Protein AF-0000000076754026 (afdb_homodimer)

Radius of gyration: 48.02 Å; Cα contacts (8 Å, |Δi|>4): 2176; chains: 2; bounding box: 61×153×103 Å

Solvent-accessible surface area (backbone atoms only — not comparable to full-atom values): 66092 Å² total; per-residue (Å²): 122,71,52,71,44,51,64,42,42,54,56,42,48,52,51,53,50,47,40,47,75,38,84,48,62,54,70,66,49,50,17,64,74,67,59,41,49,62,69,53,49,53,51,43,51,50,48,34,42,73,71,47,27,32,45,76,48,77,54,88,97,45,61,44,62,41,67,31,71,60,27,49,50,52,49,50,53,52,48,52,58,55,66,68,54,53,43,58,85,60,74,47,63,88,72,49,42,29,36,38,35,47,43,22,62,74,46,45,85,47,93,59,46,58,30,66,41,69,60,82,93,42,28,46,43,54,50,53,52,33,56,40,34,72,65,53,31,62,39,35,38,38,27,25,26,42,67,36,66,60,55,48,61,73,41,65,85,35,78,48,48,44,81,37,77,33,88,56,37,90,70,36,20,56,30,53,45,59,56,66,44,49,94,78,58,88,51,38,27,38,41,34,42,34,40,54,48,69,47,67,62,58,61,58,49,55,56,66,43,74,46,35,22,30,40,33,30,30,60,72,59,90,73,70,82,45,38,34,27,24,69,49,95,84,28,79,68,44,74,42,70,55,72,38,64,29,52,42,78,69,18,23,52,48,65,41,32,37,37,27,42,67,58,49,50,51,38,50,58,58,52,73,72,43,72,39,55,40,19,30,44,73,44,42,49,50,60,47,39,66,51,27,61,46,38,68,44,78,41,73,95,66,56,65,39,68,47,60,36,50,86,35,46,60,51,38,60,68,52,46,42,57,53,42,53,50,51,52,50,49,49,53,47,48,52,49,47,51,51,41,22,67,72,63,75,40,58,69,85,37,50,69,46,80,40,80,64,52,66,87,69,31,47,26,28,36,30,26,47,78,88,40,54,28,33,37,34,38,52,30,87,70,41,77,78,76,38,53,38,63,56,21,52,54,48,37,50,52,33,27,74,72,58,34,27,62,51,71,78,42,73,38,62,84,67,46,34,30,33,26,50,49,63,56,71,56,43,64,33,38,43,69,57,44,69,38,68,70,43,37,50,50,53,34,49,53,49,48,52,46,47,65,58,78,60,78,53,96,42,70,50,49,69,70,61,47,39,51,49,41,47,50,53,22,54,71,67,56,55,80,75,64,90,63,43,68,64,50,47,53,56,56,59,50,45,55,60,58,53,69,77,42,95,78,53,78,22,39,31,52,65,59,40,42,34,59,31,35,30,40,30,62,84,74,47,61,34,51,49,76,39,57,61,41,19,29,25,46,56,51,45,37,54,16,37,29,39,57,58,30,62,53,50,75,68,50,43,50,50,46,48,26,56,56,51,67,72,40,88,71,56,68,64,56,56,53,44,23,55,54,38,36,27,50,50,24,42,40,51,19,47,45,36,49,37,45,39,71,65,53,47,79,65,78,61,55,27,61,50,27,39,51,49,20,52,54,47,47,53,51,52,52,53,56,55,69,75,95,121,69,51,72,44,52,63,42,42,55,54,41,47,52,51,52,50,47,42,49,73,40,85,48,62,54,69,67,50,48,16,66,74,67,59,42,50,62,69,53,48,54,52,44,50,50,49,34,42,72,72,48,26,32,45,78,48,76,54,86,96,45,61,42,62,41,67,31,71,61,26,49,49,51,51,49,53,52,49,52,58,55,64,68,53,54,43,57,86,57,75,49,61,88,72,49,43,30,34,39,34,46,43,23,62,76,45,46,86,48,93,60,46,57,30,67,42,69,62,82,92,41,28,47,43,52,51,53,52,32,56,40,36,72,65,54,32,63,38,36,38,38,28,24,26,43,66,36,64,59,55,48,60,72,42,66,82,35,72,45,48,45,81,38,75,32,88,55,37,91,68,34,21,57,30,52,44,57,57,67,43,48,92,78,57,89,52,39,25,36,41,33,42,34,40,54,48,70,46,67,63,58,60,58,48,53,56,65,43,74,46,34,22,30,39,32,29,30,60,72,60,90,72,69,80,46,38,34,27,24,70,50,96,82,28,78,69,45,75,42,70,58,72,38,64,31,52,43,78,67,17,22,52,48,66,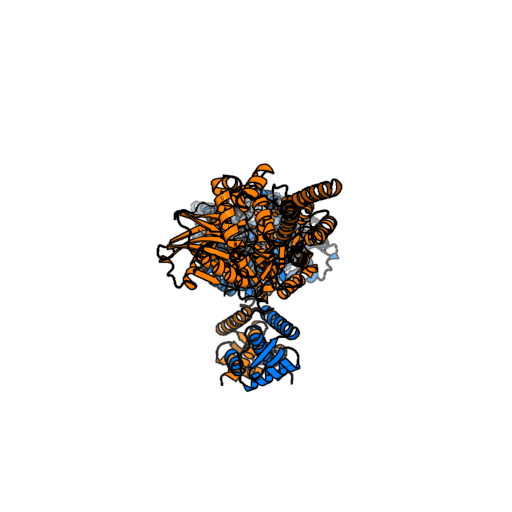40,32,38,36,28,42,68,58,48,51,52,38,51,58,58,51,73,72,44,72,39,56,41,20,30,44,73,45,42,50,51,59,49,39,65,51,25,62,46,38,66,45,76,40,73,95,66,56,64,39,68,46,59,36,52,86,35,46,60,52,38,61,67,52,46,42,58,53,43,51,51,50,50,50,50,50,52,48,47,51,48,48,49,49,42,22,67,72,63,74,40,57,70,84,36,50,72,46,80,40,82,64,50,66,87,69,32,47,27,28,37,30,25,46,79,87,41,54,27,33,36,33,39,52,28,87,72,41,75,78,77,39,54,38,62,56,20,52,55,49,39,52,51,33,27,74,72,58,33,27,61,54,70,78,41,74,38,62,83,67,46,34,31,32,26,50,48,64,56,71,55,44,63,34,37,44,70,58,44,67,37,68,70,42,36,50,50,54,34,50,54,49,46,52,48,45,68,58,80,60,78,54,95,42,70,51,51,68,70,59,48,40,53,48,39,48,49,52,22,55,72,64,52,55,75,75,62,90,63,43,68,64,51,49,53,57,56,58,51,46,56,60,59,53,69,78,40,95,77,53,77,22,37,32,52,65,58,40,41,34,60,30,34,30,37,30,61,83,75,47,62,33,52,49,76,39,57,62,42,18,29,26,47,55,50,44,38,56,16,36,28,39,58,57,30,62,52,51,75,68,51,41,51,49,46,48,25,56,55,51,66,72,38,88,70,56,66,65,55,58,54,44,23,54,54,38,37,29,49,49,24,43,39,51,19,47,44,36,47,37,46,39,71,64,56,47,81,65,79,61,52,27,61,52,26,38,50,49,18,52,52,46,48,54,52,52,53,53,56,57,68,76,95

Organism: NCBI:txid592010

InterPro domains:
  IPR011009 Protein kinase-like domain superfamily [SSF56112] (358-621)
  IPR011991 ArsR-like helix-turn-helix domain [cd00090] (15-70)
  IPR025877 MobA-like NTP transferase [PF12804] (99-198)
  IPR029044 Nucleotide-diphospho-sugar transferases [G3DSA:3.90.550.10] (84-318)
  IPR029044 Nucleotide-diphospho-sugar transferases [SSF53448] (97-312)
  IPR036388 Winged helix-like DNA-binding domain superfamily [G3DSA:1.10.10.10] (10-83)
  IPR036390 Winged helix DNA-binding domain superfamily [SSF46785] (14-78)
  IPR052077 Cell Cycle Regulator and Phase Variation Mediator [PTHR40086] (352-600)

Sequence (1256 aa):
MNEERRAHMNDLMTLLYYLNRAEAGSQRDMAQATNLSLGKINLILKRLEEQGYIEIERQGTRNQYQVTEKGLALLETGLKDASARKIQLAQAKEQIHQAVILAAGQPRHLDQPVPLLSLGDHTLLDRTLQVLRDQGVERFVLVAGFQADLLAQHVADMPDVTLVVNEAYAHTGTMASLAAAAPHIDGDFFLIEGDLLFEIRGIKGLNKVASDSAMLITSVREQHDEAMVELRDGYVYKMGKDIHQFNRIDGEMIGLSKLSYPFYLKMLAIYADNLNPYVNYEYIMLDVAQDYRLGYLKLDDFFWGEIDDASQVHHVLKRVYPRLVRKEEEAAKQEVEQFLADQMDASPEEIATLESAGGMTNKNYKVTLKGQPYIIRIAGNGTEKFINRSAEKSNSLLAHILGLDAETLYFDEVTGTKVSAFIPDAETLNANTATYLNNMRMTTGLLRQLHQSGLDFDNRFDVFEEIAKYESFVDEVEADYFDGYQATRQEVFQLQEDLADLPVQIVPCHIDTVPENFVKGGDGKSYLIDWEYSGMNDLAWDLAAHSLECGFSQEQEDRFLSLYCQDQEVPDSLKTKLLIYQICQDFLWSVWTIFKESRGDDFGDYGIERYRRAQANLARYHALKKEGMNEERRAHMNDLMTLLYYLNRAEAGSQRDMAQATNLSLGKINLILKRLEEQGYIEIERQGTRNQYQVTEKGLALLETGLKDASARKIQLAQAKEQIHQAVILAAGQPRHLDQPVPLLSLGDHTLLDRTLQVLRDQGVERFVLVAGFQADLLAQHVADMPDVTLVVNEAYAHTGTMASLAAAAPHIDGDFFLIEGDLLFEIRGIKGLNKVASDSAMLITSVREQHDEAMVELRDGYVYKMGKDIHQFNRIDGEMIGLSKLSYPFYLKMLAIYADNLNPYVNYEYIMLDVAQDYRLGYLKLDDFFWGEIDDASQVHHVLKRVYPRLVRKEEEAAKQEVEQFLADQMDASPEEIATLESAGGMTNKNYKVTLKGQPYIIRIAGNGTEKFINRSAEKSNSLLAHILGLDAETLYFDEVTGTKVSAFIPDAETLNANTATYLNNMRMTTGLLRQLHQSGLDFDNRFDVFEEIAKYESFVDEVEADYFDGYQATRQEVFQLQEDLADLPVQIVPCHIDTVPENFVKGGDGKSYLIDWEYSGMNDLAWDLAAHSLECGFSQEQEDRFLSLYCQDQEVPDSLKTKLLIYQICQDFLWSVWTIFKESRGDDFGDYGIERYRRAQANLARYHALKKEG

Foldseek 3Di:
DVVCVVVLVVLLLLLLVVLVPDQDFDLVVSCVVSVHDSVSSVVSVVVCVVVPQWDWDDDDPTIGIGGDPVVVVSNVVVVVVVQPDAAAPDWADLAAAEAEEEFAADFAPDQDTLQQPDLDPGGVVLVVVLLVLQRRHQAYEYEYHRPLVVVCVVCVQPPRYHYFYDPCNVQAAALSSVLSCVVVDDWKYKFAYSQKDWASVLVVQQSPDRGNKEFEWEADDPPLPFWFFDDDPQDTDDTGSDPVVDPDTGTGTHRIMIHGPVLVVQLVVVCVPPDRRHDYSVVSSVVSVSHHDYGYHYDYPIQMDGGRHPVRSCCCSPPRVVVSVVVNVVVVQVVVLVVCCVVVVADSVQWDAWDFPDDQQWTWTWTGGNNFIKIKTFGDPPVVQQFQQVLLVVVQCVCVVLVAAFAWDDADRVGRITIGGDFAPKDFFALVNCLDPVNLLQLLVSLLSQQVVPDARPAADDLLVLLVSLVVLCVVSVRDDDPCLVVLNVLLVVVVVVVVVFDFRWGKDLLAVASRQWMQGPVRDIHRDDSRRIHTGGSLLNLLNHCLNSVDDPVSSVSSQCSSVPNDDRDPSSVLVSLSSLLSVLSSVLSVCRSVVSSSRDPDCSNVVSNVVSVVSSVVSVVVVVVD/DVVCVVVLVVLLLLLLVVLVPDQDFDLVVSCVVSVHDSVSSVVSVVVCVVVPQWDWDDDDPTIGIDGDPVVVVSNVVVVVVVQPDAAADDWADLAAAEAEEEFAADFAPDQDTLQQPDLDPGGVVLVVVQLVLQRRHQAYEYEYHRPLVVVCVVCVQFPRYHYFYDPCNVQAAALSSVLSCVVVDDWKYKFAYSQKDWASVLVVQQSPDRGNKEFEWEADDPPLPFWFFDDDPQDTDDTGSDPVVDPDTGTGTHRIMIHGPVLVVQLVVVCVPPDRRHDYSVVSSVVSVSHHDYGYHYDYPIQMDGGRHPVRSCCCSPPRVVVSVVVNVVVVQVVVLVVCCVVVVADSVQWDAWDFPDDQQWTWTWTGGNNFIKIKTFGDPPVVQQFQQVLLVVVQCVCVVLVAAFAWDDADRVGRITIGGDFAPKDFFALVNCLDLVNLLQLLVSLLSQQVVPDARPAADDLLVLLVSLVVLCVVSVRDDDPCLVVLNVLLVVVVVVLVPFDFRWGKDQLAVASRQWIQGPVRDIHGDDSRRIHTGGSLLNLLNHCLNSVPDPVSSVSSQCSSVVNDDRDPSSVLVSLSSLLSVLSSVLSVCRSVVSSSRDPDCSNVVSNVVSVVSSVVSVVVVVVD

Secondary structure (DSSP, 8-state):
--HHHHHHHHHHHHHHHHHHHS----HHHHHHHHT--HHHHHHHHHHHHHTTSEEEEEETTEEEEEE-HHHHHHHHHHHHHHHT--B---PPPS---EEEEEE-PPPBT-SS-GGGSEETTEEHHHHHHHHHHHTT--EEEEEEBTBHHHHHHHHTT-TTEEEEE-TTGGGS-HHHHHHHTGGG--S-EEEEETTEEE-HHHHHHHHH-SSSSEEEEEPPPSSTTSPEEEEETTEEEEEES-GGG-S---EEEEEEEEE-HHHHHHHHHHHHT---TT--HHHHHHHHHTTB--EEEEESS--EEE-SBGGGHHIIIIIIHHHHHHHHHHHHHHHHHHHHHHHTT--GGGEEEEEE---SSSEEEEEEETTEEEEEEEPPTTHHHH--HHHHHHHHHHHHHTTSSPPEEEE-TTT--EEEE--TT-EE--TTGGGSHHHHHHHHHHHHHHHTS----SSB--HHHHHHHHHHHHHHTTPPPPTTHHHHHHHHHHHHHHHHTS---EEEE-S---GGGEEE-TTS-EEE---TT-EEEEHHHHHHHHHHHHT--HHHHHHHHHHHTTTSPPPHHHHHHHHHHHHHHHHHHHHHHHHHHHTT---TTHHHHHHHHHHHHHHHHHHHHHH-/--HHHHHHHHHHHHHHHHHHHS----HHHHHHHHT--HHHHHHHHHHHHHTTSEEEEEETTEEEEEE-HHHHHHHHHHHHHHHT--B---PPPS---EEEEEE-PPPBT-SS-GGGSEETTEEHHHHHHHHHHHTT--EEEEEEBTBHHHHHHHHTT-TTEEEEE-TTGGGS-HHHHHHHTGGG--S-EEEEETTEEE-HHHHHHHHH-SSSSEEEEEPPPSSTTSPEEEEETTEEEEEES-GGG-S---EEEEEEEEE-HHHHHHHHHHHHT---TT--HHHHHHHHHTTB--EEEEESS--EEE-SBGGGHHIIIIIIHHHHHHHHHHHHHHHHHHHHHHHTT--GGGEEEEEE---SSSEEEEEEETTEEEEEEE--TTHHHH--HHHHHHHHHHHHHTTSSPPEEEE-TTT--EEEE--TT-EE--TTGGGSHHHHHHHHHHHHHHHTS----SSB--HHHHHHHHHHHHHHTTPPPPTTHHHHHHHHHHHHHHHHTS---EEEE-S---GGGEEE-TTS-EEE---TT-EEEEHHHHHHHHHHHHT--HHHHHHHHHHHTTTS---HHHHHHHHHHHHHHHHHHHHHHHHHHHTT---TTHHHHHHHHHHHHHHHHHHHHHH-

pLDDT: mean 87.04, std 11.45, range [28.53, 98.88]

Structure (mmCIF, N/CA/C/O backbone):
data_AF-0000000076754026-model_v1
#
loop_
_entity.id
_entity.type
_entity.pdbx_description
1 polymer 'Choline/ethanolamine kinase'
#
loop_
_atom_site.group_PDB
_atom_site.id
_atom_site.type_symbol
_atom_site.label_atom_id
_atom_site.label_alt_id
_atom_site.label_comp_id
_atom_site.label_asym_id
_atom_site.label_entity_id
_atom_site.label_seq_id
_atom_site.pdbx_PDB_ins_code
_atom_site.Cartn_x
_atom_site.Cartn_y
_atom_site.Cartn_z
_atom_site.occupancy
_atom_site.B_iso_or_equiv
_atom_site.auth_seq_id
_atom_site.auth_comp_id
_atom_site.auth_asym_id
_atom_site.auth_atom_id
_atom_site.pdbx_PDB_model_num
ATOM 1 N N . MET A 1 1 ? -10.672 -17.016 41.188 1 28.53 1 MET A N 1
ATOM 2 C CA . MET A 1 1 ? -11.078 -17.953 40.156 1 28.53 1 MET A CA 1
ATOM 3 C C . MET A 1 1 ? -10.789 -17.406 38.75 1 28.53 1 MET A C 1
ATOM 5 O O . MET A 1 1 ? -10.352 -18.141 37.875 1 28.53 1 MET A O 1
ATOM 9 N N . ASN A 1 2 ? -10.93 -15.992 38.719 1 31.7 2 ASN A N 1
ATOM 10 C CA . ASN A 1 2 ? -10.844 -15.258 37.438 1 31.7 2 ASN A CA 1
ATOM 11 C C . ASN A 1 2 ? -9.398 -14.992 37.062 1 31.7 2 ASN A C 1
ATOM 13 O O . ASN A 1 2 ? -9.078 -14.898 35.875 1 31.7 2 ASN A O 1
ATOM 17 N N . GLU A 1 3 ? -8.523 -14.75 38.156 1 33.31 3 GLU A N 1
ATOM 18 C CA . GLU A 1 3 ? -7.117 -14.367 38.062 1 33.31 3 GLU A CA 1
ATOM 19 C C . GLU A 1 3 ? -6.297 -15.453 37.375 1 33.31 3 GLU A C 1
ATOM 21 O O . GLU A 1 3 ? -5.465 -15.164 36.5 1 33.31 3 GLU A O 1
ATOM 26 N N . GLU A 1 4 ? -6.363 -16.625 37.938 1 38.5 4 GLU A N 1
ATOM 27 C CA . GLU A 1 4 ? -5.781 -17.875 37.469 1 38.5 4 GLU A CA 1
ATOM 28 C C . GLU A 1 4 ? -6.184 -18.156 36.031 1 38.5 4 GLU A C 1
ATOM 30 O O . GLU A 1 4 ? -5.512 -18.906 35.312 1 38.5 4 GLU A O 1
ATOM 35 N N . ARG A 1 5 ? -7.211 -17.438 35.719 1 41.19 5 ARG A N 1
ATOM 36 C CA . ARG A 1 5 ? -7.84 -17.719 34.438 1 41.19 5 ARG A CA 1
ATOM 37 C C . ARG A 1 5 ? -7.098 -17.031 33.312 1 41.19 5 ARG A C 1
ATOM 39 O O . ARG A 1 5 ? -6.875 -17.641 32.25 1 41.19 5 ARG A O 1
ATOM 46 N N . ARG A 1 6 ? -6.609 -15.727 33.438 1 43.91 6 ARG A N 1
ATOM 47 C CA . ARG A 1 6 ? -6.039 -14.984 32.312 1 43.91 6 ARG A CA 1
ATOM 48 C C . ARG A 1 6 ? -4.582 -15.375 32.094 1 43.91 6 ARG A C 1
ATOM 50 O O . ARG A 1 6 ? -4.145 -15.508 30.953 1 43.91 6 ARG A O 1
ATOM 57 N N . ALA A 1 7 ? -3.729 -15.383 33.188 1 46.56 7 ALA A N 1
ATOM 58 C CA . ALA A 1 7 ? -2.393 -15.953 33.062 1 46.56 7 ALA A CA 1
ATOM 59 C C . ALA A 1 7 ? -2.449 -17.328 32.375 1 46.56 7 ALA A C 1
ATOM 61 O O . ALA A 1 7 ? -1.601 -17.641 31.531 1 46.56 7 ALA A O 1
ATOM 62 N N . HIS A 1 8 ? -3.424 -17.828 32.688 1 55.47 8 HIS A N 1
ATOM 63 C CA . HIS A 1 8 ? -3.713 -19.141 32.125 1 55.47 8 HIS A CA 1
ATOM 64 C C . HIS A 1 8 ? -4.059 -19.047 30.641 1 55.47 8 HIS A C 1
ATOM 66 O O . HIS A 1 8 ? -3.686 -19.922 29.859 1 55.47 8 HIS A O 1
ATOM 72 N N . MET A 1 9 ? -4.449 -17.766 30.297 1 57.38 9 MET A N 1
ATOM 73 C CA . MET A 1 9 ? -4.879 -17.609 28.906 1 57.38 9 MET A CA 1
ATOM 74 C C . MET A 1 9 ? -3.676 -17.406 27.984 1 57.38 9 MET A C 1
ATOM 76 O O . MET A 1 9 ? -3.645 -17.922 26.875 1 57.38 9 MET A O 1
ATOM 80 N N . ASN A 1 10 ? -2.674 -16.688 28.578 1 70.38 10 ASN A N 1
ATOM 81 C CA . ASN A 1 10 ? -1.488 -16.453 27.766 1 70.38 10 ASN A CA 1
ATOM 82 C C . ASN A 1 10 ? -0.709 -17.734 27.516 1 70.38 10 ASN A C 1
ATOM 84 O O . ASN A 1 10 ? -0.246 -17.984 26.406 1 70.38 10 ASN A O 1
ATOM 88 N N . ASP A 1 11 ? -0.609 -18.469 28.625 1 77.81 11 ASP A N 1
ATOM 89 C CA . ASP A 1 11 ? 0.061 -19.75 28.484 1 77.81 11 ASP A CA 1
ATOM 90 C C . ASP A 1 11 ? -0.709 -20.672 27.547 1 77.81 11 ASP A C 1
ATOM 92 O O . ASP A 1 11 ? -0.109 -21.391 26.734 1 77.81 11 ASP A O 1
ATOM 96 N N . LEU A 1 12 ? -2.002 -20.516 27.75 1 82.12 12 LEU A N 1
ATOM 97 C CA . LEU A 1 12 ? -2.869 -21.312 26.891 1 82.12 12 LEU A CA 1
ATOM 98 C C . LEU A 1 12 ? -2.693 -20.922 25.422 1 82.12 12 LEU A C 1
ATOM 100 O O . LEU A 1 12 ? -2.578 -21.797 24.562 1 82.12 12 LEU A O 1
ATOM 104 N N . MET A 1 13 ? -2.594 -19.641 25.234 1 81.94 13 MET A N 1
ATOM 105 C CA . MET A 1 13 ? -2.453 -19.141 23.859 1 81.94 13 MET A CA 1
ATOM 106 C C . MET A 1 13 ? -1.102 -19.531 23.281 1 81.94 13 MET A C 1
ATOM 108 O O . MET A 1 13 ? -1.01 -19.891 22.094 1 81.94 13 MET A O 1
ATOM 112 N N . THR A 1 14 ? -0.128 -19.469 24.109 1 82.25 14 THR A N 1
ATOM 113 C CA . THR A 1 14 ? 1.221 -19.812 23.672 1 82.25 14 THR A CA 1
ATOM 114 C C . THR A 1 14 ? 1.288 -21.281 23.219 1 82.25 14 THR A C 1
ATOM 116 O O . THR A 1 14 ? 1.863 -21.578 22.172 1 82.25 14 THR A O 1
ATOM 119 N N . LEU A 1 15 ? 0.761 -22.125 24.016 1 85.88 15 LEU A N 1
ATOM 120 C CA . LEU A 1 15 ? 0.782 -23.547 23.656 1 85.88 15 LEU A CA 1
ATOM 121 C C . LEU A 1 15 ? -0.096 -23.812 22.438 1 85.88 15 LEU A C 1
ATOM 123 O O . LEU A 1 15 ? 0.272 -24.594 21.562 1 85.88 15 LEU A O 1
ATOM 127 N N . LEU A 1 16 ? -1.247 -23.188 22.453 1 85.94 16 LEU A N 1
ATOM 128 C CA . LEU A 1 16 ? -2.148 -23.359 21.328 1 85.94 16 LEU A CA 1
ATOM 129 C C . LEU A 1 16 ? -1.476 -22.922 20.031 1 85.94 16 LEU A C 1
ATOM 131 O O . LEU A 1 16 ? -1.631 -23.562 18.984 1 85.94 16 LEU A O 1
ATOM 135 N N . TYR A 1 17 ? -0.778 -21.891 20.094 1 85.38 17 TYR A N 1
ATOM 136 C CA . TYR A 1 17 ? -0.053 -21.391 18.922 1 85.38 17 TYR A CA 1
ATOM 137 C C . TYR A 1 17 ? 1.033 -22.391 18.5 1 85.38 17 TYR A C 1
ATOM 139 O O . TYR A 1 17 ? 1.237 -22.625 17.312 1 85.38 17 TYR A O 1
ATOM 147 N N . TYR A 1 18 ? 1.739 -22.859 19.5 1 84.62 18 TYR A N 1
ATOM 148 C CA . TYR A 1 18 ? 2.766 -23.859 19.234 1 84.62 18 TYR A CA 1
ATOM 149 C C . TYR A 1 18 ? 2.172 -25.062 18.516 1 84.62 18 TYR A C 1
ATOM 151 O O . TYR A 1 18 ? 2.744 -25.547 17.531 1 84.62 18 TYR A O 1
ATOM 159 N N . LEU A 1 19 ? 1.074 -25.5 18.938 1 86.44 19 LEU A N 1
ATOM 160 C CA . LEU A 1 19 ? 0.428 -26.672 18.359 1 86.44 19 LEU A CA 1
ATOM 161 C C . LEU A 1 19 ? -0.026 -26.391 16.922 1 86.44 19 LEU A C 1
ATOM 163 O O . LEU A 1 19 ? -0.093 -27.297 16.094 1 86.44 19 LEU A O 1
ATOM 167 N N . ASN A 1 20 ? -0.329 -25.172 16.656 1 86.19 20 ASN A N 1
ATOM 168 C CA . ASN A 1 20 ? -0.77 -24.781 15.32 1 86.19 20 ASN A CA 1
ATOM 169 C C . ASN A 1 20 ? 0.384 -24.812 14.32 1 86.19 20 ASN A C 1
ATOM 171 O O . ASN A 1 20 ? 0.191 -25.141 13.148 1 86.19 20 ASN A O 1
ATOM 175 N N . ARG A 1 21 ? 1.568 -24.484 14.695 1 76.69 21 ARG A N 1
ATOM 176 C CA . ARG A 1 21 ? 2.701 -24.297 13.797 1 76.69 21 ARG A CA 1
ATOM 177 C C . ARG A 1 21 ? 3.457 -25.609 13.609 1 76.69 21 ARG A C 1
ATOM 179 O O . ARG A 1 21 ? 4.152 -25.797 12.602 1 76.69 21 ARG A O 1
ATOM 186 N N . ALA A 1 22 ? 3.645 -26.359 14.68 1 65.31 22 ALA A N 1
ATOM 187 C CA . ALA A 1 22 ? 4.609 -27.453 14.695 1 65.31 22 ALA A CA 1
ATOM 188 C C . ALA A 1 22 ? 3.904 -28.797 14.68 1 65.31 22 ALA A C 1
ATOM 190 O O . ALA A 1 22 ? 2.73 -28.906 15.047 1 65.31 22 ALA A O 1
ATOM 191 N N . GLU A 1 23 ? 4.492 -29.688 13.906 1 62.19 23 GLU A N 1
ATOM 192 C CA . GLU A 1 23 ? 4.105 -31.062 14.242 1 62.19 23 GLU A CA 1
ATOM 193 C C . GLU A 1 23 ? 4.402 -31.391 15.703 1 62.19 23 GLU A C 1
ATOM 195 O O . GLU A 1 23 ? 5.559 -31.328 16.125 1 62.19 23 GLU A O 1
ATOM 200 N N . ALA A 1 24 ? 3.359 -31.141 16.469 1 64.75 24 ALA A N 1
ATOM 201 C CA . ALA A 1 24 ? 3.484 -31.203 17.922 1 64.75 24 ALA A CA 1
ATOM 202 C C . ALA A 1 24 ? 4.266 -32.438 18.359 1 64.75 24 ALA A C 1
ATOM 204 O O . ALA A 1 24 ? 3.932 -33.562 17.953 1 64.75 24 ALA A O 1
ATOM 205 N N . GLY A 1 25 ? 5.562 -32.125 18.719 1 70.06 25 GLY A N 1
ATOM 206 C CA . GLY A 1 25 ? 6.367 -33.188 19.297 1 70.06 25 GLY A CA 1
ATOM 207 C C . GLY A 1 25 ? 5.848 -33.688 20.641 1 70.06 25 GLY A C 1
ATOM 208 O O . GLY A 1 25 ? 4.645 -33.625 20.906 1 70.06 25 GLY A O 1
ATOM 209 N N . SER A 1 26 ? 6.613 -34.281 21.469 1 82.94 26 SER A N 1
ATOM 210 C CA . SER A 1 26 ? 6.301 -34.781 22.797 1 82.94 26 SER A CA 1
ATOM 211 C C . SER A 1 26 ? 6.004 -33.625 23.766 1 82.94 26 SER A C 1
ATOM 213 O O . SER A 1 26 ? 6.258 -32.469 23.453 1 82.94 26 SER A O 1
ATOM 215 N N . GLN A 1 27 ? 5.344 -33.906 24.859 1 87.12 27 GLN A N 1
ATOM 216 C CA . GLN A 1 27 ? 5.062 -32.906 25.875 1 87.12 27 GLN A CA 1
ATOM 217 C C . GLN A 1 27 ? 6.348 -32.25 26.375 1 87.12 27 GLN A C 1
ATOM 219 O O . GLN A 1 27 ? 6.359 -31.062 26.719 1 87.12 27 GLN A O 1
ATOM 224 N N . ARG A 1 28 ? 7.414 -32.969 26.266 1 86.06 28 ARG A N 1
ATOM 225 C CA . ARG A 1 28 ? 8.711 -32.438 26.641 1 86.06 28 ARG A CA 1
ATOM 226 C C . ARG A 1 28 ? 9.18 -31.391 25.625 1 86.06 28 ARG A C 1
ATOM 228 O O . ARG A 1 28 ? 9.742 -30.359 26 1 86.06 28 ARG A O 1
ATOM 235 N N . ASP A 1 29 ? 8.867 -31.703 24.406 1 86.44 29 ASP A N 1
ATOM 236 C CA . ASP A 1 29 ? 9.203 -30.75 23.344 1 86.44 29 ASP A CA 1
ATOM 237 C C . ASP A 1 29 ? 8.398 -29.469 23.484 1 86.44 29 ASP A C 1
ATOM 239 O O . ASP A 1 29 ? 8.93 -28.375 23.297 1 86.44 29 ASP A O 1
ATOM 243 N N . MET A 1 30 ? 7.164 -29.672 23.859 1 87.88 30 MET A N 1
ATOM 244 C CA . MET A 1 30 ? 6.281 -28.516 24.047 1 87.88 30 MET A CA 1
ATOM 245 C C . MET A 1 30 ? 6.785 -27.625 25.188 1 87.88 30 MET A C 1
ATOM 247 O O . MET A 1 30 ? 6.785 -26.406 25.062 1 87.88 30 MET A O 1
ATOM 251 N N . ALA A 1 31 ? 7.203 -28.297 26.172 1 87.19 31 ALA A N 1
ATOM 252 C CA . ALA A 1 31 ? 7.688 -27.562 27.344 1 87.19 31 ALA A CA 1
ATOM 253 C C . ALA A 1 31 ? 8.945 -26.766 27.016 1 87.19 31 ALA A C 1
ATOM 255 O O . ALA A 1 31 ? 9.07 -25.609 27.422 1 87.19 31 ALA A O 1
ATOM 256 N N . GLN A 1 32 ? 9.797 -27.344 26.25 1 81.69 32 GLN A N 1
ATOM 257 C CA . GLN A 1 32 ? 11.039 -26.688 25.859 1 81.69 32 GLN A CA 1
ATOM 258 C C . GLN A 1 32 ? 10.758 -25.516 24.922 1 81.69 32 GLN A C 1
ATOM 260 O O . GLN A 1 32 ? 11.32 -24.438 25.094 1 81.69 32 GLN A O 1
ATOM 265 N N . ALA A 1 33 ? 9.828 -25.766 24.047 1 80.56 33 ALA A N 1
ATOM 266 C CA . ALA A 1 33 ? 9.555 -24.766 23.031 1 80.56 33 ALA A CA 1
ATOM 267 C C . ALA A 1 33 ? 8.797 -23.578 23.609 1 80.56 33 ALA A C 1
ATOM 269 O O . ALA A 1 33 ? 8.977 -22.438 23.156 1 80.56 33 ALA A O 1
ATOM 270 N N . THR A 1 34 ? 7.98 -23.828 24.609 1 81.38 34 THR A N 1
ATOM 271 C CA . THR A 1 34 ? 7.125 -22.766 25.125 1 81.38 34 THR A CA 1
ATOM 272 C C . THR A 1 34 ? 7.676 -22.234 26.453 1 81.38 34 THR A C 1
ATOM 274 O O . THR A 1 34 ? 7.16 -21.25 26.984 1 81.38 34 THR A O 1
ATOM 277 N N . ASN A 1 35 ? 8.672 -22.906 26.953 1 78.25 35 ASN A N 1
ATOM 278 C CA . ASN A 1 35 ? 9.258 -22.562 28.234 1 78.25 35 ASN A CA 1
ATOM 279 C C . ASN A 1 35 ? 8.242 -22.656 29.359 1 78.25 35 ASN A C 1
ATOM 281 O O . ASN A 1 35 ? 8.133 -21.75 30.188 1 78.25 35 ASN A O 1
ATOM 285 N N . LEU A 1 36 ? 7.383 -23.656 29.266 1 82.31 36 LEU A N 1
ATOM 286 C CA . LEU A 1 36 ? 6.426 -24.016 30.312 1 82.31 36 LEU A CA 1
ATOM 287 C C . LEU A 1 36 ? 6.809 -25.328 30.984 1 82.31 36 LEU A C 1
ATOM 289 O O . LEU A 1 36 ? 7.516 -26.141 30.391 1 82.31 36 LEU A O 1
ATOM 293 N N . SER A 1 37 ? 6.457 -25.375 32.25 1 84.5 37 SER A N 1
ATOM 294 C CA . SER A 1 37 ? 6.75 -26.625 32.938 1 84.5 37 SER A CA 1
ATOM 295 C C . SER A 1 37 ? 5.922 -27.766 32.375 1 84.5 37 SER A C 1
ATOM 297 O O . SER A 1 37 ? 4.863 -27.547 31.781 1 84.5 37 SER A O 1
ATOM 299 N N . LEU A 1 38 ? 6.469 -28.969 32.594 1 89.12 38 LEU A N 1
ATOM 300 C CA . LEU A 1 38 ? 5.773 -30.156 32.125 1 89.12 38 LEU A CA 1
ATOM 301 C C . LEU A 1 38 ? 4.398 -30.281 32.75 1 89.12 38 LEU A C 1
ATOM 303 O O . LEU A 1 38 ? 3.438 -30.703 32.125 1 89.12 38 LEU A O 1
ATOM 307 N N . GLY A 1 39 ? 4.344 -29.969 34 1 87.94 39 GLY A N 1
ATOM 308 C CA . GLY A 1 39 ? 3.066 -29.984 34.688 1 87.94 39 GLY A CA 1
ATOM 309 C C . GLY A 1 39 ? 2.047 -29.031 34.094 1 87.94 39 GLY A C 1
ATOM 310 O O . GLY A 1 39 ? 0.874 -29.391 33.938 1 87.94 39 GLY A O 1
ATOM 311 N N . LYS A 1 40 ? 2.459 -27.906 33.75 1 87.38 40 LYS A N 1
ATOM 312 C CA . LYS A 1 40 ? 1.58 -26.906 33.125 1 87.38 40 LYS A CA 1
ATOM 313 C C . LYS A 1 40 ? 1.124 -27.344 31.75 1 87.38 40 LYS A C 1
ATOM 315 O O . LYS A 1 40 ? -0.024 -27.109 31.359 1 87.38 40 LYS A O 1
ATOM 320 N N . ILE A 1 41 ? 2.051 -27.891 31 1 90.69 41 ILE A N 1
ATOM 321 C CA . ILE A 1 41 ? 1.713 -28.375 29.672 1 90.69 41 ILE A CA 1
ATOM 322 C C . ILE A 1 41 ? 0.565 -29.391 29.75 1 90.69 41 ILE A C 1
ATOM 324 O O . ILE A 1 41 ? -0.405 -29.297 29 1 90.69 41 ILE A O 1
ATOM 328 N N . ASN A 1 42 ? 0.723 -30.25 30.688 1 89.81 42 ASN A N 1
ATOM 329 C CA . ASN A 1 42 ? -0.304 -31.281 30.875 1 89.81 42 ASN A CA 1
ATOM 330 C C . ASN A 1 42 ? -1.652 -30.656 31.234 1 89.81 42 ASN A C 1
ATOM 332 O O . ASN A 1 42 ? -2.691 -31.094 30.719 1 89.81 42 ASN A O 1
ATOM 336 N N . LEU A 1 43 ? -1.559 -29.719 32.062 1 90.25 43 LEU A N 1
ATOM 337 C CA . LEU A 1 43 ? -2.779 -29.047 32.5 1 90.25 43 LEU A CA 1
ATOM 338 C C . LEU A 1 43 ? -3.438 -28.297 31.359 1 90.25 43 LEU A C 1
ATOM 340 O O . LEU A 1 43 ? -4.66 -28.359 31.188 1 90.25 43 LEU A O 1
ATOM 344 N N . ILE A 1 44 ? -2.67 -27.609 30.578 1 90.75 44 ILE A N 1
ATOM 345 C CA . ILE A 1 44 ? -3.186 -26.797 29.484 1 90.75 44 ILE A CA 1
ATOM 346 C C . ILE A 1 44 ? -3.742 -27.719 28.391 1 90.75 44 ILE A C 1
ATOM 348 O O . ILE A 1 44 ? -4.801 -27.438 27.828 1 90.75 44 ILE A O 1
ATOM 352 N N . LEU A 1 45 ? -3.031 -28.766 28.156 1 90.94 45 LEU A N 1
ATOM 353 C CA . LEU A 1 45 ? -3.506 -29.703 27.141 1 90.94 45 LEU A CA 1
ATOM 354 C C . LEU A 1 45 ? -4.871 -30.266 27.516 1 90.94 45 LEU A C 1
ATOM 356 O O . LEU A 1 45 ? -5.754 -30.391 26.672 1 90.94 45 LEU A O 1
ATOM 360 N N . LYS A 1 46 ? -4.977 -30.562 28.75 1 90.25 46 LYS A N 1
ATOM 361 C CA . LYS A 1 46 ? -6.258 -31.062 29.234 1 90.25 46 LYS A CA 1
ATOM 362 C C . LYS A 1 46 ? -7.359 -30.031 29.078 1 90.25 46 LYS A C 1
ATOM 364 O O . LYS A 1 46 ? -8.469 -30.344 28.656 1 90.25 46 LYS A O 1
ATOM 369 N N . ARG A 1 47 ? -7.074 -28.922 29.375 1 90.38 47 ARG A N 1
ATOM 370 C CA . ARG A 1 47 ? -8.039 -27.828 29.266 1 90.38 47 ARG A CA 1
ATOM 371 C C . ARG A 1 47 ? -8.414 -27.578 27.812 1 90.38 47 ARG A C 1
ATOM 373 O O . ARG A 1 47 ? -9.594 -27.359 27.5 1 90.38 47 ARG A O 1
ATOM 380 N N . LEU A 1 48 ? -7.406 -27.516 26.969 1 91.56 48 LEU A N 1
ATOM 381 C CA . LEU A 1 48 ? -7.637 -27.281 25.547 1 91.56 48 LEU A CA 1
ATOM 382 C C . LEU A 1 48 ? -8.516 -28.375 24.938 1 91.56 48 LEU A C 1
ATOM 384 O O . LEU A 1 48 ? -9.398 -28.078 24.125 1 91.56 48 LEU A O 1
ATOM 388 N N . GLU A 1 49 ? -8.242 -29.516 25.406 1 92.25 49 GLU A N 1
ATOM 389 C CA . GLU A 1 49 ? -9.031 -30.641 24.906 1 92.25 49 GLU A CA 1
ATOM 390 C C . GLU A 1 49 ? -10.461 -30.594 25.438 1 92.25 49 GLU A C 1
ATOM 392 O O . GLU A 1 49 ? -11.414 -30.781 24.688 1 92.25 49 GLU A O 1
ATOM 397 N N . GLU A 1 50 ? -10.594 -30.281 26.688 1 91.62 50 GLU A N 1
ATOM 398 C CA . GLU A 1 50 ? -11.906 -30.25 27.328 1 91.62 50 GLU A CA 1
ATOM 399 C C . GLU A 1 50 ? -12.773 -29.141 26.75 1 91.62 50 GLU A C 1
ATOM 401 O O . GLU A 1 50 ? -13.992 -29.297 26.625 1 91.62 50 GLU A O 1
ATOM 406 N N . GLN A 1 51 ? -12.172 -28.141 26.406 1 91.94 51 GLN A N 1
ATOM 407 C CA . GLN A 1 51 ? -12.914 -27 25.906 1 91.94 51 GLN A CA 1
ATOM 408 C C . GLN A 1 51 ? -13.094 -27.078 24.391 1 91.94 51 GLN A C 1
ATOM 410 O O . GLN A 1 51 ? -13.734 -26.219 23.781 1 91.94 51 GLN A O 1
ATOM 415 N N . GLY A 1 52 ? -12.469 -28.047 23.734 1 90.69 52 GLY A N 1
ATOM 416 C CA . GLY A 1 52 ? -12.68 -28.328 22.312 1 90.69 52 GLY A CA 1
ATOM 417 C C . GLY A 1 52 ? -11.781 -27.5 21.406 1 90.69 52 GLY A C 1
ATOM 418 O O . GLY A 1 52 ? -12.078 -27.328 20.234 1 90.69 52 GLY A O 1
ATOM 419 N N . TYR A 1 53 ? -10.703 -26.969 21.969 1 91.38 53 TYR A N 1
ATOM 420 C CA . TYR A 1 53 ? -9.805 -26.156 21.172 1 91.38 53 TYR A CA 1
ATOM 421 C C . TYR A 1 53 ? -8.82 -27.016 20.391 1 91.38 53 TYR A C 1
ATOM 423 O O . TYR A 1 53 ? -8.234 -26.578 19.406 1 91.38 53 TYR A O 1
ATOM 431 N N . ILE A 1 54 ? -8.578 -28.281 20.922 1 91.81 54 ILE A N 1
ATOM 432 C CA . ILE A 1 54 ? -7.707 -29.219 20.219 1 91.81 54 ILE A CA 1
ATOM 433 C C . ILE A 1 54 ? -8.32 -30.609 20.266 1 91.81 54 ILE A C 1
ATOM 435 O O . ILE A 1 54 ? -9.211 -30.891 21.062 1 91.81 54 ILE A O 1
ATOM 439 N N . GLU A 1 55 ? -7.941 -31.422 19.312 1 90.81 55 GLU A N 1
ATOM 440 C CA . GLU A 1 55 ? -8.219 -32.844 19.312 1 90.81 55 GLU A CA 1
ATOM 441 C C . GLU A 1 55 ? -6.926 -33.656 19.406 1 90.81 55 GLU A C 1
ATOM 443 O O . GLU A 1 55 ? -5.934 -33.344 18.75 1 90.81 55 GLU A O 1
ATOM 448 N N . ILE A 1 56 ? -6.945 -34.594 20.344 1 88.94 56 ILE A N 1
ATOM 449 C CA . ILE A 1 56 ? -5.762 -35.406 20.531 1 88.94 56 ILE A CA 1
ATOM 450 C C . ILE A 1 56 ? -6.02 -36.812 20.016 1 88.94 56 ILE A C 1
ATOM 452 O O . ILE A 1 56 ? -6.953 -37.5 20.469 1 88.94 56 ILE A O 1
ATOM 456 N N . GLU A 1 57 ? -5.355 -37.125 18.922 1 85 57 GLU A N 1
ATOM 457 C CA . GLU A 1 57 ? -5.387 -38.5 18.438 1 85 57 GLU A CA 1
ATOM 458 C C . GLU A 1 57 ? -4.27 -39.344 19.062 1 85 57 GLU A C 1
ATOM 460 O O . GLU A 1 57 ? -3.088 -39.062 18.859 1 85 57 GLU A O 1
ATOM 465 N N . ARG A 1 58 ? -4.566 -40.375 19.891 1 82.5 58 ARG A N 1
ATOM 466 C CA . ARG A 1 58 ? -3.617 -41.188 20.625 1 82.5 58 ARG A CA 1
ATOM 467 C C . ARG A 1 58 ? -3.281 -42.469 19.844 1 82.5 58 ARG A C 1
ATOM 469 O O . ARG A 1 58 ? -4.156 -43.281 19.594 1 82.5 58 ARG A O 1
ATOM 476 N N . GLN A 1 59 ? -2.281 -42.281 19.078 1 73.38 59 GLN A N 1
ATOM 477 C CA . GLN A 1 59 ? -1.796 -43.438 18.328 1 73.38 59 GLN A CA 1
ATOM 478 C C . GLN A 1 59 ? -0.615 -44.094 19.031 1 73.38 59 GLN A C 1
ATOM 480 O O . GLN A 1 59 ? 0.53 -43.656 18.859 1 73.38 59 GLN A O 1
ATOM 485 N N . GLY A 1 60 ? -0.691 -45.031 19.781 1 68.31 60 GLY A N 1
ATOM 486 C CA . GLY A 1 60 ? 0.347 -45.75 20.516 1 68.31 60 GLY A CA 1
ATOM 487 C C . GLY A 1 60 ? 1.059 -44.844 21.531 1 68.31 60 GLY A C 1
ATOM 488 O O . GLY A 1 60 ? 0.427 -44.312 22.438 1 68.31 60 GLY A O 1
ATOM 489 N N . THR A 1 61 ? 2.475 -44.625 21.234 1 70.31 61 THR A N 1
ATOM 490 C CA . THR A 1 61 ? 3.299 -43.844 22.156 1 70.31 61 THR A CA 1
ATOM 491 C C . THR A 1 61 ? 3.367 -42.375 21.75 1 70.31 61 THR A C 1
ATOM 493 O O . THR A 1 61 ? 3.988 -41.562 22.438 1 70.31 61 THR A O 1
ATOM 496 N N . ARG A 1 62 ? 2.689 -42.094 20.594 1 77.94 62 ARG A N 1
ATOM 497 C CA . ARG A 1 62 ? 2.771 -40.719 20.125 1 77.94 62 ARG A CA 1
ATOM 498 C C . ARG A 1 62 ? 1.384 -40.094 20 1 77.94 62 ARG A C 1
ATOM 500 O O . ARG A 1 62 ? 0.457 -40.75 19.5 1 77.94 62 ARG A O 1
ATOM 507 N N . ASN A 1 63 ? 1.185 -38.906 20.688 1 84.44 63 ASN A N 1
ATOM 508 C CA . ASN A 1 63 ? -0.042 -38.156 20.531 1 84.44 63 ASN A CA 1
ATOM 509 C C . ASN A 1 63 ? 0.066 -37.156 19.391 1 84.44 63 ASN A C 1
ATOM 511 O O . ASN A 1 63 ? 1.122 -36.531 19.188 1 84.44 63 ASN A O 1
ATOM 515 N N . GLN A 1 64 ? -0.905 -37.156 18.516 1 84.62 64 GLN A N 1
ATOM 516 C CA . GLN A 1 64 ? -1.023 -36.125 17.5 1 84.62 64 GLN A CA 1
ATOM 517 C C . GLN A 1 64 ? -2.062 -35.094 17.906 1 84.62 64 GLN A C 1
ATOM 519 O O . GLN A 1 64 ? -3.152 -35.438 18.359 1 84.62 64 GLN A O 1
ATOM 524 N N . TYR A 1 65 ? -1.614 -33.875 17.875 1 87.88 65 TYR A N 1
ATOM 525 C CA . TYR A 1 65 ? -2.477 -32.75 18.281 1 87.88 65 TYR A CA 1
ATOM 526 C C . TYR A 1 65 ? -2.969 -31.969 17.078 1 87.88 65 TYR A C 1
ATOM 528 O O . TYR A 1 65 ? -2.191 -31.656 16.172 1 87.88 65 TYR A O 1
ATOM 536 N N . GLN A 1 66 ? -4.242 -31.766 17.031 1 86.31 66 GLN A N 1
ATOM 537 C CA . GLN A 1 66 ? -4.828 -30.953 15.969 1 86.31 66 GLN A CA 1
ATOM 538 C C . GLN A 1 66 ? -5.648 -29.812 16.547 1 86.31 66 GLN A C 1
ATOM 540 O O . GLN A 1 66 ? -6.516 -30.031 17.406 1 86.31 66 GLN A O 1
ATOM 545 N N . VAL A 1 67 ? -5.332 -28.625 16.125 1 89.38 67 VAL A N 1
ATOM 546 C CA . VAL A 1 67 ? -6.102 -27.469 16.562 1 89.38 67 VAL A CA 1
ATOM 547 C C . VAL A 1 67 ? -7.438 -27.422 15.82 1 89.38 67 VAL A C 1
ATOM 549 O O . VAL A 1 67 ? -7.473 -27.516 14.586 1 89.38 67 VAL A O 1
ATOM 552 N N . THR A 1 68 ? -8.508 -27.266 16.562 1 88.38 68 THR A N 1
ATOM 553 C CA . THR A 1 68 ? -9.852 -27.266 15.984 1 88.38 68 THR A CA 1
ATOM 554 C C . THR A 1 68 ? -10.219 -25.891 15.453 1 88.38 68 THR A C 1
ATOM 556 O O . THR A 1 68 ? -9.445 -24.938 15.586 1 88.38 68 THR A O 1
ATOM 559 N N . GLU A 1 69 ? -11.391 -25.781 14.852 1 84.5 69 GLU A N 1
ATOM 560 C CA . GLU A 1 69 ? -11.906 -24.484 14.383 1 84.5 69 GLU A CA 1
ATOM 561 C C . GLU A 1 69 ? -12.102 -23.516 15.547 1 84.5 69 GLU A C 1
ATOM 563 O O . GLU A 1 69 ? -11.852 -22.312 15.406 1 84.5 69 GLU A O 1
ATOM 568 N N . LYS A 1 70 ? -12.586 -24.094 16.562 1 87.31 70 LYS A N 1
ATOM 569 C CA . LYS A 1 70 ? -12.766 -23.281 17.75 1 87.31 70 LYS A CA 1
ATOM 570 C C . LYS A 1 70 ? -11.422 -22.766 18.281 1 87.31 70 LYS A C 1
ATOM 572 O O . LYS A 1 70 ? -11.32 -21.625 18.719 1 87.31 70 LYS A O 1
ATOM 577 N N . GLY A 1 71 ? -10.469 -23.656 18.203 1 87.69 71 GLY A N 1
ATOM 578 C CA . GLY A 1 71 ? -9.133 -23.25 18.594 1 87.69 71 GLY A CA 1
ATOM 579 C C . GLY A 1 71 ? -8.555 -22.172 17.688 1 87.69 71 GLY A C 1
ATOM 580 O O . GLY A 1 71 ? -7.914 -21.234 18.172 1 87.69 71 GLY A O 1
ATOM 581 N N . LEU A 1 72 ? -8.82 -22.297 16.469 1 86.12 72 LEU A N 1
ATOM 582 C CA . LEU A 1 72 ? -8.367 -21.297 15.508 1 86.12 72 LEU A CA 1
ATOM 583 C C . LEU A 1 72 ? -9.031 -19.953 15.766 1 86.12 72 LEU A C 1
ATOM 585 O O . LEU A 1 72 ? -8.375 -18.906 15.672 1 86.12 72 LEU A O 1
ATOM 589 N N . ALA A 1 73 ? -10.219 -19.984 16.094 1 84.06 73 ALA A N 1
ATOM 590 C CA . ALA A 1 73 ? -10.945 -18.766 16.391 1 84.06 73 ALA A CA 1
ATOM 591 C C . ALA A 1 73 ? -10.352 -18.062 17.625 1 84.06 73 ALA A C 1
ATOM 593 O O . ALA A 1 73 ? -10.266 -16.828 17.656 1 84.06 73 ALA A O 1
ATOM 594 N N . LEU A 1 74 ? -10.055 -18.891 18.531 1 85.44 74 LEU A N 1
ATOM 595 C CA . LEU A 1 74 ? -9.43 -18.344 19.734 1 85.44 74 LEU A CA 1
ATOM 596 C C . LEU A 1 74 ? -8.086 -17.688 19.391 1 85.44 74 LEU A C 1
ATOM 598 O O . LEU A 1 74 ? -7.781 -16.594 19.891 1 85.44 74 LEU A O 1
ATOM 602 N N . LEU A 1 75 ? -7.363 -18.375 18.594 1 85.38 75 LEU A N 1
ATOM 603 C CA . LEU A 1 75 ? -6.086 -17.812 18.156 1 85.38 75 LEU A CA 1
ATOM 604 C C . LEU A 1 75 ? -6.289 -16.5 17.406 1 85.38 75 LEU A C 1
ATOM 606 O O . LEU A 1 75 ? -5.535 -15.547 17.609 1 85.38 75 LEU A O 1
ATOM 610 N N . GLU A 1 76 ? -7.246 -16.484 16.609 1 83.88 76 GLU A N 1
ATOM 611 C CA . GLU A 1 76 ? -7.555 -15.297 15.82 1 83.88 76 GLU A CA 1
ATOM 612 C C . GLU A 1 76 ? -7.883 -14.109 16.719 1 83.88 76 GLU A C 1
ATOM 614 O O . GLU A 1 76 ? -7.402 -13 16.484 1 83.88 76 GLU A O 1
ATOM 619 N N . THR A 1 77 ? -8.648 -14.32 17.656 1 79.62 77 THR A N 1
ATOM 620 C CA . THR A 1 77 ? -9.023 -13.273 18.594 1 79.62 77 THR A CA 1
ATOM 621 C C . THR A 1 77 ? -7.801 -12.758 19.344 1 79.62 77 THR A C 1
ATOM 623 O O . THR A 1 77 ? -7.652 -11.555 19.547 1 79.62 77 THR A O 1
ATOM 626 N N . GLY A 1 78 ? -7.031 -13.641 19.734 1 75.81 78 GLY A N 1
ATOM 627 C CA . GLY A 1 78 ? -5.812 -13.266 20.438 1 75.81 78 GLY A CA 1
ATOM 628 C C . GLY A 1 78 ? -4.883 -12.422 19.578 1 75.81 78 GLY A C 1
ATOM 629 O O . GLY A 1 78 ? -4.312 -11.438 20.062 1 75.81 78 GLY A O 1
ATOM 630 N N . LEU A 1 79 ? -4.762 -12.82 18.422 1 76.88 79 LEU A N 1
ATOM 631 C CA . LEU A 1 79 ? -3.875 -12.094 17.516 1 76.88 79 LEU A CA 1
ATOM 632 C C . LEU A 1 79 ? -4.434 -10.703 17.219 1 76.88 79 LEU A C 1
ATOM 634 O O . LEU A 1 79 ? -3.68 -9.734 17.141 1 76.88 79 LEU A O 1
ATOM 638 N N . LYS A 1 80 ? -5.645 -10.648 17.031 1 75.06 80 LYS A N 1
ATOM 639 C CA . LYS A 1 80 ? -6.285 -9.367 16.766 1 75.06 80 LYS A CA 1
ATOM 640 C C . LYS A 1 80 ? -6.094 -8.406 17.938 1 75.06 80 LYS A C 1
ATOM 642 O O . LYS A 1 80 ? -5.84 -7.215 17.719 1 75.06 80 LYS A O 1
ATOM 647 N N . ASP A 1 81 ? -6.238 -8.914 19.094 1 72.94 81 ASP A N 1
ATOM 648 C CA . ASP A 1 81 ? -6.031 -8.109 20.281 1 72.94 81 ASP A CA 1
ATOM 649 C C . ASP A 1 81 ? -4.59 -7.605 20.375 1 72.94 81 ASP A C 1
ATOM 651 O O . ASP A 1 81 ? -4.344 -6.465 20.766 1 72.94 81 ASP A O 1
ATOM 655 N N . ALA A 1 82 ? -3.783 -8.469 19.984 1 72.62 82 ALA A N 1
ATOM 656 C CA . ALA A 1 82 ? -2.369 -8.109 20.031 1 72.62 82 ALA A CA 1
ATOM 657 C C . ALA A 1 82 ? -2.033 -7.066 18.969 1 72.62 82 ALA A C 1
ATOM 659 O O . ALA A 1 82 ? -1.272 -6.129 19.219 1 72.62 82 ALA A O 1
ATOM 660 N N . SER A 1 83 ? -2.6 -7.215 17.844 1 72.56 83 SER A N 1
ATOM 661 C CA . SER A 1 83 ? -2.322 -6.316 16.734 1 72.56 83 SER A CA 1
ATOM 662 C C . SER A 1 83 ? -2.906 -4.93 16.984 1 72.56 83 SER A C 1
ATOM 664 O O . SER A 1 83 ? -2.447 -3.945 16.391 1 72.56 83 SER A O 1
ATOM 666 N N . ALA A 1 84 ? -3.852 -4.84 17.812 1 73.5 84 ALA A N 1
ATOM 667 C CA . ALA A 1 84 ? -4.508 -3.57 18.109 1 73.5 84 ALA A CA 1
ATOM 668 C C . ALA A 1 84 ? -3.691 -2.752 19.109 1 73.5 84 ALA A C 1
ATOM 670 O O . ALA A 1 84 ? -3.898 -1.544 19.25 1 73.5 84 ALA A O 1
ATOM 671 N N . ARG A 1 85 ? -2.775 -3.326 19.703 1 78.5 85 ARG A N 1
ATOM 672 C CA . ARG A 1 85 ? -1.954 -2.639 20.688 1 78.5 85 ARG A CA 1
ATOM 673 C C . ARG A 1 85 ? -0.886 -1.783 20.016 1 78.5 85 ARG A C 1
ATOM 675 O O . ARG A 1 85 ? -0.137 -2.271 19.156 1 78.5 85 ARG A O 1
ATOM 682 N N . LYS A 1 86 ? -0.897 -0.456 20.359 1 85.75 86 LYS A N 1
ATOM 683 C CA . LYS A 1 86 ? 0.104 0.489 19.875 1 85.75 86 LYS A CA 1
ATOM 684 C C . LYS A 1 86 ? 0.786 1.213 21.031 1 85.75 86 LYS A C 1
ATOM 686 O O . LYS A 1 86 ? 0.138 1.561 22.016 1 85.75 86 LYS A O 1
ATOM 691 N N . ILE A 1 87 ? 2.023 1.468 20.891 1 86.19 87 ILE A N 1
ATOM 692 C CA . ILE A 1 87 ? 2.807 2.145 21.922 1 86.19 87 ILE A CA 1
ATOM 693 C C . ILE A 1 87 ? 2.65 3.656 21.781 1 86.19 87 ILE A C 1
ATOM 695 O O . ILE A 1 87 ? 2.717 4.191 20.672 1 86.19 87 ILE A O 1
ATOM 699 N N . GLN A 1 88 ? 2.43 4.27 22.875 1 85.75 88 GLN A N 1
ATOM 700 C CA . GLN A 1 88 ? 2.451 5.73 22.906 1 85.75 88 GLN A CA 1
ATOM 701 C C . GLN A 1 88 ? 3.857 6.254 23.188 1 85.75 88 GLN A C 1
ATOM 703 O O . GLN A 1 88 ? 4.434 5.984 24.234 1 85.75 88 GLN A O 1
ATOM 708 N N . LEU A 1 89 ? 4.375 6.973 22.297 1 83.88 89 LEU A N 1
ATOM 709 C CA . LEU A 1 89 ? 5.758 7.426 22.406 1 83.88 89 LEU A CA 1
ATOM 710 C C . LEU A 1 89 ? 5.859 8.664 23.297 1 83.88 89 LEU A C 1
ATOM 712 O O . LEU A 1 89 ? 6.848 8.844 24 1 83.88 89 LEU A O 1
ATOM 716 N N . ALA A 1 90 ? 4.898 9.516 23.141 1 78.81 90 ALA A N 1
ATOM 717 C CA . ALA A 1 90 ? 4.914 10.781 23.875 1 78.81 90 ALA A CA 1
ATOM 718 C C . ALA A 1 90 ? 3.498 11.289 24.125 1 78.81 90 ALA A C 1
ATOM 720 O O . ALA A 1 90 ? 2.533 10.758 23.562 1 78.81 90 ALA A O 1
ATOM 721 N N . GLN A 1 91 ? 3.455 12.125 25.078 1 73.69 91 GLN A N 1
ATOM 722 C CA . GLN A 1 91 ? 2.193 12.828 25.266 1 73.69 91 GLN A CA 1
ATOM 723 C C . GLN A 1 91 ? 2.102 14.047 24.359 1 73.69 91 GLN A C 1
ATOM 725 O O . GLN A 1 91 ? 3.113 14.688 24.062 1 73.69 91 GLN A O 1
ATOM 730 N N . ALA A 1 92 ? 0.894 14.258 23.953 1 75 92 ALA A N 1
ATOM 731 C CA . ALA A 1 92 ? 0.692 15.438 23.109 1 75 92 ALA A CA 1
ATOM 732 C C . ALA A 1 92 ? 1.002 16.719 23.875 1 75 92 ALA A C 1
ATOM 734 O O . ALA A 1 92 ? 0.643 16.844 25.047 1 75 92 ALA A O 1
ATOM 735 N N . LYS A 1 93 ? 1.779 17.562 23.172 1 74.75 93 LYS A N 1
ATOM 736 C CA . LYS A 1 93 ? 2.072 18.859 23.766 1 74.75 93 LYS A CA 1
ATOM 737 C C . LYS A 1 93 ? 0.969 19.859 23.469 1 74.75 93 LYS A C 1
ATOM 739 O O . LYS A 1 93 ? 0.332 19.797 22.406 1 74.75 93 LYS A O 1
ATOM 744 N N . GLU A 1 94 ? 0.904 20.75 24.328 1 71.5 94 GLU A N 1
ATOM 745 C CA . GLU A 1 94 ? -0.138 21.766 24.188 1 71.5 94 GLU A CA 1
ATOM 746 C C . GLU A 1 94 ? 0.168 22.703 23.016 1 71.5 94 GLU A C 1
ATOM 748 O O . GLU A 1 94 ? -0.744 23.156 22.328 1 71.5 94 GLU A O 1
ATOM 753 N N . GLN A 1 95 ? 1.412 22.938 22.875 1 84.12 95 GLN A N 1
ATOM 754 C CA . GLN A 1 95 ? 1.782 23.891 21.844 1 84.12 95 GLN A CA 1
ATOM 755 C C . GLN A 1 95 ? 3.014 23.422 21.078 1 84.12 95 GLN A C 1
ATOM 757 O O . GLN A 1 95 ? 4.012 23.031 21.672 1 84.12 95 GLN A O 1
ATOM 762 N N . ILE A 1 96 ? 2.928 23.5 19.734 1 93.81 96 ILE A N 1
ATOM 763 C CA . ILE A 1 96 ? 4.035 23.172 18.844 1 93.81 96 ILE A CA 1
ATOM 764 C C . ILE A 1 96 ? 4.695 24.453 18.344 1 93.81 96 ILE A C 1
ATOM 766 O O . ILE A 1 96 ? 4.02 25.344 17.812 1 93.81 96 ILE A O 1
ATOM 770 N N . HIS A 1 97 ? 5.984 24.562 18.5 1 93.69 97 HIS A N 1
ATOM 771 C CA . HIS A 1 97 ? 6.664 25.828 18.234 1 93.69 97 HIS A CA 1
ATOM 772 C C . HIS A 1 97 ? 7.523 25.734 16.969 1 93.69 97 HIS A C 1
ATOM 774 O O . HIS A 1 97 ? 8.211 26.688 16.609 1 93.69 97 HIS A O 1
ATOM 780 N N . GLN A 1 98 ? 7.566 24.625 16.312 1 97.12 98 GLN A N 1
ATOM 781 C CA . GLN A 1 98 ? 8.391 24.422 15.117 1 97.12 98 GLN A CA 1
ATOM 782 C C . GLN A 1 98 ? 7.566 23.859 13.969 1 97.12 98 GLN A C 1
ATOM 784 O O . GLN A 1 98 ? 6.547 23.203 14.188 1 97.12 98 GLN A O 1
ATOM 789 N N . ALA A 1 99 ? 7.996 24.203 12.727 1 98.44 99 ALA A N 1
ATOM 790 C CA . ALA A 1 99 ? 7.379 23.625 11.531 1 98.44 99 ALA A CA 1
ATOM 791 C C . ALA A 1 99 ? 8.43 23.312 10.469 1 98.44 99 ALA A C 1
ATOM 793 O O . ALA A 1 99 ? 9.438 24.016 10.359 1 98.44 99 ALA A O 1
ATOM 794 N N . VAL A 1 100 ? 8.242 22.234 9.781 1 98.88 100 VAL A N 1
ATOM 795 C CA . VAL A 1 100 ? 9.047 21.859 8.625 1 98.88 100 VAL A CA 1
ATOM 796 C C . VAL A 1 100 ? 8.195 21.922 7.355 1 98.88 100 VAL A C 1
ATOM 798 O O . VAL A 1 100 ? 7.121 21.328 7.289 1 98.88 100 VAL A O 1
ATOM 801 N N . ILE A 1 101 ? 8.641 22.688 6.391 1 98.88 101 ILE A N 1
ATOM 802 C CA . ILE A 1 101 ? 7.949 22.844 5.117 1 98.88 101 ILE A CA 1
ATOM 803 C C . ILE A 1 101 ? 8.773 22.203 4.004 1 98.88 101 ILE A C 1
ATOM 805 O O . ILE A 1 101 ? 9.906 22.609 3.752 1 98.88 101 ILE A O 1
ATOM 809 N N . LEU A 1 102 ? 8.195 21.188 3.35 1 98.81 102 LEU A N 1
ATOM 810 C CA . LEU A 1 102 ? 8.875 20.516 2.25 1 98.81 102 LEU A CA 1
ATOM 811 C C . LEU A 1 102 ? 8.586 21.203 0.923 1 98.81 102 LEU A C 1
ATOM 813 O O . LEU A 1 102 ? 7.465 21.156 0.422 1 98.81 102 LEU A O 1
ATOM 817 N N . ALA A 1 103 ? 9.609 21.812 0.328 1 98.44 103 ALA A N 1
ATOM 818 C CA . ALA A 1 103 ? 9.453 22.578 -0.902 1 98.44 103 ALA A CA 1
ATOM 819 C C . ALA A 1 103 ? 10.539 22.234 -1.912 1 98.44 103 ALA A C 1
ATOM 821 O O . ALA A 1 103 ? 10.992 23.078 -2.676 1 98.44 103 ALA A O 1
ATOM 822 N N . ALA A 1 104 ? 10.984 20.969 -1.901 1 97.75 104 ALA A N 1
ATOM 823 C CA . ALA A 1 104 ? 12.133 20.578 -2.715 1 97.75 104 ALA A CA 1
ATOM 824 C C . ALA A 1 104 ? 11.695 20.141 -4.109 1 97.75 104 ALA A C 1
ATOM 826 O O . ALA A 1 104 ? 12.453 20.281 -5.074 1 97.75 104 ALA A O 1
ATOM 827 N N . GLY A 1 105 ? 10.523 19.672 -4.238 1 95.44 105 GLY A N 1
ATOM 828 C CA . GLY A 1 105 ? 10.094 19 -5.453 1 95.44 105 GLY A CA 1
ATOM 829 C C . GLY A 1 105 ? 9.914 19.938 -6.629 1 95.44 105 GLY A C 1
ATOM 830 O O . GLY A 1 105 ? 9.609 21.125 -6.438 1 95.44 105 GLY A O 1
ATOM 831 N N . GLN A 1 106 ? 10.047 19.406 -7.832 1 93.94 106 GLN A N 1
ATOM 832 C CA . GLN A 1 106 ? 9.82 20.141 -9.07 1 93.94 106 GLN A CA 1
ATOM 833 C C . GLN A 1 106 ? 8.406 19.906 -9.594 1 93.94 106 GLN A C 1
ATOM 835 O O . GLN A 1 106 ? 8.039 18.781 -9.93 1 93.94 106 GLN A O 1
ATOM 840 N N . PRO A 1 107 ? 7.652 20.984 -9.641 1 93.44 107 PRO A N 1
ATOM 841 C CA . PRO A 1 107 ? 6.332 20.859 -10.258 1 93.44 107 PRO A CA 1
ATOM 842 C C . PRO A 1 107 ? 6.406 20.656 -11.773 1 93.44 107 PRO A C 1
ATOM 844 O O . PRO A 1 107 ? 7.375 21.078 -12.406 1 93.44 107 PRO A O 1
ATOM 847 N N . ARG A 1 108 ? 5.438 20.109 -12.422 1 91 108 ARG A N 1
ATOM 848 C CA . ARG A 1 108 ? 5.402 19.875 -13.859 1 91 108 ARG A CA 1
ATOM 849 C C . ARG A 1 108 ? 4.988 21.141 -14.609 1 91 108 ARG A C 1
ATOM 851 O O . ARG A 1 108 ? 4.031 21.812 -14.219 1 91 108 ARG A O 1
ATOM 858 N N . HIS A 1 109 ? 5.719 21.578 -15.477 1 92.19 109 HIS A N 1
ATOM 859 C CA . HIS A 1 109 ? 5.453 22.656 -16.406 1 92.19 109 HIS A CA 1
ATOM 860 C C . HIS A 1 109 ? 5.434 24.016 -15.703 1 92.19 109 HIS A C 1
ATOM 862 O O . HIS A 1 109 ? 4.656 24.891 -16.062 1 92.19 109 HIS A O 1
ATOM 868 N N . LEU A 1 110 ? 6.074 24.047 -14.609 1 93.31 110 LEU A N 1
ATOM 869 C CA . LEU A 1 110 ? 6.273 25.312 -13.906 1 93.31 110 LEU A CA 1
ATOM 870 C C . LEU A 1 110 ? 7.758 25.641 -13.781 1 93.31 110 LEU A C 1
ATOM 872 O O . LEU A 1 110 ? 8.578 24.75 -13.562 1 93.31 110 LEU A O 1
ATOM 876 N N . ASP A 1 111 ? 8.094 26.844 -13.844 1 92.69 111 ASP A N 1
ATOM 877 C CA . ASP A 1 111 ? 9.5 27.234 -13.844 1 92.69 111 ASP A CA 1
ATOM 878 C C . ASP A 1 111 ? 9.906 27.812 -12.492 1 92.69 111 ASP A C 1
ATOM 880 O O . ASP A 1 111 ? 11.023 28.297 -12.328 1 92.69 111 ASP A O 1
ATOM 884 N N . GLN A 1 112 ? 9.078 27.844 -11.555 1 94.81 112 GLN A N 1
ATOM 885 C CA . GLN A 1 112 ? 9.383 28.281 -10.195 1 94.81 112 GLN A CA 1
ATOM 886 C C . GLN A 1 112 ? 8.781 27.344 -9.164 1 94.81 112 GLN A C 1
ATOM 888 O O . GLN A 1 112 ? 7.844 26.594 -9.461 1 94.81 112 GLN A O 1
ATOM 893 N N . PRO A 1 113 ? 9.359 27.406 -7.934 1 97.12 113 PRO A N 1
ATOM 894 C CA . PRO A 1 113 ? 8.75 26.594 -6.871 1 97.12 113 PRO A CA 1
ATOM 895 C C . PRO A 1 113 ? 7.32 27.016 -6.551 1 97.12 113 PRO A C 1
ATOM 897 O O . PRO A 1 113 ? 7.012 28.219 -6.559 1 97.12 113 PRO A O 1
ATOM 900 N N . VAL A 1 114 ? 6.523 26.094 -6.211 1 97.12 114 VAL A N 1
ATOM 901 C CA . VAL A 1 114 ? 5.102 26.312 -5.988 1 97.12 114 VAL A CA 1
ATOM 902 C C . VAL A 1 114 ? 4.91 27.281 -4.82 1 97.12 114 VAL A C 1
ATOM 904 O O . VAL A 1 114 ? 4.062 28.172 -4.879 1 97.12 114 VAL A O 1
ATOM 907 N N . PRO A 1 115 ? 5.711 27.188 -3.715 1 97.56 115 PRO A N 1
ATOM 908 C CA . PRO A 1 115 ? 5.523 28.094 -2.586 1 97.56 115 PRO A CA 1
ATOM 909 C C . PRO A 1 115 ? 5.711 29.562 -2.973 1 97.56 115 PRO A C 1
ATOM 911 O O . PRO A 1 115 ? 5.25 30.453 -2.26 1 97.56 115 PRO A O 1
ATOM 914 N N . LEU A 1 116 ? 6.312 29.844 -4.105 1 97.25 116 LEU A N 1
ATOM 915 C CA . LEU A 1 116 ? 6.602 31.219 -4.484 1 97.25 116 LEU A CA 1
ATOM 916 C C . LEU A 1 116 ? 5.531 31.766 -5.422 1 97.25 116 LEU A C 1
ATOM 918 O O . LEU A 1 116 ? 5.598 32.906 -5.852 1 97.25 116 LEU A O 1
ATOM 922 N N . LEU A 1 117 ? 4.555 31 -5.75 1 95.75 117 LEU A N 1
ATOM 923 C CA . LEU A 1 117 ? 3.438 31.484 -6.555 1 95.75 117 LEU A CA 1
ATOM 924 C C . LEU A 1 117 ? 2.691 32.594 -5.828 1 95.75 117 LEU A C 1
ATOM 926 O O . LEU A 1 117 ? 2.533 32.562 -4.605 1 95.75 117 LEU A O 1
ATOM 930 N N . SER A 1 118 ? 2.123 33.5 -6.539 1 91.06 118 SER A N 1
ATOM 931 C CA . SER A 1 118 ? 1.566 34.75 -5.984 1 91.06 118 SER A CA 1
ATOM 932 C C . SER A 1 118 ? 0.108 34.562 -5.582 1 91.06 118 SER A C 1
ATOM 934 O O . SER A 1 118 ? -0.671 33.938 -6.316 1 91.06 118 SER A O 1
ATOM 936 N N . LEU A 1 119 ? -0.18 35.031 -4.438 1 85.38 119 LEU A N 1
ATOM 937 C CA . LEU A 1 119 ? -1.535 35.188 -3.926 1 85.38 119 LEU A CA 1
ATOM 938 C C . LEU A 1 119 ? -1.86 36.656 -3.721 1 85.38 119 LEU A C 1
ATOM 940 O O . LEU A 1 119 ? -2.104 37.094 -2.594 1 85.38 119 LEU A O 1
ATOM 944 N N . GLY A 1 120 ? -1.804 37.375 -4.859 1 80.25 120 GLY A N 1
ATOM 945 C CA . GLY A 1 120 ? -1.938 38.812 -4.738 1 80.25 120 GLY A CA 1
ATOM 946 C C . GLY A 1 120 ? -0.654 39.5 -4.309 1 80.25 120 GLY A C 1
ATOM 947 O O . GLY A 1 120 ? 0.361 39.406 -5.004 1 80.25 120 GLY A O 1
ATOM 948 N N . ASP A 1 121 ? -0.72 39.969 -3.02 1 76.44 121 ASP A N 1
ATOM 949 C CA . ASP A 1 121 ? 0.428 40.719 -2.521 1 76.44 121 ASP A CA 1
ATOM 950 C C . ASP A 1 121 ? 1.401 39.812 -1.777 1 76.44 121 ASP A C 1
ATOM 952 O O . ASP A 1 121 ? 2.482 40.219 -1.376 1 76.44 121 ASP A O 1
ATOM 956 N N . HIS A 1 122 ? 1.056 38.656 -1.579 1 85.44 122 HIS A N 1
ATOM 957 C CA . HIS A 1 122 ? 1.896 37.656 -0.894 1 85.44 122 HIS A CA 1
ATOM 958 C C . HIS A 1 122 ? 1.975 36.375 -1.678 1 85.44 122 HIS A C 1
ATOM 960 O O . HIS A 1 122 ? 1.277 36.188 -2.68 1 85.44 122 HIS A O 1
ATOM 966 N N . THR A 1 123 ? 2.926 35.531 -1.241 1 94.38 123 THR A N 1
ATOM 967 C CA . THR A 1 123 ? 3.088 34.219 -1.879 1 94.38 123 THR A CA 1
ATOM 968 C C . THR A 1 123 ? 2.385 33.156 -1.073 1 94.38 123 THR A C 1
ATOM 970 O O . THR A 1 123 ? 1.936 33.375 0.049 1 94.38 123 THR A O 1
ATOM 973 N N . LEU A 1 124 ? 2.289 32.031 -1.648 1 95.88 124 LEU A N 1
ATOM 974 C CA . LEU A 1 124 ? 1.76 30.859 -0.945 1 95.88 124 LEU A CA 1
ATOM 975 C C . LEU A 1 124 ? 2.578 30.562 0.306 1 95.88 124 LEU A C 1
ATOM 977 O O . LEU A 1 124 ? 2.021 30.203 1.348 1 95.88 124 LEU A O 1
ATOM 981 N N . LEU A 1 125 ? 3.867 30.672 0.184 1 97.12 125 LEU A N 1
ATOM 982 C CA . LEU A 1 125 ? 4.75 30.453 1.323 1 97.12 125 LEU A CA 1
ATOM 983 C C . LEU A 1 125 ? 4.465 31.453 2.438 1 97.12 125 LEU A C 1
ATOM 985 O O . LEU A 1 125 ? 4.398 31.078 3.611 1 97.12 125 LEU A O 1
ATOM 989 N N . ASP A 1 126 ? 4.301 32.688 2.061 1 94.19 126 ASP A N 1
ATOM 990 C CA . ASP A 1 126 ? 4.004 33.719 3.045 1 94.19 126 ASP A CA 1
ATOM 991 C C . ASP A 1 126 ? 2.742 33.406 3.834 1 94.19 126 ASP A C 1
ATOM 993 O O . ASP A 1 126 ? 2.703 33.562 5.055 1 94.19 126 ASP A O 1
ATOM 997 N N . ARG A 1 127 ? 1.77 33 3.133 1 92.94 127 ARG A N 1
ATOM 998 C CA . ARG A 1 127 ? 0.521 32.625 3.795 1 92.94 127 ARG A CA 1
ATOM 999 C C . ARG A 1 127 ? 0.736 31.484 4.77 1 92.94 127 ARG A C 1
ATOM 1001 O O . ARG A 1 127 ? 0.264 31.531 5.906 1 92.94 127 ARG A O 1
ATOM 1008 N N . THR A 1 128 ? 1.435 30.438 4.332 1 96.5 128 THR A N 1
ATOM 1009 C CA . THR A 1 128 ? 1.694 29.266 5.168 1 96.5 128 THR A CA 1
ATOM 1010 C C . THR A 1 128 ? 2.441 29.672 6.438 1 96.5 128 THR A C 1
ATOM 1012 O O . THR A 1 128 ? 2.068 29.266 7.539 1 96.5 128 THR A O 1
ATOM 1015 N N . LEU A 1 129 ? 3.445 30.469 6.266 1 95.44 129 LEU A N 1
ATOM 1016 C CA . LEU A 1 129 ? 4.23 30.922 7.406 1 95.44 129 LEU A CA 1
ATOM 1017 C C . LEU A 1 129 ? 3.365 31.719 8.375 1 95.44 129 LEU A C 1
ATOM 1019 O O . LEU A 1 129 ? 3.434 31.516 9.594 1 95.44 129 LEU A O 1
ATOM 1023 N N . GLN A 1 130 ? 2.535 32.562 7.797 1 89.56 130 GLN A N 1
ATOM 1024 C CA . GLN A 1 130 ? 1.707 33.438 8.641 1 89.56 130 GLN A CA 1
ATOM 1025 C C . GLN A 1 130 ? 0.688 32.594 9.422 1 89.56 130 GLN A C 1
ATOM 1027 O O . GLN A 1 130 ? 0.485 32.844 10.617 1 89.56 130 GLN A O 1
ATOM 1032 N N . VAL A 1 131 ? 0.036 31.703 8.773 1 90.31 131 VAL A N 1
ATOM 1033 C CA . VAL A 1 131 ? -0.935 30.828 9.422 1 90.31 131 VAL A CA 1
ATOM 1034 C C . VAL A 1 131 ? -0.273 30.094 10.586 1 90.31 131 VAL A C 1
ATOM 1036 O O . VAL A 1 131 ? -0.848 29.984 11.672 1 90.31 131 VAL A O 1
ATOM 1039 N N . LEU A 1 132 ? 0.911 29.609 10.391 1 94.31 132 LEU A N 1
ATOM 1040 C CA . LEU A 1 132 ? 1.63 28.844 11.406 1 94.31 132 LEU A CA 1
ATOM 1041 C C . LEU A 1 132 ? 2.098 29.75 12.539 1 94.31 132 LEU A C 1
ATOM 1043 O O . LEU A 1 132 ? 2.008 29.375 13.711 1 94.31 132 LEU A O 1
ATOM 1047 N N . ARG A 1 133 ? 2.611 30.938 12.188 1 89.75 133 ARG A N 1
ATOM 1048 C CA . ARG A 1 133 ? 2.99 31.906 13.203 1 89.75 133 ARG A CA 1
ATOM 1049 C C . ARG A 1 133 ? 1.807 32.25 14.109 1 89.75 133 ARG A C 1
ATOM 1051 O O . ARG A 1 133 ? 1.95 32.312 15.328 1 89.75 133 ARG A O 1
ATOM 1058 N N . ASP A 1 134 ? 0.641 32.344 13.438 1 81.69 134 ASP A N 1
ATOM 1059 C CA . ASP A 1 134 ? -0.582 32.688 14.172 1 81.69 134 ASP A CA 1
ATOM 1060 C C . ASP A 1 134 ? -0.953 31.562 15.141 1 81.69 134 ASP A C 1
ATOM 1062 O O . ASP A 1 134 ? -1.654 31.797 16.125 1 81.69 134 ASP A O 1
ATOM 1066 N N . GLN A 1 135 ? -0.441 30.422 14.898 1 85.12 135 GLN A N 1
ATOM 1067 C CA . GLN A 1 135 ? -0.749 29.281 15.75 1 85.12 135 GLN A CA 1
ATOM 1068 C C . GLN A 1 135 ? 0.388 29.016 16.734 1 85.12 135 GLN A C 1
ATOM 1070 O O . GLN A 1 135 ? 0.429 27.953 17.359 1 85.12 135 GLN A O 1
ATOM 1075 N N . GLY A 1 136 ? 1.325 29.891 16.781 1 85.31 136 GLY A N 1
ATOM 1076 C CA . GLY A 1 136 ? 2.328 29.828 17.828 1 85.31 136 GLY A CA 1
ATOM 1077 C C . GLY A 1 136 ? 3.646 29.234 17.359 1 85.31 136 GLY A C 1
ATOM 1078 O O . GLY A 1 136 ? 4.578 29.078 18.141 1 85.31 136 GLY A O 1
ATOM 1079 N N . VAL A 1 137 ? 3.803 28.953 16.094 1 92.94 137 VAL A N 1
ATOM 1080 C CA . VAL A 1 137 ? 5.07 28.453 15.562 1 92.94 137 VAL A CA 1
ATOM 1081 C C . VAL A 1 137 ? 6.094 29.594 15.523 1 92.94 137 VAL A C 1
ATOM 1083 O O . VAL A 1 137 ? 5.781 30.703 15.094 1 92.94 137 VAL A O 1
ATOM 1086 N N . GLU A 1 138 ? 7.312 29.219 15.93 1 90.5 138 GLU A N 1
ATOM 1087 C CA . GLU A 1 138 ? 8.344 30.234 16.062 1 90.5 138 GLU A CA 1
ATOM 1088 C C . GLU A 1 138 ? 9.523 29.953 15.148 1 90.5 138 GLU A C 1
ATOM 1090 O O . GLU A 1 138 ? 10.281 30.859 14.805 1 90.5 138 GLU A O 1
ATOM 1095 N N . ARG A 1 139 ? 9.711 28.781 14.859 1 96.25 139 ARG A N 1
ATOM 1096 C CA . ARG A 1 139 ? 10.852 28.375 14.047 1 96.25 139 ARG A CA 1
ATOM 1097 C C . ARG A 1 139 ? 10.406 27.531 12.859 1 96.25 139 ARG A C 1
ATOM 1099 O O . ARG A 1 139 ? 9.539 26.656 13 1 96.25 139 ARG A O 1
ATOM 1106 N N . PHE A 1 140 ? 11.086 27.844 11.766 1 97.88 140 PHE A N 1
ATOM 1107 C CA . PHE A 1 140 ? 10.727 27.141 10.531 1 97.88 140 PHE A CA 1
ATOM 1108 C C . PHE A 1 140 ? 11.953 26.516 9.891 1 97.88 140 PHE A C 1
ATOM 1110 O O . PHE A 1 140 ? 13.031 27.109 9.891 1 97.88 140 PHE A O 1
ATOM 1117 N N . VAL A 1 141 ? 11.797 25.328 9.43 1 98.75 141 VAL A N 1
ATOM 1118 C CA . VAL A 1 141 ? 12.758 24.719 8.523 1 98.75 141 VAL A CA 1
ATOM 1119 C C . VAL A 1 141 ? 12.133 24.578 7.137 1 98.75 141 VAL A C 1
ATOM 1121 O O . VAL A 1 141 ? 11.117 23.891 6.977 1 98.75 141 VAL A O 1
ATOM 1124 N N . LEU A 1 142 ? 12.688 25.266 6.23 1 98.81 142 LEU A N 1
ATOM 1125 C CA . LEU A 1 142 ? 12.258 25.172 4.836 1 98.81 142 LEU A CA 1
ATOM 1126 C C . LEU A 1 142 ? 13.211 24.312 4.027 1 98.81 142 LEU A C 1
ATOM 1128 O O . LEU A 1 142 ? 14.398 24.641 3.9 1 98.81 142 LEU A O 1
ATOM 1132 N N . VAL A 1 143 ? 12.68 23.172 3.469 1 98.88 143 VAL A N 1
ATOM 1133 C CA . VAL A 1 143 ? 13.523 22.281 2.686 1 98.88 143 VAL A CA 1
ATOM 1134 C C . VAL A 1 143 ? 13.336 22.562 1.197 1 98.88 143 VAL A C 1
ATOM 1136 O O . VAL A 1 143 ? 12.258 22.312 0.645 1 98.88 143 VAL A O 1
ATOM 1139 N N . ALA A 1 144 ? 14.406 23.031 0.586 1 98.69 144 ALA A N 1
ATOM 1140 C CA . ALA A 1 144 ? 14.383 23.422 -0.822 1 98.69 144 ALA A CA 1
ATOM 1141 C C . ALA A 1 144 ? 15.109 22.391 -1.686 1 98.69 144 ALA A C 1
ATOM 1143 O O . ALA A 1 144 ? 15.82 21.531 -1.167 1 98.69 144 ALA A O 1
ATOM 1144 N N . GLY A 1 145 ? 14.898 22.391 -2.934 1 98.38 145 GLY A N 1
ATOM 1145 C CA . GLY A 1 145 ? 15.531 21.594 -3.977 1 98.38 145 GLY A CA 1
ATOM 1146 C C . GLY A 1 145 ? 15.492 22.266 -5.34 1 98.38 145 GLY A C 1
ATOM 1147 O O . GLY A 1 145 ? 16.375 23.062 -5.676 1 98.38 145 GLY A O 1
ATOM 1148 N N . PHE A 1 146 ? 14.422 22.062 -6.023 1 97.06 146 PHE A N 1
ATOM 1149 C CA . PHE A 1 146 ? 14.188 22.719 -7.309 1 97.06 146 PHE A CA 1
ATOM 1150 C C . PHE A 1 146 ? 14.227 24.234 -7.156 1 97.06 146 PHE A C 1
ATOM 1152 O O . PHE A 1 146 ? 13.523 24.797 -6.32 1 97.06 146 PHE A O 1
ATOM 1159 N N . GLN A 1 147 ? 15.125 24.922 -7.902 1 97 147 GLN A N 1
ATOM 1160 C CA . GLN A 1 147 ? 15.289 26.359 -7.883 1 97 147 GLN A CA 1
ATOM 1161 C C . GLN A 1 147 ? 15.445 26.891 -6.453 1 97 147 GLN A C 1
ATOM 1163 O O . GLN A 1 147 ? 14.773 27.844 -6.059 1 97 147 GLN A O 1
ATOM 1168 N N . ALA A 1 148 ? 16.281 26.25 -5.719 1 97.94 148 ALA A N 1
ATOM 1169 C CA . ALA A 1 148 ? 16.5 26.531 -4.309 1 97.94 148 ALA A CA 1
ATOM 1170 C C . ALA A 1 148 ? 16.938 27.984 -4.109 1 97.94 148 ALA A C 1
ATOM 1172 O O . ALA A 1 148 ? 16.609 28.609 -3.094 1 97.94 148 ALA A O 1
ATOM 1173 N N . ASP A 1 149 ? 17.578 28.531 -5.043 1 97.31 149 ASP A N 1
ATOM 1174 C CA . ASP A 1 149 ? 18.094 29.906 -4.949 1 97.31 149 ASP A CA 1
ATOM 1175 C C . ASP A 1 149 ? 16.938 30.906 -4.824 1 97.31 149 ASP A C 1
ATOM 1177 O O . ASP A 1 149 ? 17.062 31.906 -4.129 1 97.31 149 ASP A O 1
ATOM 1181 N N . LEU A 1 150 ? 15.898 30.672 -5.531 1 97.62 150 LEU A N 1
ATOM 1182 C CA . LEU A 1 150 ? 14.734 31.562 -5.465 1 97.62 150 LEU A CA 1
ATOM 1183 C C . LEU A 1 150 ? 14.117 31.547 -4.07 1 97.62 150 LEU A C 1
ATOM 1185 O O . LEU A 1 150 ? 13.727 32.594 -3.547 1 97.62 150 LEU A O 1
ATOM 1189 N N . LEU A 1 151 ? 14.047 30.391 -3.523 1 98.12 151 LEU A N 1
ATOM 1190 C CA . LEU A 1 151 ? 13.516 30.266 -2.17 1 98.12 151 LEU A CA 1
ATOM 1191 C C . LEU A 1 151 ? 14.445 30.922 -1.157 1 98.12 151 LEU A C 1
ATOM 1193 O O . LEU A 1 151 ? 13.992 31.594 -0.225 1 98.12 151 LEU A O 1
ATOM 1197 N N . ALA A 1 152 ? 15.742 30.688 -1.362 1 97.44 152 ALA A N 1
ATOM 1198 C CA . ALA A 1 152 ? 16.734 31.281 -0.487 1 97.44 152 ALA A CA 1
ATOM 1199 C C . ALA A 1 152 ? 16.625 32.812 -0.482 1 97.44 152 ALA A C 1
ATOM 1201 O O . ALA A 1 152 ? 16.703 33.438 0.575 1 97.44 152 ALA A O 1
ATOM 1202 N N . GLN A 1 153 ? 16.453 33.312 -1.632 1 96.81 153 GLN A N 1
ATOM 1203 C CA . GLN A 1 153 ? 16.297 34.781 -1.761 1 96.81 153 GLN A CA 1
ATOM 1204 C C . GLN A 1 153 ? 15.039 35.25 -1.062 1 96.81 153 GLN A C 1
ATOM 1206 O O . GLN A 1 153 ? 15.047 36.312 -0.41 1 96.81 153 GLN A O 1
ATOM 1211 N N . HIS A 1 154 ? 14.023 34.531 -1.243 1 95.5 154 HIS A N 1
ATOM 1212 C CA . HIS A 1 154 ? 12.727 34.938 -0.696 1 95.5 154 HIS A CA 1
ATOM 1213 C C . HIS A 1 154 ? 12.758 34.969 0.828 1 95.5 154 HIS A C 1
ATOM 1215 O O . HIS A 1 154 ? 12.102 35.812 1.448 1 95.5 154 HIS A O 1
ATOM 1221 N N . VAL A 1 155 ? 13.539 34.031 1.423 1 95.5 155 VAL A N 1
ATOM 1222 C CA . VAL A 1 155 ? 13.484 33.906 2.877 1 95.5 155 VAL A CA 1
ATOM 1223 C C . VAL A 1 155 ? 14.75 34.5 3.488 1 95.5 155 VAL A C 1
ATOM 1225 O O . VAL A 1 155 ? 15 34.344 4.684 1 95.5 155 VAL A O 1
ATOM 1228 N N . ALA A 1 156 ? 15.555 35.062 2.719 1 90.56 156 ALA A N 1
ATOM 1229 C CA . ALA A 1 156 ? 16.859 35.562 3.129 1 90.56 156 ALA A CA 1
ATOM 1230 C C . ALA A 1 156 ? 16.734 36.5 4.328 1 90.56 156 ALA A C 1
ATOM 1232 O O . ALA A 1 156 ? 17.609 36.531 5.203 1 90.56 156 ALA A O 1
ATOM 1233 N N . ASP A 1 157 ? 15.609 37.188 4.348 1 86.12 157 ASP A N 1
ATOM 1234 C CA . ASP A 1 157 ? 15.461 38.188 5.398 1 86.12 157 ASP A CA 1
ATOM 1235 C C . ASP A 1 157 ? 14.539 37.688 6.512 1 86.12 157 ASP A C 1
ATOM 1237 O O . ASP A 1 157 ? 14.031 38.469 7.309 1 86.12 157 ASP A O 1
ATOM 1241 N N . MET A 1 158 ? 14.328 36.406 6.59 1 88.94 158 MET A N 1
ATOM 1242 C CA . MET A 1 158 ? 13.484 35.812 7.613 1 88.94 158 MET A CA 1
ATOM 1243 C C . MET A 1 158 ? 14.312 35 8.602 1 88.94 158 MET A C 1
ATOM 1245 O O . MET A 1 158 ? 14.602 33.812 8.359 1 88.94 158 MET A O 1
ATOM 1249 N N . PRO A 1 159 ? 14.633 35.5 9.695 1 85.94 159 PRO A N 1
ATOM 1250 C CA . PRO A 1 159 ? 15.547 34.844 10.625 1 85.94 159 PRO A CA 1
ATOM 1251 C C . PRO A 1 159 ? 14.938 33.562 11.234 1 85.94 159 PRO A C 1
ATOM 1253 O O . PRO A 1 159 ? 15.664 32.719 11.719 1 85.94 159 PRO A O 1
ATOM 1256 N N . ASP A 1 160 ? 13.633 33.531 11.297 1 90.31 160 ASP A N 1
ATOM 1257 C CA . ASP A 1 160 ? 12.969 32.375 11.898 1 90.31 160 ASP A CA 1
ATOM 1258 C C . ASP A 1 160 ? 12.898 31.219 10.906 1 90.31 160 ASP A C 1
ATOM 1260 O O . ASP A 1 160 ? 12.414 30.141 11.25 1 90.31 160 ASP A O 1
ATOM 1264 N N . VAL A 1 161 ? 13.438 31.453 9.695 1 96.88 161 VAL A N 1
ATOM 1265 C CA . VAL A 1 161 ? 13.375 30.406 8.68 1 96.88 161 VAL A CA 1
ATOM 1266 C C . VAL A 1 161 ? 14.781 29.906 8.367 1 96.88 161 VAL A C 1
ATOM 1268 O O . VAL A 1 161 ? 15.648 30.688 7.949 1 96.88 161 VAL A O 1
ATOM 1271 N N . THR A 1 162 ? 15.016 28.672 8.672 1 98.19 162 THR A N 1
ATOM 1272 C CA . THR A 1 162 ? 16.25 28 8.258 1 98.19 162 THR A CA 1
ATOM 1273 C C . THR A 1 162 ? 16.047 27.266 6.941 1 98.19 162 THR A C 1
ATOM 1275 O O . THR A 1 162 ? 15.148 26.422 6.82 1 98.19 162 THR A O 1
ATOM 1278 N N . LEU A 1 163 ? 16.891 27.578 5.984 1 98.25 163 LEU A N 1
ATOM 1279 C CA . LEU A 1 163 ? 16.797 26.906 4.688 1 98.25 163 LEU A CA 1
ATOM 1280 C C . LEU A 1 163 ? 17.75 25.719 4.613 1 98.25 163 LEU A C 1
ATOM 1282 O O . LEU A 1 163 ? 18.922 25.828 4.949 1 98.25 163 LEU A O 1
ATOM 1286 N N . VAL A 1 164 ? 17.234 24.578 4.289 1 98.62 164 VAL A N 1
ATOM 1287 C CA . VAL A 1 164 ? 17.969 23.344 4.027 1 98.62 164 VAL A CA 1
ATOM 1288 C C . VAL A 1 164 ? 17.781 22.922 2.574 1 98.62 164 VAL A C 1
ATOM 1290 O O . VAL A 1 164 ? 16.672 23 2.041 1 98.62 164 VAL A O 1
ATOM 1293 N N . VAL A 1 165 ? 18.875 22.547 1.932 1 98.5 165 VAL A N 1
ATOM 1294 C CA . VAL A 1 165 ? 18.75 22.188 0.522 1 98.5 165 VAL A CA 1
ATOM 1295 C C . VAL A 1 165 ? 18.984 20.688 0.355 1 98.5 165 VAL A C 1
ATOM 1297 O O . VAL A 1 165 ? 20 20.156 0.806 1 98.5 165 VAL A O 1
ATOM 1300 N N . ASN A 1 166 ? 17.984 19.953 -0.192 1 98.19 166 ASN A N 1
ATOM 1301 C CA . ASN A 1 166 ? 18.172 18.609 -0.697 1 98.19 166 ASN A CA 1
ATOM 1302 C C . ASN A 1 166 ? 18.719 18.609 -2.123 1 98.19 166 ASN A C 1
ATOM 1304 O O . ASN A 1 166 ? 17.953 18.688 -3.084 1 98.19 166 ASN A O 1
ATOM 1308 N N . GLU A 1 167 ? 19.953 18.344 -2.211 1 95.81 167 GLU A N 1
ATOM 1309 C CA . GLU A 1 167 ? 20.625 18.422 -3.506 1 95.81 167 GLU A CA 1
ATOM 1310 C C . GLU A 1 167 ? 20.188 17.281 -4.422 1 95.81 167 GLU A C 1
ATOM 1312 O O . GLU A 1 167 ? 20.281 17.391 -5.645 1 95.81 167 GLU A O 1
ATOM 1317 N N . ALA A 1 168 ? 19.688 16.281 -3.863 1 96.12 168 ALA A N 1
ATOM 1318 C CA . ALA A 1 168 ? 19.328 15.102 -4.637 1 96.12 168 ALA A CA 1
ATOM 1319 C C . ALA A 1 168 ? 17.812 15.047 -4.863 1 96.12 168 ALA A C 1
ATOM 1321 O O . ALA A 1 168 ? 17.25 13.969 -5.086 1 96.12 168 ALA A O 1
ATOM 1322 N N . TYR A 1 169 ? 17.172 16.219 -4.848 1 96.44 169 TYR A N 1
ATOM 1323 C CA . TYR A 1 169 ? 15.711 16.281 -4.836 1 96.44 169 TYR A CA 1
ATOM 1324 C C . TYR A 1 169 ? 15.133 15.578 -6.059 1 96.44 169 TYR A C 1
ATOM 1326 O O . TYR A 1 169 ? 14.031 15.016 -5.992 1 96.44 169 TYR A O 1
ATOM 1334 N N . ALA A 1 170 ? 15.828 15.531 -7.137 1 93.06 170 ALA A N 1
ATOM 1335 C CA . ALA A 1 170 ? 15.305 15.008 -8.398 1 93.06 170 ALA A CA 1
ATOM 1336 C C . ALA A 1 170 ? 15.305 13.484 -8.391 1 93.06 170 ALA A C 1
ATOM 1338 O O . ALA A 1 170 ? 14.594 12.852 -9.18 1 93.06 170 ALA A O 1
ATOM 1339 N N . HIS A 1 171 ? 16.047 12.891 -7.457 1 92.94 171 HIS A N 1
ATOM 1340 C CA . HIS A 1 171 ? 16.203 11.438 -7.48 1 92.94 171 HIS A CA 1
ATOM 1341 C C . HIS A 1 171 ? 15.844 10.82 -6.133 1 92.94 171 HIS A C 1
ATOM 1343 O O . HIS A 1 171 ? 16.281 9.711 -5.82 1 92.94 171 HIS A O 1
ATOM 1349 N N . THR A 1 172 ? 15.133 11.562 -5.352 1 96.44 172 THR A N 1
ATOM 1350 C CA . THR A 1 172 ? 14.727 11.047 -4.047 1 96.44 172 THR A CA 1
ATOM 1351 C C . THR A 1 172 ? 13.273 11.398 -3.758 1 96.44 172 THR A C 1
ATOM 1353 O O . THR A 1 172 ? 12.672 12.211 -4.461 1 96.44 172 THR A O 1
ATOM 1356 N N . GLY A 1 173 ? 12.672 10.68 -2.801 1 96.62 173 GLY A N 1
ATOM 1357 C CA . GLY A 1 173 ? 11.32 10.984 -2.355 1 96.62 173 GLY A CA 1
ATOM 1358 C C . GLY A 1 173 ? 11.273 12.016 -1.249 1 96.62 173 GLY A C 1
ATOM 1359 O O . GLY A 1 173 ? 12.297 12.594 -0.887 1 96.62 173 GLY A O 1
ATOM 1360 N N . THR A 1 174 ? 10.102 12.242 -0.743 1 97.81 174 THR A N 1
ATOM 1361 C CA . THR A 1 174 ? 9.891 13.305 0.237 1 97.81 174 THR A CA 1
ATOM 1362 C C . THR A 1 174 ? 10.547 12.953 1.567 1 97.81 174 THR A C 1
ATOM 1364 O O . THR A 1 174 ? 10.859 13.836 2.363 1 97.81 174 THR A O 1
ATOM 1367 N N . MET A 1 175 ? 10.734 11.656 1.849 1 98.56 175 MET A N 1
ATOM 1368 C CA . MET A 1 175 ? 11.391 11.289 3.1 1 98.56 175 MET A CA 1
ATOM 1369 C C . MET A 1 175 ? 12.836 11.789 3.123 1 98.56 175 MET A C 1
ATOM 1371 O O . MET A 1 175 ? 13.352 12.148 4.184 1 98.56 175 MET A O 1
ATOM 1375 N N . ALA A 1 176 ? 13.5 11.766 1.963 1 98 176 ALA A N 1
ATOM 1376 C CA . ALA A 1 176 ? 14.859 12.289 1.882 1 98 176 ALA A CA 1
ATOM 1377 C C . ALA A 1 176 ? 14.898 13.766 2.268 1 98 176 ALA A C 1
ATOM 1379 O O . ALA A 1 176 ? 15.82 14.211 2.959 1 98 176 ALA A O 1
ATOM 1380 N N . SER A 1 177 ? 14 14.531 1.767 1 98.56 177 SER A N 1
ATOM 1381 C CA . SER A 1 177 ? 13.906 15.945 2.121 1 98.56 177 SER A CA 1
ATOM 1382 C C . SER A 1 177 ? 13.656 16.125 3.615 1 98.56 177 SER A C 1
ATOM 1384 O O . SER A 1 177 ? 14.312 16.953 4.262 1 98.56 177 SER A O 1
ATOM 1386 N N . LEU A 1 178 ? 12.727 15.391 4.152 1 98.81 178 LEU A N 1
ATOM 1387 C CA . LEU A 1 178 ? 12.445 15.477 5.582 1 98.81 178 LEU A CA 1
ATOM 1388 C C . LEU A 1 178 ? 13.68 15.117 6.402 1 98.81 178 LEU A C 1
ATOM 1390 O O . LEU A 1 178 ? 13.969 15.758 7.414 1 98.81 178 LEU A O 1
ATOM 1394 N N . ALA A 1 179 ? 14.391 14.062 5.988 1 98.56 179 ALA A N 1
ATOM 1395 C CA . ALA A 1 179 ? 15.594 13.625 6.68 1 98.56 179 ALA A CA 1
ATOM 1396 C C . ALA A 1 179 ? 16.672 14.703 6.637 1 98.56 179 ALA A C 1
ATOM 1398 O O . ALA A 1 179 ? 17.453 14.852 7.586 1 98.56 179 ALA A O 1
ATOM 1399 N N . ALA A 1 180 ? 16.766 15.398 5.566 1 98.19 180 ALA A N 1
ATOM 1400 C CA . ALA A 1 180 ? 17.766 16.453 5.422 1 98.19 180 ALA A CA 1
ATOM 1401 C C . ALA A 1 180 ? 17.562 17.547 6.469 1 98.19 180 ALA A C 1
ATOM 1403 O O . ALA A 1 180 ? 18.516 18.25 6.832 1 98.19 180 ALA A O 1
ATOM 1404 N N . ALA A 1 181 ? 16.422 17.719 6.973 1 98.44 181 ALA A N 1
ATOM 1405 C CA . ALA A 1 181 ? 16.094 18.75 7.945 1 98.44 181 ALA A CA 1
ATOM 1406 C C . ALA A 1 181 ? 16.5 18.344 9.352 1 98.44 181 ALA A C 1
ATOM 1408 O O . ALA A 1 181 ? 16.516 19.156 10.273 1 98.44 181 ALA A O 1
ATOM 1409 N N . ALA A 1 182 ? 16.906 17.141 9.633 1 98.31 182 ALA A N 1
ATOM 1410 C CA . ALA A 1 182 ? 17.078 16.5 10.93 1 98.31 182 ALA A CA 1
ATOM 1411 C C . ALA A 1 182 ? 17.969 17.344 11.844 1 98.31 182 ALA A C 1
ATOM 1413 O O . ALA A 1 182 ? 17.656 17.531 13.023 1 98.31 182 ALA A O 1
ATOM 1414 N N . PRO A 1 183 ? 19.078 17.938 11.359 1 98 183 PRO A N 1
ATOM 1415 C CA . PRO A 1 183 ? 19.969 18.688 12.25 1 98 183 PRO A CA 1
ATOM 1416 C C . PRO A 1 183 ? 19.281 19.922 12.852 1 98 183 PRO A C 1
ATOM 1418 O O . PRO A 1 183 ? 19.766 20.469 13.852 1 98 183 PRO A O 1
ATOM 1421 N N . HIS A 1 184 ? 18.156 20.344 12.289 1 98.12 184 HIS A N 1
ATOM 1422 C CA . HIS A 1 184 ? 17.516 21.578 12.719 1 98.12 184 HIS A CA 1
ATOM 1423 C C . HIS A 1 184 ? 16.188 21.312 13.43 1 98.12 184 HIS A C 1
ATOM 1425 O O . HIS A 1 184 ? 15.422 22.234 13.688 1 98.12 184 HIS A O 1
ATOM 1431 N N . ILE A 1 185 ? 15.836 20.109 13.609 1 97.81 185 ILE A N 1
ATOM 1432 C CA . ILE A 1 185 ? 14.617 19.719 14.305 1 97.81 185 ILE A CA 1
ATOM 1433 C C . ILE A 1 185 ? 14.953 19.234 15.711 1 97.81 185 ILE A C 1
ATOM 1435 O O . ILE A 1 185 ? 15.758 18.312 15.883 1 97.81 185 ILE A O 1
ATOM 1439 N N . ASP A 1 186 ? 14.391 19.797 16.734 1 94.38 186 ASP A N 1
ATOM 1440 C CA . ASP A 1 186 ? 14.75 19.422 18.094 1 94.38 186 ASP A CA 1
ATOM 1441 C C . ASP A 1 186 ? 13.508 19.266 18.969 1 94.38 186 ASP A C 1
ATOM 1443 O O . ASP A 1 186 ? 13.609 19.203 20.188 1 94.38 186 ASP A O 1
ATOM 1447 N N . GLY A 1 187 ? 12.344 19.25 18.453 1 94.56 187 GLY A N 1
ATOM 1448 C CA . GLY A 1 187 ? 11.078 19.094 19.141 1 94.56 187 GLY A CA 1
ATOM 1449 C C . GLY A 1 187 ? 9.93 18.734 18.234 1 94.56 187 GLY A C 1
ATOM 1450 O O . GLY A 1 187 ? 10.148 18.375 17.062 1 94.56 187 GLY A O 1
ATOM 1451 N N . ASP A 1 188 ? 8.742 18.703 18.859 1 96.62 188 ASP A N 1
ATOM 1452 C CA . ASP A 1 188 ? 7.551 18.438 18.062 1 96.62 188 ASP A CA 1
ATOM 1453 C C . ASP A 1 188 ? 7.367 19.484 16.969 1 96.62 188 ASP A C 1
ATOM 1455 O O . ASP A 1 188 ? 7.785 20.641 17.141 1 96.62 188 ASP A O 1
ATOM 1459 N N . PHE A 1 189 ? 6.809 19.109 15.883 1 98.12 189 PHE A N 1
ATOM 1460 C CA . PHE A 1 189 ? 6.691 20.078 14.797 1 98.12 189 PHE A CA 1
ATOM 1461 C C . PHE A 1 189 ? 5.516 19.75 13.891 1 98.12 189 PHE A C 1
ATOM 1463 O O . PHE A 1 189 ? 5.055 18.609 13.859 1 98.12 189 PHE A O 1
ATOM 1470 N N . PHE A 1 190 ? 5.055 20.781 13.164 1 98.19 190 PHE A N 1
ATOM 1471 C CA . PHE A 1 190 ? 4.145 20.578 12.047 1 98.19 190 PHE A CA 1
ATOM 1472 C C . PHE A 1 190 ? 4.918 20.219 10.781 1 98.19 190 PHE A C 1
ATOM 1474 O O . PHE A 1 190 ? 5.98 20.797 10.516 1 98.19 190 PHE A O 1
ATOM 1481 N N . LEU A 1 191 ? 4.477 19.266 10.086 1 98.81 191 LEU A N 1
ATOM 1482 C CA . LEU A 1 191 ? 5.016 18.906 8.781 1 98.81 191 LEU A CA 1
ATOM 1483 C C . LEU A 1 191 ? 4.055 19.312 7.668 1 98.81 191 LEU A C 1
ATOM 1485 O O . LEU A 1 191 ? 2.928 18.828 7.602 1 98.81 191 LEU A O 1
ATOM 1489 N N . ILE A 1 192 ? 4.559 20.172 6.762 1 98.5 192 ILE A N 1
ATOM 1490 C CA . ILE A 1 192 ? 3.707 20.75 5.727 1 98.5 192 ILE A CA 1
ATOM 1491 C C . ILE A 1 192 ? 4.355 20.562 4.359 1 98.5 192 ILE A C 1
ATOM 1493 O O . ILE A 1 192 ? 5.559 20.766 4.199 1 98.5 192 ILE A O 1
ATOM 1497 N N . GLU A 1 193 ? 3.533 20.094 3.457 1 97.56 193 GLU A N 1
ATOM 1498 C CA . GLU A 1 193 ? 3.994 20.109 2.072 1 97.56 193 GLU A CA 1
ATOM 1499 C C . GLU A 1 193 ? 3.824 21.5 1.456 1 97.56 193 GLU A C 1
ATOM 1501 O O . GLU A 1 193 ? 2.756 22.109 1.561 1 97.56 193 GLU A O 1
ATOM 1506 N N . GLY A 1 194 ? 4.84 21.969 0.843 1 97.44 194 GLY A N 1
ATOM 1507 C CA . GLY A 1 194 ? 4.922 23.359 0.427 1 97.44 194 GLY A CA 1
ATOM 1508 C C . GLY A 1 194 ? 4.059 23.672 -0.781 1 97.44 194 GLY A C 1
ATOM 1509 O O . GLY A 1 194 ? 3.85 24.844 -1.113 1 97.44 194 GLY A O 1
ATOM 1510 N N . ASP A 1 195 ? 3.52 22.688 -1.417 1 95.56 195 ASP A N 1
ATOM 1511 C CA . ASP A 1 195 ? 2.711 22.906 -2.611 1 95.56 195 ASP A CA 1
ATOM 1512 C C . ASP A 1 195 ? 1.222 22.906 -2.275 1 95.56 195 ASP A C 1
ATOM 1514 O O . ASP A 1 195 ? 0.385 22.656 -3.148 1 95.56 195 ASP A O 1
ATOM 1518 N N . LEU A 1 196 ? 0.931 23.219 -1.016 1 95.06 196 LEU A N 1
ATOM 1519 C CA . LEU A 1 196 ? -0.443 23.094 -0.542 1 95.06 196 LEU A CA 1
ATOM 1520 C C . LEU A 1 196 ? -1.006 24.453 -0.146 1 95.06 196 LEU A C 1
ATOM 1522 O O . LEU A 1 196 ? -0.314 25.25 0.484 1 95.06 196 LEU A O 1
ATOM 1526 N N . LEU A 1 197 ? -2.211 24.781 -0.622 1 93.94 197 LEU A N 1
ATOM 1527 C CA . LEU A 1 197 ? -3.1 25.797 -0.055 1 93.94 197 LEU A CA 1
ATOM 1528 C C . LEU A 1 197 ? -4.141 25.156 0.857 1 93.94 197 LEU A C 1
ATOM 1530 O O . LEU A 1 197 ? -4.762 24.156 0.488 1 93.94 197 LEU A O 1
ATOM 1534 N N . PHE A 1 198 ? -4.273 25.688 2.104 1 94.56 198 PHE A N 1
ATOM 1535 C CA . PHE A 1 198 ? -5.176 25 3.021 1 94.56 198 PHE A CA 1
ATOM 1536 C C . PHE A 1 198 ? -5.824 26 3.98 1 94.56 198 PHE A C 1
ATOM 1538 O O . PHE A 1 198 ? -5.305 27.094 4.199 1 94.56 198 PHE A O 1
ATOM 1545 N N . GLU A 1 199 ? -6.918 25.562 4.566 1 89.88 199 GLU A N 1
ATOM 1546 C CA . GLU A 1 199 ? -7.641 26.312 5.586 1 89.88 199 GLU A CA 1
ATOM 1547 C C . GLU A 1 199 ? -6.895 26.297 6.918 1 89.88 199 GLU A C 1
ATOM 1549 O O . GLU A 1 199 ? -6.352 25.266 7.316 1 89.88 199 GLU A O 1
ATOM 1554 N N . ILE A 1 200 ? -7.039 27.359 7.633 1 89.81 200 ILE A N 1
ATOM 1555 C CA . ILE A 1 200 ? -6.359 27.516 8.914 1 89.81 200 ILE A CA 1
ATOM 1556 C C . ILE A 1 200 ? -6.859 26.469 9.898 1 89.81 200 ILE A C 1
ATOM 1558 O O . ILE A 1 200 ? -6.125 26.047 10.797 1 89.81 200 ILE A O 1
ATOM 1562 N N . ARG A 1 201 ? -8.055 26.031 9.75 1 88.12 201 ARG A N 1
ATOM 1563 C CA . ARG A 1 201 ? -8.641 25.062 10.688 1 88.12 201 ARG A CA 1
ATOM 1564 C C . ARG A 1 201 ? -7.871 23.75 10.672 1 88.12 201 ARG A C 1
ATOM 1566 O O . ARG A 1 201 ? -7.953 22.969 11.625 1 88.12 201 ARG A O 1
ATOM 1573 N N . GLY A 1 202 ? -7.164 23.453 9.539 1 93.88 202 GLY A N 1
ATOM 1574 C CA . GLY A 1 202 ? -6.32 22.266 9.5 1 93.88 202 GLY A CA 1
ATOM 1575 C C . GLY A 1 202 ? -5.246 22.266 10.57 1 93.88 202 GLY A C 1
ATOM 1576 O O . GLY A 1 202 ? -5.082 21.281 11.289 1 93.88 202 GLY A O 1
ATOM 1577 N N . ILE A 1 203 ? -4.562 23.375 10.711 1 95 203 ILE A N 1
ATOM 1578 C CA . ILE A 1 203 ? -3.488 23.5 11.688 1 95 203 ILE A CA 1
ATOM 1579 C C . ILE A 1 203 ? -4.074 23.562 13.094 1 95 203 ILE A C 1
ATOM 1581 O O . ILE A 1 203 ? -3.574 22.891 14.008 1 95 203 ILE A O 1
ATOM 1585 N N . LYS A 1 204 ? -5.18 24.297 13.289 1 88.56 204 LYS A N 1
ATOM 1586 C CA . LYS A 1 204 ? -5.859 24.359 14.578 1 88.56 204 LYS A CA 1
ATOM 1587 C C . LYS A 1 204 ? -6.324 22.984 15.031 1 88.56 204 LYS A C 1
ATOM 1589 O O . LYS A 1 204 ? -6.156 22.625 16.203 1 88.56 204 LYS A O 1
ATOM 1594 N N . GLY A 1 205 ? -6.879 22.312 14.109 1 90.88 205 GLY A N 1
ATOM 1595 C CA . GLY A 1 205 ? -7.383 20.984 14.398 1 90.88 205 GLY A CA 1
ATOM 1596 C C . GLY A 1 205 ? -6.285 20 14.766 1 90.88 205 GLY A C 1
ATOM 1597 O O . GLY A 1 205 ? -6.438 19.219 15.711 1 90.88 205 GLY A O 1
ATOM 1598 N N . LEU A 1 206 ? -5.191 19.984 14.008 1 93.94 206 LEU A N 1
ATOM 1599 C CA . LEU A 1 206 ? -4.074 19.094 14.289 1 93.94 206 LEU A CA 1
ATOM 1600 C C . LEU A 1 206 ? -3.518 19.344 15.688 1 93.94 206 LEU A C 1
ATOM 1602 O O . LEU A 1 206 ? -3.141 18.406 16.391 1 93.94 206 LEU A O 1
ATOM 1606 N N . ASN A 1 207 ? -3.461 20.578 16.062 1 88.88 207 ASN A N 1
ATOM 1607 C CA . ASN A 1 207 ? -2.953 20.953 17.375 1 88.88 207 ASN A CA 1
ATOM 1608 C C . ASN A 1 207 ? -3.818 20.375 18.484 1 88.88 207 ASN A C 1
ATOM 1610 O O . ASN A 1 207 ? -3.336 20.141 19.594 1 88.88 207 ASN A O 1
ATOM 1614 N N . LYS A 1 208 ? -5.07 20.109 18.219 1 85.62 208 LYS A N 1
ATOM 1615 C CA . LYS A 1 208 ? -6.023 19.688 19.25 1 85.62 208 LYS A CA 1
ATOM 1616 C C . LYS A 1 208 ? -6.133 18.172 19.297 1 85.62 208 LYS A C 1
ATOM 1618 O O . LYS A 1 208 ? -6.715 17.625 20.234 1 85.62 208 LYS A O 1
ATOM 1623 N N . VAL A 1 209 ? -5.609 17.5 18.312 1 88.06 209 VAL A N 1
ATOM 1624 C CA . VAL A 1 209 ? -5.676 16.047 18.312 1 88.06 209 VAL A CA 1
ATOM 1625 C C . VAL A 1 209 ? -4.938 15.5 19.531 1 88.06 209 VAL A C 1
ATOM 1627 O O . VAL A 1 209 ? -3.857 15.984 19.875 1 88.06 209 VAL A O 1
ATOM 1630 N N . ALA A 1 210 ? -5.461 14.523 20.172 1 82.75 210 ALA A N 1
ATOM 1631 C CA . ALA A 1 210 ? -4.938 13.969 21.422 1 82.75 210 ALA A CA 1
ATOM 1632 C C . ALA A 1 210 ? -3.635 13.211 21.172 1 82.75 210 ALA A C 1
ATOM 1634 O O . ALA A 1 210 ? -2.764 13.172 22.047 1 82.75 210 ALA A O 1
ATOM 1635 N N . SER A 1 211 ? -3.453 12.688 20.047 1 88.38 211 SER A N 1
ATOM 1636 C CA . SER A 1 211 ? -2.234 11.953 19.734 1 88.38 211 SER A CA 1
ATOM 1637 C C . SER A 1 211 ? -1.053 12.891 19.531 1 88.38 211 SER A C 1
ATOM 1639 O O . SER A 1 211 ? -1.219 14 19.016 1 88.38 211 SER A O 1
ATOM 1641 N N . ASP A 1 212 ? 0.073 12.406 19.906 1 89.94 212 ASP A N 1
ATOM 1642 C CA . ASP A 1 212 ? 1.276 13.219 19.766 1 89.94 212 ASP A CA 1
ATOM 1643 C C . ASP A 1 212 ? 1.669 13.383 18.297 1 89.94 212 ASP A C 1
ATOM 1645 O O . ASP A 1 212 ? 2.346 14.344 17.938 1 89.94 212 ASP A O 1
ATOM 1649 N N . SER A 1 213 ? 1.352 12.445 17.516 1 95.38 213 SER A N 1
ATOM 1650 C CA . SER A 1 213 ? 1.533 12.508 16.078 1 95.38 213 SER A CA 1
ATOM 1651 C C . SER A 1 213 ? 0.238 12.18 15.344 1 95.38 213 SER A C 1
ATOM 1653 O O . SER A 1 213 ? -0.514 11.297 15.766 1 95.38 213 SER A O 1
ATOM 1655 N N . ALA A 1 214 ? -0.016 12.938 14.281 1 96 214 ALA A N 1
ATOM 1656 C CA . ALA A 1 214 ? -1.277 12.766 13.562 1 96 214 ALA A CA 1
ATOM 1657 C C . ALA A 1 214 ? -1.17 13.281 12.133 1 96 214 ALA A C 1
ATOM 1659 O O . ALA A 1 214 ? -0.393 14.203 11.852 1 96 214 ALA A O 1
ATOM 1660 N N . MET A 1 215 ? -1.877 12.672 11.25 1 96.88 215 MET A N 1
ATOM 1661 C CA . MET A 1 215 ? -1.991 13.141 9.875 1 96.88 215 MET A CA 1
ATOM 1662 C C . MET A 1 215 ? -3.375 13.727 9.617 1 96.88 215 MET A C 1
ATOM 1664 O O . MET A 1 215 ? -4.344 13.359 10.273 1 96.88 215 MET A O 1
ATOM 1668 N N . LEU A 1 216 ? -3.453 14.648 8.68 1 96.19 216 LEU A N 1
ATOM 1669 C CA . LEU A 1 216 ? -4.746 15.195 8.289 1 96.19 216 LEU A CA 1
ATOM 1670 C C . LEU A 1 216 ? -5.328 14.438 7.105 1 96.19 216 LEU A C 1
ATOM 1672 O O . LEU A 1 216 ? -4.633 14.188 6.121 1 96.19 216 LEU A O 1
ATOM 1676 N N . ILE A 1 217 ? -6.582 14.016 7.254 1 93.88 217 ILE A N 1
ATOM 1677 C CA . ILE A 1 217 ? -7.336 13.281 6.246 1 93.88 217 ILE A CA 1
ATOM 1678 C C . ILE A 1 217 ? -8.602 14.055 5.887 1 93.88 217 ILE A C 1
ATOM 1680 O O . ILE A 1 217 ? -9.266 14.625 6.762 1 93.88 217 ILE A O 1
ATOM 1684 N N . THR A 1 218 ? -8.875 14.109 4.59 1 88.31 218 THR A N 1
ATOM 1685 C CA . THR A 1 218 ? -10.117 14.734 4.141 1 88.31 218 THR A CA 1
ATOM 1686 C C . THR A 1 218 ? -10.984 13.727 3.387 1 88.31 218 THR A C 1
ATOM 1688 O O . THR A 1 218 ? -10.586 12.578 3.188 1 88.31 218 THR A O 1
ATOM 1691 N N . SER A 1 219 ? -12.203 14.164 3.035 1 81 219 SER A N 1
ATOM 1692 C CA . SER A 1 219 ? -13.07 13.328 2.211 1 81 219 SER A CA 1
ATOM 1693 C C . SER A 1 219 ? -12.477 13.125 0.82 1 81 219 SER A C 1
ATOM 1695 O O . SER A 1 219 ? -11.625 13.898 0.379 1 81 219 SER A O 1
ATOM 1697 N N . VAL A 1 220 ? -12.922 12.031 0.242 1 76.69 220 VAL A N 1
ATOM 1698 C CA . VAL A 1 220 ? -12.406 11.688 -1.077 1 76.69 220 VAL A CA 1
ATOM 1699 C C . VAL A 1 220 ? -12.93 12.672 -2.115 1 76.69 220 VAL A C 1
ATOM 1701 O O . VAL A 1 220 ? -14.125 12.977 -2.137 1 76.69 220 VAL A O 1
ATOM 1704 N N . ARG A 1 221 ? -11.961 13.25 -2.889 1 65.38 221 ARG A N 1
ATOM 1705 C CA . ARG A 1 221 ? -12.359 14.141 -3.973 1 65.38 221 ARG A CA 1
ATOM 1706 C C . ARG A 1 221 ? -12.328 13.422 -5.316 1 65.38 221 ARG A C 1
ATOM 1708 O O . ARG A 1 221 ? -11.828 12.297 -5.414 1 65.38 221 ARG A O 1
ATOM 1715 N N . GLU A 1 222 ? -12.938 13.984 -6.246 1 54.31 222 GLU A N 1
ATOM 1716 C CA . GLU A 1 222 ? -13.086 13.398 -7.578 1 54.31 222 GLU A CA 1
ATOM 1717 C C . GLU A 1 222 ? -11.727 13.203 -8.242 1 54.31 222 GLU A C 1
ATOM 1719 O O . GLU A 1 222 ? -11.508 12.211 -8.945 1 54.31 222 GLU A O 1
ATOM 1724 N N . GLN A 1 223 ? -10.805 14.227 -7.918 1 53.69 223 GLN A N 1
ATOM 1725 C CA . GLN A 1 223 ? -9.523 14.039 -8.602 1 53.69 223 GLN A CA 1
ATOM 1726 C C . GLN A 1 223 ? -8.602 13.125 -7.801 1 53.69 223 GLN A C 1
ATOM 1728 O O . GLN A 1 223 ? -8.297 13.406 -6.641 1 53.69 223 GLN A O 1
ATOM 1733 N N . HIS A 1 224 ? -8.609 11.891 -7.902 1 54.06 224 HIS A N 1
ATOM 1734 C CA . HIS A 1 224 ? -7.902 10.812 -7.215 1 54.06 224 HIS A CA 1
ATOM 1735 C C . HIS A 1 224 ? -6.391 11.023 -7.27 1 54.06 224 HIS A C 1
ATOM 1737 O O . HIS A 1 224 ? -5.637 10.07 -7.469 1 54.06 224 HIS A O 1
ATOM 1743 N N . ASP A 1 225 ? -5.895 12.273 -7.008 1 62.5 225 ASP A N 1
ATOM 1744 C CA . ASP A 1 225 ? -4.453 12.453 -7.156 1 62.5 225 ASP A CA 1
ATOM 1745 C C . ASP A 1 225 ? -3.74 12.297 -5.816 1 62.5 225 ASP A C 1
ATOM 1747 O O . ASP A 1 225 ? -2.52 12.133 -5.77 1 62.5 225 ASP A O 1
ATOM 1751 N N . GLU A 1 226 ? -4.547 12.227 -4.773 1 74.12 226 GLU A N 1
ATOM 1752 C CA . GLU A 1 226 ? -3.893 12.102 -3.475 1 74.12 226 GLU A CA 1
ATOM 1753 C C . GLU A 1 226 ? -3.947 10.656 -2.969 1 74.12 226 GLU A C 1
ATOM 1755 O O . GLU A 1 226 ? -4.684 9.836 -3.512 1 74.12 226 GLU A O 1
ATOM 1760 N N . ALA A 1 227 ? -3.092 10.453 -1.946 1 88.25 227 ALA A N 1
ATOM 1761 C CA . ALA A 1 227 ? -3.062 9.109 -1.362 1 88.25 227 ALA A CA 1
ATOM 1762 C C . ALA A 1 227 ? -4.371 8.797 -0.643 1 88.25 227 ALA A C 1
ATOM 1764 O O . ALA A 1 227 ? -4.766 9.516 0.28 1 88.25 227 ALA A O 1
ATOM 1765 N N . MET A 1 228 ? -5.066 7.785 -1.11 1 92.31 228 MET A N 1
ATOM 1766 C CA . MET A 1 228 ? -6.281 7.297 -0.461 1 92.31 228 MET A CA 1
ATOM 1767 C C . MET A 1 228 ? -5.953 6.617 0.864 1 92.31 228 MET A C 1
ATOM 1769 O O . MET A 1 228 ? -4.828 6.164 1.072 1 92.31 228 MET A O 1
ATOM 1773 N N . VAL A 1 229 ? -6.965 6.664 1.77 1 93.88 229 VAL A N 1
ATOM 1774 C CA . VAL A 1 229 ? -6.742 6.094 3.096 1 93.88 229 VAL A CA 1
ATOM 1775 C C . VAL A 1 229 ? -7.898 5.172 3.463 1 93.88 229 VAL A C 1
ATOM 1777 O O . VAL A 1 229 ? -9.055 5.457 3.145 1 93.88 229 VAL A O 1
ATOM 1780 N N . GLU A 1 230 ? -7.566 4.059 4.027 1 94.81 230 GLU A N 1
ATOM 1781 C CA . GLU A 1 230 ? -8.516 3.162 4.676 1 94.81 230 GLU A CA 1
ATOM 1782 C C . GLU A 1 230 ? -8.32 3.154 6.191 1 94.81 230 GLU A C 1
ATOM 1784 O O . GLU A 1 230 ? -7.219 2.889 6.676 1 94.81 230 GLU A O 1
ATOM 1789 N N . LEU A 1 231 ? -9.391 3.488 6.941 1 90.44 231 LEU A N 1
ATOM 1790 C CA . LEU A 1 231 ? -9.344 3.525 8.398 1 90.44 231 LEU A CA 1
ATOM 1791 C C . LEU A 1 231 ? -9.961 2.264 8.992 1 90.44 231 LEU A C 1
ATOM 1793 O O . LEU A 1 231 ? -10.969 1.759 8.484 1 90.44 231 LEU A O 1
ATOM 1797 N N . ARG A 1 232 ? -9.242 1.725 9.969 1 87.88 232 ARG A N 1
ATOM 1798 C CA . ARG A 1 232 ? -9.766 0.594 10.734 1 87.88 232 ARG A CA 1
ATOM 1799 C C . ARG A 1 232 ? -9.547 0.793 12.227 1 87.88 232 ARG A C 1
ATOM 1801 O O . ARG A 1 232 ? -8.43 1.082 12.664 1 87.88 232 ARG A O 1
ATOM 1808 N N . ASP A 1 233 ? -10.531 0.711 12.992 1 79.88 233 ASP A N 1
ATOM 1809 C CA . ASP A 1 233 ? -10.484 0.744 14.453 1 79.88 233 ASP A CA 1
ATOM 1810 C C . ASP A 1 233 ? -9.797 2.012 14.945 1 79.88 233 ASP A C 1
ATOM 1812 O O . ASP A 1 233 ? -8.945 1.955 15.844 1 79.88 233 ASP A O 1
ATOM 1816 N N . GLY A 1 234 ? -9.969 3.102 14.219 1 80.56 234 GLY A N 1
ATOM 1817 C CA . GLY A 1 234 ? -9.477 4.395 14.672 1 80.56 234 GLY A CA 1
ATOM 1818 C C . GLY A 1 234 ? -8.07 4.695 14.203 1 80.56 234 GLY A C 1
ATOM 1819 O O . GLY A 1 234 ? -7.473 5.695 14.617 1 80.56 234 GLY A O 1
ATOM 1820 N N . TYR A 1 235 ? -7.535 3.807 13.375 1 87.12 235 TYR A N 1
ATOM 1821 C CA . TYR A 1 235 ? -6.176 4.02 12.883 1 87.12 235 TYR A CA 1
ATOM 1822 C C . TYR A 1 235 ? -6.137 3.961 11.359 1 87.12 235 TYR A C 1
ATOM 1824 O O . TYR A 1 235 ? -7.059 3.441 10.727 1 87.12 235 TYR A O 1
ATOM 1832 N N . VAL A 1 236 ? -5.098 4.484 10.844 1 91.56 236 VAL A N 1
ATOM 1833 C CA . VAL A 1 236 ? -4.863 4.367 9.406 1 91.56 236 VAL A CA 1
ATOM 1834 C C . VAL A 1 236 ? -4.352 2.967 9.078 1 91.56 236 VAL A C 1
ATOM 1836 O O . VAL A 1 236 ? -3.244 2.596 9.477 1 91.56 236 VAL A O 1
ATOM 1839 N N . TYR A 1 237 ? -5.129 2.264 8.336 1 92 237 TYR A N 1
ATOM 1840 C CA . TYR A 1 237 ? -4.82 0.87 8.031 1 92 237 TYR A CA 1
ATOM 1841 C C . TYR A 1 237 ? -4.027 0.759 6.734 1 92 237 TYR A C 1
ATOM 1843 O O . TYR A 1 237 ? -3.029 0.038 6.672 1 92 237 TYR A O 1
ATOM 1851 N N . LYS A 1 238 ? -4.535 1.374 5.727 1 94.44 238 LYS A N 1
ATOM 1852 C CA . LYS A 1 238 ? -3.877 1.402 4.426 1 94.44 238 LYS A CA 1
ATOM 1853 C C . LYS A 1 238 ? -3.785 2.828 3.887 1 94.44 238 LYS A C 1
ATOM 1855 O O . LYS A 1 238 ? -4.598 3.684 4.242 1 94.44 238 LYS A O 1
ATOM 1860 N N . MET A 1 239 ? -2.789 2.975 3.09 1 94.94 239 MET A N 1
ATOM 1861 C CA . MET A 1 239 ? -2.609 4.219 2.346 1 94.94 239 MET A CA 1
ATOM 1862 C C . MET A 1 239 ? -1.944 3.955 1 1 94.94 239 MET A C 1
ATOM 1864 O O . MET A 1 239 ? -1.036 3.129 0.901 1 94.94 239 MET A O 1
ATOM 1868 N N . GLY A 1 240 ? -2.455 4.609 -0.016 1 92.5 240 GLY A N 1
ATOM 1869 C CA . GLY A 1 240 ? -1.878 4.43 -1.339 1 92.5 240 GLY A CA 1
ATOM 1870 C C . GLY A 1 240 ? -2.627 5.18 -2.424 1 92.5 240 GLY A C 1
ATOM 1871 O O . GLY A 1 240 ? -3.664 5.789 -2.16 1 92.5 240 GLY A O 1
ATOM 1872 N N . LYS A 1 241 ? -2.137 5.098 -3.66 1 91.06 241 LYS A N 1
ATOM 1873 C CA . LYS A 1 241 ? -2.727 5.848 -4.766 1 91.06 241 LYS A CA 1
ATOM 1874 C C . LYS A 1 241 ? -3.438 4.922 -5.742 1 91.06 241 LYS A C 1
ATOM 1876 O O . LYS A 1 241 ? -4.059 5.383 -6.703 1 91.06 241 LYS A O 1
ATOM 1881 N N . ASP A 1 242 ? -3.33 3.643 -5.488 1 91.69 242 ASP A N 1
ATOM 1882 C CA . ASP A 1 242 ? -4.004 2.656 -6.324 1 91.69 242 ASP A CA 1
ATOM 1883 C C . ASP A 1 242 ? -5.316 2.203 -5.691 1 91.69 242 ASP A C 1
ATOM 1885 O O . ASP A 1 242 ? -5.312 1.528 -4.66 1 91.69 242 ASP A O 1
ATOM 1889 N N . ILE A 1 243 ? -6.422 2.533 -6.355 1 90.94 243 ILE A N 1
ATOM 1890 C CA . ILE A 1 243 ? -7.754 2.254 -5.824 1 90.94 243 ILE A CA 1
ATOM 1891 C C . ILE A 1 243 ? -7.918 0.751 -5.613 1 90.94 243 ILE A C 1
ATOM 1893 O O . ILE A 1 243 ? -8.688 0.321 -4.746 1 90.94 243 ILE A O 1
ATOM 1897 N N . HIS A 1 244 ? -7.18 -0.035 -6.289 1 94.38 244 HIS A N 1
ATOM 1898 C CA . HIS A 1 244 ? -7.348 -1.484 -6.277 1 94.38 244 HIS A CA 1
ATOM 1899 C C . HIS A 1 244 ? -6.859 -2.084 -4.961 1 94.38 244 HIS A C 1
ATOM 1901 O O . HIS A 1 244 ? -7.137 -3.25 -4.668 1 94.38 244 HIS A O 1
ATOM 1907 N N . GLN A 1 245 ? -6.168 -1.32 -4.152 1 95.12 245 GLN A N 1
ATOM 1908 C CA . GLN A 1 245 ? -5.562 -1.807 -2.918 1 95.12 245 GLN A CA 1
ATOM 1909 C C . GLN A 1 245 ? -6.574 -1.819 -1.775 1 95.12 245 GLN A C 1
ATOM 1911 O O . GLN A 1 245 ? -6.324 -2.42 -0.727 1 95.12 245 GLN A O 1
ATOM 1916 N N . PHE A 1 246 ? -7.75 -1.239 -1.925 1 93.81 246 PHE A N 1
ATOM 1917 C CA . PHE A 1 246 ? -8.547 -0.875 -0.759 1 93.81 246 PHE A CA 1
ATOM 1918 C C . PHE A 1 246 ? -9.852 -1.663 -0.726 1 93.81 246 PHE A C 1
ATOM 1920 O O . PHE A 1 246 ? -10.469 -1.887 -1.766 1 93.81 246 PHE A O 1
ATOM 1927 N N . ASN A 1 247 ? -10.195 -2.053 0.497 1 94.75 247 ASN A N 1
ATOM 1928 C CA . ASN A 1 247 ? -11.523 -2.607 0.735 1 94.75 247 ASN A CA 1
ATOM 1929 C C . ASN A 1 247 ? -12.578 -1.512 0.799 1 94.75 247 ASN A C 1
ATOM 1931 O O . ASN A 1 247 ? -13.742 -1.743 0.449 1 94.75 247 ASN A O 1
ATOM 1935 N N . ARG A 1 248 ? -12.148 -0.492 1.297 1 92.31 248 ARG A N 1
ATOM 1936 C CA . ARG A 1 248 ? -12.945 0.725 1.392 1 92.31 248 ARG A CA 1
ATOM 1937 C C . ARG A 1 248 ? -12.062 1.966 1.349 1 92.31 248 ARG A C 1
ATOM 1939 O O . ARG A 1 248 ? -10.867 1.894 1.643 1 92.31 248 ARG A O 1
ATOM 1946 N N . ILE A 1 249 ? -12.617 3.043 0.975 1 90.31 249 ILE A N 1
ATOM 1947 C CA . ILE A 1 249 ? -11.906 4.316 0.936 1 90.31 249 ILE A CA 1
ATOM 1948 C C . ILE A 1 249 ? -12.555 5.305 1.898 1 90.31 249 ILE A C 1
ATOM 1950 O O . ILE A 1 249 ? -13.68 5.754 1.669 1 90.31 249 ILE A O 1
ATOM 1954 N N . ASP A 1 250 ? -11.828 5.715 2.902 1 89.94 250 ASP A N 1
ATOM 1955 C CA . ASP A 1 250 ? -12.406 6.543 3.957 1 89.94 250 ASP A CA 1
ATOM 1956 C C . ASP A 1 250 ? -12 8.008 3.793 1 89.94 250 ASP A C 1
ATOM 1958 O O . ASP A 1 250 ? -12.609 8.898 4.391 1 89.94 250 ASP A O 1
ATOM 1962 N N . GLY A 1 251 ? -10.977 8.227 2.992 1 88.5 251 GLY A N 1
ATOM 1963 C CA . GLY A 1 251 ? -10.523 9.594 2.791 1 88.5 251 GLY A CA 1
ATOM 1964 C C . GLY A 1 251 ? -9.227 9.68 2.012 1 88.5 251 GLY A C 1
ATOM 1965 O O . GLY A 1 251 ? -8.812 8.719 1.36 1 88.5 251 GLY A O 1
ATOM 1966 N N . GLU A 1 252 ? -8.703 10.906 1.967 1 91.31 252 GLU A N 1
ATOM 1967 C CA . GLU A 1 252 ? -7.418 11.195 1.338 1 91.31 252 GLU A CA 1
ATOM 1968 C C . GLU A 1 252 ? -6.496 11.945 2.295 1 91.31 252 GLU A C 1
ATOM 1970 O O . GLU A 1 252 ? -6.945 12.812 3.053 1 91.31 252 GLU A O 1
ATOM 1975 N N . MET A 1 253 ? -5.262 11.516 2.279 1 94.12 253 MET A N 1
ATOM 1976 C CA . MET A 1 253 ? -4.27 12.203 3.102 1 94.12 253 MET A CA 1
ATOM 1977 C C . MET A 1 253 ? -3.838 13.516 2.451 1 94.12 253 MET A C 1
ATOM 1979 O O . MET A 1 253 ? -3.549 13.555 1.254 1 94.12 253 MET A O 1
ATOM 1983 N N . ILE A 1 254 ? -3.793 14.539 3.266 1 92 254 ILE A N 1
ATOM 1984 C CA . ILE A 1 254 ? -3.281 15.844 2.848 1 92 254 ILE A CA 1
ATOM 1985 C C . ILE A 1 254 ? -1.904 16.078 3.467 1 92 254 ILE A C 1
ATOM 1987 O O . ILE A 1 254 ? -1.616 15.586 4.559 1 92 254 ILE A O 1
ATOM 1991 N N . GLY A 1 255 ? -1.07 16.766 2.789 1 95.88 255 GLY A N 1
ATOM 1992 C CA . GLY A 1 255 ? 0.296 17 3.229 1 95.88 255 GLY A CA 1
ATOM 1993 C C . GLY A 1 255 ? 0.389 17.938 4.422 1 95.88 255 GLY A C 1
ATOM 1994 O O . GLY A 1 255 ? 1.15 18.906 4.406 1 95.88 255 GLY A O 1
ATOM 1995 N N . LEU A 1 256 ? -0.48 17.734 5.453 1 97.12 256 LEU A N 1
ATOM 1996 C CA . LEU A 1 256 ? -0.471 18.391 6.754 1 97.12 256 LEU A CA 1
ATOM 1997 C C . LEU A 1 256 ? -0.422 17.375 7.883 1 97.12 256 LEU A C 1
ATOM 1999 O O . LEU A 1 256 ? -1.301 16.516 7.984 1 97.12 256 LEU A O 1
ATOM 2003 N N . SER A 1 257 ? 0.626 17.469 8.695 1 98.12 257 SER A N 1
ATOM 2004 C CA . SER A 1 257 ? 0.767 16.531 9.812 1 98.12 257 SER A CA 1
ATOM 2005 C C . SER A 1 257 ? 1.418 17.203 11.016 1 98.12 257 SER A C 1
ATOM 2007 O O . SER A 1 257 ? 2 18.281 10.891 1 98.12 257 SER A O 1
ATOM 2009 N N . LYS A 1 258 ? 1.242 16.688 12.125 1 97.5 258 LYS A N 1
ATOM 2010 C CA . LYS A 1 258 ? 2.057 16.984 13.297 1 97.5 258 LYS A CA 1
ATOM 2011 C C . LYS A 1 258 ? 2.83 15.766 13.766 1 97.5 258 LYS A C 1
ATOM 2013 O O . LYS A 1 258 ? 2.314 14.641 13.727 1 97.5 258 LYS A O 1
ATOM 2018 N N . LEU A 1 259 ? 4.043 15.953 14.117 1 97.81 259 LEU A N 1
ATOM 2019 C CA . LEU A 1 259 ? 4.906 14.859 14.555 1 97.81 259 LEU A CA 1
ATOM 2020 C C . LEU A 1 259 ? 5.566 15.188 15.891 1 97.81 259 LEU A C 1
ATOM 2022 O O . LEU A 1 259 ? 6.121 16.281 16.062 1 97.81 259 LEU A O 1
ATOM 2026 N N . SER A 1 260 ? 5.469 14.281 16.812 1 95.62 260 SER A N 1
ATOM 2027 C CA . SER A 1 260 ? 6.332 14.383 17.984 1 95.62 260 SER A CA 1
ATOM 2028 C C . SER A 1 260 ? 7.781 14.07 17.641 1 95.62 260 SER A C 1
ATOM 2030 O O . SER A 1 260 ? 8.055 13.359 16.672 1 95.62 260 SER A O 1
ATOM 2032 N N . TYR A 1 261 ? 8.656 14.602 18.438 1 95.56 261 TYR A N 1
ATOM 2033 C CA . TYR A 1 261 ? 10.078 14.391 18.172 1 95.56 261 TYR A CA 1
ATOM 2034 C C . TYR A 1 261 ? 10.438 12.914 18.281 1 95.56 261 TYR A C 1
ATOM 2036 O O . TYR A 1 261 ? 11.125 12.383 17.391 1 95.56 261 TYR A O 1
ATOM 2044 N N . PRO A 1 262 ? 9.938 12.148 19.281 1 93.06 262 PRO A N 1
ATOM 2045 C CA . PRO A 1 262 ? 10.258 10.719 19.328 1 93.06 262 PRO A CA 1
ATOM 2046 C C . PRO A 1 262 ? 9.734 9.961 18.109 1 93.06 262 PRO A C 1
ATOM 2048 O O . PRO A 1 262 ? 10.406 9.047 17.625 1 93.06 262 PRO A O 1
ATOM 2051 N N . PHE A 1 263 ? 8.562 10.242 17.688 1 95.69 263 PHE A N 1
ATOM 2052 C CA . PHE A 1 263 ? 8.008 9.609 16.5 1 95.69 263 PHE A CA 1
ATOM 2053 C C . PHE A 1 263 ? 8.906 9.844 15.289 1 95.69 263 PHE A C 1
ATOM 2055 O O . PHE A 1 263 ? 9.203 8.914 14.531 1 95.69 263 PHE A O 1
ATOM 2062 N N . TYR A 1 264 ? 9.328 11.094 15.164 1 97.94 264 TYR A N 1
ATOM 2063 C CA . TYR A 1 264 ? 10.219 11.477 14.07 1 97.94 264 TYR A CA 1
ATOM 2064 C C . TYR A 1 264 ? 11.531 10.703 14.148 1 97.94 264 TYR A C 1
ATOM 2066 O O . TYR A 1 264 ? 12.055 10.25 13.125 1 97.94 264 TYR A O 1
ATOM 2074 N N . LEU A 1 265 ? 12.023 10.508 15.289 1 96 265 LEU A N 1
ATOM 2075 C CA . LEU A 1 265 ? 13.258 9.75 15.453 1 96 265 LEU A CA 1
ATOM 2076 C C . LEU A 1 265 ? 13.078 8.305 14.992 1 96 265 LEU A C 1
ATOM 2078 O O . LEU A 1 265 ? 13.992 7.711 14.422 1 96 265 LEU A O 1
ATOM 2082 N N . LYS A 1 266 ? 11.898 7.762 15.32 1 95.19 266 LYS A N 1
ATOM 2083 C CA . LYS A 1 266 ? 11.609 6.418 14.828 1 95.19 266 LYS A CA 1
ATOM 2084 C C . LYS A 1 266 ? 11.594 6.387 13.305 1 95.19 266 LYS A C 1
ATOM 2086 O O . LYS A 1 266 ? 12.047 5.414 12.695 1 95.19 266 LYS A O 1
ATOM 2091 N N . MET A 1 267 ? 11.047 7.395 12.664 1 97.75 267 MET A N 1
ATOM 2092 C CA . MET A 1 267 ? 11.047 7.492 11.203 1 97.75 267 MET A CA 1
ATOM 2093 C C . MET A 1 267 ? 12.469 7.484 10.656 1 97.75 267 MET A C 1
ATOM 2095 O O . MET A 1 267 ? 12.766 6.766 9.703 1 97.75 267 MET A O 1
ATOM 2099 N N . LEU A 1 268 ? 13.32 8.289 11.281 1 97.75 268 LEU A N 1
ATOM 2100 C CA . LEU A 1 268 ? 14.711 8.375 10.844 1 97.75 268 LEU A CA 1
ATOM 2101 C C . LEU A 1 268 ? 15.414 7.031 10.984 1 97.75 268 LEU A C 1
ATOM 2103 O O . LEU A 1 268 ? 16.234 6.668 10.141 1 97.75 268 LEU A O 1
ATOM 2107 N N . ALA A 1 269 ? 15.102 6.359 12.023 1 95.25 269 ALA A N 1
ATOM 2108 C CA . ALA A 1 269 ? 15.711 5.055 12.258 1 95.25 269 ALA A CA 1
ATOM 2109 C C . ALA A 1 269 ? 15.344 4.066 11.156 1 95.25 269 ALA A C 1
ATOM 2111 O O . ALA A 1 269 ? 16.203 3.324 10.664 1 95.25 269 ALA A O 1
ATOM 2112 N N . ILE A 1 270 ? 14.094 4.051 10.812 1 94.88 270 ILE A N 1
ATOM 2113 C CA . ILE A 1 270 ? 13.641 3.178 9.734 1 94.88 270 ILE A CA 1
ATOM 2114 C C . ILE A 1 270 ? 14.305 3.59 8.422 1 94.88 270 ILE A C 1
ATOM 2116 O O . ILE A 1 270 ? 14.773 2.738 7.664 1 94.88 270 ILE A O 1
ATOM 2120 N N . TYR A 1 271 ? 14.391 4.836 8.156 1 97 271 TYR A N 1
ATOM 2121 C CA . TYR A 1 271 ? 14.93 5.375 6.91 1 97 271 TYR A CA 1
ATOM 2122 C C . TYR A 1 271 ? 16.422 5.109 6.805 1 97 271 TYR A C 1
ATOM 2124 O O . TYR A 1 271 ? 16.969 4.988 5.703 1 97 271 TYR A O 1
ATOM 2132 N N . ALA A 1 272 ? 17.125 5.047 7.898 1 94.25 272 ALA A N 1
ATOM 2133 C CA . ALA A 1 272 ? 18.562 4.844 7.918 1 94.25 272 ALA A CA 1
ATOM 2134 C C . ALA A 1 272 ? 18.953 3.57 7.168 1 94.25 272 ALA A C 1
ATOM 2136 O O . ALA A 1 272 ? 20.016 3.506 6.547 1 94.25 272 ALA A O 1
ATOM 2137 N N . ASP A 1 273 ? 18.047 2.592 7.176 1 90.44 273 ASP A N 1
ATOM 2138 C CA . ASP A 1 273 ? 18.312 1.318 6.516 1 90.44 273 ASP A CA 1
ATOM 2139 C C . ASP A 1 273 ? 17.594 1.233 5.172 1 90.44 273 ASP A C 1
ATOM 2141 O O . ASP A 1 273 ? 17.469 0.151 4.598 1 90.44 273 ASP A O 1
ATOM 2145 N N . ASN A 1 274 ? 17.125 2.357 4.809 1 91.5 274 ASN A N 1
ATOM 2146 C CA . ASN A 1 274 ? 16.328 2.387 3.588 1 91.5 274 ASN A CA 1
ATOM 2147 C C . ASN A 1 274 ? 17.188 2.162 2.346 1 91.5 274 ASN A C 1
ATOM 2149 O O . ASN A 1 274 ? 18.266 2.727 2.229 1 91.5 274 ASN A O 1
ATOM 2153 N N . LEU A 1 275 ? 16.781 1.377 1.383 1 89.56 275 LEU A N 1
ATOM 2154 C CA . LEU A 1 275 ? 17.516 1.085 0.159 1 89.56 275 LEU A CA 1
ATOM 2155 C C . LEU A 1 275 ? 16.891 1.791 -1.037 1 89.56 275 LEU A C 1
ATOM 2157 O O . LEU A 1 275 ? 17.562 2.064 -2.029 1 89.56 275 LEU A O 1
ATOM 2161 N N . ASN A 1 276 ? 15.648 2.092 -1.074 1 91.44 276 ASN A N 1
ATOM 2162 C CA . ASN A 1 276 ? 14.945 2.818 -2.123 1 91.44 276 ASN A CA 1
ATOM 2163 C C . ASN A 1 276 ? 14.961 4.324 -1.87 1 91.44 276 ASN A C 1
ATOM 2165 O O . ASN A 1 276 ? 14.297 4.809 -0.949 1 91.44 276 ASN A O 1
ATOM 2169 N N . PRO A 1 277 ? 15.617 5.105 -2.662 1 92.44 277 PRO A N 1
ATOM 2170 C CA . PRO A 1 277 ? 15.734 6.539 -2.393 1 92.44 277 PRO A CA 1
ATOM 2171 C C . PRO A 1 277 ? 14.422 7.293 -2.631 1 92.44 277 PRO A C 1
ATOM 2173 O O . PRO A 1 277 ? 14.273 8.43 -2.189 1 92.44 277 PRO A O 1
ATOM 2176 N N . TYR A 1 278 ? 13.43 6.727 -3.221 1 94.31 278 TYR A N 1
ATOM 2177 C CA . TYR A 1 278 ? 12.242 7.434 -3.693 1 94.31 278 TYR A CA 1
ATOM 2178 C C . TYR A 1 278 ? 11.125 7.379 -2.654 1 94.31 278 TYR A C 1
ATOM 2180 O O . TYR A 1 278 ? 10.055 7.957 -2.857 1 94.31 278 TYR A O 1
ATOM 2188 N N . VAL A 1 279 ? 11.367 6.734 -1.51 1 97.31 279 VAL A N 1
ATOM 2189 C CA . VAL A 1 279 ? 10.305 6.527 -0.528 1 97.31 279 VAL A CA 1
ATOM 2190 C C . VAL A 1 279 ? 9.797 7.875 -0.02 1 97.31 279 VAL A C 1
ATOM 2192 O O . VAL A 1 279 ? 10.586 8.797 0.196 1 97.31 279 VAL A O 1
ATOM 2195 N N . ASN A 1 280 ? 8.492 8.016 0.146 1 97.81 280 ASN A N 1
ATOM 2196 C CA . ASN A 1 280 ? 7.875 9.211 0.71 1 97.81 280 ASN A CA 1
ATOM 2197 C C . ASN A 1 280 ? 7.672 9.078 2.217 1 97.81 280 ASN A C 1
ATOM 2199 O O . ASN A 1 280 ? 7.547 7.969 2.736 1 97.81 280 ASN A O 1
ATOM 2203 N N . TYR A 1 281 ? 7.566 10.195 2.887 1 98.44 281 TYR A N 1
ATOM 2204 C CA . TYR A 1 281 ? 7.566 10.219 4.344 1 98.44 281 TYR A CA 1
ATOM 2205 C C . TYR A 1 281 ? 6.305 9.562 4.895 1 98.44 281 TYR A C 1
ATOM 2207 O O . TYR A 1 281 ? 6.332 8.953 5.969 1 98.44 281 TYR A O 1
ATOM 2215 N N . GLU A 1 282 ? 5.145 9.727 4.172 1 97.56 282 GLU A N 1
ATOM 2216 C CA . GLU A 1 282 ? 3.879 9.242 4.719 1 97.56 282 GLU A CA 1
ATOM 2217 C C . GLU A 1 282 ? 3.885 7.723 4.855 1 97.56 282 GLU A C 1
ATOM 2219 O O . GLU A 1 282 ? 3.238 7.176 5.75 1 97.56 282 GLU A O 1
ATOM 2224 N N . TYR A 1 283 ? 4.613 7.07 4.012 1 97.19 283 TYR A N 1
ATOM 2225 C CA . TYR A 1 283 ? 4.676 5.617 4.102 1 97.19 283 TYR A CA 1
ATOM 2226 C C . TYR A 1 283 ? 5.621 5.18 5.211 1 97.19 283 TYR A C 1
ATOM 2228 O O . TYR A 1 283 ? 5.43 4.121 5.816 1 97.19 283 TYR A O 1
ATOM 2236 N N . ILE A 1 284 ? 6.684 5.953 5.5 1 97.5 284 ILE A N 1
ATOM 2237 C CA . ILE A 1 284 ? 7.531 5.695 6.66 1 97.5 284 ILE A CA 1
ATOM 2238 C C . ILE A 1 284 ? 6.734 5.914 7.941 1 97.5 284 ILE A C 1
ATOM 2240 O O . ILE A 1 284 ? 6.914 5.191 8.922 1 97.5 284 ILE A O 1
ATOM 2244 N N . MET A 1 285 ? 5.859 6.93 7.914 1 97.38 285 MET A N 1
ATOM 2245 C CA . MET A 1 285 ? 4.953 7.137 9.039 1 97.38 285 MET A CA 1
ATOM 2246 C C . MET A 1 285 ? 4.125 5.883 9.305 1 97.38 285 MET A C 1
ATOM 2248 O O . MET A 1 285 ? 3.951 5.484 10.461 1 97.38 285 MET A O 1
ATOM 2252 N N . LEU A 1 286 ? 3.65 5.289 8.281 1 95.81 286 LEU A N 1
ATOM 2253 C CA . LEU A 1 286 ? 2.838 4.086 8.422 1 95.81 286 LEU A CA 1
ATOM 2254 C C . LEU A 1 286 ? 3.67 2.932 8.977 1 95.81 286 LEU A C 1
ATOM 2256 O O . LEU A 1 286 ? 3.158 2.098 9.727 1 95.81 286 LEU A O 1
ATOM 2260 N N . ASP A 1 287 ? 4.914 2.85 8.555 1 94.12 287 ASP A N 1
ATOM 2261 C CA . ASP A 1 287 ? 5.801 1.831 9.109 1 94.12 287 ASP A CA 1
ATOM 2262 C C . ASP A 1 287 ? 5.945 1.989 10.625 1 94.12 287 ASP A C 1
ATOM 2264 O O . ASP A 1 287 ? 5.918 1.002 11.359 1 94.12 287 ASP A O 1
ATOM 2268 N N . VAL A 1 288 ? 6.129 3.223 11.039 1 93.88 288 VAL A N 1
ATOM 2269 C CA . VAL A 1 288 ? 6.23 3.494 12.469 1 93.88 288 VAL A CA 1
ATOM 2270 C C . VAL A 1 288 ? 4.922 3.127 13.164 1 93.88 288 VAL A C 1
ATOM 2272 O O . VAL A 1 288 ? 4.926 2.559 14.258 1 93.88 288 VAL A O 1
ATOM 2275 N N . ALA A 1 289 ? 3.838 3.379 12.523 1 92.31 289 ALA A N 1
ATOM 2276 C CA . ALA A 1 289 ? 2.502 3.209 13.094 1 92.31 289 ALA A CA 1
ATOM 2277 C C . ALA A 1 289 ? 2.168 1.731 13.273 1 92.31 289 ALA A C 1
ATOM 2279 O O . ALA A 1 289 ? 1.165 1.39 13.906 1 92.31 289 ALA A O 1
ATOM 2280 N N . GLN A 1 290 ? 2.945 0.871 12.695 1 87.5 290 GLN A N 1
ATOM 2281 C CA . GLN A 1 290 ? 2.74 -0.553 12.945 1 87.5 290 GLN A CA 1
ATOM 2282 C C . GLN A 1 290 ? 2.846 -0.874 14.43 1 87.5 290 GLN A C 1
ATOM 2284 O O . GLN A 1 290 ? 2.119 -1.731 14.938 1 87.5 290 GLN A O 1
ATOM 2289 N N . ASP A 1 291 ? 3.732 -0.117 15.07 1 85.56 291 ASP A N 1
ATOM 2290 C CA . ASP A 1 291 ? 3.992 -0.427 16.469 1 85.56 291 ASP A CA 1
ATOM 2291 C C . ASP A 1 291 ? 3.602 0.741 17.375 1 85.56 291 ASP A C 1
ATOM 2293 O O . ASP A 1 291 ? 3.396 0.561 18.578 1 85.56 291 ASP A O 1
ATOM 2297 N N . TYR A 1 292 ? 3.555 1.896 16.781 1 89.06 292 TYR A N 1
ATOM 2298 C CA . TYR A 1 292 ? 3.34 3.092 17.594 1 89.06 292 TYR A CA 1
ATOM 2299 C C . TYR A 1 292 ? 2.047 3.793 17.188 1 89.06 292 TYR A C 1
ATOM 2301 O O . TYR A 1 292 ? 1.596 3.672 16.047 1 89.06 292 TYR A O 1
ATOM 2309 N N . ARG A 1 293 ? 1.527 4.523 18.109 1 88.19 293 ARG A N 1
ATOM 2310 C CA . ARG A 1 293 ? 0.267 5.223 17.875 1 88.19 293 ARG A CA 1
ATOM 2311 C C . ARG A 1 293 ? 0.455 6.387 16.906 1 88.19 293 ARG A C 1
ATOM 2313 O O . ARG A 1 293 ? 1.354 7.211 17.094 1 88.19 293 ARG A O 1
ATOM 2320 N N . LEU A 1 294 ? -0.312 6.402 15.938 1 94.06 294 LEU A N 1
ATOM 2321 C CA . LEU A 1 294 ? -0.456 7.492 14.977 1 94.06 294 LEU A CA 1
ATOM 2322 C C . LEU A 1 294 ? -1.924 7.867 14.797 1 94.06 294 LEU A C 1
ATOM 2324 O O . LEU A 1 294 ? -2.727 7.051 14.344 1 94.06 294 LEU A O 1
ATOM 2328 N N . GLY A 1 295 ? -2.271 9.062 15.227 1 92.69 295 GLY A N 1
ATOM 2329 C CA . GLY A 1 295 ? -3.643 9.523 15.07 1 92.69 295 GLY A CA 1
ATOM 2330 C C . GLY A 1 295 ? -3.904 10.172 13.727 1 92.69 295 GLY A C 1
ATOM 2331 O O . GLY A 1 295 ? -3.047 10.148 12.836 1 92.69 295 GLY A O 1
ATOM 2332 N N . TYR A 1 296 ? -5.156 10.617 13.609 1 93.75 296 TYR A N 1
ATOM 2333 C CA . TYR A 1 296 ? -5.527 11.375 12.43 1 93.75 296 TYR A CA 1
ATOM 2334 C C . TYR A 1 296 ? -6.609 12.398 12.75 1 93.75 296 TYR A C 1
ATOM 2336 O O . TYR A 1 296 ? -7.309 12.273 13.758 1 93.75 296 TYR A O 1
ATOM 2344 N N . LEU A 1 297 ? -6.594 13.531 12.016 1 92.56 297 LEU A N 1
ATOM 2345 C CA . LEU A 1 297 ? -7.672 14.508 11.984 1 92.56 297 LEU A CA 1
ATOM 2346 C C . LEU A 1 297 ? -8.453 14.422 10.672 1 92.56 297 LEU A C 1
ATOM 2348 O O . LEU A 1 297 ? -7.902 14.656 9.602 1 92.56 297 LEU A O 1
ATOM 2352 N N . LYS A 1 298 ? -9.656 13.953 10.789 1 90.25 298 LYS A N 1
ATOM 2353 C CA . LYS A 1 298 ? -10.5 13.891 9.602 1 90.25 298 LYS A CA 1
ATOM 2354 C C . LYS A 1 298 ? -11.414 15.109 9.508 1 90.25 298 LYS A C 1
ATOM 2356 O O . LYS A 1 298 ? -12.203 15.367 10.422 1 90.25 298 LYS A O 1
ATOM 2361 N N . LEU A 1 299 ? -11.25 15.883 8.484 1 85.44 299 LEU A N 1
ATOM 2362 C CA . LEU A 1 299 ? -12.055 17.078 8.273 1 85.44 299 LEU A CA 1
ATOM 2363 C C . LEU A 1 299 ? -12.922 16.953 7.027 1 85.44 299 LEU A C 1
ATOM 2365 O O . LEU A 1 299 ? -12.406 16.703 5.934 1 85.44 299 LEU A O 1
ATOM 2369 N N . ASP A 1 300 ? -14.211 17.125 7.293 1 77.25 300 ASP A N 1
ATOM 2370 C CA . ASP A 1 300 ? -15.125 17.203 6.164 1 77.25 300 ASP A CA 1
ATOM 2371 C C . ASP A 1 300 ? -15.273 18.641 5.68 1 77.25 300 ASP A C 1
ATOM 2373 O O . ASP A 1 300 ? -15.031 19.578 6.438 1 77.25 300 ASP A O 1
ATOM 2377 N N . ASP A 1 301 ? -15.57 18.938 4.461 1 76.12 301 ASP A N 1
ATOM 2378 C CA . ASP A 1 301 ? -15.773 20.266 3.9 1 76.12 301 ASP A CA 1
ATOM 2379 C C . ASP A 1 301 ? -14.539 21.141 4.105 1 76.12 301 ASP A C 1
ATOM 2381 O O . ASP A 1 301 ? -14.648 22.281 4.562 1 76.12 301 ASP A O 1
ATOM 2385 N N . PHE A 1 302 ? -13.375 20.609 4.059 1 84.81 302 PHE A N 1
ATOM 2386 C CA . PHE A 1 302 ? -12.078 21.266 4.195 1 84.81 302 PHE A CA 1
ATOM 2387 C C . PHE A 1 302 ? -11.625 21.844 2.861 1 84.81 302 PHE A C 1
ATOM 2389 O O . PHE A 1 302 ? -11.57 21.141 1.854 1 84.81 302 PHE A O 1
ATOM 2396 N N . PHE A 1 303 ? -11.406 23.156 2.807 1 84.06 303 PHE A N 1
ATOM 2397 C CA . PHE A 1 303 ? -10.914 23.797 1.59 1 84.06 303 PHE A CA 1
ATOM 2398 C C . PHE A 1 303 ? -9.398 23.656 1.479 1 84.06 303 PHE A C 1
ATOM 2400 O O . PHE A 1 303 ? -8.664 24.062 2.385 1 84.06 303 PHE A O 1
ATOM 2407 N N . TRP A 1 304 ? -8.992 23.125 0.454 1 89.88 304 TRP A N 1
ATOM 2408 C CA . TRP A 1 304 ? -7.566 22.969 0.175 1 89.88 304 TRP A CA 1
ATOM 2409 C C . TRP A 1 304 ? -7.32 22.781 -1.317 1 89.88 304 TRP A C 1
ATOM 2411 O O . TRP A 1 304 ? -8.266 22.578 -2.086 1 89.88 304 TRP A O 1
ATOM 2421 N N . GLY A 1 305 ? -6.129 22.969 -1.717 1 89.38 305 GLY A N 1
ATOM 2422 C CA . GLY A 1 305 ? -5.676 22.703 -3.074 1 89.38 305 GLY A CA 1
ATOM 2423 C C . GLY A 1 305 ? -4.191 22.406 -3.162 1 89.38 305 GLY A C 1
ATOM 2424 O O . GLY A 1 305 ? -3.393 22.984 -2.428 1 89.38 305 GLY A O 1
ATOM 2425 N N . GLU A 1 306 ? -3.854 21.453 -4 1 92.19 306 GLU A N 1
ATOM 2426 C CA . GLU A 1 306 ? -2.461 21.109 -4.273 1 92.19 306 GLU A CA 1
ATOM 2427 C C . GLU A 1 306 ? -2.068 21.5 -5.695 1 92.19 306 GLU A C 1
ATOM 2429 O O . GLU A 1 306 ? -2.887 21.422 -6.613 1 92.19 306 GLU A O 1
ATOM 2434 N N . ILE A 1 307 ? -0.885 21.922 -5.871 1 93.44 307 ILE A N 1
ATOM 2435 C CA . ILE A 1 307 ? -0.398 22.312 -7.188 1 93.44 307 ILE A CA 1
ATOM 2436 C C . ILE A 1 307 ? 0.802 21.453 -7.57 1 93.44 307 ILE A C 1
ATOM 2438 O O . ILE A 1 307 ? 1.924 21.703 -7.129 1 93.44 307 ILE A O 1
ATOM 2442 N N . ASP A 1 308 ? 0.563 20.516 -8.414 1 90 308 ASP A N 1
ATOM 2443 C CA . ASP A 1 308 ? 1.624 19.656 -8.906 1 90 308 ASP A CA 1
ATOM 2444 C C . ASP A 1 308 ? 2.004 20.016 -10.344 1 90 308 ASP A C 1
ATOM 2446 O O . ASP A 1 308 ? 3.068 19.609 -10.828 1 90 308 ASP A O 1
ATOM 2450 N N . ASP A 1 309 ? 1.053 20.719 -10.898 1 91.12 309 ASP A N 1
ATOM 2451 C CA . ASP A 1 309 ? 1.168 21.031 -12.32 1 91.12 309 ASP A CA 1
ATOM 2452 C C . ASP A 1 309 ? 0.656 22.438 -12.617 1 91.12 309 ASP A C 1
ATOM 2454 O O . ASP A 1 309 ? -0.251 22.938 -11.938 1 91.12 309 ASP A O 1
ATOM 2458 N N . ALA A 1 310 ? 1.165 22.953 -13.766 1 91.88 310 ALA A N 1
ATOM 2459 C CA . ALA A 1 310 ? 0.78 24.312 -14.164 1 91.88 310 ALA A CA 1
ATOM 2460 C C . ALA A 1 310 ? -0.727 24.406 -14.391 1 91.88 310 ALA A C 1
ATOM 2462 O O . ALA A 1 310 ? -1.335 25.438 -14.117 1 91.88 310 ALA A O 1
ATOM 2463 N N . SER A 1 311 ? -1.34 23.312 -14.82 1 88.88 311 SER A N 1
ATOM 2464 C CA . SER A 1 311 ? -2.764 23.312 -15.133 1 88.88 311 SER A CA 1
ATOM 2465 C C . SER A 1 311 ? -3.609 23.516 -13.883 1 88.88 311 SER A C 1
ATOM 2467 O O . SER A 1 311 ? -4.773 23.922 -13.977 1 88.88 311 SER A O 1
ATOM 2469 N N . GLN A 1 312 ? -3.02 23.406 -12.742 1 89.31 312 GLN A N 1
ATOM 2470 C CA . GLN A 1 312 ? -3.764 23.484 -11.492 1 89.31 312 GLN A CA 1
ATOM 2471 C C . GLN A 1 312 ? -3.654 24.891 -10.875 1 89.31 312 GLN A C 1
ATOM 2473 O O . GLN A 1 312 ? -4.414 25.234 -9.969 1 89.31 312 GLN A O 1
ATOM 2478 N N . VAL A 1 313 ? -2.754 25.672 -11.344 1 91.12 313 VAL A N 1
ATOM 2479 C CA . VAL A 1 313 ? -2.408 26.953 -10.734 1 91.12 313 VAL A CA 1
ATOM 2480 C C . VAL A 1 313 ? -3.625 27.875 -10.742 1 91.12 313 VAL A C 1
ATOM 2482 O O . VAL A 1 313 ? -3.996 28.438 -9.711 1 91.12 313 VAL A O 1
ATOM 2485 N N . HIS A 1 314 ? -4.254 28 -11.852 1 85.5 314 HIS A N 1
ATOM 2486 C CA . HIS A 1 314 ? -5.391 28.906 -11.984 1 85.5 314 HIS A CA 1
ATOM 2487 C C . HIS A 1 314 ? -6.539 28.484 -11.07 1 85.5 314 HIS A C 1
ATOM 2489 O O . HIS A 1 314 ? -7.105 29.328 -10.359 1 85.5 314 HIS A O 1
ATOM 2495 N N . HIS A 1 315 ? -6.805 27.281 -11.078 1 86.06 315 HIS A N 1
ATOM 2496 C CA . HIS A 1 315 ? -7.91 26.781 -10.266 1 86.06 315 HIS A CA 1
ATOM 2497 C C . HIS A 1 315 ? -7.652 27.016 -8.781 1 86.06 315 HIS A C 1
ATOM 2499 O O . HIS A 1 315 ? -8.523 27.516 -8.07 1 86.06 315 HIS A O 1
ATOM 2505 N N . VAL A 1 316 ? -6.484 26.719 -8.328 1 88.62 316 VAL A N 1
ATOM 2506 C CA . VAL A 1 316 ? -6.176 26.797 -6.906 1 88.62 316 VAL A CA 1
ATOM 2507 C C . VAL A 1 316 ? -6.094 28.25 -6.469 1 88.62 316 VAL A C 1
ATOM 2509 O O . VAL A 1 316 ? -6.688 28.641 -5.461 1 88.62 316 VAL A O 1
ATOM 2512 N N . LEU A 1 317 ? -5.477 29.062 -7.199 1 85.25 317 LEU A N 1
ATOM 2513 C CA . LEU A 1 317 ? -5.188 30.422 -6.758 1 85.25 317 LEU A CA 1
ATOM 2514 C C . LEU A 1 317 ? -6.359 31.344 -7.051 1 85.25 317 LEU A C 1
ATOM 2516 O O . LEU A 1 317 ? -6.605 32.312 -6.305 1 85.25 317 LEU A O 1
ATOM 2520 N N . LYS A 1 318 ? -7.137 31.031 -8.062 1 79.19 318 LYS A N 1
ATOM 2521 C CA . LYS A 1 318 ? -8.172 31.984 -8.477 1 79.19 318 LYS A CA 1
ATOM 2522 C C . LYS A 1 318 ? -9.555 31.484 -8.062 1 79.19 318 LYS A C 1
ATOM 2524 O O . LYS A 1 318 ? -10.5 32.281 -7.969 1 79.19 318 LYS A O 1
ATOM 2529 N N . ARG A 1 319 ? -9.68 30.234 -7.832 1 78.69 319 ARG A N 1
ATOM 2530 C CA . ARG A 1 319 ? -11 29.734 -7.48 1 78.69 319 ARG A CA 1
ATOM 2531 C C . ARG A 1 319 ? -11.031 29.25 -6.031 1 78.69 319 ARG A C 1
ATOM 2533 O O . ARG A 1 319 ? -11.891 29.672 -5.254 1 78.69 319 ARG A O 1
ATOM 2540 N N . VAL A 1 320 ? -10.094 28.547 -5.676 1 84.81 320 VAL A N 1
ATOM 2541 C CA . VAL A 1 320 ? -10.117 27.953 -4.348 1 84.81 320 VAL A CA 1
ATOM 2542 C C . VAL A 1 320 ? -9.734 28.984 -3.303 1 84.81 320 VAL A C 1
ATOM 2544 O O . VAL A 1 320 ? -10.383 29.109 -2.264 1 84.81 320 VAL A O 1
ATOM 2547 N N . TYR A 1 321 ? -8.719 29.781 -3.562 1 87.94 321 TYR A N 1
ATOM 2548 C CA . TYR A 1 321 ? -8.148 30.688 -2.572 1 87.94 321 TYR A CA 1
ATOM 2549 C C . TYR A 1 321 ? -9.164 31.734 -2.141 1 87.94 321 TYR A C 1
ATOM 2551 O O . TYR A 1 321 ? -9.398 31.922 -0.946 1 87.94 321 TYR A O 1
ATOM 2559 N N . PRO A 1 322 ? -9.859 32.344 -3.033 1 78.62 322 PRO A N 1
ATOM 2560 C CA . PRO A 1 322 ? -10.836 33.344 -2.598 1 78.62 322 PRO A CA 1
ATOM 2561 C C . PRO A 1 322 ? -11.953 32.75 -1.746 1 78.62 322 PRO A C 1
ATOM 2563 O O . PRO A 1 322 ? -12.406 33.375 -0.787 1 78.62 322 PRO A O 1
ATOM 2566 N N . ARG A 1 323 ? -12.367 31.562 -2.102 1 76.94 323 ARG A N 1
ATOM 2567 C CA . ARG A 1 323 ? -13.414 30.906 -1.334 1 76.94 323 ARG A CA 1
ATOM 2568 C C . ARG A 1 323 ? -12.914 30.531 0.061 1 76.94 323 ARG A C 1
ATOM 2570 O O . ARG A 1 323 ? -13.664 30.625 1.036 1 76.94 323 ARG A O 1
ATOM 2577 N N . LEU A 1 324 ? -11.719 30.141 0.092 1 87.56 324 LEU A N 1
ATOM 2578 C CA . LEU A 1 324 ? -11.086 29.797 1.356 1 87.56 324 LEU A CA 1
ATOM 2579 C C . LEU A 1 324 ? -11 31 2.279 1 87.56 324 LEU A C 1
ATOM 2581 O O . LEU A 1 324 ? -11.344 30.906 3.461 1 87.56 324 LEU A O 1
ATOM 2585 N N . VAL A 1 325 ? -10.594 32.062 1.769 1 81.06 325 VAL A N 1
ATOM 2586 C CA . VAL A 1 325 ? -10.445 33.312 2.545 1 81.06 325 VAL A CA 1
ATOM 2587 C C . VAL A 1 325 ? -11.797 33.75 3.082 1 81.06 325 VAL A C 1
ATOM 2589 O O . VAL A 1 325 ? -11.914 34.125 4.246 1 81.06 325 VAL A O 1
ATOM 2592 N N . ARG A 1 326 ? -12.805 33.625 2.213 1 73.88 326 ARG A N 1
ATOM 2593 C CA . ARG A 1 326 ? -14.156 34 2.631 1 73.88 326 ARG A CA 1
ATOM 2594 C C . ARG A 1 326 ? -14.633 33.125 3.779 1 73.88 326 ARG A C 1
ATOM 2596 O O . ARG A 1 326 ? -15.234 33.625 4.738 1 73.88 326 ARG A O 1
ATOM 2603 N N . LYS A 1 327 ? -14.398 31.922 3.637 1 79.19 327 LYS A N 1
ATOM 2604 C CA . LYS A 1 327 ? -14.805 30.969 4.676 1 79.19 327 LYS A CA 1
ATOM 2605 C C . LYS A 1 327 ? -14.094 31.266 5.992 1 79.19 327 LYS A C 1
ATOM 2607 O O . LYS A 1 327 ? -14.703 31.203 7.059 1 79.19 327 LYS A O 1
ATOM 2612 N N . GLU A 1 328 ? -12.828 31.562 5.906 1 82.38 328 GLU A N 1
ATOM 2613 C CA . GLU A 1 328 ? -12.039 31.859 7.098 1 82.38 328 GLU A CA 1
ATOM 2614 C C . GLU A 1 328 ? -12.516 33.156 7.77 1 82.38 328 GLU A C 1
ATOM 2616 O O . GLU A 1 328 ? -12.539 33.25 9 1 82.38 328 GLU A O 1
ATOM 2621 N N . GLU A 1 329 ? -12.844 34 6.949 1 72.5 329 GLU A N 1
ATOM 2622 C CA . GLU A 1 329 ? -13.367 35.25 7.473 1 72.5 329 GLU A CA 1
ATOM 2623 C C . GLU A 1 329 ? -14.703 35.062 8.18 1 72.5 329 GLU A C 1
ATOM 2625 O O . GLU A 1 329 ? -14.953 35.625 9.242 1 72.5 329 GLU A O 1
ATOM 2630 N N . GLU A 1 330 ? -15.5 34.281 7.547 1 69.25 330 GLU A N 1
ATOM 2631 C CA . GLU A 1 330 ? -16.797 33.969 8.141 1 69.25 330 GLU A CA 1
ATOM 2632 C C . GLU A 1 330 ? -16.641 33.219 9.469 1 69.25 330 GLU A C 1
ATOM 2634 O O . GLU A 1 330 ? -17.359 33.5 10.43 1 69.25 330 GLU A O 1
ATOM 2639 N N . ALA A 1 331 ? -15.766 32.312 9.477 1 73.5 331 ALA A N 1
ATOM 2640 C CA . ALA A 1 331 ? -15.508 31.562 10.695 1 73.5 331 ALA A CA 1
ATOM 2641 C C . ALA A 1 331 ? -14.984 32.469 11.805 1 73.5 331 ALA A C 1
ATOM 2643 O O . ALA A 1 331 ? -15.344 32.312 12.977 1 73.5 331 ALA A O 1
ATOM 2644 N N . ALA A 1 332 ? -14.141 33.344 11.453 1 71.06 332 ALA A N 1
ATOM 2645 C CA . ALA A 1 332 ? -13.609 34.312 12.422 1 71.06 332 ALA A CA 1
ATOM 2646 C C . ALA A 1 332 ? -14.719 35.188 13 1 71.06 332 ALA A C 1
ATOM 2648 O O . ALA A 1 332 ? -14.742 35.438 14.203 1 71.06 332 ALA A O 1
ATOM 2649 N N . LYS A 1 333 ? -15.578 35.469 12.078 1 65.5 333 LYS A N 1
ATOM 2650 C CA . LYS A 1 333 ? -16.734 36.25 12.508 1 65.5 333 LYS A CA 1
ATOM 2651 C C . LYS A 1 333 ? -17.594 35.469 13.5 1 65.5 333 LYS A C 1
ATOM 2653 O O . LYS A 1 333 ? -18.031 36.031 14.516 1 65.5 333 LYS A O 1
ATOM 2658 N N . GLN A 1 334 ? -17.781 34.219 13.164 1 68.31 334 GLN A N 1
ATOM 2659 C CA . GLN A 1 334 ? -18.609 33.375 14.023 1 68.31 334 GLN A CA 1
ATOM 2660 C C . GLN A 1 334 ? -17.953 33.188 15.383 1 68.31 334 GLN A C 1
ATOM 2662 O O . GLN A 1 334 ? -18.641 33.156 16.406 1 68.31 334 GLN A O 1
ATOM 2667 N N . GLU A 1 335 ? -16.75 33.062 15.375 1 69.31 335 GLU A N 1
ATOM 2668 C CA . GLU A 1 335 ? -16.031 32.906 16.641 1 69.31 335 GLU A CA 1
ATOM 2669 C C . GLU A 1 335 ? -16.188 34.156 17.5 1 69.31 335 GLU A C 1
ATOM 2671 O O . GLU A 1 335 ? -16.312 34.062 18.719 1 69.31 335 GLU A O 1
ATOM 2676 N N . VAL A 1 336 ? -16.234 35.219 16.844 1 65.75 336 VAL A N 1
ATOM 2677 C CA . VAL A 1 336 ? -16.406 36.5 17.547 1 65.75 336 VAL A CA 1
ATOM 2678 C C . VAL A 1 336 ? -17.828 36.594 18.078 1 65.75 336 VAL A C 1
ATOM 2680 O O . VAL A 1 336 ? -18.031 37.031 19.219 1 65.75 336 VAL A O 1
ATOM 2683 N N . GLU A 1 337 ? -18.672 36.125 17.203 1 65.44 337 GLU A N 1
ATOM 2684 C CA . GLU A 1 337 ? -20.078 36.156 17.625 1 65.44 337 GLU A CA 1
ATOM 2685 C C . GLU A 1 337 ? -20.297 35.25 18.844 1 65.44 337 GLU A C 1
ATOM 2687 O O . GLU A 1 337 ? -20.969 35.656 19.797 1 65.44 337 GLU A O 1
ATOM 2692 N N . GLN A 1 338 ? -19.719 34.125 18.797 1 66.88 338 GLN A N 1
ATOM 2693 C CA . GLN A 1 338 ? -19.875 33.188 19.922 1 66.88 338 GLN A CA 1
ATOM 2694 C C . GLN A 1 338 ? -19.203 33.75 21.172 1 66.88 338 GLN A C 1
ATOM 2696 O O . GLN A 1 338 ? -19.75 33.594 22.281 1 66.88 338 GLN A O 1
ATOM 2701 N N . PHE A 1 339 ? -18.141 34.281 21.031 1 65.12 339 PHE A N 1
ATOM 2702 C CA . PHE A 1 339 ? -17.438 34.906 22.141 1 65.12 339 PHE A CA 1
ATOM 2703 C C . PHE A 1 339 ? -18.297 36 22.781 1 65.12 339 PHE A C 1
ATOM 2705 O O . PHE A 1 339 ? -18.406 36.062 24 1 65.12 339 PHE A O 1
ATOM 2712 N N . LEU A 1 340 ? -18.984 36.719 21.891 1 67 340 LEU A N 1
ATOM 2713 C CA . LEU A 1 340 ? -19.844 37.781 22.344 1 67 340 LEU A CA 1
ATOM 2714 C C . LEU A 1 340 ? -21.062 37.219 23.062 1 67 340 LEU A C 1
ATOM 2716 O O . LEU A 1 340 ? -21.469 37.75 24.109 1 67 340 LEU A O 1
ATOM 2720 N N . ALA A 1 341 ? -21.531 36.25 22.422 1 67.12 341 ALA A N 1
ATOM 2721 C CA . ALA A 1 341 ? -22.703 35.594 23.031 1 67.12 341 ALA A CA 1
ATOM 2722 C C . ALA A 1 341 ? -22.375 35.094 24.438 1 67.12 341 ALA A C 1
ATOM 2724 O O . ALA A 1 341 ? -23.156 35.312 25.375 1 67.12 341 ALA A O 1
ATOM 2725 N N . ASP A 1 342 ? -21.25 34.594 24.562 1 68.19 342 ASP A N 1
ATOM 2726 C CA . ASP A 1 342 ? -20.844 34 25.828 1 68.19 342 ASP A CA 1
ATOM 2727 C C . ASP A 1 342 ? -20.531 35.094 26.859 1 68.19 342 ASP A C 1
ATOM 2729 O O . ASP A 1 342 ? -20.906 34.969 28.031 1 68.19 342 ASP A O 1
ATOM 2733 N N . GLN A 1 343 ? -19.891 36.125 26.391 1 64.94 343 GLN A N 1
ATOM 2734 C CA . GLN A 1 343 ? -19.406 37.125 27.328 1 64.94 343 GLN A CA 1
ATOM 2735 C C . GLN A 1 343 ? -20.484 38.156 27.625 1 64.94 343 GLN A C 1
ATOM 2737 O O . GLN A 1 343 ? -20.516 38.719 28.719 1 64.94 343 GLN A O 1
ATOM 2742 N N . MET A 1 344 ? -21.297 38.438 26.609 1 65.56 344 MET A N 1
ATOM 2743 C CA . MET A 1 344 ? -22.281 39.5 26.781 1 65.56 344 MET A CA 1
ATOM 2744 C C . MET A 1 344 ? -23.656 38.938 27.094 1 65.56 344 MET A C 1
ATOM 2746 O O . MET A 1 344 ? -24.656 39.656 27.094 1 65.56 344 MET A O 1
ATOM 2750 N N . ASP A 1 345 ? -23.656 37.656 27.5 1 65.44 345 ASP A N 1
ATOM 2751 C CA . ASP A 1 345 ? -24.922 36.969 27.812 1 65.44 345 ASP A CA 1
ATOM 2752 C C . ASP A 1 345 ? -25.969 37.281 26.734 1 65.44 345 ASP A C 1
ATOM 2754 O O . ASP A 1 345 ? -27.078 37.719 27.047 1 65.44 345 ASP A O 1
ATOM 2758 N N . ALA A 1 346 ? -25.625 37.312 25.516 1 65.81 346 ALA A N 1
ATOM 2759 C CA . ALA A 1 346 ? -26.516 37.562 24.375 1 65.81 346 ALA A CA 1
ATOM 2760 C C . ALA A 1 346 ? -26.766 36.25 23.609 1 65.81 346 ALA A C 1
ATOM 2762 O O . ALA A 1 346 ? -25.922 35.344 23.609 1 65.81 346 ALA A O 1
ATOM 2763 N N . SER A 1 347 ? -28.016 36 23.188 1 66.44 347 SER A N 1
ATOM 2764 C CA . SER A 1 347 ? -28.297 34.875 22.312 1 66.44 347 SER A CA 1
ATOM 2765 C C . SER A 1 347 ? -27.781 35.125 20.891 1 66.44 347 SER A C 1
ATOM 2767 O O . SER A 1 347 ? -27.719 36.281 20.453 1 66.44 347 SER A O 1
ATOM 2769 N N . PRO A 1 348 ? -27.25 34.156 20.125 1 63.59 348 PRO A N 1
ATOM 2770 C CA . PRO A 1 348 ? -26.734 34.312 18.766 1 63.59 348 PRO A CA 1
ATOM 2771 C C . PRO A 1 348 ? -27.719 35.031 17.844 1 63.59 348 PRO A C 1
ATOM 2773 O O . PRO A 1 348 ? -27.297 35.75 16.953 1 63.59 348 PRO A O 1
ATOM 2776 N N . GLU A 1 349 ? -28.969 34.875 18.125 1 66.12 349 GLU A N 1
ATOM 2777 C CA . GLU A 1 349 ? -30 35.5 17.312 1 66.12 349 GLU A CA 1
ATOM 2778 C C . GLU A 1 349 ? -30 37.031 17.5 1 66.12 349 GLU A C 1
ATOM 2780 O O . GLU A 1 349 ? -30.484 37.781 16.641 1 66.12 349 GLU A O 1
ATOM 2785 N N . GLU A 1 350 ? -29.469 37.375 18.562 1 69.31 350 GLU A N 1
ATOM 2786 C CA . GLU A 1 350 ? -29.453 38.781 18.906 1 69.31 350 GLU A CA 1
ATOM 2787 C C . GLU A 1 350 ? -28.25 39.5 18.266 1 69.31 350 GLU A C 1
ATOM 2789 O O . GLU A 1 350 ? -28.109 40.719 18.375 1 69.31 350 GLU A O 1
ATOM 2794 N N . ILE A 1 351 ? -27.422 38.594 17.719 1 65 351 ILE A N 1
ATOM 2795 C CA . ILE A 1 351 ? -26.25 39.125 17.047 1 65 351 ILE A CA 1
ATOM 2796 C C . ILE A 1 351 ? -26.516 39.25 15.555 1 65 351 ILE A C 1
ATOM 2798 O O . ILE A 1 351 ? -26.812 38.281 14.883 1 65 351 ILE A O 1
ATOM 2802 N N . ALA A 1 352 ? -26.812 40.312 14.984 1 60.16 352 ALA A N 1
ATOM 2803 C CA . ALA A 1 352 ? -27.188 40.469 13.586 1 60.16 352 ALA A CA 1
ATOM 2804 C C . ALA A 1 352 ? -25.969 40.719 12.703 1 60.16 352 ALA A C 1
ATOM 2806 O O . ALA A 1 352 ? -25.812 40.062 11.664 1 60.16 352 ALA A O 1
ATOM 2807 N N . THR A 1 353 ? -25.344 41.938 12.695 1 60.44 353 THR A N 1
ATOM 2808 C CA . THR A 1 353 ? -24.391 42.344 11.68 1 60.44 353 THR A CA 1
ATOM 2809 C C . THR A 1 353 ? -22.969 42.312 12.234 1 60.44 353 THR A C 1
ATOM 2811 O O . THR A 1 353 ? -22.703 42.938 13.281 1 60.44 353 THR A O 1
ATOM 2814 N N . LEU A 1 354 ? -22.141 41.281 11.703 1 61.78 354 LEU A N 1
ATOM 2815 C CA . LEU A 1 354 ? -20.719 41.312 12.039 1 61.78 354 LEU A CA 1
ATOM 2816 C C . LEU A 1 354 ? -19.891 41.656 10.812 1 61.78 354 LEU A C 1
ATOM 2818 O O . LEU A 1 354 ? -19.703 40.844 9.922 1 61.78 354 LEU A O 1
ATOM 2822 N N . GLU A 1 355 ? -19.578 43.031 10.727 1 64.19 355 GLU A N 1
ATOM 2823 C CA . GLU A 1 355 ? -18.75 43.531 9.641 1 64.19 355 GLU A CA 1
ATOM 2824 C C . GLU A 1 355 ? -17.359 43.938 10.141 1 64.19 355 GLU A C 1
ATOM 2826 O O . GLU A 1 355 ? -17.234 44.562 11.195 1 64.19 355 GLU A O 1
ATOM 2831 N N . SER A 1 356 ? -16.422 43.469 9.383 1 64.81 356 SER A N 1
ATOM 2832 C CA . SER A 1 356 ? -15.086 43.906 9.727 1 64.81 356 SER A CA 1
ATOM 2833 C C . SER A 1 356 ? -14.992 45.438 9.695 1 64.81 356 SER A C 1
ATOM 2835 O O . SER A 1 356 ? -15.547 46.062 8.812 1 64.81 356 SER A O 1
ATOM 2837 N N . ALA A 1 357 ? -14.578 46.031 10.766 1 60.72 357 ALA A N 1
ATOM 2838 C CA . ALA A 1 357 ? -14.414 47.5 10.852 1 60.72 357 ALA A CA 1
ATOM 2839 C C . ALA A 1 357 ? -12.938 47.875 10.797 1 60.72 357 ALA A C 1
ATOM 2841 O O . ALA A 1 357 ? -12.562 48.969 11.219 1 60.72 357 ALA A O 1
ATOM 2842 N N . GLY A 1 358 ? -12.156 46.969 10.281 1 56.5 358 GLY A N 1
ATOM 2843 C CA . GLY A 1 358 ? -10.75 47.281 10.07 1 56.5 358 GLY A CA 1
ATOM 2844 C C . GLY A 1 358 ? -9.922 47.188 11.336 1 56.5 358 GLY A C 1
ATOM 2845 O O . GLY A 1 358 ? -10.344 46.562 12.32 1 56.5 358 GLY A O 1
ATOM 2846 N N . GLY A 1 359 ? -8.617 47.594 11.266 1 60.03 359 GLY A N 1
ATOM 2847 C CA . GLY A 1 359 ? -7.691 47.625 12.391 1 60.03 359 GLY A CA 1
ATOM 2848 C C . GLY A 1 359 ? -6.312 47.094 12.039 1 60.03 359 GLY A C 1
ATOM 2849 O O . GLY A 1 359 ? -6.18 46.188 11.211 1 60.03 359 GLY A O 1
ATOM 2850 N N . MET A 1 360 ? -5.359 47.844 12.531 1 45.97 360 MET A N 1
ATOM 2851 C CA . MET A 1 360 ? -3.969 47.438 12.336 1 45.97 360 MET A CA 1
ATOM 2852 C C . MET A 1 360 ? -3.488 46.562 13.484 1 45.97 360 MET A C 1
ATOM 2854 O O . MET A 1 360 ? -2.98 45.469 13.266 1 45.97 360 MET A O 1
ATOM 2858 N N . THR A 1 361 ? -3.629 47.062 14.695 1 50.38 361 THR A N 1
ATOM 2859 C CA . THR A 1 361 ? -3.18 46.344 15.891 1 50.38 361 THR A CA 1
ATOM 2860 C C . THR A 1 361 ? -4.176 45.281 16.297 1 50.38 361 THR A C 1
ATOM 2862 O O . THR A 1 361 ? -3.783 44.188 16.672 1 50.38 361 THR A O 1
ATOM 2865 N N . ASN A 1 362 ? -5.383 45.656 16.203 1 63.94 362 ASN A N 1
ATOM 2866 C CA . ASN A 1 362 ? -6.508 44.812 16.594 1 63.94 362 ASN A CA 1
ATOM 2867 C C . ASN A 1 362 ? -7.473 44.594 15.43 1 63.94 362 ASN A C 1
ATOM 2869 O O . ASN A 1 362 ? -7.348 45.25 14.391 1 63.94 362 ASN A O 1
ATOM 2873 N N . LYS A 1 363 ? -8.281 43.562 15.531 1 72.19 363 LYS A N 1
ATOM 2874 C CA . LYS A 1 363 ? -9.391 43.344 14.609 1 72.19 363 LYS A CA 1
ATOM 2875 C C . LYS A 1 363 ? -10.703 43.875 15.195 1 72.19 363 LYS A C 1
ATOM 2877 O O . LYS A 1 363 ? -11.07 43.531 16.312 1 72.19 363 LYS A O 1
ATOM 2882 N N . ASN A 1 364 ? -11.219 44.844 14.469 1 75.56 364 ASN A N 1
ATOM 2883 C CA . ASN A 1 364 ? -12.461 45.438 14.953 1 75.56 364 ASN A CA 1
ATOM 2884 C C . ASN A 1 364 ? -13.664 44.969 14.133 1 75.56 364 ASN A C 1
ATOM 2886 O O . ASN A 1 364 ? -13.57 44.781 12.922 1 75.56 364 ASN A O 1
ATOM 2890 N N . TYR A 1 365 ? -14.781 44.656 14.773 1 76.56 365 TYR A N 1
ATOM 2891 C CA . TYR A 1 365 ? -16.016 44.25 14.133 1 76.56 365 TYR A CA 1
ATOM 2892 C C . TYR A 1 365 ? -17.188 45.094 14.602 1 76.56 365 TYR A C 1
ATOM 2894 O O . TYR A 1 365 ? -17.312 45.406 15.789 1 76.56 365 TYR A O 1
ATOM 2902 N N . LYS A 1 366 ? -17.875 45.562 13.617 1 77.56 366 LYS A N 1
ATOM 2903 C CA . LYS A 1 366 ? -19.172 46.188 13.953 1 77.56 366 LYS A CA 1
ATOM 2904 C C . LYS A 1 366 ? -20.234 45.125 14.164 1 77.56 366 LYS A C 1
ATOM 2906 O O . LYS A 1 366 ? -20.391 44.219 13.344 1 77.56 366 LYS A O 1
ATOM 2911 N N . VAL A 1 367 ? -20.844 45.219 15.281 1 77.12 367 VAL A N 1
ATOM 2912 C CA . VAL A 1 367 ? -21.859 44.219 15.594 1 77.12 367 VAL A CA 1
ATOM 2913 C C . VAL A 1 367 ? -23.125 44.875 16.094 1 77.12 367 VAL A C 1
ATOM 2915 O O . VAL A 1 367 ? -23.062 45.938 16.719 1 77.12 367 VAL A O 1
ATOM 2918 N N . THR A 1 368 ? -24.188 44.375 15.641 1 78.56 368 THR A N 1
ATOM 2919 C CA . THR A 1 368 ? -25.469 44.844 16.188 1 78.56 368 THR A CA 1
ATOM 2920 C C . THR A 1 368 ? -26.016 43.812 17.172 1 78.56 368 THR A C 1
ATOM 2922 O O . THR A 1 368 ? -26.25 42.656 16.812 1 78.56 368 THR A O 1
ATOM 2925 N N . LEU A 1 369 ? -26.031 44.219 18.406 1 73.44 369 LEU A N 1
ATOM 2926 C CA . LEU A 1 369 ? -26.547 43.375 19.469 1 73.44 369 LEU A CA 1
ATOM 2927 C C . LEU A 1 369 ? -27.828 43.969 20.047 1 73.44 369 LEU A C 1
ATOM 2929 O O . LEU A 1 369 ? -27.828 45.094 20.547 1 73.44 369 LEU A O 1
ATOM 2933 N N . LYS A 1 370 ? -28.859 43.188 20.078 1 71.31 370 LYS A N 1
ATOM 2934 C CA . LYS A 1 370 ? -30.156 43.594 20.594 1 71.31 370 LYS A CA 1
ATOM 2935 C C . LYS A 1 370 ? -30.562 44.938 20 1 71.31 370 LYS A C 1
ATOM 2937 O O . LYS A 1 370 ? -30.984 45.844 20.734 1 71.31 370 LYS A O 1
ATOM 2942 N N . GLY A 1 371 ? -30.297 45.156 18.688 1 74.38 371 GLY A N 1
ATOM 2943 C CA . GLY A 1 371 ? -30.719 46.344 17.969 1 74.38 371 GLY A CA 1
ATOM 2944 C C . GLY A 1 371 ? -29.75 47.5 18.125 1 74.38 371 GLY A C 1
ATOM 2945 O O . GLY A 1 371 ? -29.922 48.562 17.516 1 74.38 371 GLY A O 1
ATOM 2946 N N . GLN A 1 372 ? -28.828 47.406 19 1 78.62 372 GLN A N 1
ATOM 2947 C CA . GLN A 1 372 ? -27.859 48.469 19.234 1 78.62 372 GLN A CA 1
ATOM 2948 C C . GLN A 1 372 ? -26.5 48.094 18.625 1 78.62 372 GLN A C 1
ATOM 2950 O O . GLN A 1 372 ? -26.047 46.969 18.734 1 78.62 372 GLN A O 1
ATOM 2955 N N . PRO A 1 373 ? -25.984 49 17.859 1 82.12 373 PRO A N 1
ATOM 2956 C CA . PRO A 1 373 ? -24.688 48.719 17.234 1 82.12 373 PRO A CA 1
ATOM 2957 C C . PRO A 1 373 ? -23.516 48.875 18.219 1 82.12 373 PRO A C 1
ATOM 2959 O O . PRO A 1 373 ? -23.531 49.75 19.078 1 82.12 373 PRO A O 1
ATOM 2962 N N . TYR A 1 374 ? -22.609 47.906 18.125 1 83.06 374 TYR A N 1
ATOM 2963 C CA . TYR A 1 374 ? -21.406 47.906 18.938 1 83.06 374 TYR A CA 1
ATOM 2964 C C . TYR A 1 374 ? -20.172 47.656 18.094 1 83.06 374 TYR A C 1
ATOM 2966 O O . TYR A 1 374 ? -20.281 47.219 16.938 1 83.06 374 TYR A O 1
ATOM 2974 N N . ILE A 1 375 ? -19.031 48.062 18.578 1 83.88 375 ILE A N 1
ATOM 2975 C CA . ILE A 1 375 ? -17.734 47.688 18 1 83.88 375 ILE A CA 1
ATOM 2976 C C . ILE A 1 375 ? -17.016 46.719 18.938 1 83.88 375 ILE A C 1
ATOM 2978 O O . ILE A 1 375 ? -16.859 47 20.125 1 83.88 375 ILE A O 1
ATOM 2982 N N . ILE A 1 376 ? -16.75 45.594 18.375 1 80.62 376 ILE A N 1
ATOM 2983 C CA . ILE A 1 376 ? -15.938 44.656 19.125 1 80.62 376 ILE A CA 1
ATOM 2984 C C . ILE A 1 376 ? -14.5 44.656 18.609 1 80.62 376 ILE A C 1
ATOM 2986 O O . ILE A 1 376 ? -14.273 44.531 17.406 1 80.62 376 ILE A O 1
ATOM 2990 N N . ARG A 1 377 ? -13.656 44.906 19.516 1 82.94 377 ARG A N 1
ATOM 2991 C CA . ARG A 1 377 ? -12.227 44.812 19.203 1 82.94 377 ARG A CA 1
ATOM 2992 C C . ARG A 1 377 ? -11.617 43.531 19.766 1 82.94 377 ARG A C 1
ATOM 2994 O O . ARG A 1 377 ? -11.727 43.25 20.953 1 82.94 377 ARG A O 1
ATOM 3001 N N . ILE A 1 378 ? -11.07 42.812 18.891 1 75.44 378 ILE A N 1
ATOM 3002 C CA . ILE A 1 378 ? -10.328 41.625 19.281 1 75.44 378 ILE A CA 1
ATOM 3003 C C . ILE A 1 378 ? -8.828 41.906 19.188 1 75.44 378 ILE A C 1
ATOM 3005 O O . ILE A 1 378 ? -8.344 42.375 18.156 1 75.44 378 ILE A O 1
ATOM 3009 N N . ALA A 1 379 ? -8.18 41.594 20.312 1 71.31 379 ALA A N 1
ATOM 3010 C CA . ALA A 1 379 ? -6.75 41.875 20.375 1 71.31 379 ALA A CA 1
ATOM 3011 C C . ALA A 1 379 ? -5.992 41.094 19.312 1 71.31 379 ALA A C 1
ATOM 3013 O O . ALA A 1 379 ? -6.27 39.906 19.094 1 71.31 379 ALA A O 1
ATOM 3014 N N . GLY A 1 380 ? -5.184 41.812 18.609 1 63.28 380 GLY A N 1
ATOM 3015 C CA . GLY A 1 380 ? -4.34 41.156 17.625 1 63.28 380 GLY A CA 1
ATOM 3016 C C . GLY A 1 380 ? -3.238 40.344 18.234 1 63.28 380 GLY A C 1
ATOM 3017 O O . GLY A 1 380 ? -3.006 40.406 19.453 1 63.28 380 GLY A O 1
ATOM 3018 N N . ASN A 1 381 ? -2.533 39.656 17.5 1 58.31 381 ASN A N 1
ATOM 3019 C CA . ASN A 1 381 ? -1.465 38.75 17.953 1 58.31 381 ASN A CA 1
ATOM 3020 C C . ASN A 1 381 ? -0.318 39.531 18.594 1 58.31 381 ASN A C 1
ATOM 3022 O O . ASN A 1 381 ? 0.117 40.562 18.047 1 58.31 381 ASN A O 1
ATOM 3026 N N . GLY A 1 382 ? 0.14 39.188 19.703 1 61.16 382 GLY A N 1
ATOM 3027 C CA . GLY A 1 382 ? 1.33 39.75 20.328 1 61.16 382 GLY A CA 1
ATOM 3028 C C . GLY A 1 382 ? 1.067 41.062 21.047 1 61.16 382 GLY A C 1
ATOM 3029 O O . GLY A 1 382 ? 1.984 41.656 21.609 1 61.16 382 GLY A O 1
ATOM 3030 N N . THR A 1 383 ? -0.176 41.438 21.031 1 70.56 383 THR A N 1
ATOM 3031 C CA . THR A 1 383 ? -0.465 42.75 21.578 1 70.56 383 THR A CA 1
ATOM 3032 C C . THR A 1 383 ? -0.321 42.75 23.109 1 70.56 383 THR A C 1
ATOM 3034 O O . THR A 1 383 ? -0.178 43.812 23.719 1 70.56 383 THR A O 1
ATOM 3037 N N . GLU A 1 384 ? -0.309 41.594 23.547 1 71.31 384 GLU A N 1
ATOM 3038 C CA . GLU A 1 384 ? -0.198 41.5 25 1 71.31 384 GLU A CA 1
ATOM 3039 C C . GLU A 1 384 ? 1.158 42.031 25.484 1 71.31 384 GLU A C 1
ATOM 3041 O O . GLU A 1 384 ? 1.294 42.438 26.641 1 71.31 384 GLU A O 1
ATOM 3046 N N . LYS A 1 385 ? 2.09 42.031 24.609 1 73.44 385 LYS A N 1
ATOM 3047 C CA . LYS A 1 385 ? 3.428 42.469 24.984 1 73.44 385 LYS A CA 1
ATOM 3048 C C . LYS A 1 385 ? 3.537 44 24.906 1 73.44 385 LYS A C 1
ATOM 3050 O O . LYS A 1 385 ? 4.262 44.625 25.703 1 73.44 385 LYS A O 1
ATOM 3055 N N . PHE A 1 386 ? 2.807 44.625 24.078 1 77.19 386 PHE A N 1
ATOM 3056 C CA . PHE A 1 386 ? 2.963 46.031 23.797 1 77.19 386 PHE A CA 1
ATOM 3057 C C . PHE A 1 386 ? 2.01 46.875 24.656 1 77.19 386 PHE A C 1
ATOM 3059 O O . PHE A 1 386 ? 2.314 48 25.016 1 77.19 386 PHE A O 1
ATOM 3066 N N . ILE A 1 387 ? 0.892 46.219 24.875 1 81.44 387 ILE A N 1
ATOM 3067 C CA . ILE A 1 387 ? -0.209 47.062 25.375 1 81.44 387 ILE A CA 1
ATOM 3068 C C . ILE A 1 387 ? -0.498 46.719 26.828 1 81.44 387 ILE A C 1
ATOM 3070 O O . ILE A 1 387 ? -0.579 45.531 27.203 1 81.44 387 ILE A O 1
ATOM 3074 N N . ASN A 1 388 ? -0.441 47.719 27.672 1 83.88 388 ASN A N 1
ATOM 3075 C CA . ASN A 1 388 ? -0.937 47.562 29.031 1 83.88 388 ASN A CA 1
ATOM 3076 C C . ASN A 1 388 ? -2.459 47.656 29.078 1 83.88 388 ASN A C 1
ATOM 3078 O O . ASN A 1 388 ? -3.029 48.75 29.172 1 83.88 388 ASN A O 1
ATOM 3082 N N . ARG A 1 389 ? -3.119 46.562 29.125 1 86.5 389 ARG A N 1
ATOM 3083 C CA . ARG A 1 389 ? -4.57 46.5 29 1 86.5 389 ARG A CA 1
ATOM 3084 C C . ARG A 1 389 ? -5.266 47.062 30.234 1 86.5 389 ARG A C 1
ATOM 3086 O O . ARG A 1 389 ? -6.348 47.625 30.125 1 86.5 389 ARG A O 1
ATOM 3093 N N . SER A 1 390 ? -4.598 46.938 31.375 1 86.94 390 SER A N 1
ATOM 3094 C CA . SER A 1 390 ? -5.16 47.531 32.562 1 86.94 390 SER A CA 1
ATOM 3095 C C . SER A 1 390 ? -5.215 49.062 32.438 1 86.94 390 SER A C 1
ATOM 3097 O O . SER A 1 390 ? -6.227 49.688 32.781 1 86.94 390 SER A O 1
ATOM 3099 N N . ALA A 1 391 ? -4.109 49.594 32.031 1 90.38 391 ALA A N 1
ATOM 3100 C CA . ALA A 1 391 ? -4.062 51.031 31.828 1 90.38 391 ALA A CA 1
ATOM 3101 C C . ALA A 1 391 ? -5.055 51.469 30.734 1 90.38 391 ALA A C 1
ATOM 3103 O O . ALA A 1 391 ? -5.73 52.5 30.875 1 90.38 391 ALA A O 1
ATOM 3104 N N . GLU A 1 392 ? -5.098 50.656 29.672 1 91.81 392 GLU A N 1
ATOM 3105 C CA . GLU A 1 392 ? -6.039 50.969 28.594 1 91.81 392 GLU A CA 1
ATOM 3106 C C . GLU A 1 392 ? -7.469 51.031 29.125 1 91.81 392 GLU A C 1
ATOM 3108 O O . GLU A 1 392 ? -8.211 51.969 28.781 1 91.81 392 GLU A O 1
ATOM 3113 N N . LYS A 1 393 ? -7.836 50.094 29.859 1 89.81 393 LYS A N 1
ATOM 3114 C CA . LYS A 1 393 ? -9.188 50.031 30.406 1 89.81 393 LYS A CA 1
ATOM 3115 C C . LYS A 1 393 ? -9.477 51.281 31.234 1 89.81 393 LYS A C 1
ATOM 3117 O O . LYS A 1 393 ? -10.492 51.969 31.031 1 89.81 393 LYS A O 1
ATOM 3122 N N . SER A 1 394 ? -8.562 51.562 32.156 1 91.38 394 SER A N 1
ATOM 3123 C CA . SER A 1 394 ? -8.727 52.719 33.062 1 91.38 394 SER A CA 1
ATOM 3124 C C . SER A 1 394 ? -8.781 54.031 32.25 1 91.38 394 SER A C 1
ATOM 3126 O O . SER A 1 394 ? -9.664 54.844 32.5 1 91.38 394 SER A O 1
ATOM 3128 N N . ASN A 1 395 ? -7.879 54.188 31.359 1 93.94 395 ASN A N 1
ATOM 3129 C CA . ASN A 1 395 ? -7.793 55.438 30.594 1 93.94 395 ASN A CA 1
ATOM 3130 C C . ASN A 1 395 ? -8.992 55.594 29.672 1 93.94 395 ASN A C 1
ATOM 3132 O O . ASN A 1 395 ? -9.469 56.719 29.453 1 93.94 395 ASN A O 1
ATOM 3136 N N . SER A 1 396 ? -9.43 54.5 29.125 1 92.12 396 SER A N 1
ATOM 3137 C CA . SER A 1 396 ? -10.617 54.531 28.281 1 92.12 396 SER A CA 1
ATOM 3138 C C . SER A 1 396 ? -11.844 54.969 29.078 1 92.12 396 SER A C 1
ATOM 3140 O O . SER A 1 396 ? -12.688 55.719 28.562 1 92.12 396 SER A O 1
ATOM 3142 N N . LEU A 1 397 ? -11.961 54.5 30.172 1 89.81 397 LEU A N 1
ATOM 3143 C CA . LEU A 1 397 ? -13.07 54.875 31.031 1 89.81 397 LEU A CA 1
ATOM 3144 C C . LEU A 1 397 ? -13 56.375 31.375 1 89.81 397 LEU A C 1
ATOM 3146 O O . LEU A 1 397 ? -14.016 57.062 31.328 1 89.81 397 LEU A O 1
ATOM 3150 N N . LEU A 1 398 ? -11.812 56.844 31.75 1 91.56 398 LEU A N 1
ATOM 3151 C CA . LEU A 1 398 ? -11.617 58.25 32.062 1 91.56 398 LEU A CA 1
ATOM 3152 C C . LEU A 1 398 ? -11.922 59.125 30.844 1 91.56 398 LEU A C 1
ATOM 3154 O O . LEU A 1 398 ? -12.523 60.188 30.969 1 91.56 398 LEU A O 1
ATOM 3158 N N . ALA A 1 399 ? -11.492 58.625 29.703 1 93.75 399 ALA A N 1
ATOM 3159 C CA . ALA A 1 399 ? -11.766 59.344 28.469 1 93.75 399 ALA A CA 1
ATOM 3160 C C . ALA A 1 399 ? -13.266 59.469 28.219 1 93.75 399 ALA A C 1
ATOM 3162 O O . ALA A 1 399 ? -13.75 60.5 27.75 1 93.75 399 ALA A O 1
ATOM 3163 N N . HIS A 1 400 ? -13.93 58.438 28.516 1 91.56 400 HIS A N 1
ATOM 3164 C CA . HIS A 1 400 ? -15.375 58.469 28.375 1 91.56 400 HIS A CA 1
ATOM 3165 C C . HIS A 1 400 ? -16.016 59.438 29.328 1 91.56 400 HIS A C 1
ATOM 3167 O O . HIS A 1 400 ? -16.938 60.188 28.953 1 91.56 400 HIS A O 1
ATOM 3173 N N . ILE A 1 401 ? -15.578 59.438 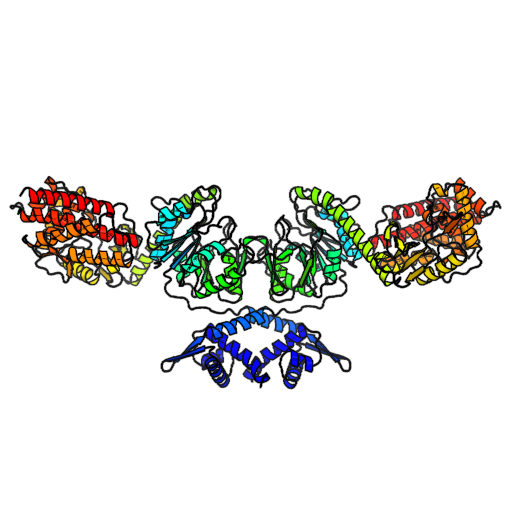30.5 1 89.19 401 ILE A N 1
ATOM 3174 C CA . ILE A 1 401 ? -16.078 60.344 31.516 1 89.19 401 ILE A CA 1
ATOM 3175 C C . ILE A 1 401 ? -15.852 61.812 31.062 1 89.19 401 ILE A C 1
ATOM 3177 O O . ILE A 1 401 ? -16.703 62.656 31.281 1 89.19 401 ILE A O 1
ATOM 3181 N N . LEU A 1 402 ? -14.734 62.062 30.375 1 91.69 402 LEU A N 1
ATOM 3182 C CA . LEU A 1 402 ? -14.398 63.375 29.875 1 91.69 402 LEU A CA 1
ATOM 3183 C C . LEU A 1 402 ? -15.219 63.719 28.641 1 91.69 402 LEU A C 1
ATOM 3185 O O . LEU A 1 402 ? -15.164 64.812 28.125 1 91.69 402 LEU A O 1
ATOM 3189 N N . GLY A 1 403 ? -15.953 62.656 28.141 1 90.56 403 GLY A N 1
ATOM 3190 C CA . GLY A 1 403 ? -16.766 62.875 26.938 1 90.56 403 GLY A CA 1
ATOM 3191 C C . GLY A 1 403 ? -15.977 62.75 25.656 1 90.56 403 GLY A C 1
ATOM 3192 O O . GLY A 1 403 ? -16.438 63.188 24.594 1 90.56 403 GLY A O 1
ATOM 3193 N N . LEU A 1 404 ? -14.812 62.219 25.719 1 94 404 LEU A N 1
ATOM 3194 C CA . LEU A 1 404 ? -13.938 62.125 24.547 1 94 404 LEU A CA 1
ATOM 3195 C C . LEU A 1 404 ? -14.172 60.812 23.797 1 94 404 LEU A C 1
ATOM 3197 O O . LEU A 1 404 ? -14.016 60.781 22.578 1 94 404 LEU A O 1
ATOM 3201 N N . ASP A 1 405 ? -14.406 59.75 24.406 1 92.38 405 ASP A N 1
ATOM 3202 C CA . ASP A 1 405 ? -14.492 58.406 23.812 1 92.38 405 ASP A CA 1
ATOM 3203 C C . ASP A 1 405 ? -15.906 57.844 23.922 1 92.38 405 ASP A C 1
ATOM 3205 O O . ASP A 1 405 ? -16.719 58.344 24.688 1 92.38 405 ASP A O 1
ATOM 3209 N N . ALA A 1 406 ? -16.156 56.844 23.078 1 88.62 406 ALA A N 1
ATOM 3210 C CA . ALA A 1 406 ? -17.422 56.125 23.172 1 88.62 406 ALA A CA 1
ATOM 3211 C C . ALA A 1 406 ? -17.453 55.281 24.438 1 88.62 406 ALA A C 1
ATOM 3213 O O . ALA A 1 406 ? -16.422 54.969 25.031 1 88.62 406 ALA A O 1
ATOM 3214 N N . GLU A 1 407 ? -18.578 54.938 24.828 1 88.12 407 GLU A N 1
ATOM 3215 C CA . GLU A 1 407 ? -18.75 54.125 26.031 1 88.12 407 GLU A CA 1
ATOM 3216 C C . GLU A 1 407 ? -18.219 52.719 25.828 1 88.12 407 GLU A C 1
ATOM 3218 O O . GLU A 1 407 ? -18.516 52.062 24.828 1 88.12 407 GLU A O 1
ATOM 3223 N N . THR A 1 408 ? -17.406 52.312 26.688 1 87.56 408 THR A N 1
ATOM 3224 C CA . THR A 1 408 ? -16.938 50.938 26.734 1 87.56 408 THR A CA 1
ATOM 3225 C C . THR A 1 408 ? -17.875 50.062 27.547 1 87.56 408 THR A C 1
ATOM 3227 O O . THR A 1 408 ? -18.062 50.312 28.75 1 87.56 408 THR A O 1
ATOM 3230 N N . LEU A 1 409 ? -18.406 49.094 26.922 1 80.44 409 LEU A N 1
ATOM 3231 C CA . LEU A 1 409 ? -19.406 48.281 27.594 1 80.44 409 LEU A CA 1
ATOM 3232 C C . LEU A 1 409 ? -18.75 47.031 28.203 1 80.44 409 LEU A C 1
ATOM 3234 O O . LEU A 1 409 ? -19.266 46.469 29.188 1 80.44 409 LEU A O 1
ATOM 3238 N N . TYR A 1 410 ? -17.797 46.594 27.547 1 81.69 410 TYR A N 1
ATOM 3239 C CA . TYR A 1 410 ? -17.078 45.406 28.016 1 81.69 410 TYR A CA 1
ATOM 3240 C C . TYR A 1 410 ? -15.594 45.531 27.703 1 81.69 410 TYR A C 1
ATOM 3242 O O . TYR A 1 410 ? -15.203 46.062 26.656 1 81.69 410 TYR A O 1
ATOM 3250 N N . PHE A 1 411 ? -14.797 45.156 28.672 1 84.12 411 PHE A N 1
ATOM 3251 C CA . PHE A 1 411 ? -13.344 45.125 28.5 1 84.12 411 PHE A CA 1
ATOM 3252 C C . PHE A 1 411 ? -12.734 43.938 29.25 1 84.12 411 PHE A C 1
ATOM 3254 O O . PHE A 1 411 ? -12.898 43.812 30.469 1 84.12 411 PHE A O 1
ATOM 3261 N N . ASP A 1 412 ? -12.133 43.062 28.5 1 78.5 412 ASP A N 1
ATOM 3262 C CA . ASP A 1 412 ? -11.375 41.969 29.109 1 78.5 412 ASP A CA 1
ATOM 3263 C C . ASP A 1 412 ? -9.898 42.344 29.219 1 78.5 412 ASP A C 1
ATOM 3265 O O . ASP A 1 412 ? -9.18 42.344 28.219 1 78.5 412 ASP A O 1
ATOM 3269 N N . GLU A 1 413 ? -9.414 42.469 30.375 1 77.38 413 GLU A N 1
ATOM 3270 C CA . GLU A 1 413 ? -8.047 42.906 30.609 1 77.38 413 GLU A CA 1
ATOM 3271 C C . GLU A 1 413 ? -7.043 41.812 30.281 1 77.38 413 GLU A C 1
ATOM 3273 O O . GLU A 1 413 ? -5.855 42.094 30.094 1 77.38 413 GLU A O 1
ATOM 3278 N N . VAL A 1 414 ? -7.559 40.625 30.188 1 71.06 414 VAL A N 1
ATOM 3279 C CA . VAL A 1 414 ? -6.668 39.5 29.906 1 71.06 414 VAL A CA 1
ATOM 3280 C C . VAL A 1 414 ? -6.5 39.344 28.406 1 71.06 414 VAL A C 1
ATOM 3282 O O . VAL A 1 414 ? -5.379 39.281 27.906 1 71.06 414 VAL A O 1
ATOM 3285 N N . THR A 1 415 ? -7.543 39.375 27.719 1 69.69 415 THR A N 1
ATOM 3286 C CA . THR A 1 415 ? -7.488 39.094 26.281 1 69.69 415 THR A CA 1
ATOM 3287 C C . THR A 1 415 ? -7.359 40.375 25.484 1 69.69 415 THR A C 1
ATOM 3289 O O . THR A 1 415 ? -6.922 40.375 24.328 1 69.69 415 THR A O 1
ATOM 3292 N N . GLY A 1 416 ? -7.742 41.438 26.047 1 75.5 416 GLY A N 1
ATOM 3293 C CA . GLY A 1 416 ? -7.754 42.688 25.344 1 75.5 416 GLY A CA 1
ATOM 3294 C C . GLY A 1 416 ? -9.023 42.938 24.547 1 75.5 416 GLY A C 1
ATOM 3295 O O . GLY A 1 416 ? -9.148 43.938 23.844 1 75.5 416 GLY A O 1
ATOM 3296 N N . THR A 1 417 ? -9.969 42 24.641 1 78.25 417 THR A N 1
ATOM 3297 C CA . THR A 1 417 ? -11.234 42.156 23.938 1 78.25 417 THR A CA 1
ATOM 3298 C C . THR A 1 417 ? -12.062 43.281 24.531 1 78.25 417 THR A C 1
ATOM 3300 O O . THR A 1 417 ? -12.148 43.438 25.75 1 78.25 417 THR A O 1
ATOM 3303 N N . LYS A 1 418 ? -12.516 44.156 23.641 1 85 418 LYS A N 1
ATOM 3304 C CA . LYS A 1 418 ? -13.266 45.344 24.062 1 85 418 LYS A CA 1
ATOM 3305 C C . LYS A 1 418 ? -14.547 45.5 23.234 1 85 418 LYS A C 1
ATOM 3307 O O . LYS A 1 418 ? -14.539 45.281 22.031 1 85 418 LYS A O 1
ATOM 3312 N N . VAL A 1 419 ? -15.578 45.719 23.922 1 82.06 419 VAL A N 1
ATOM 3313 C CA . VAL A 1 419 ? -16.828 46.062 23.266 1 82.06 419 VAL A CA 1
ATOM 3314 C C . VAL A 1 419 ? -17.203 47.531 23.594 1 82.06 419 VAL A C 1
ATOM 3316 O O . VAL A 1 419 ? -17.297 47.906 24.766 1 82.06 419 VAL A O 1
ATOM 3319 N N . SER A 1 420 ? -17.312 48.312 22.609 1 87.62 420 SER A N 1
ATOM 3320 C CA . SER A 1 420 ? -17.688 49.688 22.797 1 87.62 420 SER A CA 1
ATOM 3321 C C . SER A 1 420 ? -18.953 50.031 22.016 1 87.62 420 SER A C 1
ATOM 3323 O O . SER A 1 420 ? -19.281 49.375 21.031 1 87.62 420 SER A O 1
ATOM 3325 N N . ALA A 1 421 ? -19.609 51 22.5 1 84.5 421 ALA A N 1
ATOM 3326 C CA . ALA A 1 421 ? -20.781 51.5 21.781 1 84.5 421 ALA A CA 1
ATOM 3327 C C . ALA A 1 421 ? -20.391 52.031 20.406 1 84.5 421 ALA A C 1
ATOM 3329 O O . ALA A 1 421 ? -19.344 52.656 20.25 1 84.5 421 ALA A O 1
ATOM 3330 N N . PHE A 1 422 ? -21.219 51.719 19.469 1 86.31 422 PHE A N 1
ATOM 3331 C CA . PHE A 1 422 ? -21 52.25 18.125 1 86.31 422 PHE A CA 1
ATOM 3332 C C . PHE A 1 422 ? -21.375 53.719 18.062 1 86.31 422 PHE A C 1
ATOM 3334 O O . PHE A 1 422 ? -22.391 54.156 18.625 1 86.31 422 PHE A O 1
ATOM 3341 N N . ILE A 1 423 ? -20.531 54.531 17.438 1 84.69 423 ILE A N 1
ATOM 3342 C CA . ILE A 1 423 ? -20.812 55.969 17.203 1 84.69 423 ILE A CA 1
ATOM 3343 C C . ILE A 1 423 ? -21.719 56.125 15.977 1 84.69 423 ILE A C 1
ATOM 3345 O O . ILE A 1 423 ? -21.312 55.75 14.867 1 84.69 423 ILE A O 1
ATOM 3349 N N . PRO A 1 424 ? -22.938 56.469 16.172 1 79.56 424 PRO A N 1
ATOM 3350 C CA . PRO A 1 424 ? -23.875 56.562 15.047 1 79.56 424 PRO A CA 1
ATOM 3351 C C . PRO A 1 424 ? -23.422 57.531 13.969 1 79.56 424 PRO A C 1
ATOM 3353 O O . PRO A 1 424 ? -22.938 58.625 14.289 1 79.56 424 PRO A O 1
ATOM 3356 N N . ASP A 1 425 ? -23.578 57.188 12.672 1 80.31 425 ASP A N 1
ATOM 3357 C CA . ASP A 1 425 ? -23.234 58 11.516 1 80.31 425 ASP A CA 1
ATOM 3358 C C . ASP A 1 425 ? -21.812 58.531 11.633 1 80.31 425 ASP A C 1
ATOM 3360 O O . ASP A 1 425 ? -21.578 59.75 11.43 1 80.31 425 ASP A O 1
ATOM 3364 N N . ALA A 1 426 ? -20.984 57.656 12.055 1 81.19 426 ALA A N 1
ATOM 3365 C CA . ALA A 1 426 ? -19.594 58 12.32 1 81.19 426 ALA A CA 1
ATOM 3366 C C . ALA A 1 426 ? -18.844 58.281 11.023 1 81.19 426 ALA A C 1
ATOM 3368 O O . ALA A 1 426 ? -19 57.594 10.031 1 81.19 426 ALA A O 1
ATOM 3369 N N . GLU A 1 427 ? -18.203 59.375 10.961 1 83.75 427 GLU A N 1
ATOM 3370 C CA . GLU A 1 427 ? -17.25 59.719 9.914 1 83.75 427 GLU A CA 1
ATOM 3371 C C . GLU A 1 427 ? -15.836 59.812 10.477 1 83.75 427 GLU A C 1
ATOM 3373 O O . GLU A 1 427 ? -15.523 60.719 11.25 1 83.75 427 GLU A O 1
ATOM 3378 N N . THR A 1 428 ? -15.039 58.844 10.078 1 86.38 428 THR A N 1
ATOM 3379 C CA . THR A 1 428 ? -13.648 58.875 10.508 1 86.38 428 THR A CA 1
ATOM 3380 C C . THR A 1 428 ? -12.828 59.812 9.656 1 86.38 428 THR A C 1
ATOM 3382 O O . THR A 1 428 ? -12.992 59.875 8.438 1 86.38 428 THR A O 1
ATOM 3385 N N . LEU A 1 429 ? -12.016 60.625 10.336 1 88.12 429 LEU A N 1
ATOM 3386 C CA . LEU A 1 429 ? -11.133 61.5 9.578 1 88.12 429 LEU A CA 1
ATOM 3387 C C . LEU A 1 429 ? -10.039 60.688 8.875 1 88.12 429 LEU A C 1
ATOM 3389 O O . LEU A 1 429 ? -9.805 59.531 9.211 1 88.12 429 LEU A O 1
ATOM 3393 N N . ASN A 1 430 ? -9.531 61.25 7.812 1 87.94 430 ASN A N 1
ATOM 3394 C CA . ASN A 1 430 ? -8.32 60.75 7.156 1 87.94 430 ASN A CA 1
ATOM 3395 C C . ASN A 1 430 ? -7.297 61.875 6.977 1 87.94 430 ASN A C 1
ATOM 3397 O O . ASN A 1 430 ? -7.543 63.031 7.367 1 87.94 430 ASN A O 1
ATOM 3401 N N . ALA A 1 431 ? -6.168 61.469 6.395 1 86.31 431 ALA A N 1
ATOM 3402 C CA . ALA A 1 431 ? -5.062 62.406 6.258 1 86.31 431 ALA A CA 1
ATOM 3403 C C . ALA A 1 431 ? -5.5 63.656 5.5 1 86.31 431 ALA A C 1
ATOM 3405 O O . ALA A 1 431 ? -5.094 64.75 5.84 1 86.31 431 ALA A O 1
ATOM 3406 N N . ASN A 1 432 ? -6.363 63.5 4.559 1 85.5 432 ASN A N 1
ATOM 3407 C CA . ASN A 1 432 ? -6.828 64.625 3.742 1 85.5 432 ASN A CA 1
ATOM 3408 C C . ASN A 1 432 ? -7.879 65.438 4.477 1 85.5 432 ASN A C 1
ATOM 3410 O O . ASN A 1 432 ? -7.773 66.688 4.539 1 85.5 432 ASN A O 1
ATOM 3414 N N . THR A 1 433 ? -8.852 64.812 5.012 1 89.25 433 THR A N 1
ATOM 3415 C CA . THR A 1 433 ? -9.953 65.562 5.641 1 89.25 433 THR A CA 1
ATOM 3416 C C . THR A 1 433 ? -9.484 66.25 6.934 1 89.25 433 THR A C 1
ATOM 3418 O O . THR A 1 433 ? -10.102 67.188 7.391 1 89.25 433 THR A O 1
ATOM 3421 N N . ALA A 1 434 ? -8.461 65.75 7.473 1 93.56 434 ALA A N 1
ATOM 3422 C CA . ALA A 1 434 ? -7.918 66.312 8.695 1 93.56 434 ALA A CA 1
ATOM 3423 C C . ALA A 1 434 ? -7.371 67.688 8.438 1 93.56 434 ALA A C 1
ATOM 3425 O O . ALA A 1 434 ? -7.188 68.5 9.367 1 93.56 434 ALA A O 1
ATOM 3426 N N . THR A 1 435 ? -7.109 68.062 7.18 1 91.5 435 THR A N 1
ATOM 3427 C CA . THR A 1 435 ? -6.523 69.312 6.824 1 91.5 435 THR A CA 1
ATOM 3428 C C . THR A 1 435 ? -7.602 70.375 6.738 1 91.5 435 THR A C 1
ATOM 3430 O O . THR A 1 435 ? -7.293 71.562 6.707 1 91.5 435 THR A O 1
ATOM 3433 N N . TYR A 1 436 ? -8.844 70 6.719 1 91 436 TYR A N 1
ATOM 3434 C CA . TYR A 1 436 ? -9.93 71 6.664 1 91 436 TYR A CA 1
ATOM 3435 C C . TYR A 1 436 ? -9.992 71.812 7.945 1 91 436 TYR A C 1
ATOM 3437 O O . TYR A 1 436 ? -9.805 71.25 9.039 1 91 436 TYR A O 1
ATOM 3445 N N . LEU A 1 437 ? -10.211 73.062 7.789 1 92.38 437 LEU A N 1
ATOM 3446 C CA . LEU A 1 437 ? -10.188 74 8.906 1 92.38 437 LEU A CA 1
ATOM 3447 C C . LEU A 1 437 ? -11.141 73.562 10.016 1 92.38 437 LEU A C 1
ATOM 3449 O O . LEU A 1 437 ? -10.773 73.562 11.195 1 92.38 437 LEU A O 1
ATOM 3453 N N . ASN A 1 438 ? -12.297 73.188 9.672 1 92.62 438 ASN A N 1
ATOM 3454 C CA . ASN A 1 438 ? -13.273 72.75 10.672 1 92.62 438 ASN A CA 1
ATOM 3455 C C . ASN A 1 438 ? -12.82 71.5 11.414 1 92.62 438 ASN A C 1
ATOM 3457 O O . ASN A 1 438 ? -13.07 71.375 12.609 1 92.62 438 ASN A O 1
ATOM 3461 N N . ASN A 1 439 ? -12.219 70.688 10.648 1 95.06 439 ASN A N 1
ATOM 3462 C CA . ASN A 1 439 ? -11.734 69.5 11.273 1 95.06 439 ASN A CA 1
ATOM 3463 C C . ASN A 1 439 ? -10.516 69.75 12.148 1 95.06 439 ASN A C 1
ATOM 3465 O O . ASN A 1 439 ? -10.344 69.062 13.188 1 95.06 439 ASN A O 1
ATOM 3469 N N . MET A 1 440 ? -9.68 70.625 11.75 1 95.62 440 MET A N 1
ATOM 3470 C CA . MET A 1 440 ? -8.555 71.062 12.602 1 95.62 440 MET A CA 1
ATOM 3471 C C . MET A 1 440 ? -9.039 71.625 13.914 1 95.62 440 MET A C 1
ATOM 3473 O O . MET A 1 440 ? -8.461 71.375 14.969 1 95.62 440 MET A O 1
ATOM 3477 N N . ARG A 1 441 ? -10.109 72.375 13.82 1 95.31 441 ARG A N 1
ATOM 3478 C CA . ARG A 1 441 ? -10.695 72.938 15.031 1 95.31 441 ARG A CA 1
ATOM 3479 C C . ARG A 1 441 ? -11.219 71.875 15.945 1 95.31 441 ARG A C 1
ATOM 3481 O O . ARG A 1 441 ? -11.047 71.938 17.172 1 95.31 441 ARG A O 1
ATOM 3488 N N . MET A 1 442 ? -11.812 70.938 15.297 1 94.81 442 MET A N 1
ATOM 3489 C CA . MET A 1 442 ? -12.359 69.812 16.047 1 94.81 442 MET A CA 1
ATOM 3490 C C . MET A 1 442 ? -11.242 69 16.734 1 94.81 442 MET A C 1
ATOM 3492 O O . MET A 1 442 ? -11.328 68.75 17.938 1 94.81 442 MET A O 1
ATOM 3496 N N . THR A 1 443 ? -10.211 68.688 15.992 1 97 443 THR A N 1
ATOM 3497 C CA . THR A 1 443 ? -9.133 67.875 16.547 1 97 443 THR A CA 1
ATOM 3498 C C . THR A 1 443 ? -8.391 68.625 17.641 1 97 443 THR A C 1
ATOM 3500 O O . THR A 1 443 ? -8.086 68.062 18.688 1 97 443 THR A O 1
ATOM 3503 N N . THR A 1 444 ? -8.117 69.875 17.406 1 97.06 444 THR A N 1
ATOM 3504 C CA . THR A 1 444 ? -7.426 70.688 18.422 1 97.06 444 THR A CA 1
ATOM 3505 C C . THR A 1 444 ? -8.305 70.875 19.656 1 97.06 444 THR A C 1
ATOM 3507 O O . THR A 1 444 ? -7.809 70.875 20.781 1 97.06 444 THR A O 1
ATOM 3510 N N . GLY A 1 445 ? -9.586 71 19.453 1 95.69 445 GLY A N 1
ATOM 3511 C CA . GLY A 1 445 ? -10.508 71.062 20.578 1 95.69 445 GLY A CA 1
ATOM 3512 C C . GLY A 1 445 ? -10.5 69.812 21.453 1 95.69 445 GLY A C 1
ATOM 3513 O O . GLY A 1 445 ? -10.453 69.938 22.672 1 95.69 445 GLY A O 1
ATOM 3514 N N . LEU A 1 446 ? -10.523 68.688 20.828 1 96.75 446 LEU A N 1
ATOM 3515 C CA . LEU A 1 446 ? -10.5 67.438 21.562 1 96.75 446 LEU A CA 1
ATOM 3516 C C . LEU A 1 446 ? -9.195 67.25 22.328 1 96.75 446 LEU A C 1
ATOM 3518 O O . LEU A 1 446 ? -9.195 66.812 23.484 1 96.75 446 LEU A O 1
ATOM 3522 N N . LEU A 1 447 ? -8.109 67.562 21.688 1 97.56 447 LEU A N 1
ATOM 3523 C CA . LEU A 1 447 ? -6.805 67.438 22.312 1 97.56 447 LEU A CA 1
ATOM 3524 C C . LEU A 1 447 ? -6.656 68.375 23.5 1 97.56 447 LEU A C 1
ATOM 3526 O O . LEU A 1 447 ? -6.121 68 24.547 1 97.56 447 LEU A O 1
ATOM 3530 N N . ARG A 1 448 ? -7.16 69.562 23.312 1 96.5 448 ARG A N 1
ATOM 3531 C CA . ARG A 1 448 ? -7.117 70.562 24.406 1 96.5 448 ARG A CA 1
ATOM 3532 C C . ARG A 1 448 ? -7.926 70.062 25.594 1 96.5 448 ARG A C 1
ATOM 3534 O O . ARG A 1 448 ? -7.504 70.188 26.75 1 96.5 448 ARG A O 1
ATOM 3541 N N . GLN A 1 449 ? -9.086 69.562 25.266 1 96.06 449 GLN A N 1
ATOM 3542 C CA . GLN A 1 449 ? -9.93 69 26.328 1 96.06 449 GLN A CA 1
ATOM 3543 C C . GLN A 1 449 ? -9.195 67.938 27.109 1 96.06 449 GLN A C 1
ATOM 3545 O O . GLN A 1 449 ? -9.273 67.875 28.328 1 96.06 449 GLN A O 1
ATOM 3550 N N . LEU A 1 450 ? -8.523 67.125 26.438 1 97.12 450 LEU A N 1
ATOM 3551 C CA . LEU A 1 450 ? -7.75 66.062 27.047 1 97.12 450 LEU A CA 1
ATOM 3552 C C . LEU A 1 450 ? -6.582 66.625 27.844 1 97.12 450 LEU A C 1
ATOM 3554 O O . LEU A 1 450 ? -6.438 66.375 29.047 1 97.12 450 LEU A O 1
ATOM 3558 N N . HIS A 1 451 ? -5.793 67.5 27.219 1 96.88 451 HIS A N 1
ATOM 3559 C CA . HIS A 1 451 ? -4.555 68 27.797 1 96.88 451 HIS A CA 1
ATOM 3560 C C . HIS A 1 451 ? -4.836 68.875 29 1 96.88 451 HIS A C 1
ATOM 3562 O O . HIS A 1 451 ? -4.035 68.938 29.938 1 96.88 451 HIS A O 1
ATOM 3568 N N . GLN A 1 452 ? -6.012 69.438 29.016 1 95.31 452 GLN A N 1
ATOM 3569 C CA . GLN A 1 452 ? -6.336 70.375 30.094 1 95.31 452 GLN A CA 1
ATOM 3570 C C . GLN A 1 452 ? -7.348 69.812 31.062 1 95.31 452 GLN A C 1
ATOM 3572 O O . GLN A 1 452 ? -7.977 70.5 31.844 1 95.31 452 GLN A O 1
ATOM 3577 N N . SER A 1 453 ? -7.523 68.562 31.016 1 93.81 453 SER A N 1
ATOM 3578 C CA . SER A 1 453 ? -8.562 67.875 31.797 1 93.81 453 SER A CA 1
ATOM 3579 C C . SER A 1 453 ? -8.242 67.938 33.281 1 93.81 453 SER A C 1
ATOM 3581 O O . SER A 1 453 ? -9.141 67.75 34.125 1 93.81 453 SER A O 1
ATOM 3583 N N . GLY A 1 454 ? -6.961 68 33.625 1 91 454 GLY A N 1
ATOM 3584 C CA . GLY A 1 454 ? -6.547 67.938 35 1 91 454 GLY A CA 1
ATOM 3585 C C . GLY A 1 454 ? -6.477 66.562 35.562 1 91 454 GLY A C 1
ATOM 3586 O O . GLY A 1 454 ? -6.152 66.312 36.719 1 91 454 GLY A O 1
ATOM 3587 N N . LEU A 1 455 ? -6.738 65.625 34.719 1 90.19 455 LEU A N 1
ATOM 3588 C CA . LEU A 1 455 ? -6.684 64.188 35.125 1 90.19 455 LEU A CA 1
ATOM 3589 C C . LEU A 1 455 ? -5.246 63.688 35.125 1 90.19 455 LEU A C 1
ATOM 3591 O O . LEU A 1 455 ? -4.363 64.312 34.531 1 90.19 455 LEU A O 1
ATOM 3595 N N . ASP A 1 456 ? -5.098 62.562 35.875 1 91.19 456 ASP A N 1
ATOM 3596 C CA . ASP A 1 456 ? -3.83 61.844 35.875 1 91.19 456 ASP A CA 1
ATOM 3597 C C . ASP A 1 456 ? -4.035 60.375 35.5 1 91.19 456 ASP A C 1
ATOM 3599 O O . ASP A 1 456 ? -4.75 59.656 36.188 1 91.19 456 ASP A O 1
ATOM 3603 N N . PHE A 1 457 ? -3.451 60.062 34.406 1 94 457 PHE A N 1
ATOM 3604 C CA . PHE A 1 457 ? -3.41 58.656 34.062 1 94 457 PHE A CA 1
ATOM 3605 C C . PHE A 1 457 ? -2.43 57.906 34.969 1 94 457 PHE A C 1
ATOM 3607 O O . PHE A 1 457 ? -1.453 58.5 35.438 1 94 457 PHE A O 1
ATOM 3614 N N . ASP A 1 458 ? -2.746 56.656 35.219 1 88.12 458 ASP A N 1
ATOM 3615 C CA . ASP A 1 458 ? -1.923 55.844 36.125 1 88.12 458 ASP A CA 1
ATOM 3616 C C . ASP A 1 458 ? -0.607 55.438 35.469 1 88.12 458 ASP A C 1
ATOM 3618 O O . ASP A 1 458 ? 0.354 55.094 36.156 1 88.12 458 ASP A O 1
ATOM 3622 N N . ASN A 1 459 ? -0.583 55.531 34.188 1 93.06 459 ASN A N 1
ATOM 3623 C CA . ASN A 1 459 ? 0.612 55.125 33.469 1 93.06 459 ASN A CA 1
ATOM 3624 C C . ASN A 1 459 ? 1.27 56.281 32.75 1 93.06 459 ASN A C 1
ATOM 3626 O O . ASN A 1 459 ? 0.653 57.344 32.594 1 93.06 459 ASN A O 1
ATOM 3630 N N . ARG A 1 460 ? 2.5 56.062 32.438 1 93.69 460 ARG A N 1
ATOM 3631 C CA . ARG A 1 460 ? 3.281 57.031 31.688 1 93.69 460 ARG A CA 1
ATOM 3632 C C . ARG A 1 460 ? 3.812 56.438 30.391 1 93.69 460 ARG A C 1
ATOM 3634 O O . ARG A 1 460 ? 4.102 55.25 30.328 1 93.69 460 ARG A O 1
ATOM 3641 N N . PHE A 1 461 ? 3.811 57.25 29.359 1 94.12 461 PHE A N 1
ATOM 3642 C CA . PHE A 1 461 ? 4.414 56.844 28.094 1 94.12 461 PHE A CA 1
ATOM 3643 C C . PHE A 1 461 ? 5.699 57.625 27.844 1 94.12 461 PHE A C 1
ATOM 3645 O O . PHE A 1 461 ? 5.656 58.781 27.469 1 94.12 461 PHE A O 1
ATOM 3652 N N . ASP A 1 462 ? 6.762 57.031 28.141 1 92.38 462 ASP A N 1
ATOM 3653 C CA . ASP A 1 462 ? 8.07 57.594 27.844 1 92.38 462 ASP A CA 1
ATOM 3654 C C . ASP A 1 462 ? 8.656 57 26.562 1 92.38 462 ASP A C 1
ATOM 3656 O O . ASP A 1 462 ? 8.914 55.812 26.5 1 92.38 462 ASP A O 1
ATOM 3660 N N . VAL A 1 463 ? 8.82 57.844 25.562 1 95.06 463 VAL A N 1
ATOM 3661 C CA . VAL A 1 463 ? 9.18 57.375 24.234 1 95.06 463 VAL A CA 1
ATOM 3662 C C . VAL A 1 463 ? 10.508 56.625 24.312 1 95.06 463 VAL A C 1
ATOM 3664 O O . VAL A 1 463 ? 10.688 55.594 23.656 1 95.06 463 VAL A O 1
ATOM 3667 N N . PHE A 1 464 ? 11.461 57.031 25.031 1 94.62 464 PHE A N 1
ATOM 3668 C CA . PHE A 1 464 ? 12.773 56.406 25.078 1 94.62 464 PHE A CA 1
ATOM 3669 C C . PHE A 1 464 ? 12.711 55.094 25.828 1 94.62 464 PHE A C 1
ATOM 3671 O O . PHE A 1 464 ? 13.359 54.094 25.438 1 94.62 464 PHE A O 1
ATOM 3678 N N . GLU A 1 465 ? 11.906 55.031 26.859 1 93.19 465 GLU A N 1
ATOM 3679 C CA . GLU A 1 465 ? 11.664 53.75 27.531 1 93.19 465 GLU A CA 1
ATOM 3680 C C . GLU A 1 465 ? 10.922 52.781 26.625 1 93.19 465 GLU A C 1
ATOM 3682 O O . GLU A 1 465 ? 11.219 51.594 26.625 1 93.19 465 GLU A O 1
ATOM 3687 N N . GLU A 1 466 ? 9.984 53.25 25.891 1 94.25 466 GLU A N 1
ATOM 3688 C CA . GLU A 1 466 ? 9.203 52.406 25 1 94.25 466 GLU A CA 1
ATOM 3689 C C . GLU A 1 466 ? 10.07 51.875 23.859 1 94.25 466 GLU A C 1
ATOM 3691 O O . GLU A 1 466 ? 9.914 50.719 23.453 1 94.25 466 GLU A O 1
ATOM 3696 N N . ILE A 1 467 ? 10.898 52.781 23.328 1 94.75 467 ILE A N 1
ATOM 3697 C CA . ILE A 1 467 ? 11.82 52.344 22.281 1 94.75 467 ILE A CA 1
ATOM 3698 C C . ILE A 1 467 ? 12.664 51.188 22.812 1 94.75 467 ILE A C 1
ATOM 3700 O O . ILE A 1 467 ? 12.789 50.125 22.172 1 94.75 467 ILE A O 1
ATOM 3704 N N . ALA A 1 468 ? 13.203 51.344 24 1 92.94 468 ALA A N 1
ATOM 3705 C CA . ALA A 1 468 ? 14.023 50.281 24.609 1 92.94 468 ALA A CA 1
ATOM 3706 C C . ALA A 1 468 ? 13.219 49.031 24.828 1 92.94 468 ALA A C 1
ATOM 3708 O O . ALA A 1 468 ? 13.719 47.906 24.609 1 92.94 468 ALA A O 1
ATOM 3709 N N . LYS A 1 469 ? 12.094 49.219 25.25 1 92.31 469 LYS A N 1
ATOM 3710 C CA . LYS A 1 469 ? 11.195 48.094 25.469 1 92.31 469 LYS A CA 1
ATOM 3711 C C . LYS A 1 469 ? 10.93 47.344 24.172 1 92.31 469 LYS A C 1
ATOM 3713 O O . LYS A 1 469 ? 11.023 46.094 24.125 1 92.31 469 LYS A O 1
ATOM 3718 N N . TYR A 1 470 ? 10.531 48.062 23.156 1 92 470 TYR A N 1
ATOM 3719 C CA . TYR A 1 470 ? 10.242 47.438 21.875 1 92 470 TYR A CA 1
ATOM 3720 C C . TYR A 1 470 ? 11.484 46.75 21.297 1 92 470 TYR A C 1
ATOM 3722 O O . TYR A 1 470 ? 11.398 45.688 20.703 1 92 470 TYR A O 1
ATOM 3730 N N . GLU A 1 471 ? 12.602 47.406 21.547 1 92.5 471 GLU A N 1
ATOM 3731 C CA . GLU A 1 471 ? 13.867 46.781 21.141 1 92.5 471 GLU A CA 1
ATOM 3732 C C . GLU A 1 471 ? 14.086 45.438 21.844 1 92.5 471 GLU A C 1
ATOM 3734 O O . GLU A 1 471 ? 14.594 44.5 21.25 1 92.5 471 GLU A O 1
ATOM 3739 N N . SER A 1 472 ? 13.727 45.375 23.047 1 90.94 472 SER A N 1
ATOM 3740 C CA . SER A 1 472 ? 13.875 44.156 23.797 1 90.94 472 SER A CA 1
ATOM 3741 C C . SER A 1 472 ? 13.031 43.031 23.188 1 90.94 472 SER A C 1
ATOM 3743 O O . SER A 1 472 ? 13.453 41.875 23.172 1 90.94 472 SER A O 1
ATOM 3745 N N . PHE A 1 473 ? 11.906 43.406 22.766 1 83.69 473 PHE A N 1
ATOM 3746 C CA . PHE A 1 473 ? 11.055 42.438 22.109 1 83.69 473 PHE A CA 1
ATOM 3747 C C . PHE A 1 473 ? 11.664 41.969 20.797 1 83.69 473 PHE A C 1
ATOM 3749 O O . PHE A 1 473 ? 11.648 40.781 20.469 1 83.69 473 PHE A O 1
ATOM 3756 N N . VAL A 1 474 ? 12.133 42.906 20.062 1 83.25 474 VAL A N 1
ATOM 3757 C CA . VAL A 1 474 ? 12.773 42.625 18.781 1 83.25 474 VAL A CA 1
ATOM 3758 C C . VAL A 1 474 ? 13.969 41.688 19 1 83.25 474 VAL A C 1
ATOM 3760 O O . VAL A 1 474 ? 14.164 40.75 18.25 1 83.25 474 VAL A O 1
ATOM 3763 N N . ASP A 1 475 ? 14.672 42 20.078 1 83.88 475 ASP A N 1
ATOM 3764 C CA . ASP A 1 475 ? 15.859 41.188 20.406 1 83.88 475 ASP A CA 1
ATOM 3765 C C . ASP A 1 475 ? 15.469 39.781 20.859 1 83.88 475 ASP A C 1
ATOM 3767 O O . ASP A 1 475 ? 16.156 38.812 20.531 1 83.88 475 ASP A O 1
ATOM 3771 N N . GLU A 1 476 ? 14.414 39.719 21.562 1 77.19 476 GLU A N 1
ATOM 3772 C CA . GLU A 1 476 ? 13.93 38.438 22.047 1 77.19 476 GLU A CA 1
ATOM 3773 C C . GLU A 1 476 ? 13.602 37.469 20.906 1 77.19 476 GLU A C 1
ATOM 3775 O O . GLU A 1 476 ? 13.805 36.281 21.016 1 77.19 476 GLU A O 1
ATOM 3780 N N . VAL A 1 477 ? 13.18 38.062 19.875 1 69.94 477 VAL A N 1
ATOM 3781 C CA . VAL A 1 477 ? 12.773 37.219 18.766 1 69.94 477 VAL A CA 1
ATOM 3782 C C . VAL A 1 477 ? 13.844 37.219 17.672 1 69.94 477 VAL A C 1
ATOM 3784 O O . VAL A 1 477 ? 13.641 36.688 16.578 1 69.94 477 VAL A O 1
ATOM 3787 N N . GLU A 1 478 ? 14.953 37.875 18.016 1 72.62 478 GLU A N 1
ATOM 3788 C CA . GLU A 1 478 ? 16.125 37.969 17.172 1 72.62 478 GLU A CA 1
ATOM 3789 C C . GLU A 1 478 ? 15.758 38.469 15.766 1 72.62 478 GLU A C 1
ATOM 3791 O O . GLU A 1 478 ? 16.188 37.906 14.766 1 72.62 478 GLU A O 1
ATOM 3796 N N . ALA A 1 479 ? 14.898 39.438 15.703 1 72.44 479 ALA A N 1
ATOM 3797 C CA . ALA A 1 479 ? 14.523 40.062 14.445 1 72.44 479 ALA A CA 1
ATOM 3798 C C . ALA A 1 479 ? 15.594 41.062 14 1 72.44 479 ALA A C 1
ATOM 3800 O O . ALA A 1 479 ? 16.359 41.562 14.82 1 72.44 479 ALA A O 1
ATOM 3801 N N . ASP A 1 480 ? 15.68 41.344 12.719 1 80.56 480 ASP A N 1
ATOM 3802 C CA . ASP A 1 480 ? 16.688 42.281 12.18 1 80.56 480 ASP A CA 1
ATOM 3803 C C . ASP A 1 480 ? 16.219 43.719 12.266 1 80.56 480 ASP A C 1
ATOM 3805 O O . ASP A 1 480 ? 15.055 44 11.961 1 80.56 480 ASP A O 1
ATOM 3809 N N . TYR A 1 481 ? 17.172 44.531 12.578 1 89.44 481 TYR A N 1
ATOM 3810 C CA . TYR A 1 481 ? 16.906 45.969 12.555 1 89.44 481 TYR A CA 1
ATOM 3811 C C . TYR A 1 481 ? 17.156 46.562 11.164 1 89.44 481 TYR A C 1
ATOM 3813 O O . TYR A 1 481 ? 17.766 45.906 10.32 1 89.44 481 TYR A O 1
ATOM 3821 N N . PHE A 1 482 ? 16.594 47.781 10.867 1 87.31 482 PHE A N 1
ATOM 3822 C CA . PHE A 1 482 ? 16.859 48.5 9.617 1 87.31 482 PHE A CA 1
ATOM 3823 C C . PHE A 1 482 ? 18.328 48.875 9.508 1 87.31 482 PHE A C 1
ATOM 3825 O O . PHE A 1 482 ? 19.016 48.969 10.523 1 87.31 482 PHE A O 1
ATOM 3832 N N . ASP A 1 483 ? 18.781 49.031 8.266 1 86.81 483 ASP A N 1
ATOM 3833 C CA . ASP A 1 483 ? 20.156 49.438 8.031 1 86.81 483 ASP A CA 1
ATOM 3834 C C . ASP A 1 483 ? 20.484 50.719 8.75 1 86.81 483 ASP A C 1
ATOM 3836 O O . ASP A 1 483 ? 19.719 51.688 8.656 1 86.81 483 ASP A O 1
ATOM 3840 N N . GLY A 1 484 ? 21.625 50.75 9.469 1 90 484 GLY A N 1
ATOM 3841 C CA . GLY A 1 484 ? 22.062 51.938 10.141 1 90 484 GLY A CA 1
ATOM 3842 C C . GLY A 1 484 ? 21.312 52.219 11.43 1 90 484 GLY A C 1
ATOM 3843 O O . GLY A 1 484 ? 21.359 53.344 11.961 1 90 484 GLY A O 1
ATOM 3844 N N . TYR A 1 485 ? 20.688 51.219 11.883 1 93.25 485 TYR A N 1
ATOM 3845 C CA . TYR A 1 485 ? 19.781 51.375 13.016 1 93.25 485 TYR A CA 1
ATOM 3846 C C . TYR A 1 485 ? 20.516 51.906 14.242 1 93.25 485 TYR A C 1
ATOM 3848 O O . TYR A 1 485 ? 20.047 52.844 14.898 1 93.25 485 TYR A O 1
ATOM 3856 N N . GLN A 1 486 ? 21.688 51.375 14.516 1 93.31 486 GLN A N 1
ATOM 3857 C CA . GLN A 1 486 ? 22.406 51.75 15.734 1 93.31 486 GLN A CA 1
ATOM 3858 C C . GLN A 1 486 ? 22.844 53.188 15.695 1 93.31 486 GLN A C 1
ATOM 3860 O O . GLN A 1 486 ? 22.797 53.906 16.703 1 93.31 486 GLN A O 1
ATOM 3865 N N . ALA A 1 487 ? 23.328 53.594 14.578 1 92.62 487 ALA A N 1
ATOM 3866 C CA . ALA A 1 487 ? 23.734 55 14.422 1 92.62 487 ALA A CA 1
ATOM 3867 C C . ALA A 1 487 ? 22.547 55.938 14.594 1 92.62 487 ALA A C 1
ATOM 3869 O O . ALA A 1 487 ? 22.641 56.969 15.273 1 92.62 487 ALA A O 1
ATOM 3870 N N . THR A 1 488 ? 21.5 55.625 13.961 1 95 488 THR A N 1
ATOM 3871 C CA . THR A 1 488 ? 20.297 56.438 14.062 1 95 488 THR A CA 1
ATOM 3872 C C . THR A 1 488 ? 19.766 56.438 15.492 1 95 488 THR A C 1
ATOM 3874 O O . THR A 1 488 ? 19.328 57.469 15.992 1 95 488 THR A O 1
ATOM 3877 N N . ARG A 1 489 ? 19.797 55.281 16.094 1 95.88 489 ARG A N 1
ATOM 3878 C CA . ARG A 1 489 ? 19.344 55.156 17.469 1 95.88 489 ARG A CA 1
ATOM 3879 C C . ARG A 1 489 ? 20.109 56.094 18.391 1 95.88 489 ARG A C 1
ATOM 3881 O O . ARG A 1 489 ? 19.516 56.719 19.25 1 95.88 489 ARG A O 1
ATOM 3888 N N . GLN A 1 490 ? 21.391 56.156 18.219 1 94.38 490 GLN A N 1
ATOM 3889 C CA . GLN A 1 490 ? 22.234 57.031 19.031 1 94.38 490 GLN A CA 1
ATOM 3890 C C . GLN A 1 490 ? 21.812 58.5 18.875 1 94.38 490 GLN A C 1
ATOM 3892 O O . GLN A 1 490 ? 21.734 59.219 19.859 1 94.38 490 GLN A O 1
ATOM 3897 N N . GLU A 1 491 ? 21.578 58.875 17.656 1 94.94 491 GLU A N 1
ATOM 3898 C CA . GLU A 1 491 ? 21.172 60.25 17.391 1 94.94 491 GLU A CA 1
ATOM 3899 C C . GLU A 1 491 ? 19.797 60.531 17.984 1 94.94 491 GLU A C 1
ATOM 3901 O O . GLU A 1 491 ? 19.562 61.625 18.531 1 94.94 491 GLU A O 1
ATOM 3906 N N . VAL A 1 492 ? 18.953 59.625 17.891 1 96 492 VAL A N 1
ATOM 3907 C CA . VAL A 1 492 ? 17.609 59.781 18.422 1 96 492 VAL A CA 1
ATOM 3908 C C . VAL A 1 492 ? 17.656 59.938 19.938 1 96 492 VAL A C 1
ATOM 3910 O O . VAL A 1 492 ? 16.984 60.781 20.516 1 96 492 VAL A O 1
ATOM 3913 N N . PHE A 1 493 ? 18.453 59.125 20.578 1 95.25 493 PHE A N 1
ATOM 3914 C CA . PHE A 1 493 ? 18.516 59.156 22.031 1 95.25 493 PHE A CA 1
ATOM 3915 C C . PHE A 1 493 ? 19.203 60.406 22.531 1 95.25 493 PHE A C 1
ATOM 3917 O O . PHE A 1 493 ? 18.984 60.844 23.672 1 95.25 493 PHE A O 1
ATOM 3924 N N . GLN A 1 494 ? 20.016 61.031 21.688 1 94.06 494 GLN A N 1
ATOM 3925 C CA . GLN A 1 494 ? 20.609 62.344 22.016 1 94.06 494 GLN A CA 1
ATOM 3926 C C . GLN A 1 494 ? 19.547 63.406 22.125 1 94.06 494 GLN A C 1
ATOM 3928 O O . GLN A 1 494 ? 19.719 64.438 22.828 1 94.06 494 GLN A O 1
ATOM 3933 N N . LEU A 1 495 ? 18.469 63.219 21.422 1 94.94 495 LEU A N 1
ATOM 3934 C CA . LEU A 1 495 ? 17.375 64.188 21.469 1 94.94 495 LEU A CA 1
ATOM 3935 C C . LEU A 1 495 ? 16.781 64.25 22.859 1 94.94 495 LEU A C 1
ATOM 3937 O O . LEU A 1 495 ? 16.141 65.25 23.203 1 94.94 495 LEU A O 1
ATOM 3941 N N . GLN A 1 496 ? 16.984 63.219 23.625 1 93.44 496 GLN A N 1
ATOM 3942 C CA . GLN A 1 496 ? 16.5 63.25 25 1 93.44 496 GLN A CA 1
ATOM 3943 C C . GLN A 1 496 ? 17.094 64.375 25.797 1 93.44 496 GLN A C 1
ATOM 3945 O O . GLN A 1 496 ? 16.406 65.062 26.578 1 93.44 496 GLN A O 1
ATOM 3950 N N . GLU A 1 497 ? 18.328 64.688 25.547 1 91.88 497 GLU A N 1
ATOM 3951 C CA . GLU A 1 497 ? 19 65.75 26.203 1 91.88 497 GLU A CA 1
ATOM 3952 C C . GLU A 1 497 ? 18.469 67.125 25.719 1 91.88 497 GLU A C 1
ATOM 3954 O O . GLU A 1 497 ? 18.297 68.062 26.516 1 91.88 497 GLU A O 1
ATOM 3959 N N . ASP A 1 498 ? 18.266 67.188 24.484 1 92.38 498 ASP A N 1
ATOM 3960 C CA . ASP A 1 498 ? 17.719 68.438 23.922 1 92.38 498 ASP A CA 1
ATOM 3961 C C . ASP A 1 498 ? 16.328 68.75 24.484 1 92.38 498 ASP A C 1
ATOM 3963 O O . ASP A 1 498 ? 16 69.875 24.75 1 92.38 498 ASP A O 1
ATOM 3967 N N . LEU A 1 499 ? 15.547 67.688 24.641 1 93.19 499 LEU A N 1
ATOM 3968 C CA . LEU A 1 499 ? 14.195 67.875 25.172 1 93.19 499 LEU A CA 1
ATOM 3969 C C . LEU A 1 499 ? 14.227 68.312 26.625 1 93.19 499 LEU A C 1
ATOM 3971 O O . LEU A 1 499 ? 13.328 69 27.078 1 93.19 499 LEU A O 1
ATOM 3975 N N . ALA A 1 500 ? 15.266 67.875 27.344 1 89.75 500 ALA A N 1
ATOM 3976 C CA . ALA A 1 500 ? 15.406 68.25 28.75 1 89.75 500 ALA A CA 1
ATOM 3977 C C . ALA A 1 500 ? 15.562 69.75 28.938 1 89.75 500 ALA A C 1
ATOM 3979 O O . ALA A 1 500 ? 15.219 70.312 29.984 1 89.75 500 ALA A O 1
ATOM 3980 N N . ASP A 1 501 ? 16.062 70.438 27.922 1 90.94 501 ASP A N 1
ATOM 3981 C CA . ASP A 1 501 ? 16.328 71.875 27.984 1 90.94 501 ASP A CA 1
ATOM 3982 C C . ASP A 1 501 ? 15.086 72.625 27.578 1 90.94 501 ASP A C 1
ATOM 3984 O O . ASP A 1 501 ? 15.094 73.875 27.609 1 90.94 501 ASP A O 1
ATOM 3988 N N . LEU A 1 502 ? 14.047 72 27.172 1 92.12 502 LEU A N 1
ATOM 3989 C CA . LEU A 1 502 ? 12.828 72.625 26.719 1 92.12 502 LEU A CA 1
ATOM 3990 C C . LEU A 1 502 ? 11.711 72.5 27.75 1 92.12 502 LEU A C 1
ATOM 3992 O O . LEU A 1 502 ? 11.703 71.562 28.531 1 92.12 502 LEU A O 1
ATOM 3996 N N . PRO A 1 503 ? 10.859 73.5 27.781 1 90 503 PRO A N 1
ATOM 3997 C CA . PRO A 1 503 ? 9.758 73.375 28.75 1 90 503 PRO A CA 1
ATOM 3998 C C . PRO A 1 503 ? 8.812 72.25 28.453 1 90 503 PRO A C 1
ATOM 4000 O O . PRO A 1 503 ? 8.383 72.062 27.312 1 90 503 PRO A O 1
ATOM 4003 N N . VAL A 1 504 ? 8.625 71.375 29.484 1 88.69 504 VAL A N 1
ATOM 4004 C CA . VAL A 1 504 ? 7.789 70.188 29.297 1 88.69 504 VAL A CA 1
ATOM 4005 C C . VAL A 1 504 ? 6.508 70.375 30.109 1 88.69 504 VAL A C 1
ATOM 4007 O O . VAL A 1 504 ? 6.535 70.875 31.234 1 88.69 504 VAL A O 1
ATOM 4010 N N . GLN A 1 505 ? 5.41 70 29.516 1 92.38 505 GLN A N 1
ATOM 4011 C CA . GLN A 1 505 ? 4.121 69.938 30.203 1 92.38 505 GLN A CA 1
ATOM 4012 C C . GLN A 1 505 ? 3.561 68.5 30.141 1 92.38 505 GLN A C 1
ATOM 4014 O O . GLN A 1 505 ? 2.998 68.062 29.125 1 92.38 505 GLN A O 1
ATOM 4019 N N . ILE A 1 506 ? 3.676 67.812 31.266 1 95.12 506 ILE A N 1
ATOM 4020 C CA . ILE A 1 506 ? 3.209 66.438 31.344 1 95.12 506 ILE A CA 1
ATOM 4021 C C . ILE A 1 506 ? 1.71 66.438 31.641 1 95.12 506 ILE A C 1
ATOM 4023 O O . ILE A 1 506 ? 1.269 66.875 32.688 1 95.12 506 ILE A O 1
ATOM 4027 N N . VAL A 1 507 ? 0.97 65.938 30.703 1 96.5 507 VAL A N 1
ATOM 4028 C CA . VAL A 1 507 ? -0.487 65.875 30.781 1 96.5 507 VAL A CA 1
ATOM 4029 C C . VAL A 1 507 ? -0.979 64.562 30.234 1 96.5 507 VAL A C 1
ATOM 4031 O O . VAL A 1 507 ? -0.198 63.75 29.672 1 96.5 507 VAL A O 1
ATOM 4034 N N . PRO A 1 508 ? -2.266 64.188 30.5 1 96.56 508 PRO A N 1
ATOM 4035 C CA . PRO A 1 508 ? -2.799 63.031 29.812 1 96.56 508 PRO A CA 1
ATOM 4036 C C . PRO A 1 508 ? -2.756 63.156 28.297 1 96.56 508 PRO A C 1
ATOM 4038 O O . PRO A 1 508 ? -3.244 64.125 27.734 1 96.56 508 PRO A O 1
ATOM 4041 N N . CYS A 1 509 ? -2.135 62.156 27.703 1 97.5 509 CYS A N 1
ATOM 4042 C CA . CYS A 1 509 ? -2.018 62.125 26.25 1 97.5 509 CYS A CA 1
ATOM 4043 C C . CYS A 1 509 ? -2.604 60.875 25.656 1 97.5 509 CYS A C 1
ATOM 4045 O O . CYS A 1 509 ? -2.604 59.812 26.312 1 97.5 509 CYS A O 1
ATOM 4047 N N . HIS A 1 510 ? -3.125 60.938 24.438 1 97.25 510 HIS A N 1
ATOM 4048 C CA . HIS A 1 510 ? -3.65 59.781 23.703 1 97.25 510 HIS A CA 1
ATOM 4049 C C . HIS A 1 510 ? -2.521 58.969 23.094 1 97.25 510 HIS A C 1
ATOM 4051 O O . HIS A 1 510 ? -2.637 57.75 22.984 1 97.25 510 HIS A O 1
ATOM 4057 N N . ILE A 1 511 ? -1.489 59.562 22.672 1 96.12 511 ILE A N 1
ATOM 4058 C CA . ILE A 1 511 ? -0.241 59 22.172 1 96.12 511 ILE A CA 1
ATOM 4059 C C . ILE A 1 511 ? -0.41 58.594 20.703 1 96.12 511 ILE A C 1
ATOM 4061 O O . ILE A 1 511 ? 0.526 58.688 19.906 1 96.12 511 ILE A O 1
ATOM 4065 N N . ASP A 1 512 ? -1.521 58.094 20.297 1 94.69 512 ASP A N 1
ATOM 4066 C CA . ASP A 1 512 ? -1.756 57.656 18.922 1 94.69 512 ASP A CA 1
ATOM 4067 C C . ASP A 1 512 ? -2.807 58.5 18.234 1 94.69 512 ASP A C 1
ATOM 4069 O O . ASP A 1 512 ? -3.908 58.031 17.953 1 94.69 512 ASP A O 1
ATOM 4073 N N . THR A 1 513 ? -2.369 59.594 17.734 1 96.25 513 THR A N 1
ATOM 4074 C CA . THR A 1 513 ? -3.328 60.562 17.188 1 96.25 513 THR A CA 1
ATOM 4075 C C . THR A 1 513 ? -3.357 60.5 15.664 1 96.25 513 THR A C 1
ATOM 4077 O O . THR A 1 513 ? -3.305 61.531 14.992 1 96.25 513 THR A O 1
ATOM 4080 N N . VAL A 1 514 ? -3.477 59.312 15.141 1 93.62 514 VAL A N 1
ATOM 4081 C CA . VAL A 1 514 ? -3.768 59.156 13.727 1 93.62 514 VAL A CA 1
ATOM 4082 C C . VAL A 1 514 ? -5.137 59.75 13.406 1 93.62 514 VAL A C 1
ATOM 4084 O O . VAL A 1 514 ? -6.051 59.688 14.227 1 93.62 514 VAL A O 1
ATOM 4087 N N . PRO A 1 515 ? -5.262 60.375 12.195 1 93.12 515 PRO A N 1
ATOM 4088 C CA . PRO A 1 515 ? -6.535 61.031 11.898 1 93.12 515 PRO A CA 1
ATOM 4089 C C . PRO A 1 515 ? -7.734 60.094 12.039 1 93.12 515 PRO A C 1
ATOM 4091 O O . PRO A 1 515 ? -8.82 60.531 12.438 1 93.12 515 PRO A O 1
ATOM 4094 N N . GLU A 1 516 ? -7.535 58.844 11.883 1 90.06 516 GLU A N 1
ATOM 4095 C CA . GLU A 1 516 ? -8.625 57.875 11.883 1 90.06 516 GLU A CA 1
ATOM 4096 C C . GLU A 1 516 ? -9.172 57.656 13.297 1 90.06 516 GLU A C 1
ATOM 4098 O O . GLU A 1 516 ? -10.266 57.125 13.469 1 90.06 516 GLU A O 1
ATOM 4103 N N . ASN A 1 517 ? -8.445 58.031 14.25 1 92.81 517 ASN A N 1
ATOM 4104 C CA . ASN A 1 517 ? -8.922 57.875 15.625 1 92.81 517 ASN A CA 1
ATOM 4105 C C . ASN A 1 517 ? -9.828 59.062 16.031 1 92.81 517 ASN A C 1
ATOM 4107 O O . ASN A 1 517 ? -10.438 59.031 17.109 1 92.81 517 ASN A O 1
ATOM 4111 N N . PHE A 1 518 ? -9.898 60.062 15.195 1 94.69 518 PHE A N 1
ATOM 4112 C CA . PHE A 1 518 ? -10.844 61.156 15.383 1 94.69 518 PHE A CA 1
ATOM 4113 C C . PHE A 1 518 ? -12.117 60.906 14.578 1 94.69 518 PHE A C 1
ATOM 4115 O O . PHE A 1 518 ? -12.062 60.75 13.359 1 94.69 518 PHE A O 1
ATOM 4122 N N . VAL A 1 519 ? -13.195 60.875 15.289 1 91.5 519 VAL A N 1
ATOM 4123 C CA . VAL A 1 519 ? -14.453 60.469 14.664 1 91.5 519 VAL A CA 1
ATOM 4124 C C . VAL A 1 519 ? -15.508 61.562 14.883 1 91.5 519 VAL A C 1
ATOM 4126 O O . VAL A 1 519 ? -15.711 62.031 16.016 1 91.5 519 VAL A O 1
ATOM 4129 N N . LYS A 1 520 ? -16.125 61.906 13.797 1 90.75 520 LYS A N 1
ATOM 4130 C CA . LYS A 1 520 ? -17.297 62.75 13.883 1 90.75 520 LYS A CA 1
ATOM 4131 C C . LYS A 1 520 ? -18.578 61.938 13.992 1 90.75 520 LYS A C 1
ATOM 4133 O O . LYS A 1 520 ? -18.844 61.094 13.141 1 90.75 520 LYS A O 1
ATOM 4138 N N . GLY A 1 521 ? -19.266 62.156 15.031 1 87.75 521 GLY A N 1
ATOM 4139 C CA . GLY A 1 521 ? -20.531 61.469 15.195 1 87.75 521 GLY A CA 1
ATOM 4140 C C . GLY A 1 521 ? -21.703 62.188 14.578 1 87.75 521 GLY A C 1
ATOM 4141 O O . GLY A 1 521 ? -21.672 63.406 14.414 1 87.75 521 GLY A O 1
ATOM 4142 N N . GLY A 1 522 ? -22.719 61.438 14.227 1 79.44 522 GLY A N 1
ATOM 4143 C CA . GLY A 1 522 ? -23.953 62 13.703 1 79.44 522 GLY A CA 1
ATOM 4144 C C . GLY A 1 522 ? -24.719 62.812 14.734 1 79.44 522 GLY A C 1
ATOM 4145 O O . GLY A 1 522 ? -25.578 63.625 14.375 1 79.44 522 GLY A O 1
ATOM 4146 N N . ASP A 1 523 ? -24.422 62.656 15.914 1 78.69 523 ASP A N 1
ATOM 4147 C CA . ASP A 1 523 ? -25.078 63.375 17 1 78.69 523 ASP A CA 1
ATOM 4148 C C . ASP A 1 523 ? -24.469 64.75 17.203 1 78.69 523 ASP A C 1
ATOM 4150 O O . ASP A 1 523 ? -24.859 65.5 18.109 1 78.69 523 ASP A O 1
ATOM 4154 N N . GLY A 1 524 ? -23.516 65.062 16.391 1 82.06 524 GLY A N 1
ATOM 4155 C CA . GLY A 1 524 ? -22.891 66.375 16.5 1 82.06 524 GLY A CA 1
ATOM 4156 C C . GLY A 1 524 ? -21.672 66.375 17.422 1 82.06 524 GLY A C 1
ATOM 4157 O O . GLY A 1 524 ? -20.984 67.375 17.531 1 82.06 524 GLY A O 1
ATOM 4158 N N . LYS A 1 525 ? -21.516 65.25 18.031 1 88.69 525 LYS A N 1
ATOM 4159 C CA . LYS A 1 525 ? -20.359 65.188 18.922 1 88.69 525 LYS A CA 1
ATOM 4160 C C . LYS A 1 525 ? -19.141 64.625 18.172 1 88.69 525 LYS A C 1
ATOM 4162 O O . LYS A 1 525 ? -19.281 63.938 17.156 1 88.69 525 LYS A O 1
ATOM 4167 N N . SER A 1 526 ? -17.953 65 18.594 1 93.69 526 SER A N 1
ATOM 4168 C CA . SER A 1 526 ? -16.688 64.438 18.094 1 93.69 526 SER A CA 1
ATOM 4169 C C . SER A 1 526 ? -16.031 63.562 19.125 1 93.69 526 SER A C 1
ATOM 4171 O O . SER A 1 526 ? -16.141 63.781 20.328 1 93.69 526 SER A O 1
ATOM 4173 N N . TYR A 1 527 ? -15.422 62.531 18.641 1 94.25 527 TYR A N 1
ATOM 4174 C CA . TYR A 1 527 ? -14.844 61.5 19.516 1 94.25 527 TYR A CA 1
ATOM 4175 C C . TYR A 1 527 ? -13.367 61.281 19.203 1 94.25 527 TYR A C 1
ATOM 4177 O O . TYR A 1 527 ? -12.93 61.531 18.062 1 94.25 527 TYR A O 1
ATOM 4185 N N . LEU A 1 528 ? -12.641 60.938 20.141 1 95.62 528 LEU A N 1
ATOM 4186 C CA . LEU A 1 528 ? -11.289 60.406 20.062 1 95.62 528 LEU A CA 1
ATOM 4187 C C . LEU A 1 528 ? -11.25 58.969 20.594 1 95.62 528 LEU A C 1
ATOM 4189 O O . LEU A 1 528 ? -11.398 58.75 21.797 1 95.62 528 LEU A O 1
ATOM 4193 N N . ILE A 1 529 ? -11.047 58.031 19.609 1 91.38 529 ILE A N 1
ATOM 4194 C CA . ILE A 1 529 ? -11.172 56.625 20 1 91.38 529 ILE A CA 1
ATOM 4195 C C . ILE A 1 529 ? -9.789 56 20.047 1 91.38 529 ILE A C 1
ATOM 4197 O O . ILE A 1 529 ? -8.797 56.594 19.641 1 91.38 529 ILE A O 1
ATOM 4201 N N . ASP A 1 530 ? -9.695 54.719 20.656 1 89.69 530 ASP A N 1
ATOM 4202 C CA . ASP A 1 530 ? -8.531 53.844 20.688 1 89.69 530 ASP A CA 1
ATOM 4203 C C . ASP A 1 530 ? -7.488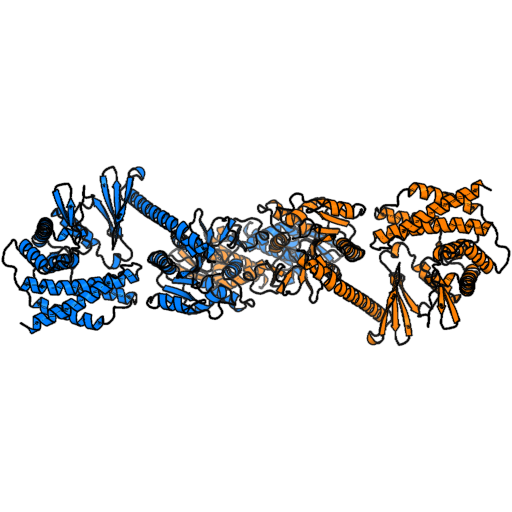 54.344 21.688 1 89.69 530 ASP A C 1
ATOM 4205 O O . ASP A 1 530 ? -6.484 54.938 21.297 1 89.69 530 ASP A O 1
ATOM 4209 N N . TRP A 1 531 ? -7.578 54 22.812 1 92.44 531 TRP A N 1
ATOM 4210 C CA . TRP A 1 531 ? -6.773 54.531 23.906 1 92.44 531 TRP A CA 1
ATOM 4211 C C . TRP A 1 531 ? -5.73 53.5 24.359 1 92.44 531 TRP A C 1
ATOM 4213 O O . TRP A 1 531 ? -5.266 53.562 25.5 1 92.44 531 TRP A O 1
ATOM 4223 N N . GLU A 1 532 ? -5.379 52.656 23.469 1 89.44 532 GLU A N 1
ATOM 4224 C CA . GLU A 1 532 ? -4.543 51.531 23.828 1 89.44 532 GLU A CA 1
ATOM 4225 C C . GLU A 1 532 ? -3.139 52 24.234 1 89.44 532 GLU A C 1
ATOM 4227 O O . GLU A 1 532 ? -2.486 51.344 25.062 1 89.44 532 GLU A O 1
ATOM 4232 N N . TYR A 1 533 ? -2.686 53.094 23.703 1 92.5 533 TYR A N 1
ATOM 4233 C CA . TYR A 1 533 ? -1.329 53.562 24 1 92.5 533 TYR A CA 1
ATOM 4234 C C . TYR A 1 533 ? -1.341 54.75 24.953 1 92.5 533 TYR A C 1
ATOM 4236 O O . TYR A 1 533 ? -0.289 55.312 25.281 1 92.5 533 TYR A O 1
ATOM 4244 N N . SER A 1 534 ? -2.426 55.156 25.453 1 95.38 534 SER A N 1
ATOM 4245 C CA . SER A 1 534 ? -2.582 56.375 26.219 1 95.38 534 SER A CA 1
ATOM 4246 C C . SER A 1 534 ? -1.757 56.344 27.5 1 95.38 534 SER A C 1
ATOM 4248 O O . SER A 1 534 ? -1.474 55.281 28.031 1 95.38 534 SER A O 1
ATOM 4250 N N . GLY A 1 535 ? -1.31 57.531 27.922 1 95.56 535 GLY A N 1
ATOM 4251 C CA . GLY A 1 535 ? -0.519 57.719 29.141 1 95.56 535 GLY A CA 1
ATOM 4252 C C . GLY A 1 535 ? -0.093 59.156 29.359 1 95.56 535 GLY A C 1
ATOM 4253 O O . GLY A 1 535 ? -0.326 60 28.516 1 95.56 535 GLY A O 1
ATOM 4254 N N . MET A 1 536 ? 0.493 59.375 30.562 1 96.31 536 MET A N 1
ATOM 4255 C CA . MET A 1 536 ? 1.03 60.719 30.844 1 96.31 536 MET A CA 1
ATOM 4256 C C . MET A 1 536 ? 2.242 61 29.969 1 96.31 536 MET A C 1
ATOM 4258 O O . MET A 1 536 ? 3.123 60.156 29.812 1 96.31 536 MET A O 1
ATOM 4262 N N . ASN A 1 537 ? 2.254 62.156 29.297 1 96.56 537 ASN A N 1
ATOM 4263 C CA . ASN A 1 537 ? 3.342 62.562 28.422 1 96.56 537 ASN A CA 1
ATOM 4264 C C . ASN A 1 537 ? 3.312 64.062 28.172 1 96.56 537 ASN A C 1
ATOM 4266 O O . ASN A 1 537 ? 2.412 64.75 28.641 1 96.56 537 ASN A O 1
ATOM 4270 N N . ASP A 1 538 ? 4.395 64.562 27.5 1 96.5 538 ASP A N 1
ATOM 4271 C CA . ASP A 1 538 ? 4.391 65.938 27.031 1 96.5 538 ASP A CA 1
ATOM 4272 C C . ASP A 1 538 ? 3.281 66.188 26 1 96.5 538 ASP A C 1
ATOM 4274 O O . ASP A 1 538 ? 3.125 65.375 25.062 1 96.5 538 ASP A O 1
ATOM 4278 N N . LEU A 1 539 ? 2.492 67.25 26.219 1 96.5 539 LEU A N 1
ATOM 4279 C CA . LEU A 1 539 ? 1.37 67.5 25.328 1 96.5 539 LEU A CA 1
ATOM 4280 C C . LEU A 1 539 ? 1.845 67.625 23.891 1 96.5 539 LEU A C 1
ATOM 4282 O O . LEU A 1 539 ? 1.1 67.312 22.953 1 96.5 539 LEU A O 1
ATOM 4286 N N . ALA A 1 540 ? 3.096 68.062 23.703 1 97.12 540 ALA A N 1
ATOM 4287 C CA . ALA A 1 540 ? 3.652 68.25 22.359 1 97.12 540 ALA A CA 1
ATOM 4288 C C . ALA A 1 540 ? 3.707 66.938 21.594 1 97.12 540 ALA A C 1
ATOM 4290 O O . ALA A 1 540 ? 3.729 66.938 20.359 1 97.12 540 ALA A O 1
ATOM 4291 N N . TRP A 1 541 ? 3.738 65.875 22.312 1 97.56 541 TRP A N 1
ATOM 4292 C CA . TRP A 1 541 ? 3.746 64.562 21.641 1 97.56 541 TRP A CA 1
ATOM 4293 C C . TRP A 1 541 ? 2.504 64.375 20.781 1 97.56 541 TRP A C 1
ATOM 4295 O O . TRP A 1 541 ? 2.607 64.062 19.594 1 97.56 541 TRP A O 1
ATOM 4305 N N . ASP A 1 542 ? 1.355 64.562 21.375 1 98.25 542 ASP A N 1
ATOM 4306 C CA . ASP A 1 542 ? 0.096 64.375 20.656 1 98.25 542 ASP A CA 1
ATOM 4307 C C . ASP A 1 542 ? 0.005 65.25 19.438 1 98.25 542 ASP A C 1
ATOM 4309 O O . ASP A 1 542 ? -0.475 64.875 18.375 1 98.25 542 ASP A O 1
ATOM 4313 N N . LEU A 1 543 ? 0.428 66.5 19.625 1 97.75 543 LEU A N 1
ATOM 4314 C CA . LEU A 1 543 ? 0.378 67.438 18.547 1 97.75 543 LEU A CA 1
ATOM 4315 C C . LEU A 1 543 ? 1.326 67.062 17.422 1 97.75 543 LEU A C 1
ATOM 4317 O O . LEU A 1 543 ? 0.962 67.125 16.234 1 97.75 543 LEU A O 1
ATOM 4321 N N . ALA A 1 544 ? 2.525 66.688 17.828 1 97.5 544 ALA A N 1
ATOM 4322 C CA . ALA A 1 544 ? 3.504 66.188 16.844 1 97.5 544 ALA A CA 1
ATOM 4323 C C . ALA A 1 544 ? 2.984 65 16.078 1 97.5 544 ALA A C 1
ATOM 4325 O O . ALA A 1 544 ? 3.115 64.938 14.852 1 97.5 544 ALA A O 1
ATOM 4326 N N . ALA A 1 545 ? 2.404 64.062 16.812 1 97.25 545 ALA A N 1
ATOM 4327 C CA . ALA A 1 545 ? 1.9 62.844 16.203 1 97.25 545 ALA A CA 1
ATOM 4328 C C . ALA A 1 545 ? 0.804 63.156 15.188 1 97.25 545 ALA A C 1
ATOM 4330 O O . ALA A 1 545 ? 0.812 62.594 14.086 1 97.25 545 ALA A O 1
ATOM 4331 N N . HIS A 1 546 ? -0.142 63.938 15.602 1 97.25 546 HIS A N 1
ATOM 4332 C CA . HIS A 1 546 ? -1.251 64.25 14.711 1 97.25 546 HIS A CA 1
ATOM 4333 C C . HIS A 1 546 ? -0.76 64.938 13.445 1 97.25 546 HIS A C 1
ATOM 4335 O O . HIS A 1 546 ? -1.178 64.562 12.336 1 97.25 546 HIS A O 1
ATOM 4341 N N . SER A 1 547 ? 0.103 65.938 13.617 1 97 547 SER A N 1
ATOM 4342 C CA . SER A 1 547 ? 0.676 66.625 12.469 1 97 547 SER A CA 1
ATOM 4343 C C . SER A 1 547 ? 1.393 65.688 11.531 1 97 547 SER A C 1
ATOM 4345 O O . SER A 1 547 ? 1.215 65.75 10.312 1 97 547 SER A O 1
ATOM 4347 N N . LEU A 1 548 ? 2.17 64.812 12.102 1 95.81 548 LEU A N 1
ATOM 4348 C CA . LEU A 1 548 ? 2.947 63.844 11.344 1 95.81 548 LEU A CA 1
ATOM 4349 C C . LEU A 1 548 ? 2.031 62.875 10.594 1 95.81 548 LEU A C 1
ATOM 4351 O O . LEU A 1 548 ? 2.209 62.656 9.398 1 95.81 548 LEU A O 1
ATOM 4355 N N . GLU A 1 549 ? 1.066 62.281 11.234 1 94.25 549 GLU A N 1
ATOM 4356 C CA . GLU A 1 549 ? 0.193 61.25 10.695 1 94.25 549 GLU A CA 1
ATOM 4357 C C . GLU A 1 549 ? -0.741 61.812 9.633 1 94.25 549 GLU A C 1
ATOM 4359 O O . GLU A 1 549 ? -1.128 61.094 8.695 1 94.25 549 GLU A O 1
ATOM 4364 N N . CYS A 1 550 ? -1.091 63.031 9.758 1 93.38 550 CYS A N 1
ATOM 4365 C CA . CYS A 1 550 ? -1.958 63.688 8.781 1 93.38 550 CYS A CA 1
ATOM 4366 C C . CYS A 1 550 ? -1.155 64.188 7.582 1 93.38 550 CYS A C 1
ATOM 4368 O O . CYS A 1 550 ? -1.728 64.562 6.559 1 93.38 550 CYS A O 1
ATOM 4370 N N . GLY A 1 551 ? 0.155 64.188 7.703 1 92.31 551 GLY A N 1
ATOM 4371 C CA . GLY A 1 551 ? 0.986 64.75 6.629 1 92.31 551 GLY A CA 1
ATOM 4372 C C . GLY A 1 551 ? 0.83 66.25 6.422 1 92.31 551 GLY A C 1
ATOM 4373 O O . GLY A 1 551 ? 0.751 66.688 5.285 1 92.31 551 GLY A O 1
ATOM 4374 N N . PHE A 1 552 ? 0.711 67 7.426 1 94.69 552 PHE A N 1
ATOM 4375 C CA . PHE A 1 552 ? 0.528 68.438 7.324 1 94.69 552 PHE A CA 1
ATOM 4376 C C . PHE A 1 552 ? 1.744 69.062 6.684 1 94.69 552 PHE A C 1
ATOM 4378 O O . PHE A 1 552 ? 2.883 68.688 6.984 1 94.69 552 PHE A O 1
ATOM 4385 N N . SER A 1 553 ? 1.507 70 5.766 1 92.62 553 SER A N 1
ATOM 4386 C CA . SER A 1 553 ? 2.551 70.938 5.332 1 92.62 553 SER A CA 1
ATOM 4387 C C . SER A 1 553 ? 2.939 71.875 6.453 1 92.62 553 SER A C 1
ATOM 4389 O O . SER A 1 553 ? 2.287 71.938 7.5 1 92.62 553 SER A O 1
ATOM 4391 N N . GLN A 1 554 ? 4.039 72.688 6.242 1 92.12 554 GLN A N 1
ATOM 4392 C CA . GLN A 1 554 ? 4.469 73.625 7.258 1 92.12 554 GLN A CA 1
ATOM 4393 C C . GLN A 1 554 ? 3.373 74.625 7.562 1 92.12 554 GLN A C 1
ATOM 4395 O O . GLN A 1 554 ? 3.143 75 8.719 1 92.12 554 GLN A O 1
ATOM 4400 N N . GLU A 1 555 ? 2.711 75.062 6.551 1 92.94 555 GLU A N 1
ATOM 4401 C CA . GLU A 1 555 ? 1.625 76 6.715 1 92.94 555 GLU A CA 1
ATOM 4402 C C . GLU A 1 555 ? 0.465 75.375 7.5 1 92.94 555 GLU A C 1
ATOM 4404 O O . GLU A 1 555 ? -0.123 76.062 8.359 1 92.94 555 GLU A O 1
ATOM 4409 N N . GLN A 1 556 ? 0.173 74.25 7.172 1 94.19 556 GLN A N 1
ATOM 4410 C CA . GLN A 1 556 ? -0.915 73.5 7.844 1 94.19 556 GLN A CA 1
ATOM 4411 C C . GLN A 1 556 ? -0.579 73.25 9.312 1 94.19 556 GLN A C 1
ATOM 4413 O O . GLN A 1 556 ? -1.438 73.375 10.18 1 94.19 556 GLN A O 1
ATOM 4418 N N . GLU A 1 557 ? 0.641 72.875 9.555 1 95.94 557 GLU A N 1
ATOM 4419 C CA . GLU A 1 557 ? 1.091 72.625 10.922 1 95.94 557 GLU A CA 1
ATOM 4420 C C . GLU A 1 557 ? 1.023 73.938 11.75 1 95.94 557 GLU A C 1
ATOM 4422 O O . GLU A 1 557 ? 0.607 73.875 12.906 1 95.94 557 GLU A O 1
ATOM 4427 N N . ASP A 1 558 ? 1.408 75.062 11.102 1 94.69 558 ASP A N 1
ATOM 4428 C CA . ASP A 1 558 ? 1.332 76.312 11.773 1 94.69 558 ASP A CA 1
ATOM 4429 C C . ASP A 1 558 ? -0.113 76.688 12.109 1 94.69 558 ASP A C 1
ATOM 4431 O O . ASP A 1 558 ? -0.395 77.188 13.195 1 94.69 558 ASP A O 1
ATOM 4435 N N . ARG A 1 559 ? -0.955 76.5 11.18 1 93.56 559 ARG A N 1
ATOM 4436 C CA . ARG A 1 559 ? -2.373 76.75 11.406 1 93.56 559 ARG A CA 1
ATOM 4437 C C . ARG A 1 559 ? -2.912 75.875 12.523 1 93.56 559 ARG A C 1
ATOM 4439 O O . ARG A 1 559 ? -3.652 76.312 13.398 1 93.56 559 ARG A O 1
ATOM 4446 N N . PHE A 1 560 ? -2.568 74.625 12.492 1 96.31 560 PHE A N 1
ATOM 4447 C CA . PHE A 1 560 ? -2.957 73.688 13.492 1 96.31 560 PHE A CA 1
ATOM 4448 C C . PHE A 1 560 ? -2.531 74.125 14.883 1 96.31 560 PHE A C 1
ATOM 4450 O O . PHE A 1 560 ? -3.336 74.125 15.82 1 96.31 560 PHE A O 1
ATOM 4457 N N . LEU A 1 561 ? -1.253 74.5 15 1 96.56 561 LEU A N 1
ATOM 4458 C CA . LEU A 1 561 ? -0.713 74.938 16.281 1 96.56 561 LEU A CA 1
ATOM 4459 C C . LEU A 1 561 ? -1.38 76.188 16.75 1 96.56 561 LEU A C 1
ATOM 4461 O O . LEU A 1 561 ? -1.634 76.375 17.938 1 96.56 561 LEU A O 1
ATOM 4465 N N . SER A 1 562 ? -1.663 77.125 15.766 1 96 562 SER A N 1
ATOM 4466 C CA . SER A 1 562 ? -2.354 78.375 16.078 1 96 562 SER A CA 1
ATOM 4467 C C . SER A 1 562 ? -3.742 78.062 16.656 1 96 562 SER A C 1
ATOM 4469 O O . SER A 1 562 ? -4.148 78.688 17.641 1 96 562 SER A O 1
ATOM 4471 N N . LEU A 1 563 ? -4.406 77.188 16.031 1 95.62 563 LEU A N 1
ATOM 4472 C CA . LEU A 1 563 ? -5.734 76.812 16.5 1 95.62 563 LEU A CA 1
ATOM 4473 C C . LEU A 1 563 ? -5.664 76.188 17.891 1 95.62 563 LEU A C 1
ATOM 4475 O O . LEU A 1 563 ? -6.504 76.438 18.75 1 95.62 563 LEU A O 1
ATOM 4479 N N . TYR A 1 564 ? -4.68 75.375 18.094 1 96.81 564 TYR A N 1
ATOM 4480 C CA . TYR A 1 564 ? -4.523 74.688 19.406 1 96.81 564 TYR A CA 1
ATOM 4481 C C . TYR A 1 564 ? -4.289 75.75 20.5 1 96.81 564 TYR A C 1
ATOM 4483 O O . TYR A 1 564 ? -4.836 75.625 21.594 1 96.81 564 TYR A O 1
ATOM 4491 N N . CYS A 1 565 ? -3.494 76.75 20.141 1 94.94 565 CYS A N 1
ATOM 4492 C CA . CYS A 1 565 ? -3.15 77.812 21.109 1 94.94 565 CYS A CA 1
ATOM 4493 C C . CYS A 1 565 ? -4.215 78.875 21.141 1 94.94 565 CYS A C 1
ATOM 4495 O O . CYS A 1 565 ? -4 79.938 21.734 1 94.94 565 CYS A O 1
ATOM 4497 N N . GLN A 1 566 ? -5.281 78.688 20.375 1 92.25 566 GLN A N 1
ATOM 4498 C CA . GLN A 1 566 ? -6.418 79.562 20.328 1 92.25 566 GLN A CA 1
ATOM 4499 C C . GLN A 1 566 ? -5.992 81 19.859 1 92.25 566 GLN A C 1
ATOM 4501 O O . GLN A 1 566 ? -6.309 82 20.484 1 92.25 566 GLN A O 1
ATOM 4506 N N . ASP A 1 567 ? -5.219 80.938 18.922 1 85.75 567 ASP A N 1
ATOM 4507 C CA . ASP A 1 567 ? -4.785 82.125 18.172 1 85.75 567 ASP A CA 1
ATOM 4508 C C . ASP A 1 567 ? -3.846 83 19 1 85.75 567 ASP A C 1
ATOM 4510 O O . ASP A 1 567 ? -3.656 84.188 18.719 1 85.75 567 ASP A O 1
ATOM 4514 N N . GLN A 1 568 ? -3.336 82.438 20 1 89 568 GLN A N 1
ATOM 4515 C CA . GLN A 1 568 ? -2.232 83.062 20.719 1 89 568 GLN A CA 1
ATOM 4516 C C . GLN A 1 568 ? -0.891 82.688 20.078 1 89 568 GLN A C 1
ATOM 4518 O O . GLN A 1 568 ? -0.825 81.812 19.188 1 89 568 GLN A O 1
ATOM 4523 N N . GLU A 1 569 ? 0.057 83.375 20.562 1 90.5 569 GLU A N 1
ATOM 4524 C CA . GLU A 1 569 ? 1.393 83.188 20.016 1 90.5 569 GLU A CA 1
ATOM 4525 C C . GLU A 1 569 ? 1.878 81.75 20.312 1 90.5 569 GLU A C 1
ATOM 4527 O O . GLU A 1 569 ? 1.762 81.25 21.453 1 90.5 569 GLU A O 1
ATOM 4532 N N . VAL A 1 570 ? 2.328 81 19.281 1 93.38 570 VAL A N 1
ATOM 4533 C CA . VAL A 1 570 ? 2.891 79.688 19.422 1 93.38 570 VAL A CA 1
ATOM 4534 C C . VAL A 1 570 ? 4.348 79.75 19.859 1 93.38 570 VAL A C 1
ATOM 4536 O O . VAL A 1 570 ? 5.184 80.312 19.156 1 93.38 570 VAL A O 1
ATOM 4539 N N . PRO A 1 571 ? 4.633 79.25 20.984 1 92.94 571 PRO A N 1
ATOM 4540 C CA . PRO A 1 571 ? 6.023 79.375 21.453 1 92.94 571 PRO A CA 1
ATOM 4541 C C . PRO A 1 571 ? 6.992 78.625 20.531 1 92.94 571 PRO A C 1
ATOM 4543 O O . PRO A 1 571 ? 6.664 77.562 20.031 1 92.94 571 PRO A O 1
ATOM 4546 N N . ASP A 1 572 ? 8.172 79.188 20.328 1 91.31 572 ASP A N 1
ATOM 4547 C CA . ASP A 1 572 ? 9.203 78.5 19.516 1 91.31 572 ASP A CA 1
ATOM 4548 C C . ASP A 1 572 ? 9.609 77.188 20.094 1 91.31 572 ASP A C 1
ATOM 4550 O O . ASP A 1 572 ? 9.945 76.25 19.359 1 91.31 572 ASP A O 1
ATOM 4554 N N . SER A 1 573 ? 9.555 77.125 21.375 1 94.31 573 SER A N 1
ATOM 4555 C CA . SER A 1 573 ? 9.891 75.875 22.047 1 94.31 573 SER A CA 1
ATOM 4556 C C . SER A 1 573 ? 8.93 74.75 21.641 1 94.31 573 SER A C 1
ATOM 4558 O O . SER A 1 573 ? 9.336 73.625 21.516 1 94.31 573 SER A O 1
ATOM 4560 N N . LEU A 1 574 ? 7.699 75.125 21.438 1 95.19 574 LEU A N 1
ATOM 4561 C CA . LEU A 1 574 ? 6.711 74.125 21.016 1 95.19 574 LEU A CA 1
ATOM 4562 C C . LEU A 1 574 ? 7.004 73.625 19.609 1 95.19 574 LEU A C 1
ATOM 4564 O O . LEU A 1 574 ? 6.902 72.438 19.344 1 95.19 574 LEU A O 1
ATOM 4568 N N . LYS A 1 575 ? 7.395 74.5 18.734 1 94.25 575 LYS A N 1
ATOM 4569 C CA . LYS A 1 575 ? 7.738 74.125 17.359 1 94.25 575 LYS A CA 1
ATOM 4570 C C . LYS A 1 575 ? 8.945 73.188 17.344 1 94.25 575 LYS A C 1
ATOM 4572 O O . LYS A 1 575 ? 8.969 72.188 16.594 1 94.25 575 LYS A O 1
ATOM 4577 N N . THR A 1 576 ? 9.914 73.5 18.172 1 94.38 576 THR A N 1
ATOM 4578 C CA . THR A 1 576 ? 11.102 72.688 18.281 1 94.38 576 THR A CA 1
ATOM 4579 C C . THR A 1 576 ? 10.758 71.312 18.828 1 94.38 576 THR A C 1
ATOM 4581 O O . THR A 1 576 ? 11.219 70.312 18.297 1 94.38 576 THR A O 1
ATOM 4584 N N . LYS A 1 577 ? 9.961 71.25 19.812 1 95.81 577 LYS A N 1
ATOM 4585 C CA . LYS A 1 577 ? 9.555 70 20.375 1 95.81 577 LYS A CA 1
ATOM 4586 C C . LYS A 1 577 ? 8.773 69.125 19.375 1 95.81 577 LYS A C 1
ATOM 4588 O O . LYS A 1 577 ? 8.922 67.938 19.328 1 95.81 577 LYS A O 1
ATOM 4593 N N . LEU A 1 578 ? 7.961 69.812 18.609 1 96.44 578 LEU A N 1
ATOM 4594 C CA . LEU A 1 578 ? 7.188 69.062 17.609 1 96.44 578 LEU A CA 1
ATOM 4595 C C . LEU A 1 578 ? 8.109 68.312 16.656 1 96.44 578 LEU A C 1
ATOM 4597 O O . LEU A 1 578 ? 7.879 67.125 16.391 1 96.44 578 LEU A O 1
ATOM 4601 N N . LEU A 1 579 ? 9.094 68.938 16.172 1 95.69 579 LEU A N 1
ATOM 4602 C CA . LEU A 1 579 ? 10.023 68.312 15.258 1 95.69 579 LEU A CA 1
ATOM 4603 C C . LEU A 1 579 ? 10.734 67.125 15.945 1 95.69 579 LEU A C 1
ATOM 4605 O O . LEU A 1 579 ? 10.867 66.062 15.375 1 95.69 579 LEU A O 1
ATOM 4609 N N . ILE A 1 580 ? 11.188 67.375 17.156 1 96.19 580 ILE A N 1
ATOM 4610 C CA . ILE A 1 580 ? 11.891 66.375 17.906 1 96.19 580 ILE A CA 1
ATOM 4611 C C . ILE A 1 580 ? 10.961 65.188 18.109 1 96.19 580 ILE A C 1
ATOM 4613 O O . ILE A 1 580 ? 11.352 64 17.844 1 96.19 580 ILE A O 1
ATOM 4617 N N . TYR A 1 581 ? 9.742 65.375 18.516 1 97.31 581 TYR A N 1
ATOM 4618 C CA . TYR A 1 581 ? 8.82 64.312 18.781 1 97.31 581 TYR A CA 1
ATOM 4619 C C . TYR A 1 581 ? 8.398 63.625 17.484 1 97.31 581 TYR A C 1
ATOM 4621 O O . TYR A 1 581 ? 8.125 62.406 17.484 1 97.31 581 TYR A O 1
ATOM 4629 N N . GLN A 1 582 ? 8.32 64.312 16.406 1 97.38 582 GLN A N 1
ATOM 4630 C CA . GLN A 1 582 ? 8.062 63.656 15.117 1 97.38 582 GLN A CA 1
ATOM 4631 C C . GLN A 1 582 ? 9.156 62.656 14.773 1 97.38 582 GLN A C 1
ATOM 4633 O O . GLN A 1 582 ? 8.875 61.562 14.273 1 97.38 582 GLN A O 1
ATOM 4638 N N . ILE A 1 583 ? 10.398 63.031 15.031 1 97.06 583 ILE A N 1
ATOM 4639 C CA . ILE A 1 583 ? 11.523 62.125 14.836 1 97.06 583 ILE A CA 1
ATOM 4640 C C . ILE A 1 583 ? 11.375 60.906 15.742 1 97.06 583 ILE A C 1
ATOM 4642 O O . ILE A 1 583 ? 11.484 59.75 15.281 1 97.06 583 ILE A O 1
ATOM 4646 N N . CYS A 1 584 ? 11.039 61.156 16.953 1 96.88 584 CYS A N 1
ATOM 4647 C CA . CYS A 1 584 ? 10.906 60.062 17.938 1 96.88 584 CYS A CA 1
ATOM 4648 C C . CYS A 1 584 ? 9.758 59.156 17.562 1 96.88 584 CYS A C 1
ATOM 4650 O O . CYS A 1 584 ? 9.883 57.906 17.703 1 96.88 584 CYS A O 1
ATOM 4652 N N . GLN A 1 585 ? 8.672 59.625 17.172 1 96.25 585 GLN A N 1
ATOM 4653 C CA . GLN A 1 585 ? 7.512 58.844 16.781 1 96.25 585 GLN A CA 1
ATOM 4654 C C . GLN A 1 585 ? 7.855 57.938 15.609 1 96.25 585 GLN A C 1
ATOM 4656 O O . GLN A 1 585 ? 7.559 56.719 15.648 1 96.25 585 GLN A O 1
ATOM 4661 N N . ASP A 1 586 ? 8.375 58.5 14.617 1 96.56 586 ASP A N 1
ATOM 4662 C CA . ASP A 1 586 ? 8.75 57.719 13.453 1 96.56 586 ASP A CA 1
ATOM 4663 C C . ASP A 1 586 ? 9.719 56.594 13.828 1 96.56 586 ASP A C 1
ATOM 4665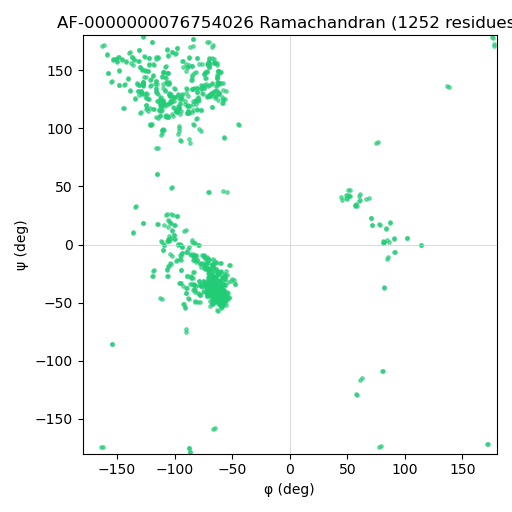 O O . ASP A 1 586 ? 9.586 55.469 13.352 1 96.56 586 ASP A O 1
ATOM 4669 N N . PHE A 1 587 ? 10.648 56.906 14.656 1 96.44 587 PHE A N 1
ATOM 4670 C CA . PHE A 1 587 ? 11.617 55.938 15.094 1 96.44 587 PHE A CA 1
ATOM 4671 C C . PHE A 1 587 ? 10.945 54.844 15.93 1 96.44 587 PHE A C 1
ATOM 4673 O O . PHE A 1 587 ? 11.141 53.656 15.688 1 96.44 587 PHE A O 1
ATOM 4680 N N . LEU A 1 588 ? 10.141 55.219 16.844 1 95.88 588 LEU A N 1
ATOM 4681 C CA . LEU A 1 588 ? 9.438 54.312 17.734 1 95.88 588 LEU A CA 1
ATOM 4682 C C . LEU A 1 588 ? 8.578 53.344 16.938 1 95.88 588 LEU A C 1
ATOM 4684 O O . LEU A 1 588 ? 8.672 52.125 17.125 1 95.88 588 LEU A O 1
ATOM 4688 N N . TRP A 1 589 ? 7.734 53.844 16.078 1 93.94 589 TRP A N 1
ATOM 4689 C CA . TRP A 1 589 ? 6.77 53 15.367 1 93.94 589 TRP A CA 1
ATOM 4690 C C . TRP A 1 589 ? 7.461 52.188 14.289 1 93.94 589 TRP A C 1
ATOM 4692 O O . TRP A 1 589 ? 6.934 51.156 13.859 1 93.94 589 TRP A O 1
ATOM 4702 N N . SER A 1 590 ? 8.641 52.625 13.883 1 94.19 590 SER A N 1
ATOM 4703 C CA . SER A 1 590 ? 9.43 51.75 13 1 94.19 590 SER A CA 1
ATOM 4704 C C . SER A 1 590 ? 9.914 50.5 13.727 1 94.19 590 SER A C 1
ATOM 4706 O O . SER A 1 590 ? 9.891 49.406 13.164 1 94.19 590 SER A O 1
ATOM 4708 N N . VAL A 1 591 ? 10.352 50.688 14.977 1 93.31 591 VAL A N 1
ATOM 4709 C CA . VAL A 1 591 ? 10.789 49.531 15.773 1 93.31 591 VAL A CA 1
ATOM 4710 C C . VAL A 1 591 ? 9.586 48.656 16.109 1 93.31 591 VAL A C 1
ATOM 4712 O O . VAL A 1 591 ? 9.68 47.438 16.062 1 93.31 591 VAL A O 1
ATOM 4715 N N . TRP A 1 592 ? 8.516 49.25 16.438 1 90.12 592 TRP A N 1
ATOM 4716 C CA . TRP A 1 592 ? 7.246 48.562 16.656 1 90.12 592 TRP A CA 1
ATOM 4717 C C . TRP A 1 592 ? 6.891 47.688 15.461 1 90.12 592 TRP A C 1
ATOM 4719 O O . TRP A 1 592 ? 6.496 46.531 15.633 1 90.12 592 TRP A O 1
ATOM 4729 N N . THR A 1 593 ? 7.039 48.219 14.336 1 86.94 593 THR A N 1
ATOM 4730 C CA . THR A 1 593 ? 6.715 47.5 13.094 1 86.94 593 THR A CA 1
ATOM 4731 C C . THR A 1 593 ? 7.609 46.281 12.906 1 86.94 593 THR A C 1
ATOM 4733 O O . THR A 1 593 ? 7.145 45.219 12.484 1 86.94 593 THR A O 1
ATOM 4736 N N . ILE A 1 594 ? 8.883 46.5 13.25 1 85.31 594 ILE A N 1
ATOM 4737 C CA . ILE A 1 594 ? 9.82 45.375 13.141 1 85.31 594 ILE A CA 1
ATOM 4738 C C . ILE A 1 594 ? 9.328 44.219 13.977 1 85.31 594 ILE A C 1
ATOM 4740 O O . ILE A 1 594 ? 9.281 43.062 13.492 1 85.31 594 ILE A O 1
ATOM 4744 N N . PHE A 1 595 ? 8.93 44.5 15.164 1 81.94 595 PHE A N 1
ATOM 4745 C CA . PHE A 1 595 ? 8.469 43.438 16.062 1 81.94 595 PHE A CA 1
ATOM 4746 C C . PHE A 1 595 ? 7.176 42.812 15.547 1 81.94 595 PHE A C 1
ATOM 4748 O O . PHE A 1 595 ? 7.055 41.594 15.469 1 81.94 595 PHE A O 1
ATOM 4755 N N . LYS A 1 596 ? 6.191 43.656 15.234 1 77.31 596 LYS A N 1
ATOM 4756 C CA . LYS A 1 596 ? 4.879 43.188 14.797 1 77.31 596 LYS A CA 1
ATOM 4757 C C . LYS A 1 596 ? 4.992 42.344 13.523 1 77.31 596 LYS A C 1
ATOM 4759 O O . LYS A 1 596 ? 4.293 41.344 13.367 1 77.31 596 LYS A O 1
ATOM 4764 N N . GLU A 1 597 ? 5.844 42.844 12.672 1 74.38 597 GLU A N 1
ATOM 4765 C CA . GLU A 1 597 ? 6.043 42.094 11.422 1 74.38 597 GLU A CA 1
ATOM 4766 C C . GLU A 1 597 ? 6.754 40.781 11.672 1 74.38 597 GLU A C 1
ATOM 4768 O O . GLU A 1 597 ? 6.52 39.781 10.961 1 74.38 597 GLU A O 1
ATOM 4773 N N . SER A 1 598 ? 7.582 40.812 12.742 1 70.81 598 SER A N 1
ATOM 4774 C CA . SER A 1 598 ? 8.234 39.562 13.141 1 70.81 598 SER A CA 1
ATOM 4775 C C . SER A 1 598 ? 7.215 38.562 13.664 1 70.81 598 SER A C 1
ATOM 4777 O O . SER A 1 598 ? 7.469 37.344 13.664 1 70.81 598 SER A O 1
ATOM 4779 N N . ARG A 1 599 ? 6.027 39.062 14.039 1 63.56 599 ARG A N 1
ATOM 4780 C CA . ARG A 1 599 ? 4.98 38.219 14.594 1 63.56 599 ARG A CA 1
ATOM 4781 C C . ARG A 1 599 ? 3.936 37.875 13.539 1 63.56 599 ARG A C 1
ATOM 4783 O O . ARG A 1 599 ? 2.867 37.375 13.867 1 63.56 599 ARG A O 1
ATOM 4790 N N . GLY A 1 600 ? 4.184 38.281 12.359 1 58.69 600 GLY A N 1
ATOM 4791 C CA . GLY A 1 600 ? 3.361 37.812 11.266 1 58.69 600 GLY A CA 1
ATOM 4792 C C . GLY A 1 600 ? 2.533 38.906 10.617 1 58.69 600 GLY A C 1
ATOM 4793 O O . GLY A 1 600 ? 1.811 38.656 9.648 1 58.69 600 GLY A O 1
ATOM 4794 N N . ASP A 1 601 ? 2.637 40.125 11.094 1 65.56 601 ASP A N 1
ATOM 4795 C CA . ASP A 1 601 ? 1.926 41.25 10.492 1 65.56 601 ASP A CA 1
ATOM 4796 C C . ASP A 1 601 ? 2.695 41.812 9.305 1 65.56 601 ASP A C 1
ATOM 4798 O O . ASP A 1 601 ? 3.889 41.531 9.148 1 65.56 601 ASP A O 1
ATOM 4802 N N . ASP A 1 602 ? 2.008 42.281 8.367 1 67.25 602 ASP A N 1
ATOM 4803 C CA . ASP A 1 602 ? 2.615 42.969 7.23 1 67.25 602 ASP A CA 1
ATOM 4804 C C . ASP A 1 602 ? 2.078 44.406 7.102 1 67.25 602 ASP A C 1
ATOM 4806 O O . ASP A 1 602 ? 0.904 44.594 6.789 1 67.25 602 ASP A O 1
ATOM 4810 N N . PHE A 1 603 ? 2.965 45.25 7.238 1 72.69 603 PHE A N 1
ATOM 4811 C CA . PHE A 1 603 ? 2.553 46.656 7.184 1 72.69 603 PHE A CA 1
ATOM 4812 C C . PHE A 1 603 ? 3.164 47.344 5.973 1 72.69 603 PHE A C 1
ATOM 4814 O O . PHE A 1 603 ? 3.225 48.594 5.922 1 72.69 603 PHE A O 1
ATOM 4821 N N . GLY A 1 604 ? 3.592 46.438 5.055 1 72.62 604 GLY A N 1
ATOM 4822 C CA . GLY A 1 604 ? 4.191 47 3.85 1 72.62 604 GLY A CA 1
ATOM 4823 C C . GLY A 1 604 ? 5.387 47.906 4.137 1 72.62 604 GLY A C 1
ATOM 4824 O O . GLY A 1 604 ? 6.324 47.5 4.824 1 72.62 604 GLY A O 1
ATOM 4825 N N . ASP A 1 605 ? 5.332 49.062 3.586 1 78.81 605 ASP A N 1
ATOM 4826 C CA . ASP A 1 605 ? 6.461 49.969 3.727 1 78.81 605 ASP A CA 1
ATOM 4827 C C . ASP A 1 605 ? 6.285 50.875 4.945 1 78.81 605 ASP A C 1
ATOM 4829 O O . ASP A 1 605 ? 7.043 51.844 5.129 1 78.81 605 ASP A O 1
ATOM 4833 N N . TYR A 1 606 ? 5.402 50.562 5.691 1 84.75 606 TYR A N 1
ATOM 4834 C CA . TYR A 1 606 ? 5.07 51.406 6.832 1 84.75 606 TYR A CA 1
ATOM 4835 C C . TYR A 1 606 ? 6.285 51.594 7.73 1 84.75 606 TYR A C 1
ATOM 4837 O O . TYR A 1 606 ? 6.645 52.75 8.039 1 84.75 606 TYR A O 1
ATOM 4845 N N . GLY A 1 607 ? 6.957 50.531 8.102 1 88.12 607 GLY A N 1
ATOM 4846 C CA . GLY A 1 607 ? 8.078 50.594 9.023 1 88.12 607 GLY A CA 1
ATOM 4847 C C . GLY A 1 607 ? 9.297 51.281 8.438 1 88.12 607 GLY A C 1
ATOM 4848 O O . GLY A 1 607 ? 9.828 52.25 9.031 1 88.12 607 GLY A O 1
ATOM 4849 N N . ILE A 1 608 ? 9.656 50.875 7.262 1 89.44 608 ILE A N 1
ATOM 4850 C CA . ILE A 1 608 ? 10.875 51.406 6.66 1 89.44 608 ILE A CA 1
ATOM 4851 C C . ILE A 1 608 ? 10.68 52.875 6.273 1 89.44 608 ILE A C 1
ATOM 4853 O O . ILE A 1 608 ? 11.617 53.656 6.348 1 89.44 608 ILE A O 1
ATOM 4857 N N . GLU A 1 609 ? 9.523 53.188 5.824 1 89.69 609 GLU A N 1
ATOM 4858 C CA . GLU A 1 609 ? 9.25 54.562 5.461 1 89.69 609 GLU A CA 1
ATOM 4859 C C . GLU A 1 609 ? 9.32 55.5 6.684 1 89.69 609 GLU A C 1
ATOM 4861 O O . GLU A 1 609 ? 9.836 56.594 6.602 1 89.69 609 GLU A O 1
ATOM 4866 N N . ARG A 1 610 ? 8.852 55.031 7.742 1 94 610 ARG A N 1
ATOM 4867 C CA . ARG A 1 610 ? 8.938 55.812 8.977 1 94 610 ARG A CA 1
ATOM 4868 C C . ARG A 1 610 ? 10.383 55.938 9.438 1 94 610 ARG A C 1
ATOM 4870 O O . ARG A 1 610 ? 10.789 57 9.914 1 94 610 ARG A O 1
ATOM 4877 N N . TYR A 1 611 ? 11.117 54.906 9.266 1 94.75 611 TYR A N 1
ATOM 4878 C CA . TYR A 1 611 ? 12.523 54.906 9.648 1 94.75 611 TYR A CA 1
ATOM 4879 C C . TYR A 1 611 ? 13.305 55.938 8.828 1 94.75 611 TYR A C 1
ATOM 4881 O O . TYR A 1 611 ? 14.062 56.75 9.375 1 94.75 611 TYR A O 1
ATOM 4889 N N . ARG A 1 612 ? 13.062 55.906 7.566 1 94.44 612 ARG A N 1
ATOM 4890 C CA . ARG A 1 612 ? 13.734 56.844 6.668 1 94.44 612 ARG A CA 1
ATOM 4891 C C . ARG A 1 612 ? 13.328 58.281 6.961 1 94.44 612 ARG A C 1
ATOM 4893 O O . ARG A 1 612 ? 14.156 59.188 6.918 1 94.44 612 ARG A O 1
ATOM 4900 N N . ARG A 1 613 ? 12.125 58.469 7.195 1 94.5 613 ARG A N 1
ATOM 4901 C CA . ARG A 1 613 ? 11.633 59.812 7.523 1 94.5 613 ARG A CA 1
ATOM 4902 C C . ARG A 1 613 ? 12.227 60.312 8.836 1 94.5 613 ARG A C 1
ATOM 4904 O O . ARG A 1 613 ? 12.523 61.5 8.984 1 94.5 613 ARG A O 1
ATOM 4911 N N . ALA A 1 614 ? 12.352 59.438 9.773 1 96.06 614 ALA A N 1
ATOM 4912 C CA . ALA A 1 614 ? 13.023 59.812 11.023 1 96.06 614 ALA A CA 1
ATOM 4913 C C . ALA A 1 614 ? 14.438 60.312 10.758 1 96.06 614 ALA A C 1
ATOM 4915 O O . ALA A 1 614 ? 14.867 61.312 11.336 1 96.06 614 ALA A O 1
ATOM 4916 N N . GLN A 1 615 ? 15.141 59.625 9.859 1 95.12 615 GLN A N 1
ATOM 4917 C CA . GLN A 1 615 ? 16.5 60.031 9.5 1 95.12 615 GLN A CA 1
ATOM 4918 C C . GLN A 1 615 ? 16.516 61.375 8.828 1 95.12 615 GLN A C 1
ATOM 4920 O O . GLN A 1 615 ? 17.359 62.219 9.133 1 95.12 615 GLN A O 1
ATOM 4925 N N . ALA A 1 616 ? 15.617 61.531 7.926 1 93.94 616 ALA A N 1
ATOM 4926 C CA . ALA A 1 616 ? 15.539 62.781 7.203 1 93.94 616 ALA A CA 1
ATOM 4927 C C . ALA A 1 616 ? 15.25 63.938 8.156 1 93.94 616 ALA A C 1
ATOM 4929 O O . ALA A 1 616 ? 15.844 65 8.031 1 93.94 616 ALA A O 1
ATOM 4930 N N . ASN A 1 617 ? 14.359 63.812 9.055 1 94.94 617 ASN A N 1
ATOM 4931 C CA . ASN A 1 617 ? 14 64.875 10 1 94.94 617 ASN A CA 1
ATOM 4932 C C . ASN A 1 617 ? 15.109 65.125 11.016 1 94.94 617 ASN A C 1
ATOM 4934 O O . ASN A 1 617 ? 15.266 66.25 11.516 1 94.94 617 ASN A O 1
ATOM 4938 N N . LEU A 1 618 ? 15.852 64.062 11.32 1 95.06 618 LEU A N 1
ATOM 4939 C CA . LEU A 1 618 ? 17.047 64.25 12.148 1 95.06 618 LEU A CA 1
ATOM 4940 C C . LEU A 1 618 ? 18.031 65.188 11.492 1 95.06 618 LEU A C 1
ATOM 4942 O O . LEU A 1 618 ? 18.594 66.062 12.148 1 95.06 618 LEU A O 1
ATOM 4946 N N . ALA A 1 619 ? 18.266 64.938 10.227 1 92.75 619 ALA A N 1
ATOM 4947 C CA . ALA A 1 619 ? 19.156 65.812 9.461 1 92.75 619 ALA A CA 1
ATOM 4948 C C . ALA A 1 619 ? 18.641 67.25 9.469 1 92.75 619 ALA A C 1
ATOM 4950 O O . ALA A 1 619 ? 19.438 68.188 9.609 1 92.75 619 ALA A O 1
ATOM 4951 N N . ARG A 1 620 ? 17.422 67.438 9.297 1 92.25 620 ARG A N 1
ATOM 4952 C CA . ARG A 1 620 ? 16.797 68.75 9.328 1 92.25 620 ARG A CA 1
ATOM 4953 C C . ARG A 1 620 ? 16.984 69.375 10.688 1 92.25 620 ARG A C 1
ATOM 4955 O O . ARG A 1 620 ? 17.281 70.562 10.773 1 92.25 620 ARG A O 1
ATOM 4962 N N . TYR A 1 621 ? 16.766 68.688 11.75 1 93.88 621 TYR A N 1
ATOM 4963 C CA . TYR A 1 621 ? 16.906 69.188 13.102 1 93.88 621 TYR A CA 1
ATOM 4964 C C . TYR A 1 621 ? 18.344 69.625 13.367 1 93.88 621 TYR A C 1
ATOM 4966 O O . TYR A 1 621 ? 18.578 70.688 13.977 1 93.88 621 TYR A O 1
ATOM 4974 N N . HIS A 1 622 ? 19.281 68.875 12.867 1 91.56 622 HIS A N 1
ATOM 4975 C CA . HIS A 1 622 ? 20.703 69.188 13.031 1 91.56 622 HIS A CA 1
ATOM 4976 C C . HIS A 1 622 ? 21.047 70.5 12.273 1 91.56 622 HIS A C 1
ATOM 4978 O O . HIS A 1 622 ? 21.828 71.312 12.75 1 91.56 622 HIS A O 1
ATOM 4984 N N . ALA A 1 623 ? 20.484 70.625 11.164 1 88.62 623 ALA A N 1
ATOM 4985 C CA . ALA A 1 623 ? 20.703 71.812 10.367 1 88.62 623 ALA A CA 1
ATOM 4986 C C . ALA A 1 623 ? 20.156 73.062 11.07 1 88.62 623 ALA A C 1
ATOM 4988 O O . ALA A 1 623 ? 20.781 74.125 11.055 1 88.62 623 ALA A O 1
ATOM 4989 N N . LEU A 1 624 ? 19.031 73 11.648 1 85.62 624 LEU A N 1
ATOM 4990 C CA . LEU A 1 624 ? 18.406 74.062 12.383 1 85.62 624 LEU A CA 1
ATOM 4991 C C . LEU A 1 624 ? 19.219 74.438 13.625 1 85.62 624 LEU A C 1
ATOM 4993 O O . LEU A 1 624 ? 19.297 75.625 14.008 1 85.62 624 LEU A O 1
ATOM 4997 N N . LYS A 1 625 ? 19.859 73.562 14.227 1 84 625 LYS A N 1
ATOM 4998 C CA . LYS A 1 625 ? 20.656 73.75 15.43 1 84 625 LYS A CA 1
ATOM 4999 C C . LYS A 1 625 ? 21.969 74.438 15.102 1 84 625 LYS A C 1
ATOM 5001 O O . LYS A 1 625 ? 22.484 75.25 15.906 1 84 625 LYS A O 1
ATOM 5006 N N . LYS A 1 626 ? 22.578 74.25 13.914 1 74 626 LYS A N 1
ATOM 5007 C CA . LYS A 1 626 ? 23.812 74.875 13.484 1 74 626 LYS A CA 1
ATOM 5008 C C . LYS A 1 626 ? 23.578 76.375 13.117 1 74 626 LYS A C 1
ATOM 5010 O O . LYS A 1 626 ? 24.438 77.188 13.328 1 74 626 LYS A O 1
ATOM 5015 N N . GLU A 1 627 ? 22.453 76.625 12.578 1 70.25 627 GLU A N 1
ATOM 5016 C CA . GLU A 1 627 ? 22.156 78 12.188 1 70.25 627 GLU A CA 1
ATOM 5017 C C . GLU A 1 627 ? 21.781 78.812 13.398 1 70.25 627 GLU A C 1
ATOM 5019 O O . GLU A 1 627 ? 21.938 80.062 13.367 1 70.25 627 GLU A O 1
ATOM 5024 N N . GLY A 1 628 ? 21.422 78.312 14.438 1 58.22 628 GLY A N 1
ATOM 5025 C CA . GLY A 1 628 ? 21.078 79.125 15.617 1 58.22 628 GLY A CA 1
ATOM 5026 C C . GLY A 1 628 ? 22.188 79.125 16.656 1 58.22 628 GLY A C 1
ATOM 5027 O O . GLY A 1 628 ? 23.094 78.312 16.641 1 58.22 628 GLY A O 1
ATOM 5028 N N . MET B 1 1 ? 12.586 -21.359 38.625 1 28.61 1 MET B N 1
ATOM 5029 C CA . MET B 1 1 ? 13.008 -19.969 38.656 1 28.61 1 MET B CA 1
ATOM 5030 C C . MET B 1 1 ? 12.656 -19.25 37.375 1 28.61 1 MET B C 1
ATOM 5032 O O . MET B 1 1 ? 12.227 -18.094 37.375 1 28.61 1 MET B O 1
ATOM 5036 N N . ASN B 1 2 ? 12.766 -20.094 36.25 1 31.83 2 ASN B N 1
ATOM 5037 C CA . ASN B 1 2 ? 12.625 -19.578 34.875 1 31.83 2 ASN B CA 1
ATOM 5038 C C . ASN B 1 2 ? 11.156 -19.438 34.469 1 31.83 2 ASN B C 1
ATOM 5040 O O . ASN B 1 2 ? 10.812 -18.562 33.688 1 31.83 2 ASN B O 1
ATOM 5044 N N . GLU B 1 3 ? 10.312 -20.453 35 1 33.12 3 GLU B N 1
ATOM 5045 C CA . GLU B 1 3 ? 8.891 -20.609 34.688 1 33.12 3 GLU B CA 1
ATOM 5046 C C . GLU B 1 3 ? 8.094 -19.391 35.156 1 33.12 3 GLU B C 1
ATOM 5048 O O . GLU B 1 3 ? 7.23 -18.906 34.438 1 33.12 3 GLU B O 1
ATOM 5053 N N . GLU B 1 4 ? 8.227 -19.109 36.438 1 38.78 4 GLU B N 1
ATOM 5054 C CA . GLU B 1 4 ? 7.676 -17.953 37.125 1 38.78 4 GLU B CA 1
ATOM 5055 C C . GLU B 1 4 ? 8.047 -16.656 36.406 1 38.78 4 GLU B C 1
ATOM 5057 O O . GLU B 1 4 ? 7.363 -15.641 36.562 1 38.78 4 GLU B O 1
ATOM 5062 N N . ARG B 1 5 ? 9.031 -16.875 35.625 1 41.97 5 ARG B N 1
ATOM 5063 C CA . ARG B 1 5 ? 9.625 -15.688 35.031 1 41.97 5 ARG B CA 1
ATOM 5064 C C . ARG B 1 5 ? 8.836 -15.242 33.781 1 41.97 5 ARG B C 1
ATOM 5066 O O . ARG B 1 5 ? 8.594 -14.047 33.594 1 41.97 5 ARG B O 1
ATOM 5073 N N . ARG B 1 6 ? 8.32 -16.172 32.906 1 44.19 6 ARG B N 1
ATOM 5074 C CA . ARG B 1 6 ? 7.695 -15.789 31.641 1 44.19 6 ARG B CA 1
ATOM 5075 C C . ARG B 1 6 ? 6.238 -15.383 31.844 1 44.19 6 ARG B C 1
ATOM 5077 O O . ARG B 1 6 ? 5.77 -14.414 31.25 1 44.19 6 ARG B O 1
ATOM 5084 N N . ALA B 1 7 ? 5.426 -16.234 32.594 1 46.94 7 ALA B N 1
ATOM 5085 C CA . ALA B 1 7 ? 4.098 -15.781 33 1 46.94 7 ALA B CA 1
ATOM 5086 C C . ALA B 1 7 ? 4.164 -14.383 33.594 1 46.94 7 ALA B C 1
ATOM 5088 O O . ALA B 1 7 ? 3.297 -13.547 33.344 1 46.94 7 ALA B O 1
ATOM 5089 N N . HIS B 1 8 ? 5.16 -14.289 34.156 1 55.72 8 HIS B N 1
ATOM 5090 C CA . HIS B 1 8 ? 5.461 -13.023 34.812 1 55.72 8 HIS B CA 1
ATOM 5091 C C . HIS B 1 8 ? 5.754 -11.93 33.781 1 55.72 8 HIS B C 1
ATOM 5093 O O . HIS B 1 8 ? 5.367 -10.773 33.969 1 55.72 8 HIS B O 1
ATOM 5099 N N . MET B 1 9 ? 6.113 -12.484 32.562 1 57.72 9 MET B N 1
ATOM 5100 C CA . MET B 1 9 ? 6.484 -11.5 31.547 1 57.72 9 MET B CA 1
ATOM 5101 C C . MET B 1 9 ? 5.25 -10.945 30.859 1 57.72 9 MET B C 1
ATOM 5103 O O . MET B 1 9 ? 5.184 -9.75 30.562 1 57.72 9 MET B O 1
ATOM 5107 N N . ASN B 1 10 ? 4.258 -11.859 30.703 1 70.75 10 ASN B N 1
ATOM 5108 C CA . ASN B 1 10 ? 3.037 -11.398 30.047 1 70.75 10 ASN B CA 1
ATOM 5109 C C . ASN B 1 10 ? 2.273 -10.406 30.922 1 70.75 10 ASN B C 1
ATOM 5111 O O . ASN B 1 10 ? 1.773 -9.398 30.438 1 70.75 10 ASN B O 1
ATOM 5115 N N . ASP B 1 11 ? 2.236 -10.805 32.219 1 77.88 11 ASP B N 1
ATOM 5116 C CA . ASP B 1 11 ? 1.586 -9.891 33.156 1 77.88 11 ASP B CA 1
ATOM 5117 C C . ASP B 1 11 ? 2.336 -8.562 33.219 1 77.88 11 ASP B C 1
ATOM 5119 O O . ASP B 1 11 ? 1.718 -7.5 33.281 1 77.88 11 ASP B O 1
ATOM 5123 N N . LEU B 1 12 ? 3.629 -8.805 33.188 1 82.25 12 LEU B N 1
ATOM 5124 C CA . LEU B 1 12 ? 4.477 -7.621 33.219 1 82.25 12 LEU B CA 1
ATOM 5125 C C . LEU B 1 12 ? 4.238 -6.738 32 1 82.25 12 LEU B C 1
ATOM 5127 O O . LEU B 1 12 ? 4.102 -5.52 32.125 1 82.25 12 LEU B O 1
ATOM 5131 N N . MET B 1 13 ? 4.102 -7.387 30.891 1 82 13 MET B N 1
ATOM 5132 C CA . MET B 1 13 ? 3.9 -6.652 29.656 1 82 13 MET B CA 1
ATOM 5133 C C . MET B 1 13 ? 2.535 -5.977 29.641 1 82 13 MET B C 1
ATOM 5135 O O . MET B 1 13 ? 2.404 -4.844 29.172 1 82 13 MET B O 1
ATOM 5139 N N . THR B 1 14 ? 1.601 -6.68 30.141 1 82.44 14 THR B N 1
ATOM 5140 C CA . THR B 1 14 ? 0.243 -6.148 30.188 1 82.44 14 THR B CA 1
ATOM 5141 C C . THR B 1 14 ? 0.186 -4.879 31.031 1 82.44 14 THR B C 1
ATOM 5143 O O . THR B 1 14 ? -0.424 -3.885 30.641 1 82.44 14 THR B O 1
ATOM 5146 N N . LEU B 1 15 ? 0.763 -4.941 32.156 1 85.94 15 LEU B N 1
ATOM 5147 C CA . LEU B 1 15 ? 0.757 -3.771 33.031 1 85.94 15 LEU B CA 1
ATOM 5148 C C . LEU B 1 15 ? 1.591 -2.643 32.438 1 85.94 15 LEU B C 1
ATOM 5150 O O . LEU B 1 15 ? 1.204 -1.475 32.531 1 85.94 15 LEU B O 1
ATOM 5154 N N . LEU B 1 16 ? 2.719 -3.025 31.938 1 86 16 LEU B N 1
ATOM 5155 C CA . LEU B 1 16 ? 3.578 -2.021 31.312 1 86 16 LEU B CA 1
ATOM 5156 C C . LEU B 1 16 ? 2.848 -1.31 30.172 1 86 16 LEU B C 1
ATOM 5158 O O . LEU B 1 16 ? 2.975 -0.094 30.016 1 86 16 LEU B O 1
ATOM 5162 N N . TYR B 1 17 ? 2.133 -2.029 29.438 1 85.5 17 TYR B N 1
ATOM 5163 C CA . TYR B 1 17 ? 1.355 -1.443 28.344 1 85.5 17 TYR B CA 1
ATOM 5164 C C . TYR B 1 17 ? 0.273 -0.518 28.891 1 85.5 17 TYR B C 1
ATOM 5166 O O . TYR B 1 17 ? 0.026 0.553 28.328 1 85.5 17 TYR B O 1
ATOM 5174 N N . TYR B 1 18 ? -0.374 -1.002 29.922 1 84.62 18 TYR B N 1
ATOM 5175 C CA . TYR B 1 18 ? -1.391 -0.174 30.562 1 84.62 18 TYR B CA 1
ATOM 5176 C C . TYR B 1 18 ? -0.805 1.158 31.016 1 84.62 18 TYR B C 1
ATOM 5178 O O . TYR B 1 18 ? -1.407 2.213 30.812 1 84.62 18 TYR B O 1
ATOM 5186 N N . LEU B 1 19 ? 0.316 1.131 31.578 1 86.5 19 LEU B N 1
ATOM 5187 C CA . LEU B 1 19 ? 0.96 2.336 32.094 1 86.5 19 LEU B CA 1
ATOM 5188 C C . LEU B 1 19 ? 1.354 3.268 30.953 1 86.5 19 LEU B C 1
ATOM 5190 O O . LEU B 1 19 ? 1.406 4.488 31.125 1 86.5 19 LEU B O 1
ATOM 5194 N N . ASN B 1 20 ? 1.62 2.711 29.828 1 86.25 20 ASN B N 1
ATOM 5195 C CA . ASN B 1 20 ? 2.004 3.506 28.672 1 86.25 20 ASN B CA 1
ATOM 5196 C C . ASN B 1 20 ? 0.814 4.266 28.094 1 86.25 20 ASN B C 1
ATOM 5198 O O . ASN B 1 20 ? 0.967 5.387 27.609 1 86.25 20 ASN B O 1
ATOM 5202 N N . ARG B 1 21 ? -0.348 3.75 28.125 1 76.94 21 ARG B N 1
ATOM 5203 C CA . ARG B 1 21 ? -1.516 4.316 27.469 1 76.94 21 ARG B CA 1
ATOM 5204 C C . ARG B 1 21 ? -2.266 5.27 28.391 1 76.94 21 ARG B C 1
ATOM 5206 O O . ARG B 1 21 ? -2.988 6.152 27.922 1 76.94 21 ARG B O 1
ATOM 5213 N N . ALA B 1 22 ? -2.398 4.891 29.641 1 65.5 22 ALA B N 1
ATOM 5214 C CA . ALA B 1 22 ? -3.348 5.551 30.531 1 65.5 22 ALA B CA 1
ATOM 5215 C C . ALA B 1 22 ? -2.623 6.434 31.547 1 65.5 22 ALA B C 1
ATOM 5217 O O . ALA B 1 22 ? -1.439 6.227 31.828 1 65.5 22 ALA B O 1
ATOM 5218 N N . GLU B 1 23 ? -3.232 7.574 31.766 1 62.47 23 GLU B N 1
ATOM 5219 C CA . GLU B 1 23 ? -2.807 8.195 33.031 1 62.47 23 GLU B CA 1
ATOM 5220 C C . GLU B 1 23 ? -3.041 7.262 34.219 1 62.47 23 GLU B C 1
ATOM 5222 O O . GLU B 1 23 ? -4.176 6.863 34.469 1 62.47 23 GLU B O 1
ATOM 5227 N N . ALA B 1 24 ? -1.964 6.551 34.469 1 64.88 24 ALA B N 1
ATOM 5228 C CA . ALA B 1 24 ? -2.031 5.469 35.469 1 64.88 24 ALA B CA 1
ATOM 5229 C C . ALA B 1 24 ? -2.764 5.918 36.719 1 64.88 24 ALA B C 1
ATOM 5231 O O . ALA B 1 24 ? -2.414 6.938 37.312 1 64.88 24 ALA B O 1
ATOM 5232 N N . GLY B 1 25 ? -4.043 5.402 36.781 1 70.12 25 GLY B N 1
ATOM 5233 C CA . GLY B 1 25 ? -4.801 5.617 38 1 70.12 25 GLY B CA 1
ATOM 5234 C C . GLY B 1 25 ? -4.223 4.895 39.188 1 70.12 25 GLY B C 1
ATOM 5235 O O . GLY B 1 25 ? -3.012 4.668 39.25 1 70.12 25 GLY B O 1
ATOM 5236 N N . SER B 1 26 ? -4.938 4.629 40.219 1 82.88 26 SER B N 1
ATOM 5237 C CA . SER B 1 26 ? -4.566 3.912 41.438 1 82.88 26 SER B CA 1
ATOM 5238 C C . SER B 1 26 ? -4.258 2.449 41.156 1 82.88 26 SER B C 1
ATOM 5240 O O . SER B 1 26 ? -4.551 1.952 40.062 1 82.88 26 SER B O 1
ATOM 5242 N N . GLN B 1 27 ? -3.559 1.782 42 1 87.06 27 GLN B N 1
ATOM 5243 C CA . GLN B 1 27 ? -3.254 0.364 41.844 1 87.06 27 GLN B CA 1
ATOM 5244 C C . GLN B 1 27 ? -4.531 -0.462 41.719 1 87.06 27 GLN B C 1
ATOM 5246 O O . GLN B 1 27 ? -4.551 -1.479 41 1 87.06 27 GLN B O 1
ATOM 5251 N N . ARG B 1 28 ? -5.578 0.059 42.25 1 86 28 ARG B N 1
ATOM 5252 C CA . ARG B 1 28 ? -6.871 -0.6 42.125 1 86 28 ARG B CA 1
ATOM 5253 C C . ARG B 1 28 ? -7.391 -0.477 40.688 1 86 28 ARG B C 1
ATOM 5255 O O . ARG B 1 28 ? -7.961 -1.427 40.156 1 86 28 ARG B O 1
ATOM 5262 N N . ASP B 1 29 ? -7.133 0.681 40.156 1 86.38 29 ASP B N 1
ATOM 5263 C CA . ASP B 1 29 ? -7.523 0.896 38.781 1 86.38 29 ASP B CA 1
ATOM 5264 C C . ASP B 1 29 ? -6.738 -0.016 37.812 1 86.38 29 ASP B C 1
ATOM 5266 O O . ASP B 1 29 ? -7.297 -0.564 36.875 1 86.38 29 ASP B O 1
ATOM 5270 N N . MET B 1 30 ? -5.492 -0.162 38.156 1 87.75 30 MET B N 1
ATOM 5271 C CA . MET B 1 30 ? -4.621 -1.019 37.375 1 87.75 30 MET B CA 1
ATOM 5272 C C . MET B 1 30 ? -5.098 -2.467 37.406 1 87.75 30 MET B C 1
ATOM 5274 O O . MET B 1 30 ? -5.125 -3.145 36.375 1 87.75 30 MET B O 1
ATOM 5278 N N . ALA B 1 31 ? -5.461 -2.814 38.562 1 87.06 31 ALA B N 1
ATOM 5279 C CA . ALA B 1 31 ? -5.914 -4.191 38.75 1 87.06 31 ALA B CA 1
ATOM 5280 C C . ALA B 1 31 ? -7.195 -4.465 37.969 1 87.06 31 ALA B C 1
ATOM 5282 O O . ALA B 1 31 ? -7.332 -5.516 37.344 1 87.06 31 ALA B O 1
ATOM 5283 N N . GLN B 1 32 ? -8.07 -3.527 37.969 1 81.62 32 GLN B N 1
ATOM 5284 C CA . GLN B 1 32 ? -9.328 -3.662 37.25 1 81.62 32 GLN B CA 1
ATOM 5285 C C . GLN B 1 32 ? -9.109 -3.678 35.75 1 81.62 32 GLN B C 1
ATOM 5287 O O . GLN B 1 32 ? -9.688 -4.5 35.031 1 81.62 32 GLN B O 1
ATOM 5292 N N . ALA B 1 33 ? -8.219 -2.824 35.375 1 80.44 33 ALA B N 1
ATOM 5293 C CA . ALA B 1 33 ? -8.008 -2.66 33.938 1 80.44 33 ALA B CA 1
ATOM 5294 C C . ALA B 1 33 ? -7.25 -3.85 33.344 1 80.44 33 ALA B C 1
ATOM 5296 O O . ALA B 1 33 ? -7.465 -4.23 32.188 1 80.44 33 ALA B O 1
ATOM 5297 N N . THR B 1 34 ? -6.379 -4.445 34.125 1 81.44 34 THR B N 1
ATOM 5298 C CA . THR B 1 34 ? -5.523 -5.504 33.625 1 81.44 34 THR B CA 1
ATOM 5299 C C . THR B 1 34 ? -6.027 -6.875 34.062 1 81.44 34 THR B C 1
ATOM 5301 O O . THR B 1 34 ? -5.508 -7.902 33.625 1 81.44 34 THR B O 1
ATOM 5304 N N . ASN B 1 35 ? -6.984 -6.844 34.938 1 78.31 35 ASN B N 1
ATOM 5305 C CA . ASN B 1 35 ? -7.531 -8.07 35.5 1 78.31 35 ASN B CA 1
ATOM 5306 C C . ASN B 1 35 ? -6.469 -8.867 36.25 1 78.31 35 ASN B C 1
ATOM 5308 O O . ASN B 1 35 ? -6.344 -10.078 36.062 1 78.31 35 ASN B O 1
ATOM 5312 N N . LEU B 1 36 ? -5.602 -8.148 36.938 1 82.62 36 LEU B N 1
ATOM 5313 C CA . LEU B 1 36 ? -4.598 -8.719 37.844 1 82.62 36 LEU B CA 1
ATOM 5314 C C . LEU B 1 36 ? -4.934 -8.414 39.281 1 82.62 36 LEU B C 1
ATOM 5316 O O . LEU B 1 36 ? -5.645 -7.453 39.562 1 82.62 36 LEU B O 1
ATOM 5320 N N . SER B 1 37 ? -4.531 -9.367 40.125 1 84.62 37 SER B N 1
ATOM 5321 C CA . SER B 1 37 ? -4.773 -9.117 41.531 1 84.62 37 SER B CA 1
ATOM 5322 C C . SER B 1 37 ? -3.951 -7.934 42.031 1 84.62 37 SER B C 1
ATOM 5324 O O . SER B 1 37 ? -2.918 -7.598 41.438 1 84.62 37 SER B O 1
ATOM 5326 N N . LEU B 1 38 ? -4.469 -7.344 43.125 1 89.12 38 LEU B N 1
ATOM 5327 C CA . LEU B 1 38 ? -3.77 -6.211 43.719 1 89.12 38 LEU B CA 1
ATOM 5328 C C . LEU B 1 38 ? -2.365 -6.609 44.156 1 89.12 38 LEU B C 1
ATOM 5330 O O . LEU B 1 38 ? -1.425 -5.82 44.031 1 89.12 38 LEU B O 1
ATOM 5334 N N . GLY B 1 39 ? -2.281 -7.766 44.656 1 88.06 39 GLY B N 1
ATOM 5335 C CA . GLY B 1 39 ? -0.977 -8.266 45.062 1 88.06 39 GLY B CA 1
ATOM 5336 C C . GLY B 1 39 ? 0 -8.391 43.938 1 88.06 39 GLY B C 1
ATOM 5337 O O . GLY B 1 39 ? 1.173 -8.031 44.062 1 88.06 39 GLY B O 1
ATOM 5338 N N . LYS B 1 40 ? -0.432 -8.836 42.844 1 87.44 40 LYS B N 1
ATOM 5339 C CA . LYS B 1 40 ? 0.403 -8.984 41.656 1 87.44 40 LYS B CA 1
ATOM 5340 C C . LYS B 1 40 ? 0.811 -7.621 41.094 1 87.44 40 LYS B C 1
ATOM 5342 O O . LYS B 1 40 ? 1.938 -7.449 40.625 1 87.44 40 LYS B O 1
ATOM 5347 N N . ILE B 1 41 ? -0.135 -6.711 41.094 1 90.75 41 ILE B N 1
ATOM 5348 C CA . ILE B 1 41 ? 0.158 -5.363 40.625 1 90.75 41 ILE B CA 1
ATOM 5349 C C . ILE B 1 41 ? 1.328 -4.781 41.406 1 90.75 41 ILE B C 1
ATOM 5351 O O . ILE B 1 41 ? 2.266 -4.23 40.812 1 90.75 41 ILE B O 1
ATOM 5355 N N . ASN B 1 42 ? 1.218 -4.961 42.688 1 89.88 42 ASN B N 1
ATOM 5356 C CA . ASN B 1 42 ? 2.271 -4.434 43.531 1 89.88 42 ASN B CA 1
ATOM 5357 C C . ASN B 1 42 ? 3.621 -5.082 43.25 1 89.88 42 ASN B C 1
ATOM 5359 O O . ASN B 1 42 ? 4.645 -4.398 43.219 1 89.88 42 ASN B O 1
ATOM 5363 N N . LEU B 1 43 ? 3.541 -6.328 43.031 1 90.38 43 LEU B N 1
ATOM 5364 C CA . LEU B 1 43 ? 4.766 -7.07 42.75 1 90.38 43 LEU B CA 1
ATOM 5365 C C . LEU B 1 43 ? 5.363 -6.637 41.438 1 90.38 43 LEU B C 1
ATOM 5367 O O . LEU B 1 43 ? 6.578 -6.449 41.312 1 90.38 43 LEU B O 1
ATOM 5371 N N . ILE B 1 44 ? 4.555 -6.492 40.438 1 90.75 44 ILE B N 1
ATOM 5372 C CA . ILE B 1 44 ? 5.008 -6.145 39.094 1 90.75 44 ILE B CA 1
ATOM 5373 C C . ILE B 1 44 ? 5.539 -4.715 39.094 1 90.75 44 ILE B C 1
ATOM 5375 O O . ILE B 1 44 ? 6.566 -4.43 38.469 1 90.75 44 ILE B O 1
ATOM 5379 N N . LEU B 1 45 ? 4.848 -3.869 39.781 1 90.94 45 LEU B N 1
ATOM 5380 C CA . LEU B 1 45 ? 5.301 -2.482 39.844 1 90.94 45 LEU B CA 1
ATOM 5381 C C . LEU B 1 45 ? 6.691 -2.395 40.469 1 90.94 45 LEU B C 1
ATOM 5383 O O . LEU B 1 45 ? 7.543 -1.641 39.969 1 90.94 45 LEU B O 1
ATOM 5387 N N . LYS B 1 46 ? 6.848 -3.158 41.469 1 90.25 46 LYS B N 1
ATOM 5388 C CA . LYS B 1 46 ? 8.156 -3.184 42.094 1 90.25 46 LYS B CA 1
ATOM 5389 C C . LYS B 1 46 ? 9.227 -3.705 41.156 1 90.25 46 LYS B C 1
ATOM 5391 O O . LYS B 1 46 ? 10.328 -3.152 41.094 1 90.25 46 LYS B O 1
ATOM 5396 N N . ARG B 1 47 ? 8.938 -4.641 40.5 1 90.5 47 ARG B N 1
ATOM 5397 C CA . ARG B 1 47 ? 9.883 -5.23 39.562 1 90.5 47 ARG B CA 1
ATOM 5398 C C . ARG B 1 47 ? 10.195 -4.262 38.438 1 90.5 47 ARG B C 1
ATOM 5400 O O . ARG B 1 47 ? 11.352 -4.125 38.031 1 90.5 47 ARG B O 1
ATOM 5407 N N . LEU B 1 48 ? 9.148 -3.654 37.875 1 91.56 48 LEU B N 1
ATOM 5408 C CA . LEU B 1 48 ? 9.32 -2.703 36.781 1 91.56 48 LEU B CA 1
ATOM 5409 C C . LEU B 1 48 ? 10.195 -1.531 37.219 1 91.56 48 LEU B C 1
ATOM 5411 O O . LEU B 1 48 ? 11.039 -1.065 36.438 1 91.56 48 LEU B O 1
ATOM 5415 N N . GLU B 1 49 ? 9.961 -1.168 38.438 1 92.25 49 GLU B N 1
ATOM 5416 C CA . GLU B 1 49 ? 10.75 -0.054 38.938 1 92.25 49 GLU B CA 1
ATOM 5417 C C . GLU B 1 49 ? 12.203 -0.469 39.188 1 92.25 49 GLU B C 1
ATOM 5419 O O . GLU B 1 49 ? 13.133 0.256 38.812 1 92.25 49 GLU B O 1
ATOM 5424 N N . GLU B 1 50 ? 12.367 -1.635 39.719 1 91.69 50 GLU B N 1
ATOM 5425 C CA . GLU B 1 50 ? 13.695 -2.135 40.031 1 91.69 50 GLU B CA 1
ATOM 5426 C C . GLU B 1 50 ? 14.523 -2.369 38.781 1 91.69 50 GLU B C 1
ATOM 5428 O O . GLU B 1 50 ? 15.734 -2.148 38.781 1 91.69 50 GLU B O 1
ATOM 5433 N N . GLN B 1 51 ? 13.891 -2.748 37.844 1 92.06 51 GLN B N 1
ATOM 5434 C CA . GLN B 1 51 ? 14.594 -3.062 36.594 1 92.06 51 GLN B CA 1
ATOM 5435 C C . GLN B 1 51 ? 14.719 -1.831 35.688 1 92.06 51 GLN B C 1
ATOM 5437 O O . GLN B 1 51 ? 15.32 -1.892 34.625 1 92.06 51 GLN B O 1
ATOM 5442 N N . GLY B 1 52 ? 14.086 -0.723 36.062 1 90.75 52 GLY B N 1
ATOM 5443 C CA . GLY B 1 52 ? 14.242 0.545 35.375 1 90.75 52 GLY B CA 1
ATOM 5444 C C . GLY B 1 52 ? 13.297 0.711 34.219 1 90.75 52 GLY B C 1
ATOM 5445 O O . GLY B 1 52 ? 13.539 1.519 33.312 1 90.75 52 GLY B O 1
ATOM 5446 N N . TYR B 1 53 ? 12.234 -0.068 34.188 1 91.5 53 TYR B N 1
ATOM 5447 C CA . TYR B 1 53 ? 11.289 0.018 33.062 1 91.5 53 TYR B CA 1
ATOM 5448 C C . TYR B 1 53 ? 10.289 1.146 33.312 1 91.5 53 TYR B C 1
ATOM 5450 O O . TYR B 1 53 ? 9.656 1.618 32.344 1 91.5 53 TYR B O 1
ATOM 5458 N N . ILE B 1 54 ? 10.086 1.517 34.594 1 91.88 54 ILE B N 1
ATOM 5459 C CA . ILE B 1 54 ? 9.211 2.635 34.938 1 91.88 54 ILE B CA 1
ATOM 5460 C C . ILE B 1 54 ? 9.844 3.5 36 1 91.88 54 ILE B C 1
ATOM 5462 O O . ILE B 1 54 ? 10.773 3.066 36.688 1 91.88 54 ILE B O 1
ATOM 5466 N N . GLU B 1 55 ? 9.453 4.75 36.031 1 90.88 55 GLU B N 1
ATOM 5467 C CA . GLU B 1 55 ? 9.75 5.664 37.125 1 90.88 55 GLU B CA 1
ATOM 5468 C C . GLU B 1 55 ? 8.477 6.086 37.875 1 90.88 55 GLU B C 1
ATOM 5470 O O . GLU B 1 55 ? 7.457 6.363 37.25 1 90.88 55 GLU B O 1
ATOM 5475 N N . ILE B 1 56 ? 8.562 5.949 39.188 1 88.88 56 ILE B N 1
ATOM 5476 C CA . ILE B 1 56 ? 7.398 6.293 40 1 88.88 56 ILE B CA 1
ATOM 5477 C C . ILE B 1 56 ? 7.664 7.598 40.75 1 88.88 56 ILE B C 1
ATOM 5479 O O . ILE B 1 56 ? 8.633 7.695 41.5 1 88.88 56 ILE B O 1
ATOM 5483 N N . GLU B 1 57 ? 6.965 8.609 40.312 1 84.81 57 GLU B N 1
ATOM 5484 C CA . GLU B 1 57 ? 7 9.859 41.062 1 84.81 57 GLU B CA 1
ATOM 5485 C C . GLU B 1 57 ? 5.922 9.875 42.156 1 84.81 57 GLU B C 1
ATOM 5487 O O . GLU B 1 57 ? 4.73 9.844 41.844 1 84.81 57 GLU B O 1
ATOM 5492 N N . ARG B 1 58 ? 6.27 9.898 43.469 1 82.31 58 ARG B N 1
ATOM 5493 C CA . ARG B 1 58 ? 5.367 9.844 44.594 1 82.31 58 ARG B CA 1
ATOM 5494 C C . ARG B 1 58 ? 5.027 11.234 45.094 1 82.31 58 ARG B C 1
ATOM 5496 O O . ARG B 1 58 ? 5.91 11.969 45.562 1 82.31 58 ARG B O 1
ATOM 5503 N N . GLN B 1 59 ? 4.004 11.711 44.5 1 73.12 59 GLN B N 1
ATOM 5504 C CA . GLN B 1 59 ? 3.514 13.008 44.938 1 73.12 59 GLN B CA 1
ATOM 5505 C C . GLN B 1 59 ? 2.375 12.852 45.938 1 73.12 59 GLN B C 1
ATOM 5507 O O . GLN B 1 59 ? 1.215 12.703 45.562 1 73.12 59 GLN B O 1
ATOM 5512 N N . GLY B 1 60 ? 2.506 12.906 47.156 1 67.94 60 GLY B N 1
ATOM 5513 C CA . GLY B 1 60 ? 1.513 12.766 48.188 1 67.94 60 GLY B CA 1
ATOM 5514 C C . GLY B 1 60 ? 0.826 11.414 48.188 1 67.94 60 GLY B C 1
ATOM 5515 O O . GLY B 1 60 ? 1.482 10.375 48.312 1 67.94 60 GLY B O 1
ATOM 5516 N N . THR B 1 61 ? -0.607 11.445 47.906 1 70 61 THR B N 1
ATOM 5517 C CA . THR B 1 61 ? -1.408 10.227 47.938 1 70 61 THR B CA 1
ATOM 5518 C C . THR B 1 61 ? -1.523 9.602 46.531 1 70 61 THR B C 1
ATOM 5520 O O . THR B 1 61 ? -2.129 8.547 46.375 1 70 61 THR B O 1
ATOM 5523 N N . ARG B 1 62 ? -0.897 10.328 45.531 1 77.88 62 ARG B N 1
ATOM 5524 C CA . ARG B 1 62 ? -1.025 9.797 44.188 1 77.88 62 ARG B CA 1
ATOM 5525 C C . ARG B 1 62 ? 0.344 9.539 43.562 1 77.88 62 ARG B C 1
ATOM 5527 O O . ARG B 1 62 ? 1.261 10.352 43.719 1 77.88 62 ARG B O 1
ATOM 5534 N N . ASN B 1 63 ? 0.527 8.258 43.094 1 84.38 63 ASN B N 1
ATOM 5535 C CA . ASN B 1 63 ? 1.73 7.902 42.344 1 84.38 63 ASN B CA 1
ATOM 5536 C C . ASN B 1 63 ? 1.558 8.156 40.844 1 84.38 63 ASN B C 1
ATOM 5538 O O . ASN B 1 63 ? 0.484 7.922 40.281 1 84.38 63 ASN B O 1
ATOM 5542 N N . GLN B 1 64 ? 2.496 8.875 40.281 1 84.56 64 GLN B N 1
ATOM 5543 C CA . GLN B 1 64 ? 2.555 9.008 38.812 1 84.56 64 GLN B CA 1
ATOM 5544 C C . GLN B 1 64 ? 3.59 8.055 38.219 1 84.56 64 GLN B C 1
ATOM 5546 O O . GLN B 1 64 ? 4.699 7.934 38.75 1 84.56 64 GLN B O 1
ATOM 5551 N N . TYR B 1 65 ? 3.121 7.309 37.281 1 87.88 65 TYR B N 1
ATOM 5552 C CA . TYR B 1 65 ? 3.979 6.309 36.656 1 87.88 65 TYR B CA 1
ATOM 5553 C C . TYR B 1 65 ? 4.406 6.754 35.281 1 87.88 65 TYR B C 1
ATOM 5555 O O . TYR B 1 65 ? 3.588 7.254 34.5 1 87.88 65 TYR B O 1
ATOM 5563 N N . GLN B 1 66 ? 5.676 6.68 35.031 1 86.25 66 GLN B N 1
ATOM 5564 C CA . GLN B 1 66 ? 6.203 6.988 33.688 1 86.25 66 GLN B CA 1
ATOM 5565 C C . GLN B 1 66 ? 7.023 5.828 33.156 1 86.25 66 GLN B C 1
ATOM 5567 O O . GLN B 1 66 ? 7.93 5.328 33.812 1 86.25 66 GLN B O 1
ATOM 5572 N N . VAL B 1 67 ? 6.66 5.402 31.984 1 89.38 67 VAL B N 1
ATOM 5573 C CA . VAL B 1 67 ? 7.43 4.352 31.328 1 89.38 67 VAL B CA 1
ATOM 5574 C C . VAL B 1 67 ? 8.734 4.926 30.766 1 89.38 67 VAL B C 1
ATOM 5576 O O . VAL B 1 67 ? 8.719 5.938 30.062 1 89.38 67 VAL B O 1
ATOM 5579 N N . THR B 1 68 ? 9.828 4.273 31.078 1 88.25 68 THR B N 1
ATOM 5580 C CA . THR B 1 68 ? 11.148 4.746 30.672 1 88.25 68 THR B CA 1
ATOM 5581 C C . THR B 1 68 ? 11.469 4.293 29.25 1 88.25 68 THR B C 1
ATOM 5583 O O . THR B 1 68 ? 10.688 3.574 28.625 1 88.25 68 THR B O 1
ATOM 5586 N N . GLU B 1 69 ? 12.609 4.699 28.734 1 84.5 69 GLU B N 1
ATOM 5587 C CA . GLU B 1 69 ? 13.086 4.258 27.438 1 84.5 69 GLU B CA 1
ATOM 5588 C C . GLU B 1 69 ? 13.305 2.748 27.406 1 84.5 69 GLU B C 1
ATOM 5590 O O . GLU B 1 69 ? 13.031 2.094 26.391 1 84.5 69 GLU B O 1
ATOM 5595 N N . LYS B 1 70 ? 13.844 2.334 28.469 1 87.25 70 LYS B N 1
ATOM 5596 C CA . LYS B 1 70 ? 14.055 0.894 28.594 1 87.25 70 LYS B CA 1
ATOM 5597 C C . LYS B 1 70 ? 12.727 0.141 28.578 1 87.25 70 LYS B C 1
ATOM 5599 O O . LYS B 1 70 ? 12.625 -0.931 27.969 1 87.25 70 LYS B O 1
ATOM 5604 N N . GLY B 1 71 ? 11.797 0.743 29.25 1 87.62 71 GLY B N 1
ATOM 5605 C CA . GLY B 1 71 ? 10.469 0.156 29.219 1 87.62 71 GLY B CA 1
ATOM 5606 C C . GLY B 1 71 ? 9.836 0.157 27.844 1 87.62 71 GLY B C 1
ATOM 5607 O O . GLY B 1 71 ? 9.203 -0.822 27.438 1 87.62 71 GLY B O 1
ATOM 5608 N N . LEU B 1 72 ? 10.055 1.199 27.156 1 86.25 72 LEU B N 1
ATOM 5609 C CA . LEU B 1 72 ? 9.547 1.302 25.797 1 86.25 72 LEU B CA 1
ATOM 5610 C C . LEU B 1 72 ? 10.195 0.256 24.891 1 86.25 72 LEU B C 1
ATOM 5612 O O . LEU B 1 72 ? 9.523 -0.343 24.047 1 86.25 72 LEU B O 1
ATOM 5616 N N . ALA B 1 73 ? 11.398 0.051 25.094 1 84.25 73 ALA B N 1
ATOM 5617 C CA . ALA B 1 73 ? 12.109 -0.952 24.312 1 84.25 73 ALA B CA 1
ATOM 5618 C C . ALA B 1 73 ? 11.555 -2.35 24.562 1 84.25 73 ALA B C 1
ATOM 5620 O O . ALA B 1 73 ? 11.453 -3.162 23.641 1 84.25 73 ALA B O 1
ATOM 5621 N N . LEU B 1 74 ? 11.305 -2.537 25.781 1 85.56 74 LEU B N 1
ATOM 5622 C CA . LEU B 1 74 ? 10.719 -3.822 26.141 1 85.56 74 LEU B CA 1
ATOM 5623 C C . LEU B 1 74 ? 9.359 -4 25.469 1 85.56 74 LEU B C 1
ATOM 5625 O O . LEU B 1 74 ? 9.055 -5.074 24.953 1 85.56 74 LEU B O 1
ATOM 5629 N N . LEU B 1 75 ? 8.609 -2.975 25.516 1 85.44 75 LEU B N 1
ATOM 5630 C CA . LEU B 1 75 ? 7.309 -3.008 24.859 1 85.44 75 LEU B CA 1
ATOM 5631 C C . LEU B 1 75 ? 7.465 -3.264 23.359 1 85.44 75 LEU B C 1
ATOM 5633 O O . LEU B 1 75 ? 6.699 -4.035 22.781 1 85.44 75 LEU B O 1
ATOM 5637 N N . GLU B 1 76 ? 8.383 -2.625 22.812 1 84.06 76 GLU B N 1
ATOM 5638 C CA . GLU B 1 76 ? 8.641 -2.764 21.391 1 84.06 76 GLU B CA 1
ATOM 5639 C C . GLU B 1 76 ? 8.984 -4.207 21.031 1 84.06 76 GLU B C 1
ATOM 5641 O O . GLU B 1 76 ? 8.477 -4.738 20.031 1 84.06 76 GLU B O 1
ATOM 5646 N N . THR B 1 77 ? 9.789 -4.773 21.75 1 79.62 77 THR B N 1
ATOM 5647 C CA . THR B 1 77 ? 10.18 -6.16 21.516 1 79.62 77 THR B CA 1
ATOM 5648 C C . THR B 1 77 ? 8.977 -7.094 21.641 1 79.62 77 THR B C 1
ATOM 5650 O O . THR B 1 77 ? 8.82 -8.016 20.844 1 79.62 77 THR B O 1
ATOM 5653 N N . GLY B 1 78 ? 8.25 -6.855 22.594 1 75.88 78 GLY B N 1
ATOM 5654 C CA . GLY B 1 78 ? 7.047 -7.656 22.781 1 75.88 78 GLY B CA 1
ATOM 5655 C C . GLY B 1 78 ? 6.07 -7.547 21.625 1 75.88 78 GLY B C 1
ATOM 5656 O O . GLY B 1 78 ? 5.504 -8.555 21.203 1 75.88 78 GLY B O 1
ATOM 5657 N N . LEU B 1 79 ? 5.914 -6.398 21.219 1 76.94 79 LEU B N 1
ATOM 5658 C CA . LEU B 1 79 ? 4.98 -6.176 20.109 1 76.94 79 LEU B CA 1
ATOM 5659 C C . LEU B 1 79 ? 5.504 -6.801 18.828 1 76.94 79 LEU B C 1
ATOM 5661 O O . LEU B 1 79 ? 4.73 -7.367 18.047 1 76.94 79 LEU B O 1
ATOM 5665 N N . LYS B 1 80 ? 6.707 -6.664 18.625 1 75.06 80 LYS B N 1
ATOM 5666 C CA . LYS B 1 80 ? 7.316 -7.258 17.438 1 75.06 80 LYS B CA 1
ATOM 5667 C C . LYS B 1 80 ? 7.148 -8.773 17.438 1 75.06 80 LYS B C 1
ATOM 5669 O O . LYS B 1 80 ? 6.863 -9.367 16.391 1 75.06 80 LYS B O 1
ATOM 5674 N N . ASP B 1 81 ? 7.352 -9.352 18.547 1 72.81 81 ASP B N 1
ATOM 5675 C CA . ASP B 1 81 ? 7.176 -10.797 18.688 1 72.81 81 ASP B CA 1
ATOM 5676 C C . ASP B 1 81 ? 5.73 -11.203 18.406 1 72.81 81 ASP B C 1
ATOM 5678 O O . ASP B 1 81 ? 5.484 -12.234 17.781 1 72.81 81 ASP B O 1
ATOM 5682 N N . ALA B 1 82 ? 4.922 -10.383 18.844 1 72.5 82 ALA B N 1
ATOM 5683 C CA . ALA B 1 82 ? 3.504 -10.664 18.656 1 72.5 82 ALA B CA 1
ATOM 5684 C C . ALA B 1 82 ? 3.109 -10.508 17.188 1 72.5 82 ALA B C 1
ATOM 5686 O O . ALA B 1 82 ? 2.342 -11.312 16.656 1 72.5 82 ALA B O 1
ATOM 5687 N N . SER B 1 83 ? 3.633 -9.539 16.594 1 72.44 83 SER B N 1
ATOM 5688 C CA . SER B 1 83 ? 3.295 -9.25 15.195 1 72.44 83 SER B CA 1
ATOM 5689 C C . SER B 1 83 ? 3.863 -10.305 14.258 1 72.44 83 SER B C 1
ATOM 5691 O O . SER B 1 83 ? 3.365 -10.484 13.148 1 72.44 83 SER B O 1
ATOM 5693 N N . ALA B 1 84 ? 4.836 -10.992 14.68 1 73.69 84 ALA B N 1
ATOM 5694 C CA . ALA B 1 84 ? 5.477 -12.016 13.859 1 73.69 84 ALA B CA 1
ATOM 5695 C C . ALA B 1 84 ? 4.684 -13.312 13.883 1 73.69 84 ALA B C 1
ATOM 5697 O O . ALA B 1 84 ? 4.871 -14.18 13.023 1 73.69 84 ALA B O 1
ATOM 5698 N N . ARG B 1 85 ? 3.807 -13.422 14.75 1 78.62 85 ARG B N 1
ATOM 5699 C CA . ARG B 1 85 ? 3.012 -14.633 14.875 1 78.62 85 ARG B CA 1
ATOM 5700 C C . ARG B 1 85 ? 1.903 -14.672 13.828 1 78.62 85 ARG B C 1
ATOM 5702 O O . ARG B 1 85 ? 1.14 -13.719 13.688 1 78.62 85 ARG B O 1
ATOM 5709 N N . LYS B 1 86 ? 1.892 -15.789 13.016 1 85.75 86 LYS B N 1
ATOM 5710 C CA . LYS B 1 86 ? 0.856 -16.016 12.016 1 85.75 86 LYS B CA 1
ATOM 5711 C C . LYS B 1 86 ? 0.207 -17.391 12.203 1 85.75 86 LYS B C 1
ATOM 5713 O O . LYS B 1 86 ? 0.887 -18.359 12.531 1 85.75 86 LYS B O 1
ATOM 5718 N N . ILE B 1 87 ? -1.036 -17.469 11.969 1 86.25 87 ILE B N 1
ATOM 5719 C CA . ILE B 1 87 ? -1.791 -18.703 12.125 1 86.25 87 ILE B CA 1
ATOM 5720 C C . ILE B 1 87 ? -1.672 -19.547 10.859 1 86.25 87 ILE B C 1
ATOM 5722 O O . ILE B 1 87 ? -1.793 -19.016 9.75 1 86.25 87 ILE B O 1
ATOM 5726 N N . GLN B 1 88 ? -1.412 -20.781 11.07 1 85.88 88 GLN B N 1
ATOM 5727 C CA . GLN B 1 88 ? -1.462 -21.719 9.961 1 85.88 88 GLN B CA 1
ATOM 5728 C C . GLN B 1 88 ? -2.867 -22.297 9.789 1 85.88 88 GLN B C 1
ATOM 5730 O O . GLN B 1 88 ? -3.395 -22.953 10.688 1 85.88 88 GLN B O 1
ATOM 5735 N N . LEU B 1 89 ? -3.436 -22.094 8.688 1 84.12 89 LEU B N 1
ATOM 5736 C CA . LEU B 1 89 ? -4.82 -22.484 8.461 1 84.12 89 LEU B CA 1
ATOM 5737 C C . LEU B 1 89 ? -4.91 -23.953 8.062 1 84.12 89 LEU B C 1
ATOM 5739 O O . LEU B 1 89 ? -5.879 -24.625 8.398 1 84.12 89 LEU B O 1
ATOM 5743 N N . ALA B 1 90 ? -3.975 -24.344 7.27 1 79.12 90 ALA B N 1
ATOM 5744 C CA . ALA B 1 90 ? -3.986 -25.703 6.746 1 79.12 90 ALA B CA 1
ATOM 5745 C C . ALA B 1 90 ? -2.57 -26.188 6.457 1 79.12 90 ALA B C 1
ATOM 5747 O O . ALA B 1 90 ? -1.623 -25.406 6.453 1 79.12 90 ALA B O 1
ATOM 5748 N N . GLN B 1 91 ? -2.508 -27.469 6.402 1 74.06 91 GLN B N 1
ATOM 5749 C CA . GLN B 1 91 ? -1.252 -28.047 5.926 1 74.06 91 GLN B CA 1
ATOM 5750 C C . GLN B 1 91 ? -1.222 -28.109 4.402 1 74.06 91 GLN B C 1
ATOM 5752 O O . GLN B 1 91 ? -2.258 -28.297 3.762 1 74.06 91 GLN B O 1
ATOM 5757 N N . ALA B 1 92 ? -0.035 -27.891 3.945 1 74.94 92 ALA B N 1
ATOM 5758 C CA . ALA B 1 92 ? 0.111 -27.984 2.496 1 74.94 92 ALA B CA 1
ATOM 5759 C C . ALA B 1 92 ? -0.196 -29.391 2 1 74.94 92 ALA B C 1
ATOM 5761 O O . ALA B 1 92 ? 0.205 -30.391 2.625 1 74.94 92 ALA B O 1
ATOM 5762 N N . LYS B 1 93 ? -1.028 -29.391 0.938 1 74.88 93 LYS B N 1
ATOM 5763 C CA . LYS B 1 93 ? -1.326 -30.688 0.321 1 74.88 93 LYS B CA 1
ATOM 5764 C C . LYS B 1 93 ? -0.258 -31.062 -0.699 1 74.88 93 LYS B C 1
ATOM 5766 O O . LYS B 1 93 ? 0.339 -30.203 -1.336 1 74.88 93 LYS B O 1
ATOM 5771 N N . GLU B 1 94 ? -0.166 -32.281 -0.837 1 71.62 94 GLU B N 1
ATOM 5772 C CA . GLU B 1 94 ? 0.848 -32.812 -1.756 1 71.62 94 GLU B CA 1
ATOM 5773 C C . GLU B 1 94 ? 0.478 -32.5 -3.207 1 71.62 94 GLU B C 1
ATOM 5775 O O . GLU B 1 94 ? 1.353 -32.25 -4.035 1 71.62 94 GLU B O 1
ATOM 5780 N N . GLN B 1 95 ? -0.778 -32.562 -3.432 1 84.25 95 GLN B N 1
ATOM 5781 C CA . GLN B 1 95 ? -1.206 -32.375 -4.812 1 84.25 95 GLN B CA 1
ATOM 5782 C C . GLN B 1 95 ? -2.457 -31.5 -4.887 1 84.25 95 GLN B C 1
ATOM 5784 O O . GLN B 1 95 ? -3.422 -31.719 -4.152 1 84.25 95 GLN B O 1
ATOM 5789 N N . ILE B 1 96 ? -2.43 -30.5 -5.773 1 93.88 96 ILE B N 1
ATOM 5790 C CA . ILE B 1 96 ? -3.561 -29.625 -6.035 1 93.88 96 ILE B CA 1
ATOM 5791 C C . ILE B 1 96 ? -4.266 -30.062 -7.32 1 93.88 96 ILE B C 1
ATOM 5793 O O . ILE B 1 96 ? -3.629 -30.203 -8.367 1 93.88 96 ILE B O 1
ATOM 5797 N N . HIS B 1 97 ? -5.551 -30.281 -7.258 1 93.75 97 HIS B N 1
ATOM 5798 C CA . HIS B 1 97 ? -6.266 -30.875 -8.375 1 93.75 97 HIS B CA 1
ATOM 5799 C C . HIS B 1 97 ? -7.168 -29.859 -9.062 1 93.75 97 HIS B C 1
ATOM 5801 O O . HIS B 1 97 ? -7.887 -30.188 -10.008 1 93.75 97 HIS B O 1
ATOM 5807 N N . GLN B 1 98 ? -7.227 -28.641 -8.625 1 97.19 98 GLN B N 1
ATOM 5808 C CA . GLN B 1 98 ? -8.094 -27.609 -9.195 1 97.19 98 GLN B CA 1
ATOM 5809 C C . GLN B 1 98 ? -7.305 -26.344 -9.516 1 97.19 98 GLN B C 1
ATOM 5811 O O . GLN B 1 98 ? -6.266 -26.094 -8.898 1 97.19 98 GLN B O 1
ATOM 5816 N N . ALA B 1 99 ? -7.785 -25.609 -10.539 1 98.44 99 ALA B N 1
ATOM 5817 C CA . ALA B 1 99 ? -7.203 -24.297 -10.867 1 98.44 99 ALA B CA 1
ATOM 5818 C C . ALA B 1 99 ? -8.289 -23.312 -11.258 1 98.44 99 ALA B C 1
ATOM 5820 O O . ALA B 1 99 ? -9.312 -23.688 -11.828 1 98.44 99 ALA B O 1
ATOM 5821 N N . VAL B 1 100 ? -8.117 -22.078 -10.867 1 98.88 100 VAL B N 1
ATOM 5822 C CA . VAL B 1 100 ? -8.961 -20.969 -11.266 1 98.88 100 VAL B CA 1
ATOM 5823 C C . VAL B 1 100 ? -8.164 -20.016 -12.156 1 98.88 100 VAL B C 1
ATOM 5825 O O . VAL B 1 100 ? -7.078 -19.562 -11.773 1 98.88 100 VAL B O 1
ATOM 5828 N N . ILE B 1 101 ? -8.656 -19.75 -13.336 1 98.88 101 ILE B N 1
ATOM 5829 C CA . ILE B 1 101 ? -8.016 -18.844 -14.289 1 98.88 101 ILE B CA 1
ATOM 5830 C C . ILE B 1 101 ? -8.875 -17.594 -14.461 1 98.88 101 ILE B C 1
ATOM 5832 O O . ILE B 1 101 ? -10.031 -17.688 -14.891 1 98.88 101 ILE B O 1
ATOM 5836 N N . LEU B 1 102 ? -8.312 -16.438 -14.109 1 98.81 102 LEU B N 1
ATOM 5837 C CA . LEU B 1 102 ? -9.023 -15.172 -14.258 1 98.81 102 LEU B CA 1
ATOM 5838 C C . LEU B 1 102 ? -8.805 -14.578 -15.641 1 98.81 102 LEU B C 1
ATOM 5840 O O . LEU B 1 102 ? -7.695 -14.141 -15.961 1 98.81 102 LEU B O 1
ATOM 5844 N N . ALA B 1 103 ? -9.859 -14.508 -16.438 1 98.5 103 ALA B N 1
ATOM 5845 C CA . ALA B 1 103 ? -9.766 -14.047 -17.812 1 98.5 103 ALA B CA 1
ATOM 5846 C C . ALA B 1 103 ? -10.883 -13.062 -18.141 1 98.5 103 ALA B C 1
ATOM 5848 O O . ALA B 1 103 ? -11.383 -13.031 -19.266 1 98.5 103 ALA B O 1
ATOM 5849 N N . ALA B 1 104 ? -11.297 -12.281 -17.141 1 97.75 104 ALA B N 1
ATOM 5850 C CA . ALA B 1 104 ? -12.469 -11.43 -17.312 1 97.75 104 ALA B CA 1
ATOM 5851 C C . ALA B 1 104 ? -12.078 -10.062 -17.875 1 97.75 104 ALA B C 1
ATOM 5853 O O . ALA B 1 104 ? -12.867 -9.414 -18.562 1 97.75 104 ALA B O 1
ATOM 5854 N N . GLY B 1 105 ? -10.898 -9.648 -17.625 1 95.44 105 GLY B N 1
ATOM 5855 C CA . GLY B 1 105 ? -10.508 -8.273 -17.891 1 95.44 105 GLY B CA 1
ATOM 5856 C C . GLY B 1 105 ? -10.398 -7.957 -19.375 1 95.44 105 GLY B C 1
ATOM 5857 O O . GLY B 1 105 ? -10.117 -8.844 -20.188 1 95.44 105 GLY B O 1
ATOM 5858 N N . GLN B 1 106 ? -10.562 -6.688 -19.703 1 93.94 106 GLN B N 1
ATOM 5859 C CA . GLN B 1 106 ? -10.406 -6.195 -21.062 1 93.94 106 GLN B CA 1
ATOM 5860 C C . GLN B 1 106 ? -9.008 -5.613 -21.281 1 93.94 106 GLN B C 1
ATOM 5862 O O . GLN B 1 106 ? -8.641 -4.629 -20.641 1 93.94 106 GLN B O 1
ATOM 5867 N N . PRO B 1 107 ? -8.273 -6.246 -22.188 1 93.44 107 PRO B N 1
ATOM 5868 C CA . PRO B 1 107 ? -6.977 -5.656 -22.531 1 93.44 107 PRO B CA 1
ATOM 5869 C C . PRO B 1 107 ? -7.109 -4.363 -23.328 1 93.44 107 PRO B C 1
ATOM 5871 O O . PRO B 1 107 ? -8.109 -4.16 -24.016 1 93.44 107 PRO B O 1
ATOM 5874 N N . ARG B 1 108 ? -6.168 -3.492 -23.344 1 90.88 108 ARG B N 1
ATOM 5875 C CA . ARG B 1 108 ? -6.188 -2.23 -24.062 1 90.88 108 ARG B CA 1
ATOM 5876 C C . ARG B 1 108 ? -5.824 -2.441 -25.531 1 90.88 108 ARG B C 1
ATOM 5878 O O . ARG B 1 108 ? -4.863 -3.15 -25.844 1 90.88 108 ARG B O 1
ATOM 5885 N N . HIS B 1 109 ? -6.598 -2.057 -26.391 1 92.12 109 HIS B N 1
ATOM 5886 C CA . HIS B 1 109 ? -6.391 -2.008 -27.844 1 92.12 109 HIS B CA 1
ATOM 5887 C C . HIS B 1 109 ? -6.371 -3.408 -28.438 1 92.12 109 HIS B C 1
ATOM 5889 O O . HIS B 1 109 ? -5.625 -3.672 -29.391 1 92.12 109 HIS B O 1
ATOM 5895 N N . LEU B 1 110 ? -6.965 -4.297 -27.75 1 93.25 110 LEU B N 1
ATOM 5896 C CA . LEU B 1 110 ? -7.16 -5.645 -28.281 1 93.25 110 LEU B CA 1
ATOM 5897 C C . LEU B 1 110 ? -8.641 -5.977 -28.391 1 93.25 110 LEU B C 1
ATOM 5899 O O . LEU B 1 110 ? -9.438 -5.598 -27.516 1 93.25 110 LEU B O 1
ATOM 5903 N N . ASP B 1 111 ? -9.008 -6.699 -29.328 1 92.62 111 ASP B N 1
ATOM 5904 C CA . ASP B 1 111 ? -10.414 -6.977 -29.578 1 92.62 111 ASP B CA 1
ATOM 5905 C C . ASP B 1 111 ? -10.781 -8.398 -29.156 1 92.62 111 ASP B C 1
ATOM 5907 O O . ASP B 1 111 ? -11.906 -8.852 -29.375 1 92.62 111 ASP B O 1
ATOM 5911 N N . GLN B 1 112 ? -9.922 -9.125 -28.625 1 94.88 112 GLN B N 1
ATOM 5912 C CA . GLN B 1 112 ? -10.18 -10.461 -28.094 1 94.88 112 GLN B CA 1
ATOM 5913 C C . GLN B 1 112 ? -9.516 -10.656 -26.734 1 94.88 112 GLN B C 1
ATOM 5915 O O . GLN B 1 112 ? -8.578 -9.938 -26.391 1 94.88 112 GLN B O 1
ATOM 5920 N N . PRO B 1 113 ? -10.047 -11.648 -25.984 1 97.12 113 PRO B N 1
ATOM 5921 C CA . PRO B 1 113 ? -9.383 -11.953 -24.719 1 97.12 113 PRO B CA 1
ATOM 5922 C C . PRO B 1 113 ? -7.945 -12.438 -24.906 1 97.12 113 PRO B C 1
ATOM 5924 O O . PRO B 1 113 ? -7.66 -13.18 -25.844 1 97.12 113 PRO B O 1
ATOM 5927 N N . VAL B 1 114 ? -7.117 -12.102 -24 1 97.12 114 VAL B N 1
ATOM 5928 C CA . VAL B 1 114 ? -5.691 -12.391 -24.094 1 97.12 114 VAL B CA 1
ATOM 5929 C C . VAL B 1 114 ? -5.473 -13.906 -24.125 1 97.12 114 VAL B C 1
ATOM 5931 O O . VAL B 1 114 ? -4.648 -14.406 -24.891 1 97.12 114 VAL B O 1
ATOM 5934 N N . PRO B 1 115 ? -6.223 -14.711 -23.312 1 97.62 115 PRO B N 1
ATOM 5935 C CA . PRO B 1 115 ? -6.008 -16.156 -23.312 1 97.62 115 PRO B CA 1
ATOM 5936 C C . PRO B 1 115 ? -6.238 -16.797 -24.688 1 97.62 115 PRO B C 1
ATOM 5938 O O . PRO B 1 115 ? -5.77 -17.906 -24.953 1 97.62 115 PRO B O 1
ATOM 5941 N N . LEU B 1 116 ? -6.891 -16.109 -25.594 1 97.25 116 LEU B N 1
ATOM 5942 C CA . LEU B 1 116 ? -7.223 -16.688 -26.891 1 97.25 116 LEU B CA 1
ATOM 5943 C C . LEU B 1 116 ? -6.195 -16.281 -27.938 1 97.25 116 LEU B C 1
ATOM 5945 O O . LEU B 1 116 ? -6.301 -16.688 -29.109 1 97.25 116 LEU B O 1
ATOM 5949 N N . LEU B 1 117 ? -5.23 -15.523 -27.594 1 95.69 117 LEU B N 1
ATOM 5950 C CA . LEU B 1 117 ? -4.152 -15.188 -28.516 1 95.69 117 LEU B CA 1
ATOM 5951 C C . LEU B 1 117 ? -3.398 -16.438 -28.953 1 95.69 117 LEU B C 1
ATOM 5953 O O . LEU B 1 117 ? -3.189 -17.359 -28.156 1 95.69 117 LEU B O 1
ATOM 5957 N N . SER B 1 118 ? -2.873 -16.453 -30.125 1 91.12 118 SER B N 1
ATOM 5958 C CA . SER B 1 118 ? -2.318 -17.656 -30.75 1 91.12 118 SER B CA 1
ATOM 5959 C C . SER B 1 118 ? -0.842 -17.828 -30.422 1 91.12 118 SER B C 1
ATOM 5961 O O . SER B 1 118 ? -0.08 -16.859 -30.438 1 91.12 118 SER B O 1
ATOM 5963 N N . LEU B 1 119 ? -0.513 -19 -30.078 1 85.31 119 LEU B N 1
ATOM 5964 C CA . LEU B 1 119 ? 0.859 -19.469 -29.938 1 85.31 119 LEU B CA 1
ATOM 5965 C C . LEU B 1 119 ? 1.163 -20.562 -30.969 1 85.31 119 LEU B C 1
ATOM 5967 O O . LEU B 1 119 ? 1.47 -21.703 -30.609 1 85.31 119 LEU B O 1
ATOM 5971 N N . GLY B 1 120 ? 1.016 -20.109 -32.219 1 80.25 120 GLY B N 1
ATOM 5972 C CA . GLY B 1 120 ? 1.122 -21.109 -33.281 1 80.25 120 GLY B CA 1
ATOM 5973 C C . GLY B 1 120 ? -0.156 -21.891 -33.469 1 80.25 120 GLY B C 1
ATOM 5974 O O . GLY B 1 120 ? -1.199 -21.328 -33.781 1 80.25 120 GLY B O 1
ATOM 5975 N N . ASP B 1 121 ? -0.04 -23.172 -33.031 1 76.12 121 ASP B N 1
ATOM 5976 C CA . ASP B 1 121 ? -1.184 -24.062 -33.25 1 76.12 121 ASP B CA 1
ATOM 5977 C C . ASP B 1 121 ? -2.104 -24.078 -32.031 1 76.12 121 ASP B C 1
ATOM 5979 O O . ASP B 1 121 ? -3.18 -24.672 -32.062 1 76.12 121 ASP B O 1
ATOM 5983 N N . HIS B 1 122 ? -1.726 -23.5 -31.031 1 85.38 122 HIS B N 1
ATOM 5984 C CA . HIS B 1 122 ? -2.516 -23.438 -29.797 1 85.38 122 HIS B CA 1
ATOM 5985 C C . HIS B 1 122 ? -2.6 -22 -29.281 1 85.38 122 HIS B C 1
ATOM 5987 O O . HIS B 1 122 ? -1.942 -21.109 -29.812 1 85.38 122 HIS B O 1
ATOM 5993 N N . THR B 1 123 ? -3.514 -21.828 -28.328 1 94.38 123 THR B N 1
ATOM 5994 C CA . THR B 1 123 ? -3.676 -20.516 -27.719 1 94.38 123 THR B CA 1
ATOM 5995 C C . THR B 1 123 ? -2.918 -20.438 -26.391 1 94.38 123 THR B C 1
ATOM 5997 O O . THR B 1 123 ? -2.432 -21.453 -25.891 1 94.38 123 THR B O 1
ATOM 6000 N N . LEU B 1 124 ? -2.816 -19.297 -25.891 1 95.88 124 LEU B N 1
ATOM 6001 C CA . LEU B 1 124 ? -2.234 -19.094 -24.562 1 95.88 124 LEU B CA 1
ATOM 6002 C C . LEU B 1 124 ? -2.994 -19.891 -23.516 1 95.88 124 LEU B C 1
ATOM 6004 O O . LEU B 1 124 ? -2.387 -20.453 -22.609 1 95.88 124 LEU B O 1
ATOM 6008 N N . LEU B 1 125 ? -4.289 -19.906 -23.625 1 97.06 125 LEU B N 1
ATOM 6009 C CA . LEU B 1 125 ? -5.117 -20.656 -22.703 1 97.06 125 LEU B CA 1
ATOM 6010 C C . LEU B 1 125 ? -4.809 -22.156 -22.781 1 97.06 125 LEU B C 1
ATOM 6012 O O . LEU B 1 125 ? -4.688 -22.828 -21.766 1 97.06 125 LEU B O 1
ATOM 6016 N N . ASP B 1 126 ? -4.688 -22.625 -23.984 1 94.12 126 ASP B N 1
ATOM 6017 C CA . ASP B 1 126 ? -4.375 -24.047 -24.188 1 94.12 126 ASP B CA 1
ATOM 6018 C C . ASP B 1 126 ? -3.074 -24.422 -23.469 1 94.12 126 ASP B C 1
ATOM 6020 O O . ASP B 1 126 ? -2.99 -25.469 -22.828 1 94.12 126 ASP B O 1
ATOM 6024 N N . ARG B 1 127 ? -2.127 -23.609 -23.656 1 92.94 127 ARG B N 1
ATOM 6025 C CA . ARG B 1 127 ? -0.845 -23.875 -23.016 1 92.94 127 ARG B CA 1
ATOM 6026 C C . ARG B 1 127 ? -0.995 -23.906 -21.484 1 92.94 127 ARG B C 1
ATOM 6028 O O . ARG B 1 127 ? -0.479 -24.812 -20.828 1 92.94 127 ARG B O 1
ATOM 6035 N N . THR B 1 128 ? -1.686 -22.922 -20.938 1 96.5 128 THR B N 1
ATOM 6036 C CA . THR B 1 128 ? -1.885 -22.844 -19.484 1 96.5 128 THR B CA 1
ATOM 6037 C C . THR B 1 128 ? -2.588 -24.094 -18.969 1 96.5 128 THR B C 1
ATOM 6039 O O . THR B 1 128 ? -2.16 -24.672 -17.969 1 96.5 128 THR B O 1
ATOM 6042 N N . LEU B 1 129 ? -3.617 -24.469 -19.641 1 95.44 129 LEU B N 1
ATOM 6043 C CA . LEU B 1 129 ? -4.367 -25.656 -19.25 1 95.44 129 LEU B CA 1
ATOM 6044 C C . LEU B 1 129 ? -3.482 -26.906 -19.297 1 95.44 129 LEU B C 1
ATOM 6046 O O . LEU B 1 129 ? -3.496 -27.719 -18.359 1 95.44 129 LEU B O 1
ATOM 6050 N N . GLN B 1 130 ? -2.693 -26.969 -20.344 1 89.56 130 GLN B N 1
ATOM 6051 C CA . GLN B 1 130 ? -1.851 -28.156 -20.516 1 89.56 130 GLN B CA 1
ATOM 6052 C C . GLN B 1 130 ? -0.786 -28.219 -19.422 1 89.56 130 GLN B C 1
ATOM 6054 O O . GLN B 1 130 ? -0.543 -29.281 -18.844 1 89.56 130 GLN B O 1
ATOM 6059 N N . VAL B 1 131 ? -0.139 -27.141 -19.156 1 90.25 131 VAL B N 1
ATOM 6060 C CA . VAL B 1 131 ? 0.874 -27.062 -18.109 1 90.25 131 VAL B CA 1
ATOM 6061 C C . VAL B 1 131 ? 0.273 -27.516 -16.781 1 90.25 131 VAL B C 1
ATOM 6063 O O . VAL B 1 131 ? 0.891 -28.281 -16.047 1 90.25 131 VAL B O 1
ATOM 6066 N N . LEU B 1 132 ? -0.907 -27.078 -16.484 1 94.25 132 LEU B N 1
ATOM 6067 C CA . LEU B 1 132 ? -1.57 -27.406 -15.219 1 94.25 132 LEU B CA 1
ATOM 6068 C C . LEU B 1 132 ? -2.01 -28.859 -15.188 1 94.25 132 LEU B C 1
ATOM 6070 O O . LEU B 1 132 ? -1.867 -29.531 -14.172 1 94.25 132 LEU B O 1
ATOM 6074 N N . ARG B 1 133 ? -2.557 -29.344 -16.312 1 89.75 133 ARG B N 1
ATOM 6075 C CA . ARG B 1 133 ? -2.914 -30.75 -16.406 1 89.75 133 ARG B CA 1
ATOM 6076 C C . ARG B 1 133 ? -1.704 -31.641 -16.141 1 89.75 133 ARG B C 1
ATOM 6078 O O . ARG B 1 133 ? -1.801 -32.625 -15.414 1 89.75 133 ARG B O 1
ATOM 6085 N N . ASP B 1 134 ? -0.576 -31.172 -16.703 1 81.69 134 ASP B N 1
ATOM 6086 C CA . ASP B 1 134 ? 0.667 -31.922 -16.547 1 81.69 134 ASP B CA 1
ATOM 6087 C C . ASP B 1 134 ? 1.099 -31.969 -15.078 1 81.69 134 ASP B C 1
ATOM 6089 O O . ASP B 1 134 ? 1.836 -32.875 -14.664 1 81.69 134 ASP B O 1
ATOM 6093 N N . GLN B 1 135 ? 0.605 -31.062 -14.328 1 85.12 135 GLN B N 1
ATOM 6094 C CA . GLN B 1 135 ? 0.969 -31 -12.914 1 85.12 135 GLN B CA 1
ATOM 6095 C C . GLN B 1 135 ? -0.121 -31.609 -12.039 1 85.12 135 GLN B C 1
ATOM 6097 O O . GLN B 1 135 ? -0.117 -31.438 -10.82 1 85.12 135 GLN B O 1
ATOM 6102 N N . GLY B 1 136 ? -1.079 -32.219 -12.656 1 85.56 136 GLY B N 1
ATOM 6103 C CA . GLY B 1 136 ? -2.039 -33 -11.898 1 85.56 136 GLY B CA 1
ATOM 6104 C C . GLY B 1 136 ? -3.363 -32.281 -11.695 1 85.56 136 GLY B C 1
ATOM 6105 O O . GLY B 1 136 ? -4.258 -32.812 -11.031 1 85.56 136 GLY B O 1
ATOM 6106 N N . VAL B 1 137 ? -3.561 -31.156 -12.266 1 93 137 VAL B N 1
ATOM 6107 C CA . VAL B 1 137 ? -4.836 -30.453 -12.156 1 93 137 VAL B CA 1
ATOM 6108 C C . VAL B 1 137 ? -5.887 -31.141 -13.016 1 93 137 VAL B C 1
ATOM 6110 O O . VAL B 1 137 ? -5.617 -31.516 -14.164 1 93 137 VAL B O 1
ATOM 6113 N N . GLU B 1 138 ? -7.082 -31.25 -12.414 1 90.69 138 GLU B N 1
ATOM 6114 C CA . GLU B 1 138 ? -8.125 -32.031 -13.086 1 90.69 138 GLU B CA 1
ATOM 6115 C C . GLU B 1 138 ? -9.336 -31.156 -13.398 1 90.69 138 GLU B C 1
ATOM 6117 O O . GLU B 1 138 ? -10.125 -31.469 -14.289 1 90.69 138 GLU B O 1
ATOM 6122 N N . ARG B 1 139 ? -9.516 -30.188 -12.664 1 96.25 139 ARG B N 1
ATOM 6123 C CA . ARG B 1 139 ? -10.68 -29.328 -12.812 1 96.25 139 ARG B CA 1
ATOM 6124 C C . ARG B 1 139 ? -10.258 -27.859 -12.922 1 96.25 139 ARG B C 1
ATOM 6126 O O . ARG B 1 139 ? -9.375 -27.406 -12.195 1 96.25 139 ARG B O 1
ATOM 6133 N N . PHE B 1 140 ? -10.977 -27.219 -13.828 1 97.88 140 PHE B N 1
ATOM 6134 C CA . PHE B 1 140 ? -10.656 -25.812 -14.078 1 97.88 140 PHE B CA 1
ATOM 6135 C C . PHE B 1 140 ? -11.898 -24.938 -13.953 1 97.88 140 PHE B C 1
ATOM 6137 O O . PHE B 1 140 ? -12.984 -25.344 -14.367 1 97.88 140 PHE B O 1
ATOM 6144 N N . VAL B 1 141 ? -11.742 -23.828 -13.336 1 98.75 141 VAL B N 1
ATOM 6145 C CA . VAL B 1 141 ? -12.727 -22.766 -13.398 1 98.75 141 VAL B CA 1
ATOM 6146 C C . VAL B 1 141 ? -12.156 -21.578 -14.18 1 98.75 141 VAL B C 1
ATOM 6148 O O . VAL B 1 141 ? -11.133 -21 -13.789 1 98.75 141 VAL B O 1
ATOM 6151 N N . LEU B 1 142 ? -12.75 -21.328 -15.266 1 98.81 142 LEU B N 1
ATOM 6152 C CA . LEU B 1 142 ? -12.383 -20.188 -16.094 1 98.81 142 LEU B CA 1
ATOM 6153 C C . LEU B 1 142 ? -13.352 -19.016 -15.891 1 98.81 142 LEU B C 1
ATOM 6155 O O . LEU B 1 142 ? -14.547 -19.156 -16.172 1 98.81 142 LEU B O 1
ATOM 6159 N N . VAL B 1 143 ? -12.828 -17.859 -15.391 1 98.88 143 VAL B N 1
ATOM 6160 C CA . VAL B 1 143 ? -13.688 -16.703 -15.156 1 98.88 143 VAL B CA 1
ATOM 6161 C C . VAL B 1 143 ? -13.562 -15.727 -16.328 1 98.88 143 VAL B C 1
ATOM 6163 O O . VAL B 1 143 ? -12.508 -15.117 -16.516 1 98.88 143 VAL B O 1
ATOM 6166 N N . ALA B 1 144 ? -14.656 -15.578 -17.031 1 98.69 144 ALA B N 1
ATOM 6167 C CA . ALA B 1 144 ? -14.695 -14.727 -18.219 1 98.69 144 ALA B CA 1
ATOM 6168 C C . ALA B 1 144 ? -15.438 -13.43 -17.938 1 98.69 144 ALA B C 1
ATOM 6170 O O . ALA B 1 144 ? -16.109 -13.297 -16.906 1 98.69 144 ALA B O 1
ATOM 6171 N N . GLY B 1 145 ? -15.281 -12.453 -18.734 1 98.38 145 GLY B N 1
ATOM 6172 C CA . GLY B 1 145 ? -15.945 -11.156 -18.75 1 98.38 145 GLY B CA 1
ATOM 6173 C C . GLY B 1 145 ? -15.969 -10.523 -20.125 1 98.38 145 GLY B C 1
ATOM 6174 O O . GLY B 1 145 ? -16.891 -10.773 -20.906 1 98.38 145 GLY B O 1
ATOM 6175 N N . PHE B 1 146 ? -14.906 -9.844 -20.438 1 97.25 146 PHE B N 1
ATOM 6176 C CA . PHE B 1 146 ? -14.742 -9.258 -21.766 1 97.25 146 PHE B CA 1
ATOM 6177 C C . PHE B 1 146 ? -14.805 -10.336 -22.844 1 97.25 146 PHE B C 1
ATOM 6179 O O . PHE B 1 146 ? -14.07 -11.328 -22.781 1 97.25 146 PHE B O 1
ATOM 6186 N N . GLN B 1 147 ? -15.766 -10.211 -23.812 1 96.94 147 GLN B N 1
ATOM 6187 C CA . GLN B 1 147 ? -15.953 -11.148 -24.922 1 96.94 147 GLN B CA 1
ATOM 6188 C C . GLN B 1 147 ? -16.062 -12.586 -24.406 1 96.94 147 GLN B C 1
ATOM 6190 O O . GLN B 1 147 ? -15.383 -13.484 -24.922 1 96.94 147 GLN B O 1
ATOM 6195 N N . ALA B 1 148 ? -16.844 -12.766 -23.422 1 97.94 148 ALA B N 1
ATOM 6196 C CA . ALA B 1 148 ? -17 -14.047 -22.75 1 97.94 148 ALA B CA 1
ATOM 6197 C C . ALA B 1 148 ? -17.469 -15.125 -23.719 1 97.94 148 ALA B C 1
ATOM 6199 O O . ALA B 1 148 ? -17.109 -16.297 -23.578 1 97.94 148 ALA B O 1
ATOM 6200 N N . ASP B 1 149 ? -18.156 -14.75 -24.703 1 97.31 149 ASP B N 1
ATOM 6201 C CA . ASP B 1 149 ? -18.688 -15.703 -25.672 1 97.31 149 ASP B CA 1
ATOM 6202 C C . ASP B 1 149 ? -17.547 -16.406 -26.422 1 97.31 149 ASP B C 1
ATOM 6204 O O . ASP B 1 149 ? -17.672 -17.594 -26.766 1 97.31 149 ASP B O 1
ATOM 6208 N N . LEU B 1 150 ? -16.547 -15.695 -26.75 1 97.62 150 LEU B N 1
ATOM 6209 C CA . LEU B 1 150 ? -15.398 -16.281 -27.438 1 97.62 150 LEU B CA 1
ATOM 6210 C C . LEU B 1 150 ? -14.727 -17.344 -26.562 1 97.62 150 LEU B C 1
ATOM 6212 O O . LEU B 1 150 ? -14.336 -18.406 -27.062 1 97.62 150 LEU B O 1
ATOM 6216 N N . LEU B 1 151 ? -14.594 -17.047 -25.344 1 98.12 151 LEU B N 1
ATOM 6217 C CA . LEU B 1 151 ? -14.008 -18 -24.406 1 98.12 151 LEU B CA 1
ATOM 6218 C C . LEU B 1 151 ? -14.914 -19.219 -24.234 1 98.12 151 LEU B C 1
ATOM 6220 O O . LEU B 1 151 ? -14.43 -20.359 -24.188 1 98.12 151 LEU B O 1
ATOM 6224 N N . ALA B 1 152 ? -16.203 -18.922 -24.141 1 97.44 152 ALA B N 1
ATOM 6225 C CA . ALA B 1 152 ? -17.188 -20 -24 1 97.44 152 ALA B CA 1
ATOM 6226 C C . ALA B 1 152 ? -17.094 -20.969 -25.188 1 97.44 152 ALA B C 1
ATOM 6228 O O . ALA B 1 152 ? -17.141 -22.188 -25 1 97.44 152 ALA B O 1
ATOM 6229 N N . GLN B 1 153 ? -16.984 -20.391 -26.312 1 96.81 153 GLN B N 1
ATOM 6230 C CA . GLN B 1 153 ? -16.859 -21.203 -27.516 1 96.81 153 GLN B CA 1
ATOM 6231 C C . GLN B 1 153 ? -15.586 -22.031 -27.516 1 96.81 153 GLN B C 1
ATOM 6233 O O . GLN B 1 153 ? -15.594 -23.188 -27.906 1 96.81 153 GLN B O 1
ATOM 6238 N N . HIS B 1 154 ? -14.57 -21.422 -27.109 1 95.38 154 HIS B N 1
ATOM 6239 C CA . HIS B 1 154 ? -13.266 -22.062 -27.109 1 95.38 154 HIS B CA 1
ATOM 6240 C C . HIS B 1 154 ? -13.242 -23.266 -26.172 1 95.38 154 HIS B C 1
ATOM 6242 O O . HIS B 1 154 ? -12.578 -24.266 -26.469 1 95.38 154 HIS B O 1
ATOM 6248 N N . VAL B 1 155 ? -13.969 -23.141 -25.031 1 95.56 155 VAL B N 1
ATOM 6249 C CA . VAL B 1 155 ? -13.859 -24.203 -24.031 1 95.56 155 VAL B CA 1
ATOM 6250 C C . VAL B 1 155 ? -15.109 -25.078 -24.062 1 95.56 155 VAL B C 1
ATOM 6252 O O . VAL B 1 155 ? -15.312 -25.906 -23.172 1 95.56 155 VAL B O 1
ATOM 6255 N N . ALA B 1 156 ? -15.961 -24.828 -24.938 1 90.38 156 ALA B N 1
ATOM 6256 C CA . ALA B 1 156 ? -17.25 -25.5 -25.016 1 90.38 156 ALA B CA 1
ATOM 6257 C C . ALA B 1 156 ? -17.094 -27.016 -24.984 1 90.38 156 ALA B C 1
ATOM 6259 O O . ALA B 1 156 ? -17.938 -27.719 -24.422 1 90.38 156 ALA B O 1
ATOM 6260 N N . ASP B 1 157 ? -15.984 -27.422 -25.531 1 85.94 157 ASP B N 1
ATOM 6261 C CA . ASP B 1 157 ? -15.812 -28.875 -25.656 1 85.94 157 ASP B CA 1
ATOM 6262 C C . ASP B 1 157 ? -14.844 -29.391 -24.609 1 85.94 157 ASP B C 1
ATOM 6264 O O . ASP B 1 157 ? -14.312 -30.5 -24.75 1 85.94 157 ASP B O 1
ATOM 6268 N N . MET B 1 158 ? -14.602 -28.672 -23.609 1 89 158 MET B N 1
ATOM 6269 C CA . MET B 1 158 ? -13.703 -29.062 -22.531 1 89 158 MET B CA 1
ATOM 6270 C C . MET B 1 158 ? -14.477 -29.328 -21.234 1 89 158 MET B C 1
ATOM 6272 O O . MET B 1 158 ? -14.758 -28.406 -20.469 1 89 158 MET B O 1
ATOM 6276 N N . PRO B 1 159 ? -14.766 -30.531 -20.922 1 85.94 159 PRO B N 1
ATOM 6277 C CA . PRO B 1 159 ? -15.625 -30.844 -19.781 1 85.94 159 PRO B CA 1
ATOM 6278 C C . PRO B 1 159 ? -14.969 -30.5 -18.438 1 85.94 159 PRO B C 1
ATOM 6280 O O . PRO B 1 159 ? -15.656 -30.344 -17.438 1 85.94 159 PRO B O 1
ATOM 6283 N N . ASP B 1 160 ? -13.656 -30.516 -18.422 1 90.38 160 ASP B N 1
ATOM 6284 C CA . ASP B 1 160 ? -12.953 -30.234 -17.188 1 90.38 160 ASP B CA 1
ATOM 6285 C C . ASP B 1 160 ? -12.898 -28.734 -16.906 1 90.38 160 ASP B C 1
ATOM 6287 O O . ASP B 1 160 ? -12.375 -28.312 -15.875 1 90.38 160 ASP B O 1
ATOM 6291 N N . VAL B 1 161 ? -13.477 -27.953 -17.828 1 96.88 161 VAL B N 1
ATOM 6292 C CA . VAL B 1 161 ? -13.438 -26.5 -17.672 1 96.88 161 VAL B CA 1
ATOM 6293 C C . VAL B 1 161 ? -14.852 -25.969 -17.422 1 96.88 161 VAL B C 1
ATOM 6295 O O . VAL B 1 161 ? -15.742 -26.156 -18.25 1 96.88 161 VAL B O 1
ATOM 6298 N N . THR B 1 162 ? -15.055 -25.406 -16.266 1 98.19 162 THR B N 1
ATOM 6299 C CA . THR B 1 162 ? -16.297 -24.703 -15.953 1 98.19 162 THR B CA 1
ATOM 6300 C C . THR B 1 162 ? -16.125 -23.203 -16.219 1 98.19 162 THR B C 1
ATOM 6302 O O . THR B 1 162 ? -15.219 -22.562 -15.688 1 98.19 162 THR B O 1
ATOM 6305 N N . LEU B 1 163 ? -17.016 -22.672 -17.031 1 98.25 163 LEU B N 1
ATOM 6306 C CA . LEU B 1 163 ? -16.969 -21.25 -17.344 1 98.25 163 LEU B CA 1
ATOM 6307 C C . LEU B 1 163 ? -17.891 -20.453 -16.422 1 98.25 163 LEU B C 1
ATOM 6309 O O . LEU B 1 163 ? -19.062 -20.812 -16.25 1 98.25 163 LEU B O 1
ATOM 6313 N N . VAL B 1 164 ? -17.375 -19.469 -15.773 1 98.62 164 VAL B N 1
ATOM 6314 C CA . VAL B 1 164 ? -18.094 -18.5 -14.953 1 98.62 164 VAL B CA 1
ATOM 6315 C C . VAL B 1 164 ? -17.953 -17.109 -15.555 1 98.62 164 VAL B C 1
ATOM 6317 O O . VAL B 1 164 ? -16.875 -16.734 -16 1 98.62 164 VAL B O 1
ATOM 6320 N N . VAL B 1 165 ? -19.047 -16.406 -15.633 1 98.5 165 VAL B N 1
ATOM 6321 C CA . VAL B 1 165 ? -19 -15.078 -16.234 1 98.5 165 VAL B CA 1
ATOM 6322 C C . VAL B 1 165 ? -19.203 -14.008 -15.172 1 98.5 165 VAL B C 1
ATOM 6324 O O . VAL B 1 165 ? -20.188 -14.039 -14.438 1 98.5 165 VAL B O 1
ATOM 6327 N N . ASN B 1 166 ? -18.203 -13.109 -15 1 98.19 166 ASN B N 1
ATOM 6328 C CA . ASN B 1 166 ? -18.391 -11.867 -14.258 1 98.19 166 ASN B CA 1
ATOM 6329 C C . ASN B 1 166 ? -18.984 -10.773 -15.141 1 98.19 166 ASN B C 1
ATOM 6331 O O . ASN B 1 166 ? -18.266 -10.062 -15.828 1 98.19 166 ASN B O 1
ATOM 6335 N N . GLU B 1 167 ? -20.219 -10.562 -14.938 1 95.81 167 GLU B N 1
ATOM 6336 C CA . GLU B 1 167 ? -20.938 -9.617 -15.789 1 95.81 167 GLU B CA 1
ATOM 6337 C C . GLU B 1 167 ? -20.516 -8.18 -15.5 1 95.81 167 GLU B C 1
ATOM 6339 O O . GLU B 1 167 ? -20.656 -7.305 -16.344 1 95.81 167 GLU B O 1
ATOM 6344 N N . ALA B 1 168 ? -20 -7.977 -14.391 1 96.12 168 ALA B N 1
ATOM 6345 C CA . ALA B 1 168 ? -19.641 -6.625 -13.977 1 96.12 168 ALA B CA 1
ATOM 6346 C C . ALA B 1 168 ? -18.141 -6.383 -14.141 1 96.12 168 ALA B C 1
ATOM 6348 O O . ALA B 1 168 ? -17.562 -5.523 -13.469 1 96.12 168 ALA B O 1
ATOM 6349 N N . TYR B 1 169 ? -17.516 -7.129 -15.062 1 96.5 169 TYR B N 1
ATOM 6350 C CA . TYR B 1 169 ? -16.062 -7.148 -15.164 1 96.5 169 TYR B CA 1
ATOM 6351 C C . TYR B 1 169 ? -15.508 -5.746 -15.414 1 96.5 169 TYR B C 1
ATOM 6353 O O . TYR B 1 169 ? -14.406 -5.418 -14.977 1 96.5 169 TYR B O 1
ATOM 6361 N N . ALA B 1 170 ? -16.25 -4.895 -16.031 1 93 170 ALA B N 1
ATOM 6362 C CA . ALA B 1 170 ? -15.781 -3.574 -16.438 1 93 170 ALA B CA 1
ATOM 6363 C C . ALA B 1 170 ? -15.75 -2.613 -15.25 1 93 170 ALA B C 1
ATOM 6365 O O . ALA B 1 170 ? -15.055 -1.594 -15.289 1 93 170 ALA B O 1
ATOM 6366 N N . HIS B 1 171 ? -16.438 -2.98 -14.172 1 92.94 171 HIS B N 1
ATOM 6367 C CA . HIS B 1 171 ? -16.562 -2.049 -13.055 1 92.94 171 HIS B CA 1
ATOM 6368 C C . HIS B 1 171 ? -16.141 -2.697 -11.742 1 92.94 171 HIS B C 1
ATOM 6370 O O . HIS B 1 171 ? -16.531 -2.248 -10.664 1 92.94 171 HIS B O 1
ATOM 6376 N N . THR B 1 172 ? -15.414 -3.76 -11.852 1 96.5 172 THR B N 1
ATOM 6377 C CA . THR B 1 172 ? -14.945 -4.438 -10.648 1 96.5 172 THR B CA 1
ATOM 6378 C C . THR B 1 172 ? -13.484 -4.855 -10.797 1 96.5 172 THR B C 1
ATOM 6380 O O . THR B 1 172 ? -12.922 -4.805 -11.898 1 96.5 172 THR B O 1
ATOM 6383 N N . GLY B 1 173 ? -12.828 -5.133 -9.664 1 96.69 173 GLY B N 1
ATOM 6384 C CA . GLY B 1 173 ? -11.461 -5.641 -9.672 1 96.69 173 GLY B CA 1
ATOM 6385 C C . GLY B 1 173 ? -11.391 -7.152 -9.781 1 96.69 173 GLY B C 1
ATOM 6386 O O . GLY B 1 173 ? -12.406 -7.816 -9.969 1 96.69 173 GLY B O 1
ATOM 6387 N N . THR B 1 174 ? -10.203 -7.66 -9.688 1 97.81 174 THR B N 1
ATOM 6388 C CA . THR B 1 174 ? -9.969 -9.086 -9.898 1 97.81 174 THR B CA 1
ATOM 6389 C C . THR B 1 174 ? -10.562 -9.906 -8.75 1 97.81 174 THR B C 1
ATOM 6391 O O . THR B 1 174 ? -10.867 -11.086 -8.922 1 97.81 174 THR B O 1
ATOM 6394 N N . MET B 1 175 ? -10.711 -9.312 -7.57 1 98.56 175 MET B N 1
ATOM 6395 C CA . MET B 1 175 ? -11.312 -10.062 -6.473 1 98.56 175 MET B CA 1
ATOM 6396 C C . MET B 1 175 ? -12.766 -10.422 -6.785 1 98.56 175 MET B C 1
ATOM 6398 O O . MET B 1 175 ? -13.242 -11.477 -6.375 1 98.56 175 MET B O 1
ATOM 6402 N N . ALA B 1 176 ? -13.469 -9.516 -7.469 1 98 176 ALA B N 1
ATOM 6403 C CA . ALA B 1 176 ? -14.844 -9.805 -7.871 1 98 176 ALA B CA 1
ATOM 6404 C C . ALA B 1 176 ? -14.898 -11.039 -8.773 1 98 176 ALA B C 1
ATOM 6406 O O . ALA B 1 176 ? -15.797 -11.875 -8.641 1 98 176 ALA B O 1
ATOM 6407 N N . SER B 1 177 ? -14.031 -11.117 -9.719 1 98.56 177 SER B N 1
ATOM 6408 C CA . SER B 1 177 ? -13.953 -12.289 -10.594 1 98.56 177 SER B CA 1
ATOM 6409 C C . SER B 1 177 ? -13.648 -13.555 -9.797 1 98.56 177 SER B C 1
ATOM 6411 O O . SER B 1 177 ? -14.289 -14.586 -10 1 98.56 177 SER B O 1
ATOM 6413 N N . LEU B 1 178 ? -12.68 -13.484 -8.922 1 98.81 178 LEU B N 1
ATOM 6414 C CA . LEU B 1 178 ? -12.344 -14.648 -8.102 1 98.81 178 LEU B CA 1
ATOM 6415 C C . LEU B 1 178 ? -13.531 -15.07 -7.25 1 98.81 178 LEU B C 1
ATOM 6417 O O . LEU B 1 178 ? -13.797 -16.266 -7.098 1 98.81 178 LEU B O 1
ATOM 6421 N N . ALA B 1 179 ? -14.234 -14.102 -6.664 1 98.56 179 ALA B N 1
ATOM 6422 C CA . ALA B 1 179 ? -15.406 -14.383 -5.84 1 98.56 179 ALA B CA 1
ATOM 6423 C C . ALA B 1 179 ? -16.516 -15.047 -6.656 1 98.56 179 ALA B C 1
ATOM 6425 O O . ALA B 1 179 ? -17.25 -15.891 -6.145 1 98.56 179 ALA B O 1
ATOM 6426 N N . ALA B 1 180 ? -16.672 -14.664 -7.879 1 98.19 180 ALA B N 1
ATOM 6427 C CA . ALA B 1 180 ? -17.688 -15.234 -8.75 1 98.19 180 ALA B CA 1
ATOM 6428 C C . ALA B 1 180 ? -17.469 -16.734 -8.945 1 98.19 180 ALA B C 1
ATOM 6430 O O . ALA B 1 180 ? -18.406 -17.484 -9.219 1 98.19 180 ALA B O 1
ATOM 6431 N N . ALA B 1 181 ? -16.312 -17.219 -8.805 1 98.44 181 ALA B N 1
ATOM 6432 C CA . ALA B 1 181 ? -15.961 -18.625 -9.008 1 98.44 181 ALA B CA 1
ATOM 6433 C C . ALA B 1 181 ? -16.312 -19.453 -7.777 1 98.44 181 ALA B C 1
ATOM 6435 O O . ALA B 1 181 ? -16.297 -20.688 -7.832 1 98.44 181 ALA B O 1
ATOM 6436 N N . ALA B 1 182 ? -16.672 -18.922 -6.66 1 98.38 182 ALA B N 1
ATOM 6437 C CA . ALA B 1 182 ? -16.766 -19.531 -5.336 1 98.38 182 ALA B CA 1
ATOM 6438 C C . ALA B 1 182 ? -17.641 -20.781 -5.375 1 98.38 182 ALA B C 1
ATOM 6440 O O . ALA B 1 182 ? -17.281 -21.812 -4.797 1 98.38 182 ALA B O 1
ATOM 6441 N N . PRO B 1 183 ? -18.781 -20.797 -6.098 1 98 183 PRO B N 1
ATOM 6442 C CA . PRO B 1 183 ? -19.641 -21.984 -6.086 1 98 183 PRO B CA 1
ATOM 6443 C C . PRO B 1 183 ? -18.969 -23.203 -6.688 1 98 183 PRO B C 1
ATOM 6445 O O . PRO B 1 183 ? -19.422 -24.328 -6.469 1 98 183 PRO B O 1
ATOM 6448 N N . HIS B 1 184 ? -17.875 -23.016 -7.41 1 98.12 184 HIS B N 1
ATOM 6449 C CA . HIS B 1 184 ? -17.234 -24.109 -8.133 1 98.12 184 HIS B CA 1
ATOM 6450 C C . HIS B 1 184 ? -15.883 -24.469 -7.523 1 98.12 184 HIS B C 1
ATOM 6452 O O . HIS B 1 184 ? -15.117 -25.219 -8.109 1 98.12 184 HIS B O 1
ATOM 6458 N N . ILE B 1 185 ? -15.5 -23.859 -6.5 1 97.81 185 ILE B N 1
ATOM 6459 C CA . ILE B 1 185 ? -14.242 -24.125 -5.805 1 97.81 185 ILE B CA 1
ATOM 6460 C C . ILE B 1 185 ? -14.516 -24.906 -4.527 1 97.81 185 ILE B C 1
ATOM 6462 O O . ILE B 1 185 ? -15.289 -24.469 -3.676 1 97.81 185 ILE B O 1
ATOM 6466 N N . ASP B 1 186 ? -13.922 -26.047 -4.336 1 94.31 186 ASP B N 1
ATOM 6467 C CA . ASP B 1 186 ? -14.219 -26.875 -3.17 1 94.31 186 ASP B CA 1
ATOM 6468 C C . ASP B 1 186 ? -12.938 -27.422 -2.547 1 94.31 186 ASP B C 1
ATOM 6470 O O . ASP B 1 186 ? -12.984 -28.328 -1.719 1 94.31 186 ASP B O 1
ATOM 6474 N N . GLY B 1 187 ? -11.797 -27 -2.92 1 94.62 187 GLY B N 1
ATOM 6475 C CA . GLY B 1 187 ? -10.508 -27.422 -2.412 1 94.62 187 GLY B CA 1
ATOM 6476 C C . GLY B 1 187 ? -9.391 -26.453 -2.75 1 94.62 187 GLY B C 1
ATOM 6477 O O . GLY B 1 187 ? -9.641 -25.328 -3.211 1 94.62 187 GLY B O 1
ATOM 6478 N N . ASP B 1 188 ? -8.172 -26.906 -2.385 1 96.62 188 ASP B N 1
ATOM 6479 C CA . ASP B 1 188 ? -7.012 -26.094 -2.727 1 96.62 188 ASP B CA 1
ATOM 6480 C C . ASP B 1 188 ? -6.891 -25.906 -4.238 1 96.62 188 ASP B C 1
ATOM 6482 O O . ASP B 1 188 ? -7.328 -26.766 -5.008 1 96.62 188 ASP B O 1
ATOM 6486 N N . PHE B 1 189 ? -6.375 -24.812 -4.652 1 98.19 189 PHE B N 1
ATOM 6487 C CA . PHE B 1 189 ? -6.316 -24.594 -6.094 1 98.19 189 PHE B CA 1
ATOM 6488 C C . PHE B 1 189 ? -5.172 -23.656 -6.449 1 98.19 189 PHE B C 1
ATOM 6490 O O . PHE B 1 189 ? -4.695 -22.906 -5.602 1 98.19 189 PHE B O 1
ATOM 6497 N N . PHE B 1 190 ? -4.762 -23.734 -7.727 1 98.19 190 PHE B N 1
ATOM 6498 C CA . PHE B 1 190 ? -3.895 -22.719 -8.32 1 98.19 190 PHE B CA 1
ATOM 6499 C C . PHE B 1 190 ? -4.707 -21.531 -8.82 1 98.19 190 PHE B C 1
ATOM 6501 O O . PHE B 1 190 ? -5.793 -21.703 -9.375 1 98.19 190 PHE B O 1
ATOM 6508 N N . LEU B 1 191 ? -4.289 -20.391 -8.523 1 98.81 191 LEU B N 1
ATOM 6509 C CA . LEU B 1 191 ? -4.871 -19.156 -9.047 1 98.81 191 LEU B CA 1
ATOM 6510 C C . LEU B 1 191 ? -3.969 -18.531 -10.109 1 98.81 191 LEU B C 1
ATOM 6512 O O . LEU B 1 191 ? -2.832 -18.156 -9.812 1 98.81 191 LEU B O 1
ATOM 6516 N N . ILE B 1 192 ? -4.512 -18.375 -11.328 1 98.5 192 ILE B N 1
ATOM 6517 C CA . ILE B 1 192 ? -3.715 -17.922 -12.461 1 98.5 192 ILE B CA 1
ATOM 6518 C C . ILE B 1 192 ? -4.414 -16.75 -13.148 1 98.5 192 ILE B C 1
ATOM 6520 O O . ILE B 1 192 ? -5.625 -16.781 -13.367 1 98.5 192 ILE B O 1
ATOM 6524 N N . GLU B 1 193 ? -3.623 -15.742 -13.383 1 97.56 193 GLU B N 1
ATOM 6525 C CA . GLU B 1 193 ? -4.141 -14.688 -14.258 1 97.56 193 GLU B CA 1
ATOM 6526 C C . GLU B 1 193 ? -4.02 -15.086 -15.727 1 97.56 193 GLU B C 1
ATOM 6528 O O . GLU B 1 193 ? -2.963 -15.531 -16.172 1 97.56 193 GLU B O 1
ATOM 6533 N N . GLY B 1 194 ? -5.062 -14.93 -16.438 1 97.44 194 GLY B N 1
ATOM 6534 C CA . GLY B 1 194 ? -5.188 -15.492 -17.766 1 97.44 194 GLY B CA 1
ATOM 6535 C C . GLY B 1 194 ? -4.379 -14.734 -18.812 1 97.44 194 GLY B C 1
ATOM 6536 O O . GLY B 1 194 ? -4.207 -15.211 -19.938 1 97.44 194 GLY B O 1
ATOM 6537 N N . ASP B 1 195 ? -3.857 -13.609 -18.469 1 95.56 195 ASP B N 1
ATOM 6538 C CA . ASP B 1 195 ? -3.104 -12.805 -19.438 1 95.56 195 ASP B CA 1
ATOM 6539 C C . ASP B 1 195 ? -1.602 -13.039 -19.281 1 95.56 195 ASP B C 1
ATOM 6541 O O . ASP B 1 195 ? -0.796 -12.195 -19.688 1 95.56 195 ASP B O 1
ATOM 6545 N N . LEU B 1 196 ? -1.264 -14.203 -18.734 1 95.12 196 LEU B N 1
ATOM 6546 C CA . LEU B 1 196 ? 0.132 -14.469 -18.406 1 95.12 196 LEU B CA 1
ATOM 6547 C C . LEU B 1 196 ? 0.678 -15.625 -19.234 1 95.12 196 LEU B C 1
ATOM 6549 O O . LEU B 1 196 ? -0.006 -16.625 -19.438 1 95.12 196 LEU B O 1
ATOM 6553 N N . LEU B 1 197 ? 1.857 -15.445 -19.828 1 94 197 LEU B N 1
ATOM 6554 C CA . LEU B 1 197 ? 2.748 -16.5 -20.297 1 94 197 LEU B CA 1
ATOM 6555 C C . LEU B 1 197 ? 3.836 -16.781 -19.266 1 94 197 LEU B C 1
ATOM 6557 O O . LEU B 1 197 ? 4.469 -15.859 -18.75 1 94 197 LEU B O 1
ATOM 6561 N N . PHE B 1 198 ? 4.012 -18.094 -18.906 1 94.56 198 PHE B N 1
ATOM 6562 C CA . PHE B 1 198 ? 4.965 -18.344 -17.828 1 94.56 198 PHE B CA 1
ATOM 6563 C C . PHE B 1 198 ? 5.633 -19.703 -18.016 1 94.56 198 PHE B C 1
ATOM 6565 O O . PHE B 1 198 ? 5.098 -20.578 -18.703 1 94.56 198 PHE B O 1
ATOM 6572 N N . GLU B 1 199 ? 6.762 -19.859 -17.344 1 89.75 199 GLU B N 1
ATOM 6573 C CA . GLU B 1 199 ? 7.512 -21.109 -17.312 1 89.75 199 GLU B CA 1
ATOM 6574 C C . GLU B 1 199 ? 6.824 -22.141 -16.438 1 89.75 199 GLU B C 1
ATOM 6576 O O . GLU B 1 199 ? 6.316 -21.812 -15.367 1 89.75 199 GLU B O 1
ATOM 6581 N N . ILE B 1 200 ? 6.969 -23.375 -16.797 1 89.75 200 ILE B N 1
ATOM 6582 C CA . ILE B 1 200 ? 6.34 -24.484 -16.094 1 89.75 200 ILE B CA 1
ATOM 6583 C C . ILE B 1 200 ? 6.898 -24.562 -14.68 1 89.75 200 ILE B C 1
ATOM 6585 O O . ILE B 1 200 ? 6.207 -25.016 -13.758 1 89.75 200 ILE B O 1
ATOM 6589 N N . ARG B 1 201 ? 8.102 -24.156 -14.469 1 88.12 201 ARG B N 1
ATOM 6590 C CA . ARG B 1 201 ? 8.734 -24.266 -13.156 1 88.12 201 ARG B CA 1
ATOM 6591 C C . ARG B 1 201 ? 8 -23.422 -12.117 1 88.12 201 ARG B C 1
ATOM 6593 O O . ARG B 1 201 ? 8.133 -23.672 -10.914 1 88.12 201 ARG B O 1
ATOM 6600 N N . GLY B 1 202 ? 7.242 -22.375 -12.586 1 93.81 202 GLY B N 1
ATOM 6601 C CA . GLY B 1 202 ? 6.422 -21.609 -11.664 1 93.81 202 GLY B CA 1
ATOM 6602 C C . GLY B 1 202 ? 5.391 -22.469 -10.938 1 93.81 202 GLY B C 1
ATOM 6603 O O . GLY B 1 202 ? 5.273 -22.391 -9.711 1 93.81 202 GLY B O 1
ATOM 6604 N N . ILE B 1 203 ? 4.703 -23.297 -11.688 1 95 203 ILE B N 1
ATOM 6605 C CA . ILE B 1 203 ? 3.662 -24.141 -11.117 1 95 203 ILE B CA 1
ATOM 6606 C C . ILE B 1 203 ? 4.301 -25.266 -10.297 1 95 203 ILE B C 1
ATOM 6608 O O . ILE B 1 203 ? 3.848 -25.562 -9.188 1 95 203 ILE B O 1
ATOM 6612 N N . LYS B 1 204 ? 5.391 -25.859 -10.797 1 88.62 204 LYS B N 1
ATOM 6613 C CA . LYS B 1 204 ? 6.117 -26.891 -10.062 1 88.62 204 LYS B CA 1
ATOM 6614 C C . LYS B 1 204 ? 6.629 -26.359 -8.727 1 88.62 204 LYS B C 1
ATOM 6616 O O . LYS B 1 204 ? 6.512 -27.047 -7.703 1 88.62 204 LYS B O 1
ATOM 6621 N N . GLY B 1 205 ? 7.164 -25.203 -8.812 1 90.94 205 GLY B N 1
ATOM 6622 C CA . GLY B 1 205 ? 7.703 -24.578 -7.613 1 90.94 205 GLY B CA 1
ATOM 6623 C C . GLY B 1 205 ? 6.645 -24.266 -6.574 1 90.94 205 GLY B C 1
ATOM 6624 O O . GLY B 1 205 ? 6.848 -24.5 -5.383 1 90.94 205 GLY B O 1
ATOM 6625 N N . LEU B 1 206 ? 5.523 -23.688 -7 1 93.94 206 LEU B N 1
ATOM 6626 C CA . LEU B 1 206 ? 4.434 -23.359 -6.086 1 93.94 206 LEU B CA 1
ATOM 6627 C C . LEU B 1 206 ? 3.928 -24.625 -5.379 1 93.94 206 LEU B C 1
ATOM 6629 O O . LEU B 1 206 ? 3.604 -24.578 -4.191 1 93.94 206 LEU B O 1
ATOM 6633 N N . ASN B 1 207 ? 3.861 -25.672 -6.102 1 88.81 207 ASN B N 1
ATOM 6634 C CA . ASN B 1 207 ? 3.396 -26.938 -5.539 1 88.81 207 ASN B CA 1
ATOM 6635 C C . ASN B 1 207 ? 4.316 -27.438 -4.426 1 88.81 207 ASN B C 1
ATOM 6637 O O . ASN B 1 207 ? 3.879 -28.141 -3.521 1 88.81 207 ASN B O 1
ATOM 6641 N N . LYS B 1 208 ? 5.562 -27.047 -4.445 1 85.75 208 LYS B N 1
ATOM 6642 C CA . LYS B 1 208 ? 6.562 -27.547 -3.514 1 85.75 208 LYS B CA 1
ATOM 6643 C C . LYS B 1 208 ? 6.707 -26.625 -2.305 1 85.75 208 LYS B C 1
ATOM 6645 O O . LYS B 1 208 ? 7.34 -27 -1.312 1 85.75 208 LYS B O 1
ATOM 6650 N N . VAL B 1 209 ? 6.156 -25.453 -2.391 1 88.06 209 VAL B N 1
ATOM 6651 C CA . VAL B 1 209 ? 6.254 -24.531 -1.261 1 88.06 209 VAL B CA 1
ATOM 6652 C C . VAL B 1 209 ? 5.578 -25.141 -0.037 1 88.06 209 VAL B C 1
ATOM 6654 O O . VAL B 1 209 ? 4.504 -25.75 -0.146 1 88.06 209 VAL B O 1
ATOM 6657 N N . ALA B 1 210 ? 6.156 -25.016 1.104 1 82.94 210 ALA B N 1
ATOM 6658 C CA . ALA B 1 210 ? 5.691 -25.641 2.338 1 82.94 210 ALA B CA 1
ATOM 6659 C C . ALA B 1 210 ? 4.398 -25 2.828 1 82.94 210 ALA B C 1
ATOM 6661 O O . ALA B 1 210 ? 3.562 -25.656 3.447 1 82.94 210 ALA B O 1
ATOM 6662 N N . SER B 1 211 ? 4.176 -23.797 2.525 1 88.44 211 SER B N 1
ATOM 6663 C CA . SER B 1 211 ? 2.959 -23.109 2.951 1 88.44 211 SER B CA 1
ATOM 6664 C C . SER B 1 211 ? 1.752 -23.562 2.139 1 88.44 211 SER B C 1
ATOM 6666 O O . SER B 1 211 ? 1.876 -23.875 0.95 1 88.44 211 SER B O 1
ATOM 6668 N N . ASP B 1 212 ? 0.644 -23.578 2.793 1 90 212 ASP B N 1
ATOM 6669 C CA . ASP B 1 212 ? -0.58 -24 2.125 1 90 212 ASP B CA 1
ATOM 6670 C C . ASP B 1 212 ? -1.034 -22.969 1.092 1 90 212 ASP B C 1
ATOM 6672 O O . ASP B 1 212 ? -1.739 -23.312 0.139 1 90 212 ASP B O 1
ATOM 6676 N N . SER B 1 213 ? -0.725 -21.781 1.314 1 95.44 213 SER B N 1
ATOM 6677 C CA . SER B 1 213 ? -0.965 -20.703 0.364 1 95.44 213 SER B CA 1
ATOM 6678 C C . SER B 1 213 ? 0.307 -19.906 0.104 1 95.44 213 SER B C 1
ATOM 6680 O O . SER B 1 213 ? 1.095 -19.656 1.022 1 95.44 213 SER B O 1
ATOM 6682 N N . ALA B 1 214 ? 0.503 -19.547 -1.163 1 96.06 214 ALA B N 1
ATOM 6683 C CA . ALA B 1 214 ? 1.737 -18.859 -1.534 1 96.06 214 ALA B CA 1
ATOM 6684 C C . ALA B 1 214 ? 1.561 -18.078 -2.834 1 96.06 214 ALA B C 1
ATOM 6686 O O . ALA B 1 214 ? 0.751 -18.453 -3.686 1 96.06 214 ALA B O 1
ATOM 6687 N N . MET B 1 215 ? 2.238 -17 -2.943 1 96.94 215 MET B N 1
ATOM 6688 C CA . MET B 1 215 ? 2.285 -16.234 -4.184 1 96.94 215 MET B CA 1
ATOM 6689 C C . MET B 1 215 ? 3.645 -16.375 -4.859 1 96.94 215 MET B C 1
ATOM 6691 O O . MET B 1 215 ? 4.648 -16.641 -4.195 1 96.94 215 MET B O 1
ATOM 6695 N N . LEU B 1 216 ? 3.68 -16.219 -6.164 1 96.19 216 LEU B N 1
ATOM 6696 C CA . LEU B 1 216 ? 4.945 -16.234 -6.891 1 96.19 216 LEU B CA 1
ATOM 6697 C C . LEU B 1 216 ? 5.496 -14.828 -7.066 1 96.19 216 LEU B C 1
ATOM 6699 O O . LEU B 1 216 ? 4.766 -13.922 -7.461 1 96.19 216 LEU B O 1
ATOM 6703 N N . ILE B 1 217 ? 6.746 -14.656 -6.695 1 93.88 217 ILE B N 1
ATOM 6704 C CA . ILE B 1 217 ? 7.477 -13.398 -6.793 1 93.88 217 ILE B CA 1
ATOM 6705 C C . ILE B 1 217 ? 8.711 -13.586 -7.672 1 93.88 217 ILE B C 1
ATOM 6707 O O . ILE B 1 217 ? 9.391 -14.609 -7.586 1 93.88 217 ILE B O 1
ATOM 6711 N N . THR B 1 218 ? 8.938 -12.609 -8.539 1 88.31 218 THR B N 1
ATOM 6712 C CA . THR B 1 218 ? 10.148 -12.633 -9.359 1 88.31 218 THR B CA 1
ATOM 6713 C C . THR B 1 218 ? 11.008 -11.398 -9.094 1 88.31 218 THR B C 1
ATOM 6715 O O . THR B 1 218 ? 10.617 -10.523 -8.312 1 88.31 218 THR B O 1
ATOM 6718 N N . SER B 1 219 ? 12.195 -11.375 -9.695 1 80.88 219 SER B N 1
ATOM 6719 C CA . SER B 1 219 ? 13.047 -10.195 -9.602 1 80.88 219 SER B CA 1
ATOM 6720 C C . SER B 1 219 ? 12.414 -9 -10.297 1 80.88 219 SER B C 1
ATOM 6722 O O . SER B 1 219 ? 11.531 -9.156 -11.141 1 80.88 219 SER B O 1
ATOM 6724 N N . VAL B 1 220 ? 12.859 -7.852 -9.828 1 76.38 220 VAL B N 1
ATOM 6725 C CA . VAL B 1 220 ? 12.297 -6.621 -10.383 1 76.38 220 VAL B CA 1
ATOM 6726 C C . VAL B 1 220 ? 12.773 -6.43 -11.82 1 76.38 220 VAL B C 1
ATOM 6728 O O . VAL B 1 220 ? 13.961 -6.586 -12.109 1 76.38 220 VAL B O 1
ATOM 6731 N N . ARG B 1 221 ? 11.789 -6.207 -12.703 1 65.19 221 ARG B N 1
ATOM 6732 C CA . ARG B 1 221 ? 12.125 -5.922 -14.094 1 65.19 221 ARG B CA 1
ATOM 6733 C C . ARG B 1 221 ? 12.078 -4.422 -14.375 1 65.19 221 ARG B C 1
ATOM 6735 O O . ARG B 1 221 ? 11.617 -3.645 -13.539 1 65.19 221 ARG B O 1
ATOM 6742 N N . GLU B 1 222 ? 12.625 -4.055 -15.43 1 54.03 222 GLU B N 1
ATOM 6743 C CA . GLU B 1 222 ? 12.742 -2.654 -15.828 1 54.03 222 GLU B CA 1
ATOM 6744 C C . GLU B 1 222 ? 11.367 -2.025 -16.031 1 54.03 222 GLU B C 1
ATOM 6746 O O . GLU B 1 222 ? 11.148 -0.862 -15.68 1 54.03 222 GLU B O 1
ATOM 6751 N N . GLN B 1 223 ? 10.422 -2.924 -16.594 1 53.47 223 GLN B N 1
ATOM 6752 C CA . GLN B 1 223 ? 9.125 -2.297 -16.812 1 53.47 223 GLN B CA 1
ATOM 6753 C C . GLN B 1 223 ? 8.25 -2.391 -15.57 1 53.47 223 GLN B C 1
ATOM 6755 O O . GLN B 1 223 ? 8.008 -3.484 -15.055 1 53.47 223 GLN B O 1
ATOM 6760 N N . HIS B 1 224 ? 8.234 -1.503 -14.68 1 53.91 224 HIS B N 1
ATOM 6761 C CA . HIS B 1 224 ? 7.574 -1.401 -13.383 1 53.91 224 HIS B CA 1
ATOM 6762 C C . HIS B 1 224 ? 6.062 -1.527 -13.523 1 53.91 224 HIS B C 1
ATOM 6764 O O . HIS B 1 224 ? 5.309 -0.793 -12.883 1 53.91 224 HIS B O 1
ATOM 6770 N N . ASP B 1 225 ? 5.551 -2.525 -14.312 1 62.28 225 ASP B N 1
ATOM 6771 C CA . ASP B 1 225 ? 4.102 -2.559 -14.5 1 62.28 225 ASP B CA 1
ATOM 6772 C C . ASP B 1 225 ? 3.443 -3.504 -13.5 1 62.28 225 ASP B C 1
ATOM 6774 O O . ASP B 1 225 ? 2.229 -3.447 -13.289 1 62.28 225 ASP B O 1
ATOM 6778 N N . GLU B 1 226 ? 4.289 -4.254 -12.812 1 74.25 226 GLU B N 1
ATOM 6779 C CA . GLU B 1 226 ? 3.686 -5.188 -11.867 1 74.25 226 GLU B CA 1
ATOM 6780 C C . GLU B 1 226 ? 3.785 -4.668 -10.438 1 74.25 226 GLU B C 1
ATOM 6782 O O . GLU B 1 226 ? 4.508 -3.705 -10.172 1 74.25 226 GLU B O 1
ATOM 6787 N N . ALA B 1 227 ? 2.98 -5.344 -9.602 1 88.25 227 ALA B N 1
ATOM 6788 C CA . ALA B 1 227 ? 2.998 -4.949 -8.195 1 88.25 227 ALA B CA 1
ATOM 6789 C C . ALA B 1 227 ? 4.34 -5.281 -7.551 1 88.25 227 ALA B C 1
ATOM 6791 O O . ALA B 1 227 ? 4.758 -6.441 -7.535 1 88.25 227 ALA B O 1
ATOM 6792 N N . MET B 1 228 ? 5.035 -4.258 -7.09 1 92.44 228 MET B N 1
ATOM 6793 C CA . MET B 1 228 ? 6.285 -4.43 -6.352 1 92.44 228 MET B CA 1
ATOM 6794 C C . MET B 1 228 ? 6.023 -5.035 -4.977 1 92.44 228 MET B C 1
ATOM 6796 O O . MET B 1 228 ? 4.914 -4.93 -4.445 1 92.44 228 MET B O 1
ATOM 6800 N N . VAL B 1 229 ? 7.07 -5.75 -4.484 1 93.94 229 VAL B N 1
ATOM 6801 C CA . VAL B 1 229 ? 6.91 -6.422 -3.199 1 93.94 229 VAL B CA 1
ATOM 6802 C C . VAL B 1 229 ? 8.102 -6.102 -2.299 1 93.94 229 VAL B C 1
ATOM 6804 O O . VAL B 1 229 ? 9.242 -6.016 -2.77 1 93.94 229 VAL B O 1
ATOM 6807 N N . GLU B 1 230 ? 7.812 -5.836 -1.067 1 94.94 230 GLU B N 1
ATOM 6808 C CA . GLU B 1 230 ? 8.805 -5.754 -0.001 1 94.94 230 GLU B CA 1
ATOM 6809 C C . GLU B 1 230 ? 8.672 -6.926 0.97 1 94.94 230 GLU B C 1
ATOM 6811 O O . GLU B 1 230 ? 7.598 -7.152 1.53 1 94.94 230 GLU B O 1
ATOM 6816 N N . LEU B 1 231 ? 9.758 -7.699 1.142 1 90.62 231 LEU B N 1
ATOM 6817 C CA . LEU B 1 231 ? 9.781 -8.852 2.033 1 90.62 231 LEU B CA 1
ATOM 6818 C C . LEU B 1 231 ? 10.445 -8.5 3.361 1 90.62 231 LEU B C 1
ATOM 6820 O O . LEU B 1 231 ? 11.438 -7.773 3.391 1 90.62 231 LEU B O 1
ATOM 6824 N N . ARG B 1 232 ? 9.773 -8.93 4.422 1 88 232 ARG B N 1
ATOM 6825 C CA . ARG B 1 232 ? 10.352 -8.797 5.754 1 88 232 ARG B CA 1
ATOM 6826 C C . ARG B 1 232 ? 10.195 -10.086 6.551 1 88 232 ARG B C 1
ATOM 6828 O O . ARG B 1 232 ? 9.094 -10.633 6.652 1 88 232 ARG B O 1
ATOM 6835 N N . ASP B 1 233 ? 11.211 -10.625 7.055 1 80.06 233 ASP B N 1
ATOM 6836 C CA . ASP B 1 233 ? 11.219 -11.781 7.949 1 80.06 233 ASP B CA 1
ATOM 6837 C C . ASP B 1 233 ? 10.523 -12.977 7.305 1 80.06 233 ASP B C 1
ATOM 6839 O O . ASP B 1 233 ? 9.719 -13.648 7.949 1 80.06 233 ASP B O 1
ATOM 6843 N N . GLY B 1 234 ? 10.648 -13.094 5.992 1 80.88 234 GLY B N 1
ATOM 6844 C CA . GLY B 1 234 ? 10.156 -14.266 5.297 1 80.88 234 GLY B CA 1
ATOM 6845 C C . GLY B 1 234 ? 8.719 -14.133 4.828 1 80.88 234 GLY B C 1
ATOM 6846 O O . GLY B 1 234 ? 8.125 -15.094 4.34 1 80.88 234 GLY B O 1
ATOM 6847 N N . TYR B 1 235 ? 8.164 -12.945 5.02 1 87.31 235 TYR B N 1
ATOM 6848 C CA . TYR B 1 235 ? 6.785 -12.719 4.602 1 87.31 235 TYR B CA 1
ATOM 6849 C C . TYR B 1 235 ? 6.68 -11.508 3.689 1 87.31 235 TYR B C 1
ATOM 6851 O O . TYR B 1 235 ? 7.586 -10.664 3.656 1 87.31 235 TYR B O 1
ATOM 6859 N N . VAL B 1 236 ? 5.609 -11.453 2.994 1 91.75 236 VAL B N 1
ATOM 6860 C CA . VAL B 1 236 ? 5.32 -10.273 2.188 1 91.75 236 VAL B CA 1
ATOM 6861 C C . VAL B 1 236 ? 4.824 -9.141 3.086 1 91.75 236 VAL B C 1
ATOM 6863 O O . VAL B 1 236 ? 3.738 -9.227 3.664 1 91.75 236 VAL B O 1
ATOM 6866 N N . TYR B 1 237 ? 5.598 -8.094 3.139 1 92 237 TYR B N 1
ATOM 6867 C CA . TYR B 1 237 ? 5.305 -6.984 4.035 1 92 237 TYR B CA 1
ATOM 6868 C C . TYR B 1 237 ? 4.457 -5.926 3.334 1 92 237 TYR B C 1
ATOM 6870 O O . TYR B 1 237 ? 3.467 -5.445 3.893 1 92 237 TYR B O 1
ATOM 6878 N N . LYS B 1 238 ? 4.906 -5.527 2.203 1 94.56 238 LYS B N 1
ATOM 6879 C CA . LYS B 1 238 ? 4.191 -4.547 1.389 1 94.56 238 LYS B CA 1
ATOM 6880 C C . LYS B 1 238 ? 4.051 -5.031 -0.052 1 94.56 238 LYS B C 1
ATOM 6882 O O . LYS B 1 238 ? 4.863 -5.824 -0.53 1 94.56 238 LYS B O 1
ATOM 6887 N N . MET B 1 239 ? 3.02 -4.523 -0.622 1 95.06 239 MET B N 1
ATOM 6888 C CA . MET B 1 239 ? 2.785 -4.734 -2.047 1 95.06 239 MET B CA 1
ATOM 6889 C C . MET B 1 239 ? 2.072 -3.537 -2.664 1 95.06 239 MET B C 1
ATOM 6891 O O . MET B 1 239 ? 1.179 -2.955 -2.047 1 95.06 239 MET B O 1
ATOM 6895 N N . GLY B 1 240 ? 2.521 -3.156 -3.834 1 92.56 240 GLY B N 1
ATOM 6896 C CA . GLY B 1 240 ? 1.892 -2.029 -4.504 1 92.56 240 GLY B CA 1
ATOM 6897 C C . GLY B 1 240 ? 2.58 -1.647 -5.801 1 92.56 240 GLY B C 1
ATOM 6898 O O . GLY B 1 240 ? 3.615 -2.219 -6.152 1 92.56 240 GLY B O 1
ATOM 6899 N N . LYS B 1 241 ? 2.045 -0.643 -6.5 1 91.12 241 LYS B N 1
ATOM 6900 C CA . LYS B 1 241 ? 2.576 -0.253 -7.801 1 91.12 241 LYS B CA 1
ATOM 6901 C C . LYS B 1 241 ? 3.266 1.106 -7.73 1 91.12 241 LYS B C 1
ATOM 6903 O O . LYS B 1 241 ? 3.846 1.566 -8.719 1 91.12 241 LYS B O 1
ATOM 6908 N N . ASP B 1 242 ? 3.188 1.721 -6.574 1 91.81 242 ASP B N 1
ATOM 6909 C CA . ASP B 1 242 ? 3.844 3.008 -6.367 1 91.81 242 ASP B CA 1
ATOM 6910 C C . ASP B 1 242 ? 5.191 2.83 -5.668 1 91.81 242 ASP B C 1
ATOM 6912 O O . ASP B 1 242 ? 5.242 2.457 -4.496 1 91.81 242 ASP B O 1
ATOM 6916 N N . ILE B 1 243 ? 6.266 3.152 -6.387 1 91.06 243 ILE B N 1
ATOM 6917 C CA . ILE B 1 243 ? 7.621 2.945 -5.895 1 91.06 243 ILE B CA 1
ATOM 6918 C C . ILE B 1 243 ? 7.824 3.736 -4.602 1 91.06 243 ILE B C 1
ATOM 6920 O O . ILE B 1 243 ? 8.633 3.354 -3.754 1 91.06 243 ILE B O 1
ATOM 6924 N N . HIS B 1 244 ? 7.074 4.738 -4.387 1 94.5 244 HIS B N 1
ATOM 6925 C CA . HIS B 1 244 ? 7.27 5.648 -3.262 1 94.5 244 HIS B CA 1
ATOM 6926 C C . HIS B 1 244 ? 6.852 4.996 -1.948 1 94.5 244 HIS B C 1
ATOM 6928 O O . HIS B 1 244 ? 7.16 5.508 -0.871 1 94.5 244 HIS B O 1
ATOM 6934 N N . GLN B 1 245 ? 6.176 3.873 -2.002 1 95.25 245 GLN B N 1
ATOM 6935 C CA . GLN B 1 245 ? 5.633 3.211 -0.82 1 95.25 245 GLN B CA 1
ATOM 6936 C C . GLN B 1 245 ? 6.688 2.35 -0.135 1 95.25 245 GLN B C 1
ATOM 6938 O O . GLN B 1 245 ? 6.5 1.91 1.001 1 95.25 245 GLN B O 1
ATOM 6943 N N . PHE B 1 246 ? 7.844 2.135 -0.722 1 93.88 246 PHE B N 1
ATOM 6944 C CA . PHE B 1 246 ? 8.68 1.017 -0.306 1 93.88 246 PHE B CA 1
ATOM 6945 C C . PHE B 1 246 ? 10 1.515 0.274 1 93.88 246 PHE B C 1
ATOM 6947 O O . PHE B 1 246 ? 10.586 2.475 -0.232 1 93.88 246 PHE B O 1
ATOM 6954 N N . ASN B 1 247 ? 10.398 0.816 1.336 1 94.75 247 ASN B N 1
ATOM 6955 C CA . ASN B 1 247 ? 11.75 1.009 1.861 1 94.75 247 ASN B CA 1
ATOM 6956 C C . ASN B 1 247 ? 12.789 0.291 1.008 1 94.75 247 ASN B C 1
ATOM 6958 O O . ASN B 1 247 ? 13.938 0.732 0.918 1 94.75 247 ASN B O 1
ATOM 6962 N N . ARG B 1 248 ? 12.359 -0.744 0.557 1 92.5 248 ARG B N 1
ATOM 6963 C CA . ARG B 1 248 ? 13.141 -1.565 -0.364 1 92.5 248 ARG B CA 1
ATOM 6964 C C . ARG B 1 248 ? 12.227 -2.338 -1.312 1 92.5 248 ARG B C 1
ATOM 6966 O O . ARG B 1 248 ? 11.047 -2.539 -1.021 1 92.5 248 ARG 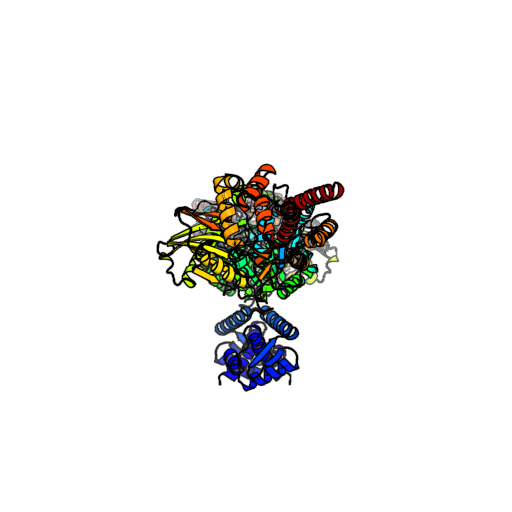B O 1
ATOM 6973 N N . ILE B 1 249 ? 12.758 -2.73 -2.4 1 90.44 249 ILE B N 1
ATOM 6974 C CA . ILE B 1 249 ? 12.016 -3.518 -3.379 1 90.44 249 ILE B CA 1
ATOM 6975 C C . ILE B 1 249 ? 12.688 -4.875 -3.568 1 90.44 249 ILE B C 1
ATOM 6977 O O . ILE B 1 249 ? 13.797 -4.953 -4.098 1 90.44 249 ILE B O 1
ATOM 6981 N N . ASP B 1 250 ? 11.992 -5.934 -3.229 1 89.94 250 ASP B N 1
ATOM 6982 C CA . ASP B 1 250 ? 12.602 -7.262 -3.229 1 89.94 250 ASP B CA 1
ATOM 6983 C C . ASP B 1 250 ? 12.156 -8.07 -4.445 1 89.94 250 ASP B C 1
ATOM 6985 O O . ASP B 1 250 ? 12.773 -9.078 -4.785 1 89.94 250 ASP B O 1
ATOM 6989 N N . GLY B 1 251 ? 11.094 -7.605 -5.074 1 88.69 251 GLY B N 1
ATOM 6990 C CA . GLY B 1 251 ? 10.609 -8.32 -6.242 1 88.69 251 GLY B CA 1
ATOM 6991 C C . GLY B 1 251 ? 9.281 -7.801 -6.75 1 88.69 251 GLY B C 1
ATOM 6992 O O . GLY B 1 251 ? 8.867 -6.695 -6.402 1 88.69 251 GLY B O 1
ATOM 6993 N N . GLU B 1 252 ? 8.734 -8.555 -7.707 1 91.38 252 GLU B N 1
ATOM 6994 C CA . GLU B 1 252 ? 7.422 -8.281 -8.281 1 91.38 252 GLU B CA 1
ATOM 6995 C C . GLU B 1 252 ? 6.52 -9.508 -8.227 1 91.38 252 GLU B C 1
ATOM 6997 O O . GLU B 1 252 ? 6.98 -10.633 -8.43 1 91.38 252 GLU B O 1
ATOM 7002 N N . MET B 1 253 ? 5.293 -9.25 -7.852 1 94.25 253 MET B N 1
ATOM 7003 C CA . MET B 1 253 ? 4.32 -10.336 -7.82 1 94.25 253 MET B CA 1
ATOM 7004 C C . MET B 1 253 ? 3.838 -10.672 -9.227 1 94.25 253 MET B C 1
ATOM 7006 O O . MET B 1 253 ? 3.498 -9.781 -10.008 1 94.25 253 MET B O 1
ATOM 7010 N N . ILE B 1 254 ? 3.812 -11.953 -9.508 1 92 254 ILE B N 1
ATOM 7011 C CA . ILE B 1 254 ? 3.256 -12.469 -10.75 1 92 254 ILE B CA 1
ATOM 7012 C C . ILE B 1 254 ? 1.902 -13.125 -10.477 1 92 254 ILE B C 1
ATOM 7014 O O . ILE B 1 254 ? 1.674 -13.664 -9.398 1 92 254 ILE B O 1
ATOM 7018 N N . GLY B 1 255 ? 1.022 -13.047 -11.414 1 95.94 255 GLY B N 1
ATOM 7019 C CA . GLY B 1 255 ? -0.328 -13.562 -11.258 1 95.94 255 GLY B CA 1
ATOM 7020 C C . GLY B 1 255 ? -0.388 -15.078 -11.219 1 95.94 255 GLY B C 1
ATOM 7021 O O . GLY B 1 255 ? -1.165 -15.688 -11.953 1 95.94 255 GLY B O 1
ATOM 7022 N N . LEU B 1 256 ? 0.513 -15.734 -10.453 1 97.19 256 LEU B N 1
ATOM 7023 C CA . LEU B 1 256 ? 0.545 -17.156 -10.141 1 97.19 256 LEU B CA 1
ATOM 7024 C C . LEU B 1 256 ? 0.562 -17.391 -8.633 1 97.19 256 LEU B C 1
ATOM 7026 O O . LEU B 1 256 ? 1.463 -16.906 -7.941 1 97.19 256 LEU B O 1
ATOM 7030 N N . SER B 1 257 ? -0.449 -18.094 -8.156 1 98.12 257 SER B N 1
ATOM 7031 C CA . SER B 1 257 ? -0.527 -18.375 -6.73 1 98.12 257 SER B CA 1
ATOM 7032 C C . SER B 1 257 ? -1.142 -19.75 -6.465 1 98.12 257 SER B C 1
ATOM 7034 O O . SER B 1 257 ? -1.75 -20.344 -7.355 1 98.12 257 SER B O 1
ATOM 7036 N N . LYS B 1 258 ? -0.91 -20.266 -5.363 1 97.5 258 LYS B N 1
ATOM 7037 C CA . LYS B 1 258 ? -1.683 -21.391 -4.832 1 97.5 258 LYS B CA 1
ATOM 7038 C C . LYS B 1 258 ? -2.412 -20.984 -3.551 1 97.5 258 LYS B C 1
ATOM 7040 O O . LYS B 1 258 ? -1.876 -20.25 -2.729 1 97.5 258 LYS B O 1
ATOM 7045 N N . LEU B 1 259 ? -3.619 -21.406 -3.436 1 97.81 259 LEU B N 1
ATOM 7046 C CA . LEU B 1 259 ? -4.438 -21.062 -2.275 1 97.81 259 LEU B CA 1
ATOM 7047 C C . LEU B 1 259 ? -5.055 -22.328 -1.665 1 97.81 259 LEU B C 1
ATOM 7049 O O . LEU B 1 259 ? -5.625 -23.141 -2.379 1 97.81 259 LEU B O 1
ATOM 7053 N N . SER B 1 260 ? -4.895 -22.453 -0.37 1 95.62 260 SER B N 1
ATOM 7054 C CA . SER B 1 260 ? -5.711 -23.453 0.325 1 95.62 260 SER B CA 1
ATOM 7055 C C . SER B 1 260 ? -7.172 -23 0.401 1 95.62 260 SER B C 1
ATOM 7057 O O . SER B 1 260 ? -7.465 -21.812 0.349 1 95.62 260 SER B O 1
ATOM 7059 N N . TYR B 1 261 ? -8.031 -23.969 0.524 1 95.56 261 TYR B N 1
ATOM 7060 C CA . TYR B 1 261 ? -9.453 -23.672 0.577 1 95.56 261 TYR B CA 1
ATOM 7061 C C . TYR B 1 261 ? -9.789 -22.812 1.794 1 95.56 261 TYR B C 1
ATOM 7063 O O . TYR B 1 261 ? -10.492 -21.812 1.682 1 95.56 261 TYR B O 1
ATOM 7071 N N . PRO B 1 262 ? -9.234 -23.094 3.004 1 93.12 262 PRO B N 1
ATOM 7072 C CA . PRO B 1 262 ? -9.523 -22.234 4.156 1 93.12 262 PRO B CA 1
ATOM 7073 C C . PRO B 1 262 ? -9.031 -20.797 3.959 1 93.12 262 PRO B C 1
ATOM 7075 O O . PRO B 1 262 ? -9.695 -19.859 4.383 1 93.12 262 PRO B O 1
ATOM 7078 N N . PHE B 1 263 ? -7.879 -20.641 3.42 1 95.75 263 PHE B N 1
ATOM 7079 C CA . PHE B 1 263 ? -7.359 -19.297 3.143 1 95.75 263 PHE B CA 1
ATOM 7080 C C . PHE B 1 263 ? -8.305 -18.531 2.23 1 95.75 263 PHE B C 1
ATOM 7082 O O . PHE B 1 263 ? -8.617 -17.359 2.486 1 95.75 263 PHE B O 1
ATOM 7089 N N . TYR B 1 264 ? -8.758 -19.234 1.202 1 98 264 TYR B N 1
ATOM 7090 C CA . TYR B 1 264 ? -9.703 -18.656 0.258 1 98 264 TYR B CA 1
ATOM 7091 C C . TYR B 1 264 ? -10.992 -18.25 0.958 1 98 264 TYR B C 1
ATOM 7093 O O . TYR B 1 264 ? -11.547 -17.172 0.683 1 98 264 TYR B O 1
ATOM 7101 N N . LEU B 1 265 ? -11.438 -19 1.846 1 95.94 265 LEU B N 1
ATOM 7102 C CA . LEU B 1 265 ? -12.648 -18.672 2.588 1 95.94 265 LEU B CA 1
ATOM 7103 C C . LEU B 1 265 ? -12.453 -17.406 3.408 1 95.94 265 LEU B C 1
ATOM 7105 O O . LEU B 1 265 ? -13.383 -16.594 3.543 1 95.94 265 LEU B O 1
ATOM 7109 N N . LYS B 1 266 ? -11.258 -17.297 3.986 1 95.25 266 LYS B N 1
ATOM 7110 C CA . LYS B 1 266 ? -10.953 -16.062 4.707 1 95.25 266 LYS B CA 1
ATOM 7111 C C . LYS B 1 266 ? -11 -14.852 3.77 1 95.25 266 LYS B C 1
ATOM 7113 O O . LYS B 1 266 ? -11.453 -13.773 4.156 1 95.25 266 LYS B O 1
ATOM 7118 N N . MET B 1 267 ? -10.5 -14.992 2.557 1 97.75 267 MET B N 1
ATOM 7119 C CA . MET B 1 267 ? -10.555 -13.922 1.562 1 97.75 267 MET B CA 1
ATOM 7120 C C . MET B 1 267 ? -12 -13.523 1.279 1 97.75 267 MET B C 1
ATOM 7122 O O . MET B 1 267 ? -12.328 -12.336 1.245 1 97.75 267 MET B O 1
ATOM 7126 N N . LEU B 1 268 ? -12.852 -14.531 1.092 1 97.75 268 LEU B N 1
ATOM 7127 C CA . LEU B 1 268 ? -14.258 -14.273 0.804 1 97.75 268 LEU B CA 1
ATOM 7128 C C . LEU B 1 268 ? -14.93 -13.547 1.964 1 97.75 268 LEU B C 1
ATOM 7130 O O . LEU B 1 268 ? -15.773 -12.68 1.75 1 97.75 268 LEU B O 1
ATOM 7134 N N . ALA B 1 269 ? -14.562 -13.922 3.123 1 95.25 269 ALA B N 1
ATOM 7135 C CA . ALA B 1 269 ? -15.141 -13.297 4.305 1 95.25 269 ALA B CA 1
ATOM 7136 C C . ALA B 1 269 ? -14.789 -11.805 4.363 1 95.25 269 ALA B C 1
ATOM 7138 O O . ALA B 1 269 ? -15.648 -10.977 4.66 1 95.25 269 ALA B O 1
ATOM 7139 N N . ILE B 1 270 ? -13.555 -11.508 4.109 1 94.94 270 ILE B N 1
ATOM 7140 C CA . ILE B 1 270 ? -13.125 -10.117 4.086 1 94.94 270 ILE B CA 1
ATOM 7141 C C . ILE B 1 270 ? -13.852 -9.367 2.967 1 94.94 270 ILE B C 1
ATOM 7143 O O . ILE B 1 270 ? -14.336 -8.25 3.168 1 94.94 270 ILE B O 1
ATOM 7147 N N . TYR B 1 271 ? -13.969 -9.953 1.834 1 96.88 271 TYR B N 1
ATOM 7148 C CA . TYR B 1 271 ? -14.57 -9.344 0.656 1 96.88 271 TYR B CA 1
ATOM 7149 C C . TYR B 1 271 ? -16.062 -9.125 0.859 1 96.88 271 TYR B C 1
ATOM 7151 O O . TYR B 1 271 ? -16.641 -8.203 0.28 1 96.88 271 TYR B O 1
ATOM 7159 N N . ALA B 1 272 ? -16.719 -9.938 1.627 1 94.31 272 ALA B N 1
ATOM 7160 C CA . ALA B 1 272 ? -18.156 -9.852 1.857 1 94.31 272 ALA B CA 1
ATOM 7161 C C . ALA B 1 272 ? -18.547 -8.477 2.387 1 94.31 272 ALA B C 1
ATOM 7163 O O . ALA B 1 272 ? -19.641 -7.977 2.092 1 94.31 272 ALA B O 1
ATOM 7164 N N . ASP B 1 273 ? -17.641 -7.852 3.104 1 90.44 273 ASP B N 1
ATOM 7165 C CA . ASP B 1 273 ? -17.906 -6.539 3.688 1 90.44 273 ASP B CA 1
ATOM 7166 C C . ASP B 1 273 ? -17.234 -5.43 2.875 1 90.44 273 ASP B C 1
ATOM 7168 O O . ASP B 1 273 ? -17.125 -4.297 3.344 1 90.44 273 ASP B O 1
ATOM 7172 N N . ASN B 1 274 ? -16.812 -5.848 1.754 1 91.62 274 ASN B N 1
ATOM 7173 C CA . ASN B 1 274 ? -16.062 -4.906 0.928 1 91.62 274 ASN B CA 1
ATOM 7174 C C . ASN B 1 274 ? -16.969 -3.816 0.358 1 91.62 274 ASN B C 1
ATOM 7176 O O . ASN B 1 274 ? -18.062 -4.105 -0.109 1 91.62 274 ASN B O 1
ATOM 7180 N N . LEU B 1 275 ? -16.578 -2.557 0.354 1 89.5 275 LEU B N 1
ATOM 7181 C CA . LEU B 1 275 ? -17.359 -1.44 -0.165 1 89.5 275 LEU B CA 1
ATOM 7182 C C . LEU B 1 275 ? -16.797 -0.953 -1.495 1 89.5 275 LEU B C 1
ATOM 7184 O O . LEU B 1 275 ? -17.531 -0.389 -2.314 1 89.5 275 LEU B O 1
ATOM 7188 N N . ASN B 1 276 ? -15.562 -1.098 -1.797 1 91.31 276 ASN B N 1
ATOM 7189 C CA . ASN B 1 276 ? -14.906 -0.735 -3.051 1 91.31 276 ASN B CA 1
ATOM 7190 C C . ASN B 1 276 ? -14.953 -1.884 -4.055 1 91.31 276 ASN B C 1
ATOM 7192 O O . ASN B 1 276 ? -14.273 -2.898 -3.873 1 91.31 276 ASN B O 1
ATOM 7196 N N . PRO B 1 277 ? -15.656 -1.767 -5.133 1 92.44 277 PRO B N 1
ATOM 7197 C CA . PRO B 1 277 ? -15.789 -2.885 -6.07 1 92.44 277 PRO B CA 1
ATOM 7198 C C . PRO B 1 277 ? -14.508 -3.15 -6.855 1 92.44 277 PRO B C 1
ATOM 7200 O O . PRO B 1 277 ? -14.367 -4.207 -7.473 1 92.44 277 PRO B O 1
ATOM 7203 N N . TYR B 1 278 ? -13.523 -2.322 -6.84 1 94.31 278 TYR B N 1
ATOM 7204 C CA . TYR B 1 278 ? -12.375 -2.379 -7.73 1 94.31 278 TYR B CA 1
ATOM 7205 C C . TYR B 1 278 ? -11.219 -3.131 -7.082 1 94.31 278 TYR B C 1
ATOM 7207 O O . TYR B 1 278 ? -10.164 -3.318 -7.699 1 94.31 278 TYR B O 1
ATOM 7215 N N . VAL B 1 279 ? -11.398 -3.605 -5.852 1 97.31 279 VAL B N 1
ATOM 7216 C CA . VAL B 1 279 ? -10.297 -4.211 -5.113 1 97.31 279 VAL B CA 1
ATOM 7217 C C . VAL B 1 279 ? -9.789 -5.449 -5.855 1 97.31 279 VAL B C 1
ATOM 7219 O O . VAL B 1 279 ? -10.586 -6.219 -6.402 1 97.31 279 VAL B O 1
ATOM 7222 N N . ASN B 1 280 ? -8.484 -5.637 -5.914 1 97.88 280 ASN B N 1
ATOM 7223 C CA . ASN B 1 280 ? -7.867 -6.82 -6.512 1 97.88 280 ASN B CA 1
ATOM 7224 C C . ASN B 1 280 ? -7.598 -7.898 -5.469 1 97.88 280 ASN B C 1
ATOM 7226 O O . ASN B 1 280 ? -7.434 -7.598 -4.285 1 97.88 280 ASN B O 1
ATOM 7230 N N . TYR B 1 281 ? -7.477 -9.133 -5.918 1 98.44 281 TYR B N 1
ATOM 7231 C CA . TYR B 1 281 ? -7.414 -10.273 -5.016 1 98.44 281 TYR B CA 1
ATOM 7232 C C . TYR B 1 281 ? -6.121 -10.258 -4.211 1 98.44 281 TYR B C 1
ATOM 7234 O O . TYR B 1 281 ? -6.09 -10.711 -3.064 1 98.44 281 TYR B O 1
ATOM 7242 N N . GLU B 1 282 ? -4.996 -9.789 -4.84 1 97.62 282 GLU B N 1
ATOM 7243 C CA . GLU B 1 282 ? -3.699 -9.875 -4.176 1 97.62 282 GLU B CA 1
ATOM 7244 C C . GLU B 1 282 ? -3.668 -9.023 -2.91 1 97.62 282 GLU B C 1
ATOM 7246 O O . GLU B 1 282 ? -2.973 -9.359 -1.948 1 97.62 282 GLU B O 1
ATOM 7251 N N . TYR B 1 283 ? -4.414 -7.965 -2.908 1 97.25 283 TYR B N 1
ATOM 7252 C CA . TYR B 1 283 ? -4.445 -7.117 -1.723 1 97.25 283 TYR B CA 1
ATOM 7253 C C . TYR B 1 283 ? -5.336 -7.723 -0.642 1 97.25 283 TYR B C 1
ATOM 7255 O O . TYR B 1 283 ? -5.098 -7.52 0.551 1 97.25 283 TYR B O 1
ATOM 7263 N N . ILE B 1 284 ? -6.398 -8.453 -1.015 1 97.5 284 ILE B N 1
ATOM 7264 C CA . ILE B 1 284 ? -7.191 -9.211 -0.049 1 97.5 284 ILE B CA 1
ATOM 7265 C C . ILE B 1 284 ? -6.348 -10.328 0.555 1 97.5 284 ILE B C 1
ATOM 7267 O O . ILE B 1 284 ? -6.473 -10.641 1.742 1 97.5 284 ILE B O 1
ATOM 7271 N N . MET B 1 285 ? -5.496 -10.93 -0.284 1 97.38 285 MET B N 1
ATOM 7272 C CA . MET B 1 285 ? -4.551 -11.914 0.228 1 97.38 285 MET B CA 1
ATOM 7273 C C . MET B 1 285 ? -3.686 -11.32 1.333 1 97.38 285 MET B C 1
ATOM 7275 O O . MET B 1 285 ? -3.457 -11.961 2.361 1 97.38 285 MET B O 1
ATOM 7279 N N . LEU B 1 286 ? -3.24 -10.133 1.13 1 95.81 286 LEU B N 1
ATOM 7280 C CA . LEU B 1 286 ? -2.398 -9.477 2.119 1 95.81 286 LEU B CA 1
ATOM 7281 C C . LEU B 1 286 ? -3.182 -9.188 3.398 1 95.81 286 LEU B C 1
ATOM 7283 O O . LEU B 1 286 ? -2.623 -9.234 4.496 1 95.81 286 LEU B O 1
ATOM 7287 N N . ASP B 1 287 ? -4.438 -8.828 3.248 1 94.06 287 ASP B N 1
ATOM 7288 C CA . ASP B 1 287 ? -5.281 -8.633 4.426 1 94.06 287 ASP B CA 1
ATOM 7289 C C . ASP B 1 287 ? -5.363 -9.906 5.258 1 94.06 287 ASP B C 1
ATOM 7291 O O . ASP B 1 287 ? -5.285 -9.859 6.488 1 94.06 287 ASP B O 1
ATOM 7295 N N . VAL B 1 288 ? -5.559 -11.016 4.57 1 93.94 288 VAL B N 1
ATOM 7296 C CA . VAL B 1 288 ? -5.613 -12.305 5.262 1 93.94 288 VAL B CA 1
ATOM 7297 C C . VAL B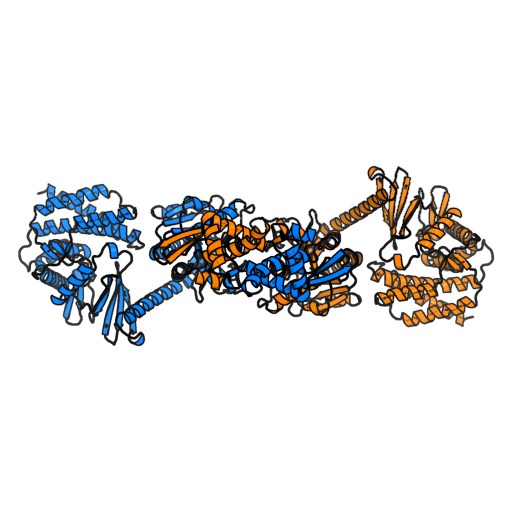 1 288 ? -4.266 -12.586 5.93 1 93.94 288 VAL B C 1
ATOM 7299 O O . VAL B 1 288 ? -4.219 -13.078 7.062 1 93.94 288 VAL B O 1
ATOM 7302 N N . ALA B 1 289 ? -3.217 -12.227 5.285 1 92.38 289 ALA B N 1
ATOM 7303 C CA . ALA B 1 289 ? -1.855 -12.531 5.719 1 92.38 289 ALA B CA 1
ATOM 7304 C C . ALA B 1 289 ? -1.486 -11.734 6.969 1 92.38 289 ALA B C 1
ATOM 7306 O O . ALA B 1 289 ? -0.454 -11.992 7.59 1 92.38 289 ALA B O 1
ATOM 7307 N N . GLN B 1 290 ? -2.264 -10.758 7.305 1 87.5 290 GLN B N 1
ATOM 7308 C CA . GLN B 1 290 ? -2.021 -10.047 8.555 1 87.5 290 GLN B CA 1
ATOM 7309 C C . GLN B 1 290 ? -2.062 -10.992 9.75 1 87.5 290 GLN B C 1
ATOM 7311 O O . GLN B 1 290 ? -1.303 -10.836 10.703 1 87.5 290 GLN B O 1
ATOM 7316 N N . ASP B 1 291 ? -2.934 -11.992 9.586 1 85.56 291 ASP B N 1
ATOM 7317 C CA . ASP B 1 291 ? -3.135 -12.883 10.727 1 85.56 291 ASP B CA 1
ATOM 7318 C C . ASP B 1 291 ? -2.732 -14.312 10.375 1 85.56 291 ASP B C 1
ATOM 7320 O O . ASP B 1 291 ? -2.479 -15.133 11.266 1 85.56 291 ASP B O 1
ATOM 7324 N N . TYR B 1 292 ? -2.736 -14.586 9.117 1 89.19 292 TYR B N 1
ATOM 7325 C CA . TYR B 1 292 ? -2.516 -15.961 8.688 1 89.19 292 TYR B CA 1
ATOM 7326 C C . TYR B 1 292 ? -1.256 -16.078 7.836 1 89.19 292 TYR B C 1
ATOM 7328 O O . TYR B 1 292 ? -0.853 -15.102 7.184 1 89.19 292 TYR B O 1
ATOM 7336 N N . ARG B 1 293 ? -0.71 -17.234 7.836 1 88.38 293 ARG B N 1
ATOM 7337 C CA . ARG B 1 293 ? 0.526 -17.469 7.098 1 88.38 293 ARG B CA 1
ATOM 7338 C C . ARG B 1 293 ? 0.276 -17.469 5.594 1 88.38 293 ARG B C 1
ATOM 7340 O O . ARG B 1 293 ? -0.635 -18.141 5.105 1 88.38 293 ARG B O 1
ATOM 7347 N N . LEU B 1 294 ? 1.006 -16.703 4.93 1 94.19 294 LEU B N 1
ATOM 7348 C CA . LEU B 1 294 ? 1.091 -16.656 3.477 1 94.19 294 LEU B CA 1
ATOM 7349 C C . LEU B 1 294 ? 2.543 -16.719 3.014 1 94.19 294 LEU B C 1
ATOM 7351 O O . LEU B 1 294 ? 3.346 -15.844 3.328 1 94.19 294 LEU B O 1
ATOM 7355 N N . GLY B 1 295 ? 2.883 -17.797 2.342 1 92.81 295 GLY B N 1
ATOM 7356 C CA . GLY B 1 295 ? 4.238 -17.938 1.831 1 92.81 295 GLY B CA 1
ATOM 7357 C C . GLY B 1 295 ? 4.43 -17.312 0.467 1 92.81 295 GLY B C 1
ATOM 7358 O O . GLY B 1 295 ? 3.535 -16.625 -0.036 1 92.81 295 GLY B O 1
ATOM 7359 N N . TYR B 1 296 ? 5.664 -17.469 0.006 1 93.81 296 TYR B N 1
ATOM 7360 C CA . TYR B 1 296 ? 5.969 -17.031 -1.35 1 93.81 296 TYR B CA 1
ATOM 7361 C C . TYR B 1 296 ? 7.039 -17.906 -1.983 1 93.81 296 TYR B C 1
ATOM 7363 O O . TYR B 1 296 ? 7.781 -18.594 -1.28 1 93.81 296 TYR B O 1
ATOM 7371 N N . LEU B 1 297 ? 6.984 -18.047 -3.318 1 92.62 297 LEU B N 1
ATOM 7372 C CA . LEU B 1 297 ? 8.039 -18.609 -4.148 1 92.62 297 LEU B CA 1
ATOM 7373 C C . LEU B 1 297 ? 8.766 -17.531 -4.93 1 92.62 297 LEU B C 1
ATOM 7375 O O . LEU B 1 297 ? 8.164 -16.859 -5.777 1 92.62 297 LEU B O 1
ATOM 7379 N N . LYS B 1 298 ? 9.969 -17.312 -4.547 1 90.31 298 LYS B N 1
ATOM 7380 C CA . LYS B 1 298 ? 10.766 -16.328 -5.285 1 90.31 298 LYS B CA 1
ATOM 7381 C C . LYS B 1 298 ? 11.648 -17.016 -6.324 1 90.31 298 LYS B C 1
ATOM 7383 O O . LYS B 1 298 ? 12.469 -17.859 -5.98 1 90.31 298 LYS B O 1
ATOM 7388 N N . LEU B 1 299 ? 11.43 -16.703 -7.574 1 85.31 299 LEU B N 1
ATOM 7389 C CA . LEU B 1 299 ? 12.203 -17.281 -8.664 1 85.31 299 LEU B CA 1
ATOM 7390 C C . LEU B 1 299 ? 13.016 -16.219 -9.383 1 85.31 299 LEU B C 1
ATOM 7392 O O . LEU B 1 299 ? 12.453 -15.242 -9.891 1 85.31 299 LEU B O 1
ATOM 7396 N N . ASP B 1 300 ? 14.305 -16.516 -9.383 1 77.31 300 ASP B N 1
ATOM 7397 C CA . ASP B 1 300 ? 15.172 -15.664 -10.195 1 77.31 300 ASP B CA 1
ATOM 7398 C C . ASP B 1 300 ? 15.273 -16.188 -11.625 1 77.31 300 ASP B C 1
ATOM 7400 O O . ASP B 1 300 ? 15.047 -17.375 -11.867 1 77.31 300 ASP B O 1
ATOM 7404 N N . ASP B 1 301 ? 15.508 -15.438 -12.641 1 75.69 301 ASP B N 1
ATOM 7405 C CA . ASP B 1 301 ? 15.672 -15.836 -14.039 1 75.69 301 ASP B CA 1
ATOM 7406 C C . ASP B 1 301 ? 14.43 -16.562 -14.547 1 75.69 301 ASP B C 1
ATOM 7408 O O . ASP B 1 301 ? 14.531 -17.625 -15.164 1 75.69 301 ASP B O 1
ATOM 7412 N N . PHE B 1 302 ? 13.289 -16.219 -14.094 1 84.56 302 PHE B N 1
ATOM 7413 C CA . PHE B 1 302 ? 11.984 -16.75 -14.461 1 84.56 302 PHE B CA 1
ATOM 7414 C C . PHE B 1 302 ? 11.477 -16.109 -15.742 1 84.56 302 PHE B C 1
ATOM 7416 O O . PHE B 1 302 ? 11.398 -14.883 -15.844 1 84.56 302 PHE B O 1
ATOM 7423 N N . PHE B 1 303 ? 11.211 -16.906 -16.766 1 84.12 303 PHE B N 1
ATOM 7424 C CA . PHE B 1 303 ? 10.664 -16.375 -18.016 1 84.12 303 PHE B CA 1
ATOM 7425 C C . PHE B 1 303 ? 9.148 -16.234 -17.922 1 84.12 303 PHE B C 1
ATOM 7427 O O . PHE B 1 303 ? 8.445 -17.203 -17.641 1 84.12 303 PHE B O 1
ATOM 7434 N N . TRP B 1 304 ? 8.711 -15.117 -18.141 1 89.88 304 TRP B N 1
ATOM 7435 C CA . TRP B 1 304 ? 7.277 -14.836 -18.141 1 89.88 304 TRP B CA 1
ATOM 7436 C C . TRP B 1 304 ? 6.977 -13.562 -18.922 1 89.88 304 TRP B C 1
ATOM 7438 O O . TRP B 1 304 ? 7.891 -12.82 -19.297 1 89.88 304 TRP B O 1
ATOM 7448 N N . GLY B 1 305 ? 5.77 -13.375 -19.266 1 89.5 305 GLY B N 1
ATOM 7449 C CA . GLY B 1 305 ? 5.27 -12.164 -19.906 1 89.5 305 GLY B CA 1
ATOM 7450 C C . GLY B 1 305 ? 3.787 -11.938 -19.672 1 89.5 305 GLY B C 1
ATOM 7451 O O . GLY B 1 305 ? 3.008 -12.891 -19.609 1 89.5 305 GLY B O 1
ATOM 7452 N N . GLU B 1 306 ? 3.436 -10.695 -19.453 1 92.38 306 GLU B N 1
ATOM 7453 C CA . GLU B 1 306 ? 2.039 -10.289 -19.312 1 92.38 306 GLU B CA 1
ATOM 7454 C C . GLU B 1 306 ? 1.582 -9.445 -20.5 1 92.38 306 GLU B C 1
ATOM 7456 O O . GLU B 1 306 ? 2.365 -8.672 -21.047 1 92.38 306 GLU B O 1
ATOM 7461 N N . ILE B 1 307 ? 0.379 -9.586 -20.875 1 93.5 307 ILE B N 1
ATOM 7462 C CA . ILE B 1 307 ? -0.17 -8.82 -21.984 1 93.5 307 ILE B CA 1
ATOM 7463 C C . ILE B 1 307 ? -1.367 -8.008 -21.516 1 93.5 307 ILE B C 1
ATOM 7465 O O . ILE B 1 307 ? -2.477 -8.531 -21.391 1 93.5 307 ILE B O 1
ATOM 7469 N N . ASP B 1 308 ? -1.147 -6.773 -21.328 1 90.19 308 ASP B N 1
ATOM 7470 C CA . ASP B 1 308 ? -2.211 -5.859 -20.922 1 90.19 308 ASP B CA 1
ATOM 7471 C C . ASP B 1 308 ? -2.656 -4.98 -22.078 1 90.19 308 ASP B C 1
ATOM 7473 O O . ASP B 1 308 ? -3.727 -4.371 -22.031 1 90.19 308 ASP B O 1
ATOM 7477 N N . ASP B 1 309 ? -1.736 -4.973 -23.016 1 91.12 309 ASP B N 1
ATOM 7478 C CA . ASP B 1 309 ? -1.918 -4.07 -24.156 1 91.12 309 ASP B CA 1
ATOM 7479 C C . ASP B 1 309 ? -1.443 -4.723 -25.453 1 91.12 309 ASP B C 1
ATOM 7481 O O . ASP B 1 309 ? -0.52 -5.539 -25.438 1 91.12 309 ASP B O 1
ATOM 7485 N N . ALA B 1 310 ? -2.016 -4.176 -26.562 1 91.88 310 ALA B N 1
ATOM 7486 C CA . ALA B 1 310 ? -1.673 -4.715 -27.875 1 91.88 310 ALA B CA 1
ATOM 7487 C C . ALA B 1 310 ? -0.179 -4.574 -28.156 1 91.88 310 ALA B C 1
ATOM 7489 O O . ALA B 1 310 ? 0.42 -5.426 -28.812 1 91.88 310 ALA B O 1
ATOM 7490 N N . SER B 1 311 ? 0.438 -3.529 -27.609 1 88.75 311 SER B N 1
ATOM 7491 C CA . SER B 1 311 ? 1.848 -3.254 -27.859 1 88.75 311 SER B CA 1
ATOM 7492 C C . SER B 1 311 ? 2.74 -4.344 -27.281 1 88.75 311 SER B C 1
ATOM 7494 O O . SER B 1 311 ? 3.891 -4.496 -27.688 1 88.75 311 SER B O 1
ATOM 7496 N N . GLN B 1 312 ? 2.199 -5.164 -26.438 1 89.5 312 GLN B N 1
ATOM 7497 C CA . GLN B 1 312 ? 2.992 -6.172 -25.75 1 89.5 312 GLN B CA 1
ATOM 7498 C C . GLN B 1 312 ? 2.881 -7.531 -26.438 1 89.5 312 GLN B C 1
ATOM 7500 O O . GLN B 1 312 ? 3.67 -8.438 -26.172 1 89.5 312 GLN B O 1
ATOM 7505 N N . VAL B 1 313 ? 1.955 -7.684 -27.312 1 91.12 313 VAL B N 1
ATOM 7506 C CA . VAL B 1 313 ? 1.608 -8.969 -27.906 1 91.12 313 VAL B CA 1
ATOM 7507 C C . VAL B 1 313 ? 2.807 -9.523 -28.672 1 91.12 313 VAL B C 1
ATOM 7509 O O . VAL B 1 313 ? 3.207 -10.672 -28.469 1 91.12 313 VAL B O 1
ATOM 7512 N N . HIS B 1 314 ? 3.383 -8.727 -29.484 1 85.5 314 HIS B N 1
ATOM 7513 C CA . HIS B 1 314 ? 4.492 -9.172 -30.328 1 85.5 314 HIS B CA 1
ATOM 7514 C C . HIS B 1 314 ? 5.684 -9.602 -29.469 1 85.5 314 HIS B C 1
ATOM 7516 O O . HIS B 1 314 ? 6.262 -10.672 -29.703 1 85.5 314 HIS B O 1
ATOM 7522 N N . HIS B 1 315 ? 5.973 -8.828 -28.547 1 86 315 HIS B N 1
ATOM 7523 C CA . HIS B 1 315 ? 7.121 -9.125 -27.703 1 86 315 HIS B CA 1
ATOM 7524 C C . HIS B 1 315 ? 6.918 -10.43 -26.938 1 86 315 HIS B C 1
ATOM 7526 O O . HIS B 1 315 ? 7.809 -11.281 -26.906 1 86 315 HIS B O 1
ATOM 7532 N N . VAL B 1 316 ? 5.781 -10.617 -26.375 1 88.75 316 VAL B N 1
ATOM 7533 C CA . VAL B 1 316 ? 5.527 -11.773 -25.516 1 88.75 316 VAL B CA 1
ATOM 7534 C C . VAL B 1 316 ? 5.43 -13.031 -26.359 1 88.75 316 VAL B C 1
ATOM 7536 O O . VAL B 1 316 ? 6.062 -14.047 -26.062 1 88.75 316 VAL B O 1
ATOM 7539 N N . LEU B 1 317 ? 4.766 -12.984 -27.422 1 85.25 317 LEU B N 1
ATOM 7540 C CA . LEU B 1 317 ? 4.465 -14.195 -28.188 1 85.25 317 LEU B CA 1
ATOM 7541 C C . LEU B 1 317 ? 5.602 -14.539 -29.141 1 85.25 317 LEU B C 1
ATOM 7543 O O . LEU B 1 317 ? 5.855 -15.711 -29.406 1 85.25 317 LEU B O 1
ATOM 7547 N N . LYS B 1 318 ? 6.336 -13.547 -29.562 1 79.25 318 LYS B N 1
ATOM 7548 C CA . LYS B 1 318 ? 7.336 -13.812 -30.594 1 79.25 318 LYS B CA 1
ATOM 7549 C C . LYS B 1 318 ? 8.742 -13.797 -30.016 1 79.25 318 LYS B C 1
ATOM 7551 O O . LYS B 1 318 ? 9.672 -14.359 -30.609 1 79.25 318 LYS B O 1
ATOM 7556 N N . ARG B 1 319 ? 8.922 -13.18 -28.922 1 78.69 319 ARG B N 1
ATOM 7557 C CA . ARG B 1 319 ? 10.266 -13.109 -28.344 1 78.69 319 ARG B CA 1
ATOM 7558 C C . ARG B 1 319 ? 10.367 -13.93 -27.062 1 78.69 319 ARG B C 1
ATOM 7560 O O . ARG B 1 319 ? 11.234 -14.789 -26.938 1 78.69 319 ARG B O 1
ATOM 7567 N N . VAL B 1 320 ? 9.461 -13.766 -26.266 1 84.81 320 VAL B N 1
ATOM 7568 C CA . VAL B 1 320 ? 9.547 -14.406 -24.953 1 84.81 320 VAL B CA 1
ATOM 7569 C C . VAL B 1 320 ? 9.18 -15.883 -25.078 1 84.81 320 VAL B C 1
ATOM 7571 O O . VAL B 1 320 ? 9.875 -16.75 -24.547 1 84.81 320 VAL B O 1
ATOM 7574 N N . TYR B 1 321 ? 8.148 -16.203 -25.812 1 87.94 321 TYR B N 1
ATOM 7575 C CA . TYR B 1 321 ? 7.598 -17.547 -25.875 1 87.94 321 TYR B CA 1
ATOM 7576 C C . TYR B 1 321 ? 8.609 -18.531 -26.453 1 87.94 321 TYR B C 1
ATOM 7578 O O . TYR B 1 321 ? 8.891 -19.562 -25.859 1 87.94 321 TYR B O 1
ATOM 7586 N N . PRO B 1 322 ? 9.25 -18.203 -27.531 1 78.38 322 PRO B N 1
ATOM 7587 C CA . PRO B 1 322 ? 10.219 -19.156 -28.062 1 78.38 322 PRO B CA 1
ATOM 7588 C C . PRO B 1 322 ? 11.383 -19.422 -27.109 1 78.38 322 PRO B C 1
ATOM 7590 O O . PRO B 1 322 ? 11.859 -20.562 -27 1 78.38 322 PRO B O 1
ATOM 7593 N N . ARG B 1 323 ? 11.805 -18.406 -26.438 1 76.88 323 ARG B N 1
ATOM 7594 C CA . ARG B 1 323 ? 12.898 -18.562 -25.469 1 76.88 323 ARG B CA 1
ATOM 7595 C C . ARG B 1 323 ? 12.469 -19.406 -24.297 1 76.88 323 ARG B C 1
ATOM 7597 O O . ARG B 1 323 ? 13.25 -20.219 -23.781 1 76.88 323 ARG B O 1
ATOM 7604 N N . LEU B 1 324 ? 11.281 -19.219 -23.906 1 87.31 324 LEU B N 1
ATOM 7605 C CA . LEU B 1 324 ? 10.703 -19.984 -22.812 1 87.31 324 LEU B CA 1
ATOM 7606 C C . LEU B 1 324 ? 10.633 -21.453 -23.156 1 87.31 324 LEU B C 1
ATOM 7608 O O . LEU B 1 324 ? 11.023 -22.312 -22.359 1 87.31 324 LEU B O 1
ATOM 7612 N N . VAL B 1 325 ? 10.188 -21.734 -24.297 1 80.94 325 VAL B N 1
ATOM 7613 C CA . VAL B 1 325 ? 10.039 -23.125 -24.75 1 80.94 325 VAL B CA 1
ATOM 7614 C C . VAL B 1 325 ? 11.406 -23.797 -24.812 1 80.94 325 VAL B C 1
ATOM 7616 O O . VAL B 1 325 ? 11.555 -24.938 -24.375 1 80.94 325 VAL B O 1
ATOM 7619 N N . ARG B 1 326 ? 12.375 -23.047 -25.328 1 73.81 326 ARG B N 1
ATOM 7620 C CA . ARG B 1 326 ? 13.734 -23.578 -25.391 1 73.81 326 ARG B CA 1
ATOM 7621 C C . ARG B 1 326 ? 14.273 -23.906 -24.016 1 73.81 326 ARG B C 1
ATOM 7623 O O . ARG B 1 326 ? 14.898 -24.953 -23.812 1 73.81 326 ARG B O 1
ATOM 7630 N N . LYS B 1 327 ? 14.055 -23.031 -23.156 1 78.88 327 LYS B N 1
ATOM 7631 C CA . LYS B 1 327 ? 14.523 -23.234 -21.781 1 78.88 327 LYS B CA 1
ATOM 7632 C C . LYS B 1 327 ? 13.852 -24.453 -21.156 1 78.88 327 LYS B C 1
ATOM 7634 O O . LYS B 1 327 ? 14.508 -25.234 -20.453 1 78.88 327 LYS B O 1
ATOM 7639 N N . GLU B 1 328 ? 12.594 -24.609 -21.391 1 82 328 GLU B N 1
ATOM 7640 C CA . GLU B 1 328 ? 11.844 -25.734 -20.828 1 82 328 GLU B CA 1
ATOM 7641 C C . GLU B 1 328 ? 12.32 -27.047 -21.422 1 82 328 GLU B C 1
ATOM 7643 O O . GLU B 1 328 ? 12.391 -28.062 -20.719 1 82 328 GLU B O 1
ATOM 7648 N N . GLU B 1 329 ? 12.594 -26.953 -22.609 1 72.25 329 GLU B N 1
ATOM 7649 C CA . GLU B 1 329 ? 13.117 -28.141 -23.281 1 72.25 329 GLU B CA 1
ATOM 7650 C C . GLU B 1 329 ? 14.477 -28.531 -22.719 1 72.25 329 GLU B C 1
ATOM 7652 O O . GLU B 1 329 ? 14.75 -29.703 -22.5 1 72.25 329 GLU B O 1
ATOM 7657 N N . GLU B 1 330 ? 15.258 -27.531 -22.547 1 69.19 330 GLU B N 1
ATOM 7658 C CA . GLU B 1 330 ? 16.578 -27.781 -21.984 1 69.19 330 GLU B CA 1
ATOM 7659 C C . GLU B 1 330 ? 16.484 -28.344 -20.562 1 69.19 330 GLU B C 1
ATOM 7661 O O . GLU B 1 330 ? 17.234 -29.25 -20.203 1 69.19 330 GLU B O 1
ATOM 7666 N N . ALA B 1 331 ? 15.633 -27.812 -19.828 1 73.06 331 ALA B N 1
ATOM 7667 C CA . ALA B 1 331 ? 15.438 -28.281 -18.469 1 73.06 331 ALA B CA 1
ATOM 7668 C C . ALA B 1 331 ? 14.938 -29.719 -18.438 1 73.06 331 ALA B C 1
ATOM 7670 O O . ALA B 1 331 ? 15.352 -30.516 -17.594 1 73.06 331 ALA B O 1
ATOM 7671 N N . ALA B 1 332 ? 14.078 -30.016 -19.312 1 70.81 332 ALA B N 1
ATOM 7672 C CA . ALA B 1 332 ? 13.562 -31.375 -19.422 1 70.81 332 ALA B CA 1
ATOM 7673 C C . ALA B 1 332 ? 14.68 -32.344 -19.766 1 70.81 332 ALA B C 1
ATOM 7675 O O . ALA B 1 332 ? 14.742 -33.469 -19.234 1 70.81 332 ALA B O 1
ATOM 7676 N N . LYS B 1 333 ? 15.492 -31.828 -20.609 1 65.19 333 LYS B N 1
ATOM 7677 C CA . LYS B 1 333 ? 16.656 -32.625 -20.984 1 65.19 333 LYS B CA 1
ATOM 7678 C C . LYS B 1 333 ? 17.562 -32.906 -19.781 1 65.19 333 LYS B C 1
ATOM 7680 O O . LYS B 1 333 ? 18.016 -34.031 -19.578 1 65.19 333 LYS B O 1
ATOM 7685 N N . GLN B 1 334 ? 17.75 -31.844 -19.031 1 67.88 334 GLN B N 1
ATOM 7686 C CA . GLN B 1 334 ? 18.625 -31.969 -17.875 1 67.88 334 GLN B CA 1
ATOM 7687 C C . GLN B 1 334 ? 18.016 -32.906 -16.828 1 67.88 334 GLN B C 1
ATOM 7689 O O . GLN B 1 334 ? 18.75 -33.656 -16.188 1 67.88 334 GLN B O 1
ATOM 7694 N N . GLU B 1 335 ? 16.812 -32.844 -16.703 1 69.12 335 GLU B N 1
ATOM 7695 C CA . GLU B 1 335 ? 16.141 -33.75 -15.773 1 69.12 335 GLU B CA 1
ATOM 7696 C C . GLU B 1 335 ? 16.297 -35.188 -16.203 1 69.12 335 GLU B C 1
ATOM 7698 O O . GLU B 1 335 ? 16.484 -36.094 -15.367 1 69.12 335 GLU B O 1
ATOM 7703 N N . VAL B 1 336 ? 16.312 -35.344 -17.422 1 65.56 336 VAL B N 1
ATOM 7704 C CA . VAL B 1 336 ? 16.484 -36.688 -17.984 1 65.56 336 VAL B CA 1
ATOM 7705 C C . VAL B 1 336 ? 17.922 -37.156 -17.766 1 65.56 336 VAL B C 1
ATOM 7707 O O . VAL B 1 336 ? 18.172 -38.312 -17.375 1 65.56 336 VAL B O 1
ATOM 7710 N N . GLU B 1 337 ? 18.719 -36.188 -17.969 1 65.38 337 GLU B N 1
ATOM 7711 C CA . GLU B 1 337 ? 20.125 -36.5 -17.766 1 65.38 337 GLU B CA 1
ATOM 7712 C C . GLU B 1 337 ? 20.406 -36.875 -16.312 1 65.38 337 GLU B C 1
ATOM 7714 O O . GLU B 1 337 ? 21.094 -37.875 -16.047 1 65.38 337 GLU B O 1
ATOM 7719 N N . GLN B 1 338 ? 19.844 -36.125 -15.445 1 66.31 338 GLN B N 1
ATOM 7720 C CA . GLN B 1 338 ? 20.031 -36.406 -14.023 1 66.31 338 GLN B CA 1
ATOM 7721 C C . GLN B 1 338 ? 19.406 -37.75 -13.633 1 66.31 338 GLN B C 1
ATOM 7723 O O . GLN B 1 338 ? 19.984 -38.5 -12.852 1 66.31 338 GLN B O 1
ATOM 7728 N N . PHE B 1 339 ? 18.328 -38 -14.094 1 65.19 339 PHE B N 1
ATOM 7729 C CA . PHE B 1 339 ? 17.656 -39.281 -13.867 1 65.19 339 PHE B CA 1
ATOM 7730 C C . PHE B 1 339 ? 18.531 -40.438 -14.328 1 65.19 339 PHE B C 1
ATOM 7732 O O . PHE B 1 339 ? 18.672 -41.438 -13.625 1 65.19 339 PHE B O 1
ATOM 7739 N N . LEU B 1 340 ? 19.156 -40.188 -15.484 1 67.31 340 LEU B N 1
ATOM 7740 C CA . LEU B 1 340 ? 20.016 -41.219 -16.047 1 67.31 340 LEU B CA 1
ATOM 7741 C C . LEU B 1 340 ? 21.266 -41.406 -15.203 1 67.31 340 LEU B C 1
ATOM 7743 O O . LEU B 1 340 ? 21.688 -42.531 -14.953 1 67.31 340 LEU B O 1
ATOM 7747 N N . ALA B 1 341 ? 21.719 -40.281 -14.844 1 67.38 341 ALA B N 1
ATOM 7748 C CA . ALA B 1 341 ? 22.906 -40.344 -14 1 67.38 341 ALA B CA 1
ATOM 7749 C C . ALA B 1 341 ? 22.625 -41.094 -12.711 1 67.38 341 ALA B C 1
ATOM 7751 O O . ALA B 1 341 ? 23.422 -41.938 -12.297 1 67.38 341 ALA B O 1
ATOM 7752 N N . ASP B 1 342 ? 21.516 -40.906 -12.211 1 68.19 342 ASP B N 1
ATOM 7753 C CA . ASP B 1 342 ? 21.156 -41.531 -10.945 1 68.19 342 ASP B CA 1
ATOM 7754 C C . ASP B 1 342 ? 20.859 -43 -11.125 1 68.19 342 ASP B C 1
ATOM 7756 O O . ASP B 1 342 ? 21.266 -43.844 -10.305 1 68.19 342 ASP B O 1
ATOM 7760 N N . GLN B 1 343 ? 20.172 -43.281 -12.211 1 65.25 343 GLN B N 1
ATOM 7761 C CA . GLN B 1 343 ? 19.703 -44.656 -12.398 1 65.25 343 GLN B CA 1
ATOM 7762 C C . GLN B 1 343 ? 20.781 -45.531 -13.031 1 65.25 343 GLN B C 1
ATOM 7764 O O . GLN B 1 343 ? 20.828 -46.75 -12.781 1 65.25 343 GLN B O 1
ATOM 7769 N N . MET B 1 344 ? 21.547 -44.906 -13.891 1 65.62 344 MET B N 1
ATOM 7770 C CA . MET B 1 344 ? 22.516 -45.719 -14.633 1 65.62 344 MET B CA 1
ATOM 7771 C C . MET B 1 344 ? 23.906 -45.594 -14.023 1 65.62 344 MET B C 1
ATOM 7773 O O . MET B 1 344 ? 24.891 -46.031 -14.609 1 65.62 344 MET B O 1
ATOM 7777 N N . ASP B 1 345 ? 23.922 -45.094 -12.781 1 65.44 345 ASP B N 1
ATOM 7778 C CA . ASP B 1 345 ? 25.203 -44.906 -12.086 1 65.44 345 ASP B CA 1
ATOM 7779 C C . ASP B 1 345 ? 26.219 -44.25 -13 1 65.44 345 ASP B C 1
ATOM 7781 O O . ASP B 1 345 ? 27.328 -44.781 -13.18 1 65.44 345 ASP B O 1
ATOM 7785 N N . ALA B 1 346 ? 25.859 -43.344 -13.805 1 65.81 346 ALA B N 1
ATOM 7786 C CA . ALA B 1 346 ? 26.734 -42.594 -14.711 1 65.81 346 ALA B CA 1
ATOM 7787 C C . ALA B 1 346 ? 26.969 -41.188 -14.18 1 65.81 346 ALA B C 1
ATOM 7789 O O . ALA B 1 346 ? 26.141 -40.625 -13.469 1 65.81 346 ALA B O 1
ATOM 7790 N N . SER B 1 347 ? 28.219 -40.688 -14.289 1 66.12 347 SER B N 1
ATOM 7791 C CA . SER B 1 347 ? 28.5 -39.281 -13.953 1 66.12 347 SER B CA 1
ATOM 7792 C C . SER B 1 347 ? 27.969 -38.344 -15.031 1 66.12 347 SER B C 1
ATOM 7794 O O . SER B 1 347 ? 27.875 -38.719 -16.203 1 66.12 347 SER B O 1
ATOM 7796 N N . PRO B 1 348 ? 27.438 -37.156 -14.734 1 63.31 348 PRO B N 1
ATOM 7797 C CA . PRO B 1 348 ? 26.906 -36.188 -15.695 1 63.31 348 PRO B CA 1
ATOM 7798 C C . PRO B 1 348 ? 27.859 -35.938 -16.859 1 63.31 348 PRO B C 1
ATOM 7800 O O . PRO B 1 348 ? 27.422 -35.719 -17.984 1 63.31 348 PRO B O 1
ATOM 7803 N N . GLU B 1 349 ? 29.125 -36.062 -16.594 1 65.81 349 GLU B N 1
ATOM 7804 C CA . GLU B 1 349 ? 30.141 -35.844 -17.625 1 65.81 349 GLU B CA 1
ATOM 7805 C C . GLU B 1 349 ? 30.109 -36.938 -18.672 1 65.81 349 GLU B C 1
ATOM 7807 O O . GLU B 1 349 ? 30.578 -36.75 -19.797 1 65.81 349 GLU B O 1
ATOM 7812 N N . GLU B 1 350 ? 29.578 -37.969 -18.266 1 69.25 350 GLU B N 1
ATOM 7813 C CA . GLU B 1 350 ? 29.547 -39.125 -19.156 1 69.25 350 GLU B CA 1
ATOM 7814 C C . GLU B 1 350 ? 28.328 -39.094 -20.078 1 69.25 350 GLU B C 1
ATOM 7816 O O . GLU B 1 350 ? 28.172 -39.938 -20.953 1 69.25 350 GLU B O 1
ATOM 7821 N N . ILE B 1 351 ? 27.5 -38.094 -19.703 1 64.88 351 ILE B N 1
ATOM 7822 C CA . ILE B 1 351 ? 26.312 -37.938 -20.531 1 64.88 351 ILE B CA 1
ATOM 7823 C C . ILE B 1 351 ? 26.562 -36.844 -21.578 1 64.88 351 ILE B C 1
ATOM 7825 O O . ILE B 1 351 ? 26.859 -35.719 -21.25 1 64.88 351 ILE B O 1
ATOM 7829 N N . ALA B 1 352 ? 26.828 -37.094 -22.766 1 59.62 352 ALA B N 1
ATOM 7830 C CA . ALA B 1 352 ? 27.203 -36.094 -23.781 1 59.62 352 ALA B CA 1
ATOM 7831 C C . ALA B 1 352 ? 25.969 -35.562 -24.5 1 59.62 352 ALA B C 1
ATOM 7833 O O . ALA B 1 352 ? 25.828 -34.344 -24.688 1 59.62 352 ALA B O 1
ATOM 7834 N N . THR B 1 353 ? 25.297 -36.344 -25.406 1 60.75 353 THR B N 1
ATOM 7835 C CA . THR B 1 353 ? 24.312 -35.812 -26.344 1 60.75 353 THR B CA 1
ATOM 7836 C C . THR B 1 353 ? 22.906 -36.219 -25.953 1 60.75 353 THR B C 1
ATOM 7838 O O . THR B 1 353 ? 22.656 -37.406 -25.734 1 60.75 353 THR B O 1
ATOM 7841 N N . LEU B 1 354 ? 22.078 -35.188 -25.5 1 61.66 354 LEU B N 1
ATOM 7842 C CA . LEU B 1 354 ? 20.672 -35.469 -25.281 1 61.66 354 LEU B CA 1
ATOM 7843 C C . LEU B 1 354 ? 19.812 -34.719 -26.328 1 61.66 354 LEU B C 1
ATOM 7845 O O . LEU B 1 354 ? 19.609 -33.531 -26.234 1 61.66 354 LEU B O 1
ATOM 7849 N N . GLU B 1 355 ? 19.516 -35.531 -27.438 1 64.19 355 GLU B N 1
ATOM 7850 C CA . GLU B 1 355 ? 18.672 -35 -28.5 1 64.19 355 GLU B CA 1
ATOM 7851 C C . GLU B 1 355 ? 17.281 -35.656 -28.484 1 64.19 355 GLU B C 1
ATOM 7853 O O . GLU B 1 355 ? 17.172 -36.875 -28.297 1 64.19 355 GLU B O 1
ATOM 7858 N N . SER B 1 356 ? 16.344 -34.75 -28.562 1 64.94 356 SER B N 1
ATOM 7859 C CA . SER B 1 356 ? 15 -35.312 -28.672 1 64.94 356 SER B CA 1
ATOM 7860 C C . SER B 1 356 ? 14.891 -36.25 -29.875 1 64.94 356 SER B C 1
ATOM 7862 O O . SER B 1 356 ? 15.438 -35.969 -30.938 1 64.94 356 SER B O 1
ATOM 7864 N N . ALA B 1 357 ? 14.477 -37.469 -29.688 1 61.28 357 ALA B N 1
ATOM 7865 C CA . ALA B 1 357 ? 14.297 -38.438 -30.75 1 61.28 357 ALA B CA 1
ATOM 7866 C C . ALA B 1 357 ? 12.82 -38.656 -31.062 1 61.28 357 ALA B C 1
ATOM 7868 O O . ALA B 1 357 ? 12.438 -39.688 -31.625 1 61.28 357 ALA B O 1
ATOM 7869 N N . GLY B 1 358 ? 12.047 -37.688 -30.688 1 57.03 358 GLY B N 1
ATOM 7870 C CA . GLY B 1 358 ? 10.633 -37.719 -31.031 1 57.03 358 GLY B CA 1
ATOM 7871 C C . GLY B 1 358 ? 9.82 -38.656 -30.156 1 57.03 358 GLY B C 1
ATOM 7872 O O . GLY B 1 358 ? 10.258 -39 -29.062 1 57.03 358 GLY B O 1
ATOM 7873 N N . GLY B 1 359 ? 8.523 -38.844 -30.469 1 60.25 359 GLY B N 1
ATOM 7874 C CA . GLY B 1 359 ? 7.609 -39.719 -29.766 1 60.25 359 GLY B CA 1
ATOM 7875 C C . GLY B 1 359 ? 6.234 -39.125 -29.562 1 60.25 359 GLY B C 1
ATOM 7876 O O . GLY B 1 359 ? 6.102 -37.906 -29.375 1 60.25 359 GLY B O 1
ATOM 7877 N N . MET B 1 360 ? 5.277 -40 -29.828 1 46.53 360 MET B N 1
ATOM 7878 C CA . MET B 1 360 ? 3.891 -39.562 -29.609 1 46.53 360 MET B CA 1
ATOM 7879 C C . MET B 1 360 ? 3.436 -39.906 -28.203 1 46.53 360 MET B C 1
ATOM 7881 O O . MET B 1 360 ? 2.959 -39.062 -27.469 1 46.53 360 MET B O 1
ATOM 7885 N N . THR B 1 361 ? 3.574 -41.156 -27.828 1 50.69 361 THR B N 1
ATOM 7886 C CA . THR B 1 361 ? 3.146 -41.656 -26.516 1 50.69 361 THR B CA 1
ATOM 7887 C C . THR B 1 361 ? 4.16 -41.281 -25.438 1 50.69 361 THR B C 1
ATOM 7889 O O . THR B 1 361 ? 3.781 -40.875 -24.344 1 50.69 361 THR B O 1
ATOM 7892 N N . ASN B 1 362 ? 5.363 -41.438 -25.812 1 64.19 362 ASN B N 1
ATOM 7893 C CA . ASN B 1 362 ? 6.5 -41.219 -24.922 1 64.19 362 ASN B CA 1
ATOM 7894 C C . ASN B 1 362 ? 7.453 -40.156 -25.5 1 64.19 362 ASN B C 1
ATOM 7896 O O . ASN B 1 362 ? 7.309 -39.75 -26.656 1 64.19 362 ASN B O 1
ATOM 7900 N N . LYS B 1 363 ? 8.273 -39.594 -24.641 1 72.44 363 LYS B N 1
ATOM 7901 C CA . LYS B 1 363 ? 9.375 -38.75 -25.078 1 72.44 363 LYS B CA 1
ATOM 7902 C C . LYS B 1 363 ? 10.688 -39.531 -25.141 1 72.44 363 LYS B C 1
ATOM 7904 O O . LYS B 1 363 ? 11.07 -40.188 -24.156 1 72.44 363 LYS B O 1
ATOM 7909 N N . ASN B 1 364 ? 11.188 -39.562 -26.328 1 75.88 364 ASN B N 1
ATOM 7910 C CA . ASN B 1 364 ? 12.43 -40.312 -26.516 1 75.88 364 ASN B CA 1
ATOM 7911 C C . ASN B 1 364 ? 13.625 -39.375 -26.672 1 75.88 364 ASN B C 1
ATOM 7913 O O . ASN B 1 364 ? 13.516 -38.344 -27.312 1 75.88 364 ASN B O 1
ATOM 7917 N N . TYR B 1 365 ? 14.75 -39.719 -26.078 1 76.75 365 TYR B N 1
ATOM 7918 C CA . TYR B 1 365 ? 15.977 -38.938 -26.172 1 76.75 365 TYR B CA 1
ATOM 7919 C C . TYR B 1 365 ? 17.156 -39.844 -26.547 1 76.75 365 TYR B C 1
ATOM 7921 O O . TYR B 1 365 ? 17.281 -40.938 -26.031 1 76.75 365 TYR B O 1
ATOM 7929 N N . LYS B 1 366 ? 17.828 -39.375 -27.562 1 77.75 366 LYS B N 1
ATOM 7930 C CA . LYS B 1 366 ? 19.109 -40.031 -27.844 1 77.75 366 LYS B CA 1
ATOM 7931 C C . LYS B 1 366 ? 20.188 -39.5 -26.891 1 77.75 366 LYS B C 1
ATOM 7933 O O . LYS B 1 366 ? 20.344 -38.281 -26.703 1 77.75 366 LYS B O 1
ATOM 7938 N N . VAL B 1 367 ? 20.812 -40.438 -26.266 1 77.25 367 VAL B N 1
ATOM 7939 C CA . VAL B 1 367 ? 21.844 -40.031 -25.312 1 77.25 367 VAL B CA 1
ATOM 7940 C C . VAL B 1 367 ? 23.109 -40.844 -25.531 1 77.25 367 VAL B C 1
ATOM 7942 O O . VAL B 1 367 ? 23.047 -42 -25.953 1 77.25 367 VAL B O 1
ATOM 7945 N N . THR B 1 368 ? 24.156 -40.188 -25.453 1 78.62 368 THR B N 1
ATOM 7946 C CA . THR B 1 368 ? 25.438 -40.875 -25.484 1 78.62 368 THR B CA 1
ATOM 7947 C C . THR B 1 368 ? 26.016 -41 -24.062 1 78.62 368 THR B C 1
ATOM 7949 O O . THR B 1 368 ? 26.25 -39.969 -23.406 1 78.62 368 THR B O 1
ATOM 7952 N N . LEU B 1 369 ? 26.031 -42.219 -23.594 1 73.5 369 LEU B N 1
ATOM 7953 C CA . LEU B 1 369 ? 26.578 -42.5 -22.281 1 73.5 369 LEU B CA 1
ATOM 7954 C C . LEU B 1 369 ? 27.859 -43.312 -22.391 1 73.5 369 LEU B C 1
ATOM 7956 O O . LEU B 1 369 ? 27.859 -44.406 -22.953 1 73.5 369 LEU B O 1
ATOM 7960 N N . LYS B 1 370 ? 28.891 -42.844 -21.781 1 71.56 370 LYS B N 1
ATOM 7961 C CA . LYS B 1 370 ? 30.188 -43.531 -21.797 1 71.56 370 LYS B CA 1
ATOM 7962 C C . LYS B 1 370 ? 30.578 -43.906 -23.219 1 71.56 370 LYS B C 1
ATOM 7964 O O . LYS B 1 370 ? 31 -45.031 -23.469 1 71.56 370 LYS B O 1
ATOM 7969 N N . GLY B 1 371 ? 30.297 -43 -24.219 1 74.38 371 GLY B N 1
ATOM 7970 C CA . GLY B 1 371 ? 30.688 -43.219 -25.609 1 74.38 371 GLY B CA 1
ATOM 7971 C C . GLY B 1 371 ? 29.719 -44.062 -26.391 1 74.38 371 GLY B C 1
ATOM 7972 O O . GLY B 1 371 ? 29.891 -44.281 -27.594 1 74.38 371 GLY B O 1
ATOM 7973 N N . GLN B 1 372 ? 28.812 -44.688 -25.734 1 78.75 372 GLN B N 1
ATOM 7974 C CA . GLN B 1 372 ? 27.828 -45.531 -26.406 1 78.75 372 GLN B CA 1
ATOM 7975 C C . GLN B 1 372 ? 26.469 -44.844 -26.5 1 78.75 372 GLN B C 1
ATOM 7977 O O . GLN B 1 372 ? 26.016 -44.219 -25.531 1 78.75 372 GLN B O 1
ATOM 7982 N N . PRO B 1 373 ? 25.922 -44.812 -27.656 1 82.25 373 PRO B N 1
ATOM 7983 C CA . PRO B 1 373 ? 24.625 -44.156 -27.828 1 82.25 373 PRO B CA 1
ATOM 7984 C C . PRO B 1 373 ? 23.469 -45 -27.297 1 82.25 373 PRO B C 1
ATOM 7986 O O . PRO B 1 373 ? 23.484 -46.219 -27.438 1 82.25 373 PRO B O 1
ATOM 7989 N N . TYR B 1 374 ? 22.578 -44.344 -26.609 1 83.31 374 TYR B N 1
ATOM 7990 C CA . TYR B 1 374 ? 21.375 -44.969 -26.078 1 83.31 374 TYR B CA 1
ATOM 7991 C C . TYR B 1 374 ? 20.141 -44.156 -26.391 1 83.31 374 TYR B C 1
ATOM 7993 O O . TYR B 1 374 ? 20.234 -43 -26.781 1 83.31 374 TYR B O 1
ATOM 8001 N N . ILE B 1 375 ? 19 -44.781 -26.375 1 84.31 375 ILE B N 1
ATOM 8002 C CA . ILE B 1 375 ? 17.703 -44.125 -26.438 1 84.31 375 ILE B CA 1
ATOM 8003 C C . ILE B 1 375 ? 17 -44.219 -25.078 1 84.31 375 ILE B C 1
ATOM 8005 O O . ILE B 1 375 ? 16.859 -45.312 -24.531 1 84.31 375 ILE B O 1
ATOM 8009 N N . ILE B 1 376 ? 16.75 -43.094 -24.547 1 80.88 376 ILE B N 1
ATOM 8010 C CA . ILE B 1 376 ? 15.961 -43.062 -23.328 1 80.88 376 ILE B CA 1
ATOM 8011 C C . ILE B 1 376 ? 14.523 -42.688 -23.641 1 80.88 376 ILE B C 1
ATOM 8013 O O . ILE B 1 376 ? 14.281 -41.656 -24.312 1 80.88 376 ILE B O 1
ATOM 8017 N N . ARG B 1 377 ? 13.68 -43.531 -23.25 1 83.38 377 ARG B N 1
ATOM 8018 C CA . ARG B 1 377 ? 12.25 -43.25 -23.359 1 83.38 377 ARG B CA 1
ATOM 8019 C C . ARG B 1 377 ? 11.656 -42.875 -22.016 1 83.38 377 ARG B C 1
ATOM 8021 O O . ARG B 1 377 ? 11.781 -43.625 -21.047 1 83.38 377 ARG B O 1
ATOM 8028 N N . ILE B 1 378 ? 11.117 -41.75 -22 1 75.62 378 ILE B N 1
ATOM 8029 C CA . ILE B 1 378 ? 10.391 -41.312 -20.812 1 75.62 378 ILE B CA 1
ATOM 8030 C C . ILE B 1 378 ? 8.891 -41.406 -21.062 1 75.62 378 ILE B C 1
ATOM 8032 O O . ILE B 1 378 ? 8.391 -40.906 -22.078 1 75.62 378 ILE B O 1
ATOM 8036 N N . ALA B 1 379 ? 8.258 -42.094 -20.094 1 71.38 379 ALA B N 1
ATOM 8037 C CA . ALA B 1 379 ? 6.824 -42.312 -20.266 1 71.38 379 ALA B CA 1
ATOM 8038 C C . ALA B 1 379 ? 6.062 -41 -20.312 1 71.38 379 ALA B C 1
ATOM 8040 O O . ALA B 1 379 ? 6.352 -40.062 -19.531 1 71.38 379 ALA B O 1
ATOM 8041 N N . GLY B 1 380 ? 5.246 -40.906 -21.312 1 63.53 380 GLY B N 1
ATOM 8042 C CA . GLY B 1 380 ? 4.402 -39.719 -21.422 1 63.53 380 GLY B CA 1
ATOM 8043 C C . GLY B 1 380 ? 3.314 -39.656 -20.359 1 63.53 380 GLY B C 1
ATOM 8044 O O . GLY B 1 380 ? 3.088 -40.656 -19.641 1 63.53 380 GLY B O 1
ATOM 8045 N N . ASN B 1 381 ? 2.615 -38.656 -20.281 1 58.56 381 ASN B N 1
ATOM 8046 C CA . ASN B 1 381 ? 1.562 -38.469 -19.297 1 58.56 381 ASN B CA 1
ATOM 8047 C C . ASN B 1 381 ? 0.412 -39.438 -19.484 1 58.56 381 ASN B C 1
ATOM 8049 O O . ASN B 1 381 ? -0.042 -39.656 -20.609 1 58.56 381 ASN B O 1
ATOM 8053 N N . GLY B 1 382 ? -0.027 -40.062 -18.5 1 61.47 382 GLY B N 1
ATOM 8054 C CA . GLY B 1 382 ? -1.219 -40.906 -18.531 1 61.47 382 GLY B CA 1
ATOM 8055 C C . GLY B 1 382 ? -0.966 -42.312 -19.094 1 61.47 382 GLY B C 1
ATOM 8056 O O . GLY B 1 382 ? -1.886 -43.125 -19.172 1 61.47 382 GLY B O 1
ATOM 8057 N N . THR B 1 383 ? 0.278 -42.531 -19.422 1 70.88 383 THR B N 1
ATOM 8058 C CA . THR B 1 383 ? 0.554 -43.781 -20.094 1 70.88 383 THR B CA 1
ATOM 8059 C C . THR B 1 383 ? 0.423 -44.969 -19.125 1 70.88 383 THR B C 1
ATOM 8061 O O . THR B 1 383 ? 0.27 -46.125 -19.547 1 70.88 383 THR B O 1
ATOM 8064 N N . GLU B 1 384 ? 0.428 -44.594 -17.938 1 71.5 384 GLU B N 1
ATOM 8065 C CA . GLU B 1 384 ? 0.331 -45.656 -16.953 1 71.5 384 GLU B CA 1
ATOM 8066 C C . GLU B 1 384 ? -1.028 -46.344 -17.016 1 71.5 384 GLU B C 1
ATOM 8068 O O . GLU B 1 384 ? -1.161 -47.5 -16.609 1 71.5 384 GLU B O 1
ATOM 8073 N N . LYS B 1 385 ? -1.964 -45.688 -17.578 1 73.44 385 LYS B N 1
ATOM 8074 C CA . LYS B 1 385 ? -3.305 -46.25 -17.656 1 73.44 385 LYS B CA 1
ATOM 8075 C C . LYS B 1 385 ? -3.434 -47.156 -18.891 1 73.44 385 LYS B C 1
ATOM 8077 O O . LYS B 1 385 ? -4.16 -48.156 -18.844 1 73.44 385 LYS B O 1
ATOM 8082 N N . PHE B 1 386 ? -2.709 -46.906 -19.906 1 77.56 386 PHE B N 1
ATOM 8083 C CA . PHE B 1 386 ? -2.885 -47.594 -21.188 1 77.56 386 PHE B CA 1
ATOM 8084 C C . PHE B 1 386 ? -1.934 -48.75 -21.297 1 77.56 386 PHE B C 1
ATOM 8086 O O . PHE B 1 386 ? -2.258 -49.781 -21.938 1 77.56 386 PHE B O 1
ATOM 8093 N N . ILE B 1 387 ? -0.807 -48.531 -20.688 1 81.62 387 ILE B N 1
ATOM 8094 C CA . ILE B 1 387 ? 0.287 -49.438 -21.031 1 81.62 387 ILE B CA 1
ATOM 8095 C C . ILE B 1 387 ? 0.593 -50.344 -19.844 1 81.62 387 ILE B C 1
ATOM 8097 O O . ILE B 1 387 ? 0.695 -49.906 -18.703 1 81.62 387 ILE B O 1
ATOM 8101 N N . ASN B 1 388 ? 0.524 -51.625 -20.078 1 84.06 388 ASN B N 1
ATOM 8102 C CA . ASN B 1 388 ? 1.032 -52.594 -19.109 1 84.06 388 ASN B CA 1
ATOM 8103 C C . ASN B 1 388 ? 2.555 -52.688 -19.156 1 84.06 388 ASN B C 1
ATOM 8105 O O . ASN B 1 388 ? 3.111 -53.438 -19.969 1 84.06 388 ASN B O 1
ATOM 8109 N N . ARG B 1 389 ? 3.215 -52.031 -18.312 1 86.5 389 ARG B N 1
ATOM 8110 C CA . ARG B 1 389 ? 4.664 -51.875 -18.359 1 86.5 389 ARG B CA 1
ATOM 8111 C C . ARG B 1 389 ? 5.363 -53.188 -18.031 1 86.5 389 ARG B C 1
ATOM 8113 O O . ARG B 1 389 ? 6.438 -53.5 -18.562 1 86.5 389 ARG B O 1
ATOM 8120 N N . SER B 1 390 ? 4.711 -54 -17.188 1 87.06 390 SER B N 1
ATOM 8121 C CA . SER B 1 390 ? 5.277 -55.312 -16.922 1 87.06 390 SER B CA 1
ATOM 8122 C C . SER B 1 390 ? 5.305 -56.188 -18.172 1 87.06 390 SER B C 1
ATOM 8124 O O . SER B 1 390 ? 6.316 -56.812 -18.469 1 87.06 390 SER B O 1
ATOM 8126 N N . ALA B 1 391 ? 4.18 -56.219 -18.844 1 90.31 391 ALA B N 1
ATOM 8127 C CA . ALA B 1 391 ? 4.113 -56.969 -20.094 1 90.31 391 ALA B CA 1
ATOM 8128 C C . ALA B 1 391 ? 5.086 -56.375 -21.125 1 90.31 391 ALA B C 1
ATOM 8130 O O . ALA B 1 391 ? 5.754 -57.125 -21.828 1 90.31 391 ALA B O 1
ATOM 8131 N N . GLU B 1 392 ? 5.137 -55.031 -21.172 1 91.81 392 GLU B N 1
ATOM 8132 C CA . GLU B 1 392 ? 6.062 -54.406 -22.094 1 91.81 392 GLU B CA 1
ATOM 8133 C C . GLU B 1 392 ? 7.496 -54.875 -21.844 1 91.81 392 GLU B C 1
ATOM 8135 O O . GLU B 1 392 ? 8.219 -55.188 -22.797 1 91.81 392 GLU B O 1
ATOM 8140 N N . LYS B 1 393 ? 7.879 -54.812 -20.656 1 89.75 393 LYS B N 1
ATOM 8141 C CA . LYS B 1 393 ? 9.234 -55.219 -20.297 1 89.75 393 LYS B CA 1
ATOM 8142 C C . LYS B 1 393 ? 9.516 -56.656 -20.75 1 89.75 393 LYS B C 1
ATOM 8144 O O . LYS B 1 393 ? 10.516 -56.938 -21.406 1 89.75 393 LYS B O 1
ATOM 8149 N N . SER B 1 394 ? 8.609 -57.531 -20.359 1 91.38 394 SER B N 1
ATOM 8150 C CA . SER B 1 394 ? 8.766 -58.969 -20.688 1 91.38 394 SER B CA 1
ATOM 8151 C C . SER B 1 394 ? 8.805 -59.188 -22.188 1 91.38 394 SER B C 1
ATOM 8153 O O . SER B 1 394 ? 9.68 -59.875 -22.703 1 91.38 394 SER B O 1
ATOM 8155 N N . ASN B 1 395 ? 7.887 -58.594 -22.891 1 93.94 395 ASN B N 1
ATOM 8156 C CA . ASN B 1 395 ? 7.781 -58.781 -24.344 1 93.94 395 ASN B CA 1
ATOM 8157 C C . ASN B 1 395 ? 8.969 -58.156 -25.078 1 93.94 395 ASN B C 1
ATOM 8159 O O . ASN B 1 395 ? 9.43 -58.719 -26.078 1 93.94 395 ASN B O 1
ATOM 8163 N N . SER B 1 396 ? 9.422 -57.031 -24.562 1 92.12 396 SER B N 1
ATOM 8164 C CA . SER B 1 396 ? 10.594 -56.406 -25.156 1 92.12 396 SER B CA 1
ATOM 8165 C C . SER B 1 396 ? 11.828 -57.312 -25.016 1 92.12 396 SER B C 1
ATOM 8167 O O . SER B 1 396 ? 12.656 -57.375 -25.922 1 92.12 396 SER B O 1
ATOM 8169 N N . LEU B 1 397 ? 11.961 -57.844 -23.938 1 89.81 397 LEU B N 1
ATOM 8170 C CA . LEU B 1 397 ? 13.07 -58.781 -23.703 1 89.81 397 LEU B CA 1
ATOM 8171 C C . LEU B 1 397 ? 12.977 -59.969 -24.656 1 89.81 397 LEU B C 1
ATOM 8173 O O . LEU B 1 397 ? 13.984 -60.375 -25.234 1 89.81 397 LEU B O 1
ATOM 8177 N N . LEU B 1 398 ? 11.789 -60.562 -24.75 1 91.62 398 LEU B N 1
ATOM 8178 C CA . LEU B 1 398 ? 11.57 -61.688 -25.656 1 91.62 398 LEU B CA 1
ATOM 8179 C C . LEU B 1 398 ? 11.852 -61.281 -27.094 1 91.62 398 LEU B C 1
ATOM 8181 O O . LEU B 1 398 ? 12.445 -62.062 -27.859 1 91.62 398 LEU B O 1
ATOM 8185 N N . ALA B 1 399 ? 11.414 -60.094 -27.422 1 93.81 399 ALA B N 1
ATOM 8186 C CA . ALA B 1 399 ? 11.664 -59.625 -28.781 1 93.81 399 ALA B CA 1
ATOM 8187 C C . ALA B 1 399 ? 13.164 -59.469 -29.047 1 93.81 399 ALA B C 1
ATOM 8189 O O . ALA B 1 399 ? 13.633 -59.781 -30.156 1 93.81 399 ALA B O 1
ATOM 8190 N N . HIS B 1 400 ? 13.852 -59.062 -28.062 1 91.62 400 HIS B N 1
ATOM 8191 C CA . HIS B 1 400 ? 15.305 -58.969 -28.203 1 91.62 400 HIS B CA 1
ATOM 8192 C C . HIS B 1 400 ? 15.938 -60.344 -28.375 1 91.62 400 HIS B C 1
ATOM 8194 O O . HIS B 1 400 ? 16.844 -60.531 -29.188 1 91.62 400 HIS B O 1
ATOM 8200 N N . ILE B 1 401 ? 15.508 -61.25 -27.625 1 89.12 401 ILE B N 1
ATOM 8201 C CA . ILE B 1 401 ? 16 -62.625 -27.719 1 89.12 401 ILE B CA 1
ATOM 8202 C C . ILE B 1 401 ? 15.742 -63.156 -29.125 1 89.12 401 ILE B C 1
ATOM 8204 O O . ILE B 1 401 ? 16.578 -63.875 -29.672 1 89.12 401 ILE B O 1
ATOM 8208 N N . LEU B 1 402 ? 14.617 -62.812 -29.719 1 91.69 402 LEU B N 1
ATOM 8209 C CA . LEU B 1 402 ? 14.258 -63.25 -31.062 1 91.69 402 LEU B CA 1
ATOM 8210 C C . LEU B 1 402 ? 15.062 -62.5 -32.125 1 91.69 402 LEU B C 1
ATOM 8212 O O . LEU B 1 402 ? 14.984 -62.812 -33.312 1 91.69 402 LEU B O 1
ATOM 8216 N N . GLY B 1 403 ? 15.805 -61.438 -31.625 1 90.62 403 GLY B N 1
ATOM 8217 C CA . GLY B 1 403 ? 16.609 -60.656 -32.531 1 90.62 403 GLY B CA 1
ATOM 8218 C C . GLY B 1 403 ? 15.812 -59.562 -33.25 1 90.62 403 GLY B C 1
ATOM 8219 O O . GLY B 1 403 ? 16.25 -59.031 -34.25 1 90.62 403 GLY B O 1
ATOM 8220 N N . LEU B 1 404 ? 14.648 -59.281 -32.781 1 94 404 LEU B N 1
ATOM 8221 C CA . LEU B 1 404 ? 13.766 -58.312 -33.438 1 94 404 LEU B CA 1
ATOM 8222 C C . LEU B 1 404 ? 14.016 -56.906 -32.906 1 94 404 LEU B C 1
ATOM 8224 O O . LEU B 1 404 ? 13.859 -55.906 -33.625 1 94 404 LEU B O 1
ATOM 8228 N N . ASP B 1 405 ? 14.281 -56.688 -31.672 1 92.5 405 ASP B N 1
ATOM 8229 C CA . ASP B 1 405 ? 14.375 -55.406 -31.031 1 92.5 405 ASP B CA 1
ATOM 8230 C C . ASP B 1 405 ? 15.797 -55.125 -30.547 1 92.5 405 ASP B C 1
ATOM 8232 O O . ASP B 1 405 ? 16.609 -56.062 -30.453 1 92.5 405 ASP B O 1
ATOM 8236 N N . ALA B 1 406 ? 16.062 -53.844 -30.312 1 88.81 406 ALA B N 1
ATOM 8237 C CA . ALA B 1 406 ? 17.328 -53.469 -29.703 1 88.81 406 ALA B CA 1
ATOM 8238 C C . ALA B 1 406 ? 17.391 -53.906 -28.234 1 88.81 406 ALA B C 1
ATOM 8240 O O . ALA B 1 406 ? 16.359 -54.156 -27.625 1 88.81 406 ALA B O 1
ATOM 8241 N N . GLU B 1 407 ? 18.516 -53.969 -27.75 1 88.25 407 GLU B N 1
ATOM 8242 C CA . GLU B 1 407 ? 18.719 -54.406 -26.359 1 88.25 407 GLU B CA 1
ATOM 8243 C C . GLU B 1 407 ? 18.203 -53.344 -25.391 1 88.25 407 GLU B C 1
ATOM 8245 O O . GLU B 1 407 ? 18.5 -52.156 -25.516 1 88.25 407 GLU B O 1
ATOM 8250 N N . THR B 1 408 ? 17.406 -53.781 -24.516 1 87.69 408 THR B N 1
ATOM 8251 C CA . THR B 1 408 ? 16.953 -52.938 -23.422 1 87.69 408 THR B CA 1
ATOM 8252 C C . THR B 1 408 ? 17.906 -53.031 -22.234 1 87.69 408 THR B C 1
ATOM 8254 O O . THR B 1 408 ? 18.109 -54.094 -21.688 1 87.69 408 THR B O 1
ATOM 8257 N N . LEU B 1 409 ? 18.453 -51.938 -21.891 1 80.69 409 LEU B N 1
ATOM 8258 C CA . LEU B 1 409 ? 19.469 -51.906 -20.844 1 80.69 409 LEU B CA 1
ATOM 8259 C C . LEU B 1 409 ? 18.859 -51.625 -19.484 1 80.69 409 LEU B C 1
ATOM 8261 O O . LEU B 1 409 ? 19.375 -52.031 -18.453 1 80.69 409 LEU B O 1
ATOM 8265 N N . TYR B 1 410 ? 17.891 -50.812 -19.547 1 81.81 410 TYR B N 1
ATOM 8266 C CA . TYR B 1 410 ? 17.188 -50.438 -18.328 1 81.81 410 TYR B CA 1
ATOM 8267 C C . TYR B 1 410 ? 15.703 -50.281 -18.594 1 81.81 410 TYR B C 1
ATOM 8269 O O . TYR B 1 410 ? 15.297 -49.781 -19.641 1 81.81 410 TYR B O 1
ATOM 8277 N N . PHE B 1 411 ? 14.906 -50.781 -17.672 1 84.38 411 PHE B N 1
ATOM 8278 C CA . PHE B 1 411 ? 13.453 -50.625 -17.734 1 84.38 411 PHE B CA 1
ATOM 8279 C C . PHE B 1 411 ? 12.867 -50.469 -16.344 1 84.38 411 PHE B C 1
ATOM 8281 O O . PHE B 1 411 ? 13.039 -51.344 -15.492 1 84.38 411 PHE B O 1
ATOM 8288 N N . ASP B 1 412 ? 12.266 -49.344 -16.125 1 78.75 412 ASP B N 1
ATOM 8289 C CA . ASP B 1 412 ? 11.539 -49.125 -14.891 1 78.75 412 ASP B CA 1
ATOM 8290 C C . ASP B 1 412 ? 10.047 -49.438 -15.062 1 78.75 412 ASP B C 1
ATOM 8292 O O . ASP B 1 412 ? 9.32 -48.688 -15.695 1 78.75 412 ASP B O 1
ATOM 8296 N N . GLU B 1 413 ? 9.586 -50.438 -14.438 1 77.5 413 GLU B N 1
ATOM 8297 C CA . GLU B 1 413 ? 8.211 -50.875 -14.617 1 77.5 413 GLU B CA 1
ATOM 8298 C C . GLU B 1 413 ? 7.219 -49.938 -13.953 1 77.5 413 GLU B C 1
ATOM 8300 O O . GLU B 1 413 ? 6.023 -49.969 -14.258 1 77.5 413 GLU B O 1
ATOM 8305 N N . VAL B 1 414 ? 7.75 -49.125 -13.117 1 71.44 414 VAL B N 1
ATOM 8306 C CA . VAL B 1 414 ? 6.871 -48.188 -12.398 1 71.44 414 VAL B CA 1
ATOM 8307 C C . VAL B 1 414 ? 6.688 -46.906 -13.211 1 71.44 414 VAL B C 1
ATOM 8309 O O . VAL B 1 414 ? 5.559 -46.5 -13.461 1 71.44 414 VAL B O 1
ATOM 8312 N N . THR B 1 415 ? 7.719 -46.406 -13.695 1 69.94 415 THR B N 1
ATOM 8313 C CA . THR B 1 415 ? 7.652 -45.125 -14.383 1 69.94 415 THR B CA 1
ATOM 8314 C C . THR B 1 415 ? 7.496 -45.312 -15.883 1 69.94 415 THR B C 1
ATOM 8316 O O . THR B 1 415 ? 7.051 -44.406 -16.594 1 69.94 415 THR B O 1
ATOM 8319 N N . GLY B 1 416 ? 7.875 -46.438 -16.344 1 75.62 416 GLY B N 1
ATOM 8320 C CA . GLY B 1 416 ? 7.863 -46.688 -17.766 1 75.62 416 GLY B CA 1
ATOM 8321 C C . GLY B 1 416 ? 9.125 -46.188 -18.469 1 75.62 416 GLY B C 1
ATOM 8322 O O . GLY B 1 416 ? 9.227 -46.281 -19.688 1 75.62 416 GLY B O 1
ATOM 8323 N N . THR B 1 417 ? 10.078 -45.688 -17.719 1 78.38 417 THR B N 1
ATOM 8324 C CA . THR B 1 417 ? 11.344 -45.25 -18.297 1 78.38 417 THR B CA 1
ATOM 8325 C C . THR B 1 417 ? 12.156 -46.406 -18.812 1 78.38 417 THR B C 1
ATOM 8327 O O . THR B 1 417 ? 12.258 -47.438 -18.156 1 78.38 417 THR B O 1
ATOM 8330 N N . LYS B 1 418 ? 12.594 -46.281 -20.047 1 85.25 418 LYS B N 1
ATOM 8331 C CA . LYS B 1 418 ? 13.336 -47.344 -20.703 1 85.25 418 LYS B CA 1
ATOM 8332 C C . LYS B 1 418 ? 14.602 -46.812 -21.375 1 85.25 418 LYS B C 1
ATOM 8334 O O . LYS B 1 418 ? 14.586 -45.719 -21.969 1 85.25 418 LYS B O 1
ATOM 8339 N N . VAL B 1 419 ? 15.641 -47.469 -21.141 1 82.38 419 VAL B N 1
ATOM 8340 C CA . VAL B 1 419 ? 16.875 -47.188 -21.859 1 82.38 419 VAL B CA 1
ATOM 8341 C C . VAL B 1 419 ? 17.234 -48.344 -22.766 1 82.38 419 VAL B C 1
ATOM 8343 O O . VAL B 1 419 ? 17.328 -49.5 -22.328 1 82.38 419 VAL B O 1
ATOM 8346 N N . SER B 1 420 ? 17.328 -48.094 -23.984 1 87.81 420 SER B N 1
ATOM 8347 C CA . SER B 1 420 ? 17.688 -49.125 -24.953 1 87.81 420 SER B CA 1
ATOM 8348 C C . SER B 1 420 ? 18.953 -48.719 -25.734 1 87.81 420 SER B C 1
ATOM 8350 O O . SER B 1 420 ? 19.281 -47.531 -25.844 1 87.81 420 SER B O 1
ATOM 8352 N N . ALA B 1 421 ? 19.578 -49.719 -26.188 1 84.69 421 ALA B N 1
ATOM 8353 C CA . ALA B 1 421 ? 20.734 -49.469 -27.047 1 84.69 421 ALA B CA 1
ATOM 8354 C C . ALA B 1 421 ? 20.328 -48.719 -28.328 1 84.69 421 ALA B C 1
ATOM 8356 O O . ALA B 1 421 ? 19.281 -49 -28.891 1 84.69 421 ALA B O 1
ATOM 8357 N N . PHE B 1 422 ? 21.156 -47.812 -28.688 1 86.56 422 PHE B N 1
ATOM 8358 C CA . PHE B 1 422 ? 20.922 -47.094 -29.938 1 86.56 422 PHE B CA 1
ATOM 8359 C C . PHE B 1 422 ? 21.266 -48 -31.125 1 86.56 422 PHE B C 1
ATOM 8361 O O . PHE B 1 422 ? 22.297 -48.688 -31.109 1 86.56 422 PHE B O 1
ATOM 8368 N N . ILE B 1 423 ? 20.406 -48.031 -32.125 1 84.81 423 ILE B N 1
ATOM 8369 C CA . ILE B 1 423 ? 20.672 -48.719 -33.375 1 84.81 423 ILE B CA 1
ATOM 8370 C C . ILE B 1 423 ? 21.547 -47.875 -34.281 1 84.81 423 ILE B C 1
ATOM 8372 O O . ILE B 1 423 ? 21.156 -46.781 -34.719 1 84.81 423 ILE B O 1
ATOM 8376 N N . PRO B 1 424 ? 22.766 -48.25 -34.469 1 79.69 424 PRO B N 1
ATOM 8377 C CA . PRO B 1 424 ? 23.703 -47.438 -35.25 1 79.69 424 PRO B CA 1
ATOM 8378 C C . PRO B 1 424 ? 23.219 -47.219 -36.688 1 79.69 424 PRO B C 1
ATOM 8380 O O . PRO B 1 424 ? 22.719 -48.156 -37.312 1 79.69 424 PRO B O 1
ATOM 8383 N N . ASP B 1 425 ? 23.375 -46 -37.219 1 80.38 425 ASP B N 1
ATOM 8384 C CA . ASP B 1 425 ? 23 -45.625 -38.594 1 80.38 425 ASP B CA 1
ATOM 8385 C C . ASP B 1 425 ? 21.578 -46.031 -38.906 1 80.38 425 ASP B C 1
ATOM 8387 O O . ASP B 1 425 ? 21.328 -46.625 -39.969 1 80.38 425 ASP B O 1
ATOM 8391 N N . ALA B 1 426 ? 20.75 -45.812 -37.938 1 81.19 426 ALA B N 1
ATOM 8392 C CA . ALA B 1 426 ? 19.375 -46.25 -38.031 1 81.19 426 ALA B CA 1
ATOM 8393 C C . ALA B 1 426 ? 18.594 -45.438 -39.062 1 81.19 426 ALA B C 1
ATOM 8395 O O . ALA B 1 426 ? 18.766 -44.219 -39.156 1 81.19 426 ALA B O 1
ATOM 8396 N N . GLU B 1 427 ? 17.953 -46.062 -39.938 1 83.69 427 GLU B N 1
ATOM 8397 C CA . GLU B 1 427 ? 16.984 -45.438 -40.844 1 83.69 427 GLU B CA 1
ATOM 8398 C C . GLU B 1 427 ? 15.57 -45.938 -40.531 1 83.69 427 GLU B C 1
ATOM 8400 O O . GLU B 1 427 ? 15.258 -47.125 -40.75 1 83.69 427 GLU B O 1
ATOM 8405 N N . THR B 1 428 ? 14.797 -45.031 -40.031 1 86.19 428 THR B N 1
ATOM 8406 C CA . THR B 1 428 ? 13.406 -45.375 -39.75 1 86.19 428 THR B CA 1
ATOM 8407 C C . THR B 1 428 ? 12.562 -45.312 -41.031 1 86.19 428 THR B C 1
ATOM 8409 O O . THR B 1 428 ? 12.711 -44.406 -41.812 1 86.19 428 THR B O 1
ATOM 8412 N N . LEU B 1 429 ? 11.742 -46.344 -41.188 1 88.19 429 LEU B N 1
ATOM 8413 C CA . LEU B 1 429 ? 10.844 -46.312 -42.344 1 88.19 429 LEU B CA 1
ATOM 8414 C C . LEU B 1 429 ? 9.758 -45.25 -42.156 1 88.19 429 LEU B C 1
ATOM 8416 O O . LEU B 1 429 ? 9.539 -44.781 -41.031 1 88.19 429 LEU B O 1
ATOM 8420 N N . ASN B 1 430 ? 9.234 -44.781 -43.219 1 88 430 ASN B N 1
ATOM 8421 C CA . ASN B 1 430 ? 8.023 -43.938 -43.25 1 88 430 ASN B CA 1
ATOM 8422 C C . ASN B 1 430 ? 6.988 -44.5 -44.219 1 88 430 ASN B C 1
ATOM 8424 O O . ASN B 1 430 ? 7.219 -45.531 -44.844 1 88 430 ASN B O 1
ATOM 8428 N N . ALA B 1 431 ? 5.848 -43.781 -44.25 1 86.38 431 ALA B N 1
ATOM 8429 C CA . ALA B 1 431 ? 4.73 -44.281 -45.031 1 86.38 431 ALA B CA 1
ATOM 8430 C C . ALA B 1 431 ? 5.145 -44.5 -46.5 1 86.38 431 ALA B C 1
ATOM 8432 O O . ALA B 1 431 ? 4.734 -45.469 -47.125 1 86.38 431 ALA B O 1
ATOM 8433 N N . ASN B 1 432 ? 6 -43.656 -47 1 85.62 432 ASN B N 1
ATOM 8434 C CA . ASN B 1 432 ? 6.445 -43.75 -48.375 1 85.62 432 ASN B CA 1
ATOM 8435 C C . ASN B 1 432 ? 7.488 -44.844 -48.594 1 85.62 432 ASN B C 1
ATOM 8437 O O . ASN B 1 432 ? 7.363 -45.656 -49.5 1 85.62 432 ASN B O 1
ATOM 8441 N N . THR B 1 433 ? 8.477 -44.844 -47.781 1 89.38 433 THR B N 1
ATOM 8442 C CA . THR B 1 433 ? 9.57 -45.812 -47.938 1 89.38 433 THR B CA 1
ATOM 8443 C C . THR B 1 433 ? 9.109 -47.219 -47.656 1 89.38 433 THR B C 1
ATOM 8445 O O . THR B 1 433 ? 9.711 -48.188 -48.125 1 89.38 433 THR B O 1
ATOM 8448 N N . ALA B 1 434 ? 8.078 -47.312 -46.906 1 93.5 434 ALA B N 1
ATOM 8449 C CA . ALA B 1 434 ? 7.539 -48.656 -46.594 1 93.5 434 ALA B CA 1
ATOM 8450 C C . ALA B 1 434 ? 6.973 -49.312 -47.812 1 93.5 434 ALA B C 1
ATOM 8452 O O . ALA B 1 434 ? 6.777 -50.531 -47.844 1 93.5 434 ALA B O 1
ATOM 8453 N N . THR B 1 435 ? 6.699 -48.562 -48.875 1 91.38 435 THR B N 1
ATOM 8454 C CA . THR B 1 435 ? 6.094 -49.094 -50.062 1 91.38 435 THR B CA 1
ATOM 8455 C C . THR B 1 435 ? 7.152 -49.719 -50.969 1 91.38 435 THR B C 1
ATOM 8457 O O . THR B 1 435 ? 6.824 -50.438 -51.938 1 91.38 435 THR B O 1
ATOM 8460 N N . TYR B 1 436 ? 8.398 -49.469 -50.719 1 91 436 TYR B N 1
ATOM 8461 C CA . TYR B 1 436 ? 9.469 -50.031 -51.531 1 91 436 TYR B CA 1
ATOM 8462 C C . TYR B 1 436 ? 9.531 -51.531 -51.344 1 91 436 TYR B C 1
ATOM 8464 O O . TYR B 1 436 ? 9.367 -52.062 -50.25 1 91 436 TYR B O 1
ATOM 8472 N N . LEU B 1 437 ? 9.734 -52.219 -52.438 1 92.31 437 LEU B N 1
ATOM 8473 C CA . LEU B 1 437 ? 9.703 -53.688 -52.469 1 92.31 437 LEU B CA 1
ATOM 8474 C C . LEU B 1 437 ? 10.672 -54.25 -51.438 1 92.31 437 LEU B C 1
ATOM 8476 O O . LEU B 1 437 ? 10.32 -55.188 -50.688 1 92.31 437 LEU B O 1
ATOM 8480 N N . ASN B 1 438 ? 11.852 -53.781 -51.375 1 92.69 438 ASN B N 1
ATOM 8481 C CA . ASN B 1 438 ? 12.844 -54.281 -50.438 1 92.69 438 ASN B CA 1
ATOM 8482 C C . ASN B 1 438 ? 12.406 -54.062 -49 1 92.69 438 ASN B C 1
ATOM 8484 O O . ASN B 1 438 ? 12.664 -54.906 -48.125 1 92.69 438 ASN B O 1
ATOM 8488 N N . ASN B 1 439 ? 11.797 -52.938 -48.812 1 95.12 439 ASN B N 1
ATOM 8489 C CA . ASN B 1 439 ? 11.336 -52.656 -47.469 1 95.12 439 ASN B CA 1
ATOM 8490 C C . ASN B 1 439 ? 10.117 -53.5 -47.094 1 95.12 439 ASN B C 1
ATOM 8492 O O . ASN B 1 439 ? 9.961 -53.906 -45.938 1 95.12 439 ASN B O 1
ATOM 8496 N N . MET B 1 440 ? 9.273 -53.781 -48.031 1 95.62 440 MET B N 1
ATOM 8497 C CA . MET B 1 440 ? 8.156 -54.688 -47.781 1 95.62 440 MET B CA 1
ATOM 8498 C C . MET B 1 440 ? 8.641 -56.062 -47.438 1 95.62 440 MET B C 1
ATOM 8500 O O . MET B 1 440 ? 8.078 -56.719 -46.562 1 95.62 440 MET B O 1
ATOM 8504 N N . ARG B 1 441 ? 9.695 -56.5 -48.125 1 95.31 441 ARG B N 1
ATOM 8505 C CA . ARG B 1 441 ? 10.289 -57.781 -47.812 1 95.31 441 ARG B CA 1
ATOM 8506 C C . ARG B 1 441 ? 10.836 -57.812 -46.375 1 95.31 441 ARG B C 1
ATOM 8508 O O . ARG B 1 441 ? 10.664 -58.781 -45.656 1 95.31 441 ARG B O 1
ATOM 8515 N N . MET B 1 442 ? 11.438 -56.719 -46.062 1 94.88 442 MET B N 1
ATOM 8516 C CA . MET B 1 442 ? 12.008 -56.594 -44.719 1 94.88 442 MET B CA 1
ATOM 8517 C C . MET B 1 442 ? 10.914 -56.625 -43.656 1 94.88 442 MET B C 1
ATOM 8519 O O . MET B 1 442 ? 11 -57.375 -42.688 1 94.88 442 MET B O 1
ATOM 8523 N N . THR B 1 443 ? 9.875 -55.812 -43.844 1 97.06 443 THR B N 1
ATOM 8524 C CA . THR B 1 443 ? 8.812 -55.719 -42.844 1 97.06 443 THR B CA 1
ATOM 8525 C C . THR B 1 443 ? 8.062 -57.031 -42.719 1 97.06 443 THR B C 1
ATOM 8527 O O . THR B 1 443 ? 7.781 -57.5 -41.625 1 97.06 443 THR B O 1
ATOM 8530 N N . THR B 1 444 ? 7.777 -57.688 -43.875 1 97.06 444 THR B N 1
ATOM 8531 C CA . THR B 1 444 ? 7.082 -58.969 -43.812 1 97.06 444 THR B CA 1
ATOM 8532 C C . THR B 1 444 ? 7.969 -60.031 -43.188 1 97.06 444 THR B C 1
ATOM 8534 O O . THR B 1 444 ? 7.48 -60.906 -42.5 1 97.06 444 THR B O 1
ATOM 8537 N N . GLY B 1 445 ? 9.258 -59.938 -43.438 1 95.75 445 GLY B N 1
ATOM 8538 C CA . GLY B 1 445 ? 10.18 -60.875 -42.812 1 95.75 445 GLY B CA 1
ATOM 8539 C C . GLY B 1 445 ? 10.203 -60.781 -41.312 1 95.75 445 GLY B C 1
ATOM 8540 O O . GLY B 1 445 ? 10.164 -61.812 -40.625 1 95.75 445 GLY B O 1
ATOM 8541 N N . LEU B 1 446 ? 10.227 -59.562 -40.812 1 96.75 446 LEU B N 1
ATOM 8542 C CA . LEU B 1 446 ? 10.227 -59.344 -39.375 1 96.75 446 LEU B CA 1
ATOM 8543 C C . LEU B 1 446 ? 8.93 -59.812 -38.719 1 96.75 446 LEU B C 1
ATOM 8545 O O . LEU B 1 446 ? 8.945 -60.469 -37.688 1 96.75 446 LEU B O 1
ATOM 8549 N N . LEU B 1 447 ? 7.844 -59.531 -39.344 1 97.56 447 LEU B N 1
ATOM 8550 C CA . LEU B 1 447 ? 6.543 -59.938 -38.844 1 97.56 447 LEU B CA 1
ATOM 8551 C C . LEU B 1 447 ? 6.391 -61.438 -38.844 1 97.56 447 LEU B C 1
ATOM 8553 O O . LEU B 1 447 ? 5.871 -62.031 -37.875 1 97.56 447 LEU B O 1
ATOM 8557 N N . ARG B 1 448 ? 6.879 -62.062 -39.875 1 96.56 448 ARG B N 1
ATOM 8558 C CA . ARG B 1 448 ? 6.832 -63.5 -39.938 1 96.56 448 ARG B CA 1
ATOM 8559 C C . ARG B 1 448 ? 7.652 -64.125 -38.812 1 96.56 448 ARG B C 1
ATOM 8561 O O . ARG B 1 448 ? 7.238 -65.125 -38.219 1 96.56 448 ARG B O 1
ATOM 8568 N N . GLN B 1 449 ? 8.836 -63.562 -38.656 1 96.06 449 GLN B N 1
ATOM 8569 C CA . GLN B 1 449 ? 9.688 -64.062 -37.594 1 96.06 449 GLN B CA 1
ATOM 8570 C C . GLN B 1 449 ? 8.977 -63.938 -36.25 1 96.06 449 GLN B C 1
ATOM 8572 O O . GLN B 1 449 ? 9.07 -64.875 -35.438 1 96.06 449 GLN B O 1
ATOM 8577 N N . LEU B 1 450 ? 8.297 -62.938 -36.062 1 97.12 450 LEU B N 1
ATOM 8578 C CA . LEU B 1 450 ? 7.543 -62.719 -34.812 1 97.12 450 LEU B CA 1
ATOM 8579 C C . LEU B 1 450 ? 6.375 -63.719 -34.719 1 97.12 450 LEU B C 1
ATOM 8581 O O . LEU B 1 450 ? 6.242 -64.438 -33.75 1 97.12 450 LEU B O 1
ATOM 8585 N N . HIS B 1 451 ? 5.57 -63.75 -35.781 1 96.88 451 HIS B N 1
ATOM 8586 C CA . HIS B 1 451 ? 4.328 -64.5 -35.781 1 96.88 451 HIS B CA 1
ATOM 8587 C C . HIS B 1 451 ? 4.609 -66 -35.688 1 96.88 451 HIS B C 1
ATOM 8589 O O . HIS B 1 451 ? 3.814 -66.75 -35.125 1 96.88 451 HIS B O 1
ATOM 8595 N N . GLN B 1 452 ? 5.777 -66.438 -36.188 1 95.31 452 GLN B N 1
ATOM 8596 C CA . GLN B 1 452 ? 6.102 -67.812 -36.25 1 95.31 452 GLN B CA 1
ATOM 8597 C C . GLN B 1 452 ? 7.133 -68.188 -35.188 1 95.31 452 GLN B C 1
ATOM 8599 O O . GLN B 1 452 ? 7.754 -69.25 -35.25 1 95.31 452 GLN B O 1
ATOM 8604 N N . SER B 1 453 ? 7.324 -67.375 -34.25 1 93.81 453 SER B N 1
ATOM 8605 C CA . SER B 1 453 ? 8.375 -67.562 -33.25 1 93.81 453 SER B CA 1
ATOM 8606 C C . SER B 1 453 ? 8.07 -68.75 -32.344 1 93.81 453 SER B C 1
ATOM 8608 O O . SER B 1 453 ? 8.977 -69.312 -31.703 1 93.81 453 SER B O 1
ATOM 8610 N N . GLY B 1 454 ? 6.805 -69.062 -32.156 1 91.19 454 GLY B N 1
ATOM 8611 C CA . GLY B 1 454 ? 6.398 -70.125 -31.234 1 91.19 454 GLY B CA 1
ATOM 8612 C C . GLY B 1 454 ? 6.355 -69.625 -29.797 1 91.19 454 GLY B C 1
ATOM 8613 O O . GLY B 1 454 ? 6.047 -70.438 -28.891 1 91.19 454 GLY B O 1
ATOM 8614 N N . LEU B 1 455 ? 6.621 -68.375 -29.594 1 90.31 455 LEU B N 1
ATOM 8615 C CA . LEU B 1 455 ? 6.586 -67.812 -28.25 1 90.31 455 LEU B CA 1
ATOM 8616 C C . LEU B 1 455 ? 5.16 -67.5 -27.828 1 90.31 455 LEU B C 1
ATOM 8618 O O . LEU B 1 455 ? 4.266 -67.375 -28.672 1 90.31 455 LEU B O 1
ATOM 8622 N N . ASP B 1 456 ? 5.02 -67.375 -26.484 1 91.25 456 ASP B N 1
ATOM 8623 C CA . ASP B 1 456 ? 3.762 -66.938 -25.906 1 91.25 456 ASP B CA 1
ATOM 8624 C C . ASP B 1 456 ? 3.982 -65.688 -25.031 1 91.25 456 ASP B C 1
ATOM 8626 O O . ASP B 1 456 ? 4.719 -65.75 -24.047 1 91.25 456 ASP B O 1
ATOM 8630 N N . PHE B 1 457 ? 3.406 -64.625 -25.453 1 94 457 PHE B N 1
ATOM 8631 C CA . PHE B 1 457 ? 3.383 -63.5 -24.562 1 94 457 PHE B CA 1
ATOM 8632 C C . PHE 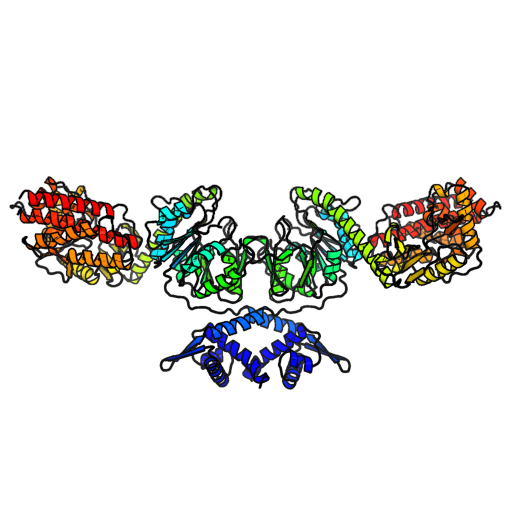B 1 457 ? 2.418 -63.719 -23.406 1 94 457 PHE B C 1
ATOM 8634 O O . PHE B 1 457 ? 1.436 -64.438 -23.547 1 94 457 PHE B O 1
ATOM 8641 N N . ASP B 1 458 ? 2.746 -63.125 -22.281 1 88.38 458 ASP B N 1
ATOM 8642 C CA . ASP B 1 458 ? 1.941 -63.312 -21.078 1 88.38 458 ASP B CA 1
ATOM 8643 C C . ASP B 1 458 ? 0.627 -62.562 -21.156 1 88.38 458 ASP B C 1
ATOM 8645 O O . ASP B 1 458 ? -0.32 -62.844 -20.422 1 88.38 458 ASP B O 1
ATOM 8649 N N . ASN B 1 459 ? 0.587 -61.625 -22.031 1 93.19 459 ASN B N 1
ATOM 8650 C CA . ASN B 1 459 ? -0.607 -60.781 -22.141 1 93.19 459 ASN B CA 1
ATOM 8651 C C . ASN B 1 459 ? -1.285 -60.969 -23.5 1 93.19 459 ASN B C 1
ATOM 8653 O O . ASN B 1 459 ? -0.684 -61.5 -24.438 1 93.19 459 ASN B O 1
ATOM 8657 N N . ARG B 1 460 ? -2.521 -60.594 -23.5 1 93.75 460 ARG B N 1
ATOM 8658 C CA . ARG B 1 460 ? -3.322 -60.625 -24.734 1 93.75 460 ARG B CA 1
ATOM 8659 C C . ARG B 1 460 ? -3.85 -59.219 -25.078 1 93.75 460 ARG B C 1
ATOM 8661 O O . ARG B 1 460 ? -4.121 -58.406 -24.172 1 93.75 460 ARG B O 1
ATOM 8668 N N . PHE B 1 461 ? -3.875 -58.938 -26.344 1 94.19 461 PHE B N 1
ATOM 8669 C CA . PHE B 1 461 ? -4.48 -57.719 -26.812 1 94.19 461 PHE B CA 1
ATOM 8670 C C . PHE B 1 461 ? -5.777 -58 -27.562 1 94.19 461 PHE B C 1
ATOM 8672 O O . PHE B 1 461 ? -5.758 -58.438 -28.703 1 94.19 461 PHE B O 1
ATOM 8679 N N . ASP B 1 462 ? -6.828 -57.844 -26.906 1 92.44 462 ASP B N 1
ATOM 8680 C CA . ASP B 1 462 ? -8.148 -57.969 -27.516 1 92.44 462 ASP B CA 1
ATOM 8681 C C . ASP B 1 462 ? -8.734 -56.594 -27.859 1 92.44 462 ASP B C 1
ATOM 8683 O O . ASP B 1 462 ? -8.977 -55.781 -26.953 1 92.44 462 ASP B O 1
ATOM 8687 N N . VAL B 1 463 ? -8.914 -56.344 -29.141 1 95.12 463 VAL B N 1
ATOM 8688 C CA . VAL B 1 463 ? -9.273 -55 -29.594 1 95.12 463 VAL B CA 1
ATOM 8689 C C . VAL B 1 463 ? -10.594 -54.594 -28.953 1 95.12 463 VAL B C 1
ATOM 8691 O O . VAL B 1 463 ? -10.758 -53.438 -28.562 1 95.12 463 VAL B O 1
ATOM 8694 N N . PHE B 1 464 ? -11.547 -55.406 -28.797 1 94.75 464 PHE B N 1
ATOM 8695 C CA . PHE B 1 464 ? -12.852 -55.062 -28.266 1 94.75 464 PHE B CA 1
ATOM 8696 C C . PHE B 1 464 ? -12.766 -54.781 -26.766 1 94.75 464 PHE B C 1
ATOM 8698 O O . PHE B 1 464 ? -13.398 -53.875 -26.25 1 94.75 464 PHE B O 1
ATOM 8705 N N . GLU B 1 465 ? -11.945 -55.562 -26.094 1 93.31 465 GLU B N 1
ATOM 8706 C CA . GLU B 1 465 ? -11.68 -55.281 -24.688 1 93.31 465 GLU B CA 1
ATOM 8707 C C . GLU B 1 465 ? -10.93 -53.969 -24.516 1 93.31 465 GLU B C 1
ATOM 8709 O O . GLU B 1 465 ? -11.211 -53.219 -23.578 1 93.31 465 GLU B O 1
ATOM 8714 N N . GLU B 1 466 ? -10.008 -53.719 -25.359 1 94.25 466 GLU B N 1
ATOM 8715 C CA . GLU B 1 466 ? -9.219 -52.469 -25.281 1 94.25 466 GLU B CA 1
ATOM 8716 C C . GLU B 1 466 ? -10.086 -51.25 -25.562 1 94.25 466 GLU B C 1
ATOM 8718 O O . GLU B 1 466 ? -9.922 -50.219 -24.922 1 94.25 466 GLU B O 1
ATOM 8723 N N . ILE B 1 467 ? -10.93 -51.406 -26.609 1 94.81 467 ILE B N 1
ATOM 8724 C CA . ILE B 1 467 ? -11.852 -50.312 -26.891 1 94.81 467 ILE B CA 1
ATOM 8725 C C . ILE B 1 467 ? -12.68 -50 -25.656 1 94.81 467 ILE B C 1
ATOM 8727 O O . ILE B 1 467 ? -12.781 -48.812 -25.25 1 94.81 467 ILE B O 1
ATOM 8731 N N . ALA B 1 468 ? -13.203 -51.031 -25.016 1 93 468 ALA B N 1
ATOM 8732 C CA . ALA B 1 468 ? -14.008 -50.844 -23.797 1 93 468 ALA B CA 1
ATOM 8733 C C . ALA B 1 468 ? -13.18 -50.188 -22.688 1 93 468 ALA B C 1
ATOM 8735 O O . ALA B 1 468 ? -13.664 -49.312 -21.969 1 93 468 ALA B O 1
ATOM 8736 N N . LYS B 1 469 ? -12.055 -50.656 -22.609 1 92.31 469 LYS B N 1
ATOM 8737 C CA . LYS B 1 469 ? -11.141 -50.125 -21.594 1 92.31 469 LYS B CA 1
ATOM 8738 C C . LYS B 1 469 ? -10.867 -48.625 -21.844 1 92.31 469 LYS B C 1
ATOM 8740 O O . LYS B 1 469 ? -10.953 -47.812 -20.906 1 92.31 469 LYS B O 1
ATOM 8745 N N . TYR B 1 470 ? -10.492 -48.312 -23.047 1 92.06 470 TYR B N 1
ATOM 8746 C CA . TYR B 1 470 ? -10.195 -46.906 -23.375 1 92.06 470 TYR B CA 1
ATOM 8747 C C . TYR B 1 470 ? -11.43 -46.031 -23.188 1 92.06 470 TYR B C 1
ATOM 8749 O O . TYR B 1 470 ? -11.336 -44.906 -22.734 1 92.06 470 TYR B O 1
ATOM 8757 N N . GLU B 1 471 ? -12.562 -46.625 -23.531 1 92.5 471 GLU B N 1
ATOM 8758 C CA . GLU B 1 471 ? -13.82 -45.938 -23.281 1 92.5 471 GLU B CA 1
ATOM 8759 C C . GLU B 1 471 ? -14.016 -45.656 -21.797 1 92.5 471 GLU B C 1
ATOM 8761 O O . GLU B 1 471 ? -14.508 -44.562 -21.438 1 92.5 471 GLU B O 1
ATOM 8766 N N . SER B 1 472 ? -13.641 -46.531 -21 1 91 472 SER B N 1
ATOM 8767 C CA . SER B 1 472 ? -13.773 -46.344 -19.562 1 91 472 SER B CA 1
ATOM 8768 C C . SER B 1 472 ? -12.914 -45.156 -19.078 1 91 472 SER B C 1
ATOM 8770 O O . SER B 1 472 ? -13.32 -44.406 -18.188 1 91 472 SER B O 1
ATOM 8772 N N . PHE B 1 473 ? -11.797 -45.062 -19.672 1 83.56 473 PHE B N 1
ATOM 8773 C CA . PHE B 1 473 ? -10.93 -43.938 -19.328 1 83.56 473 PHE B CA 1
ATOM 8774 C C . PHE B 1 473 ? -11.539 -42.625 -19.797 1 83.56 473 PHE B C 1
ATOM 8776 O O . PHE B 1 473 ? -11.516 -41.656 -19.062 1 83.56 473 PHE B O 1
ATOM 8783 N N . VAL B 1 474 ? -12.031 -42.656 -20.984 1 83.12 474 VAL B N 1
ATOM 8784 C CA . VAL B 1 474 ? -12.672 -41.5 -21.547 1 83.12 474 VAL B CA 1
ATOM 8785 C C . VAL B 1 474 ? -13.852 -41.062 -20.688 1 83.12 474 VAL B C 1
ATOM 8787 O O . VAL B 1 474 ? -14.031 -39.875 -20.391 1 83.12 474 VAL B O 1
ATOM 8790 N N . ASP B 1 475 ? -14.555 -42.094 -20.234 1 83.56 475 ASP B N 1
ATOM 8791 C CA . ASP B 1 475 ? -15.727 -41.875 -19.391 1 83.56 475 ASP B CA 1
ATOM 8792 C C . ASP B 1 475 ? -15.32 -41.344 -18.031 1 83.56 475 ASP B C 1
ATOM 8794 O O . ASP B 1 475 ? -15.992 -40.469 -17.469 1 83.56 475 ASP B O 1
ATOM 8798 N N . GLU B 1 476 ? -14.258 -41.812 -17.531 1 76.94 476 GLU B N 1
ATOM 8799 C CA . GLU B 1 476 ? -13.75 -41.406 -16.234 1 76.94 476 GLU B CA 1
ATOM 8800 C C . GLU B 1 476 ? -13.414 -39.906 -16.219 1 76.94 476 GLU B C 1
ATOM 8802 O O . GLU B 1 476 ? -13.609 -39.25 -15.203 1 76.94 476 GLU B O 1
ATOM 8807 N N . VAL B 1 477 ? -13.016 -39.469 -17.328 1 69.44 477 VAL B N 1
ATOM 8808 C CA . VAL B 1 477 ? -12.594 -38.062 -17.375 1 69.44 477 VAL B CA 1
ATOM 8809 C C . VAL B 1 477 ? -13.68 -37.25 -18.062 1 69.44 477 VAL B C 1
ATOM 8811 O O . VAL B 1 477 ? -13.477 -36.062 -18.344 1 69.44 477 VAL B O 1
ATOM 8814 N N . GLU B 1 478 ? -14.797 -37.938 -18.312 1 71.88 478 GLU B N 1
ATOM 8815 C CA . GLU B 1 478 ? -15.984 -37.344 -18.938 1 71.88 478 GLU B CA 1
ATOM 8816 C C . GLU B 1 478 ? -15.617 -36.562 -20.188 1 71.88 478 GLU B C 1
ATOM 8818 O O . GLU B 1 478 ? -16.062 -35.406 -20.375 1 71.88 478 GLU B O 1
ATOM 8823 N N . ALA B 1 479 ? -14.758 -37.094 -21 1 72.38 479 ALA B N 1
ATOM 8824 C CA . ALA B 1 479 ? -14.398 -36.531 -22.297 1 72.38 479 ALA B CA 1
ATOM 8825 C C . ALA B 1 479 ? -15.484 -36.781 -23.328 1 72.38 479 ALA B C 1
ATOM 8827 O O . ALA B 1 479 ? -16.266 -37.75 -23.188 1 72.38 479 ALA B O 1
ATOM 8828 N N . ASP B 1 480 ? -15.578 -35.969 -24.375 1 80.31 480 ASP B N 1
ATOM 8829 C CA . ASP B 1 480 ? -16.594 -36.125 -25.406 1 80.31 480 ASP B CA 1
ATOM 8830 C C . ASP B 1 480 ? -16.156 -37.094 -26.484 1 80.31 480 ASP B C 1
ATOM 8832 O O . ASP B 1 480 ? -15 -37.062 -26.922 1 80.31 480 ASP B O 1
ATOM 8836 N N . TYR B 1 481 ? -17.125 -37.844 -26.906 1 89.25 481 TYR B N 1
ATOM 8837 C CA . TYR B 1 481 ? -16.891 -38.75 -28.031 1 89.25 481 TYR B CA 1
ATOM 8838 C C . TYR B 1 481 ? -17.156 -38.031 -29.344 1 89.25 481 TYR B C 1
ATOM 8840 O O . TYR B 1 481 ? -17.766 -36.969 -29.375 1 89.25 481 TYR B O 1
ATOM 8848 N N . PHE B 1 482 ? -16.609 -38.562 -30.5 1 87.38 482 PHE B N 1
ATOM 8849 C CA . PHE B 1 482 ? -16.891 -38.031 -31.828 1 87.38 482 PHE B CA 1
ATOM 8850 C C . PHE B 1 482 ? -18.359 -38.188 -32.156 1 87.38 482 PHE B C 1
ATOM 8852 O O . PHE B 1 482 ? -19.047 -39.062 -31.609 1 87.38 482 PHE B O 1
ATOM 8859 N N . ASP B 1 483 ? -18.828 -37.312 -33.094 1 86.88 483 ASP B N 1
ATOM 8860 C CA . ASP B 1 483 ? -20.219 -37.406 -33.5 1 86.88 483 ASP B CA 1
ATOM 8861 C C . ASP B 1 483 ? -20.562 -38.781 -34.062 1 86.88 483 ASP B C 1
ATOM 8863 O O . ASP B 1 483 ? -19.812 -39.312 -34.906 1 86.88 483 ASP B O 1
ATOM 8867 N N . GLY B 1 484 ? -21.703 -39.344 -33.594 1 89.94 484 GLY B N 1
ATOM 8868 C CA . GLY B 1 484 ? -22.156 -40.625 -34.094 1 89.94 484 GLY B CA 1
ATOM 8869 C C . GLY B 1 484 ? -21.406 -41.781 -33.5 1 89.94 484 GLY B C 1
ATOM 8870 O O . GLY B 1 484 ? -21.469 -42.906 -34.031 1 89.94 484 GLY B O 1
ATOM 8871 N N . TYR B 1 485 ? -20.75 -41.5 -32.438 1 93.31 485 TYR B N 1
ATOM 8872 C CA . TYR B 1 485 ? -19.828 -42.5 -31.875 1 93.31 485 TYR B CA 1
ATOM 8873 C C . TYR B 1 485 ? -20.578 -43.781 -31.5 1 93.31 485 TYR B C 1
ATOM 8875 O O . TYR B 1 485 ? -20.125 -44.875 -31.828 1 93.31 485 TYR B O 1
ATOM 8883 N N . GLN B 1 486 ? -21.734 -43.656 -30.891 1 93.19 486 GLN B N 1
ATOM 8884 C CA . GLN B 1 486 ? -22.453 -44.812 -30.391 1 93.19 486 GLN B CA 1
ATOM 8885 C C . GLN B 1 486 ? -22.922 -45.719 -31.547 1 93.19 486 GLN B C 1
ATOM 8887 O O . GLN B 1 486 ? -22.875 -46.938 -31.453 1 93.19 486 GLN B O 1
ATOM 8892 N N . ALA B 1 487 ? -23.406 -45.094 -32.562 1 92.69 487 ALA B N 1
ATOM 8893 C CA . ALA B 1 487 ? -23.844 -45.844 -33.75 1 92.69 487 ALA B CA 1
ATOM 8894 C C . ALA B 1 487 ? -22.672 -46.562 -34.375 1 92.69 487 ALA B C 1
ATOM 8896 O O . ALA B 1 487 ? -22.781 -47.75 -34.719 1 92.69 487 ALA B O 1
ATOM 8897 N N . THR B 1 488 ? -21.625 -45.875 -34.531 1 95.06 488 THR B N 1
ATOM 8898 C CA . THR B 1 488 ? -20.422 -46.469 -35.125 1 95.06 488 THR B CA 1
ATOM 8899 C C . THR B 1 488 ? -19.891 -47.594 -34.25 1 95.06 488 THR B C 1
ATOM 8901 O O . THR B 1 488 ? -19.469 -48.656 -34.719 1 95.06 488 THR B O 1
ATOM 8904 N N . ARG B 1 489 ? -19.891 -47.344 -32.969 1 95.88 489 ARG B N 1
ATOM 8905 C CA . ARG B 1 489 ? -19.438 -48.312 -31.984 1 95.88 489 ARG B CA 1
ATOM 8906 C C . ARG B 1 489 ? -20.219 -49.625 -32.125 1 95.88 489 ARG B C 1
ATOM 8908 O O . ARG B 1 489 ? -19.625 -50.719 -32.094 1 95.88 489 ARG B O 1
ATOM 8915 N N . GLN B 1 490 ? -21.5 -49.531 -32.281 1 94.38 490 GLN B N 1
ATOM 8916 C CA . GLN B 1 490 ? -22.359 -50.719 -32.438 1 94.38 490 GLN B CA 1
ATOM 8917 C C . GLN B 1 490 ? -21.969 -51.5 -33.656 1 94.38 490 GLN B C 1
ATOM 8919 O O . GLN B 1 490 ? -21.891 -52.75 -33.625 1 94.38 490 GLN B O 1
ATOM 8924 N N . GLU B 1 491 ? -21.734 -50.812 -34.719 1 94.94 491 GLU B N 1
ATOM 8925 C CA . GLU B 1 491 ? -21.344 -51.469 -35.969 1 94.94 491 GLU B CA 1
ATOM 8926 C C . GLU B 1 491 ? -19.969 -52.125 -35.844 1 94.94 491 GLU B C 1
ATOM 8928 O O . GLU B 1 491 ? -19.75 -53.219 -36.344 1 94.94 491 GLU B O 1
ATOM 8933 N N . VAL B 1 492 ? -19.109 -51.469 -35.219 1 96.06 492 VAL B N 1
ATOM 8934 C CA . VAL B 1 492 ? -17.766 -51.969 -35.031 1 96.06 492 VAL B CA 1
ATOM 8935 C C . VAL B 1 492 ? -17.812 -53.25 -34.156 1 96.06 492 VAL B C 1
ATOM 8937 O O . VAL B 1 492 ? -17.156 -54.25 -34.469 1 96.06 492 VAL B O 1
ATOM 8940 N N . PHE B 1 493 ? -18.594 -53.25 -33.125 1 95.25 493 PHE B N 1
ATOM 8941 C CA . PHE B 1 493 ? -18.656 -54.375 -32.219 1 95.25 493 PHE B CA 1
ATOM 8942 C C . PHE B 1 493 ? -19.344 -55.562 -32.875 1 95.25 493 PHE B C 1
ATOM 8944 O O . PHE B 1 493 ? -19.125 -56.719 -32.5 1 95.25 493 PHE B O 1
ATOM 8951 N N . GLN B 1 494 ? -20.188 -55.312 -33.875 1 94.06 494 GLN B N 1
ATOM 8952 C CA . GLN B 1 494 ? -20.797 -56.375 -34.656 1 94.06 494 GLN B CA 1
ATOM 8953 C C . GLN B 1 494 ? -19.734 -57.156 -35.438 1 94.06 494 GLN B C 1
ATOM 8955 O O . GLN B 1 494 ? -19.938 -58.312 -35.781 1 94.06 494 GLN B O 1
ATOM 8960 N N . LEU B 1 495 ? -18.672 -56.469 -35.75 1 94.88 495 LEU B N 1
ATOM 8961 C CA . LEU B 1 495 ? -17.594 -57.094 -36.5 1 94.88 495 LEU B CA 1
ATOM 8962 C C . LEU B 1 495 ? -17 -58.281 -35.688 1 94.88 495 LEU B C 1
ATOM 8964 O O . LEU B 1 495 ? -16.359 -59.156 -36.281 1 94.88 495 LEU B O 1
ATOM 8968 N N . GLN B 1 496 ? -17.172 -58.219 -34.406 1 93.44 496 GLN B N 1
ATOM 8969 C CA . GLN B 1 496 ? -16.688 -59.281 -33.531 1 93.44 496 GLN B CA 1
ATOM 8970 C C . GLN B 1 496 ? -17.297 -60.625 -33.938 1 93.44 496 GLN B C 1
ATOM 8972 O O . GLN B 1 496 ? -16.609 -61.656 -33.938 1 93.44 496 GLN B O 1
ATOM 8977 N N . GLU B 1 497 ? -18.516 -60.594 -34.281 1 91.81 497 GLU B N 1
ATOM 8978 C CA . GLU B 1 497 ? -19.219 -61.812 -34.719 1 91.81 497 GLU B CA 1
ATOM 8979 C C . GLU B 1 497 ? -18.688 -62.281 -36.062 1 91.81 497 GLU B C 1
ATOM 8981 O O . GLU B 1 497 ? -18.531 -63.469 -36.312 1 91.81 497 GLU B O 1
ATOM 8986 N N . ASP B 1 498 ? -18.484 -61.344 -36.906 1 92.38 498 ASP B N 1
ATOM 8987 C CA . ASP B 1 498 ? -17.969 -61.688 -38.25 1 92.38 498 ASP B CA 1
ATOM 8988 C C . ASP B 1 498 ? -16.578 -62.312 -38.125 1 92.38 498 ASP B C 1
ATOM 8990 O O . ASP B 1 498 ? -16.266 -63.25 -38.875 1 92.38 498 ASP B O 1
ATOM 8994 N N . LEU B 1 499 ? -15.789 -61.781 -37.25 1 93.25 499 LEU B N 1
ATOM 8995 C CA . LEU B 1 499 ? -14.438 -62.312 -37.031 1 93.25 499 LEU B CA 1
ATOM 8996 C C . LEU B 1 499 ? -14.469 -63.719 -36.469 1 93.25 499 LEU B C 1
ATOM 8998 O O . LEU B 1 499 ? -13.57 -64.5 -36.75 1 93.25 499 LEU B O 1
ATOM 9002 N N . ALA B 1 500 ? -15.492 -64 -35.688 1 89.75 500 ALA B N 1
ATOM 9003 C CA . ALA B 1 500 ? -15.625 -65.312 -35.062 1 89.75 500 ALA B CA 1
ATOM 9004 C C . ALA B 1 500 ? -15.812 -66.438 -36.125 1 89.75 500 ALA B C 1
ATOM 9006 O O . ALA B 1 500 ? -15.469 -67.562 -35.875 1 89.75 500 ALA B O 1
ATOM 9007 N N . ASP B 1 501 ? -16.344 -66.062 -37.281 1 90.88 501 ASP B N 1
ATOM 9008 C CA . ASP B 1 501 ? -16.609 -67 -38.344 1 90.88 501 ASP B CA 1
ATOM 9009 C C . ASP B 1 501 ? -15.391 -67.188 -39.25 1 90.88 501 ASP B C 1
ATOM 9011 O O . ASP B 1 501 ? -15.422 -68 -40.156 1 90.88 501 ASP B O 1
ATOM 9015 N N . LEU B 1 502 ? -14.336 -66.5 -39 1 92.06 502 LEU B N 1
ATOM 9016 C CA . LEU B 1 502 ? -13.125 -66.562 -39.812 1 92.06 502 LEU B CA 1
ATOM 9017 C C . LEU B 1 502 ? -12.008 -67.25 -39.062 1 92.06 502 LEU B C 1
ATOM 9019 O O . LEU B 1 502 ? -11.977 -67.25 -37.844 1 92.06 502 LEU B O 1
ATOM 9023 N N . PRO B 1 503 ? -11.156 -67.938 -39.812 1 90 503 PRO B N 1
ATOM 9024 C CA . PRO B 1 503 ? -10.047 -68.625 -39.156 1 90 503 PRO B CA 1
ATOM 9025 C C . PRO B 1 503 ? -9.086 -67.688 -38.438 1 90 503 PRO B C 1
ATOM 9027 O O . PRO B 1 503 ? -8.664 -66.688 -39.031 1 90 503 PRO B O 1
ATOM 9030 N N . VAL B 1 504 ? -8.891 -67.938 -37.156 1 88.69 504 VAL B N 1
ATOM 9031 C CA . VAL B 1 504 ? -8.047 -67.062 -36.344 1 88.69 504 VAL B CA 1
ATOM 9032 C C . VAL B 1 504 ? -6.762 -67.75 -35.969 1 88.69 504 VAL B C 1
ATOM 9034 O O . VAL B 1 504 ? -6.785 -68.938 -35.656 1 88.69 504 VAL B O 1
ATOM 9037 N N . GLN B 1 505 ? -5.645 -67.062 -36.094 1 92.38 505 GLN B N 1
ATOM 9038 C CA . GLN B 1 505 ? -4.352 -67.562 -35.625 1 92.38 505 GLN B CA 1
ATOM 9039 C C . GLN B 1 505 ? -3.768 -66.625 -34.562 1 92.38 505 GLN B C 1
ATOM 9041 O O . GLN B 1 505 ? -3.219 -65.562 -34.906 1 92.38 505 GLN B O 1
ATOM 9046 N N . ILE B 1 506 ? -3.869 -67.062 -33.344 1 95.06 506 ILE B N 1
ATOM 9047 C CA . ILE B 1 506 ? -3.381 -66.25 -32.219 1 95.06 506 ILE B CA 1
ATOM 9048 C C . ILE B 1 506 ? -1.879 -66.5 -32.031 1 95.06 506 ILE B C 1
ATOM 9050 O O . ILE B 1 506 ? -1.436 -67.625 -31.766 1 95.06 506 ILE B O 1
ATOM 9054 N N . VAL B 1 507 ? -1.137 -65.438 -32.281 1 96.5 507 VAL B N 1
ATOM 9055 C CA . VAL B 1 507 ? 0.321 -65.5 -32.219 1 96.5 507 VAL B CA 1
ATOM 9056 C C . VAL B 1 507 ? 0.828 -64.188 -31.516 1 96.5 507 VAL B C 1
ATOM 9058 O O . VAL B 1 507 ? 0.055 -63.281 -31.266 1 96.5 507 VAL B O 1
ATOM 9061 N N . PRO B 1 508 ? 2.121 -64.25 -31.109 1 96.56 508 PRO B N 1
ATOM 9062 C CA . PRO B 1 508 ? 2.662 -62.938 -30.625 1 96.56 508 PRO B CA 1
ATOM 9063 C C . PRO B 1 508 ? 2.607 -61.844 -31.688 1 96.56 508 PRO B C 1
ATOM 9065 O O . PRO B 1 508 ? 3.078 -62.031 -32.812 1 96.56 508 PRO B O 1
ATOM 9068 N N . CYS B 1 509 ? 2 -60.75 -31.297 1 97.5 509 CYS B N 1
ATOM 9069 C CA . CYS B 1 509 ? 1.872 -59.594 -32.188 1 97.5 509 CYS B CA 1
ATOM 9070 C C . CYS B 1 509 ? 2.471 -58.344 -31.578 1 97.5 509 CYS B C 1
ATOM 9072 O O . CYS B 1 509 ? 2.492 -58.188 -30.359 1 97.5 509 CYS B O 1
ATOM 9074 N N . HIS B 1 510 ? 2.977 -57.469 -32.406 1 97.25 510 HIS B N 1
ATOM 9075 C CA . HIS B 1 510 ? 3.51 -56.156 -32 1 97.25 510 HIS B CA 1
ATOM 9076 C C . HIS B 1 510 ? 2.391 -55.156 -31.719 1 97.25 510 HIS B C 1
ATOM 9078 O O . HIS B 1 510 ? 2.523 -54.312 -30.844 1 97.25 510 HIS B O 1
ATOM 9084 N N . ILE B 1 511 ? 1.35 -55.219 -32.438 1 96.19 511 ILE B N 1
ATOM 9085 C CA . ILE B 1 511 ? 0.106 -54.469 -32.281 1 96.19 511 ILE B CA 1
ATOM 9086 C C . ILE B 1 511 ? 0.271 -53.062 -32.906 1 96.19 511 ILE B C 1
ATOM 9088 O O . ILE B 1 511 ? -0.669 -52.531 -33.469 1 96.19 511 ILE B O 1
ATOM 9092 N N . ASP B 1 512 ? 1.386 -52.469 -32.812 1 94.75 512 ASP B N 1
ATOM 9093 C CA . ASP B 1 512 ? 1.616 -51.125 -33.312 1 94.75 512 ASP B CA 1
ATOM 9094 C C . ASP B 1 512 ? 2.65 -51.125 -34.438 1 94.75 512 ASP B C 1
ATOM 9096 O O . ASP B 1 512 ? 3.758 -50.625 -34.281 1 94.75 512 ASP B O 1
ATOM 9100 N N . THR B 1 513 ? 2.189 -51.406 -35.594 1 96.19 513 THR B N 1
ATOM 9101 C CA . THR B 1 513 ? 3.131 -51.594 -36.719 1 96.19 513 THR B CA 1
ATOM 9102 C C . THR B 1 513 ? 3.148 -50.375 -37.625 1 96.19 513 THR B C 1
ATOM 9104 O O . THR B 1 513 ? 3.078 -50.5 -38.844 1 96.19 513 THR B O 1
ATOM 9107 N N . VAL B 1 514 ? 3.275 -49.219 -37.031 1 93.69 514 VAL B N 1
ATOM 9108 C CA . VAL B 1 514 ? 3.557 -48.031 -37.812 1 93.69 514 VAL B CA 1
ATOM 9109 C C . VAL B 1 514 ? 4.918 -48.156 -38.5 1 93.69 514 VAL B C 1
ATOM 9111 O O . VAL B 1 514 ? 5.84 -48.75 -37.938 1 93.69 514 VAL B O 1
ATOM 9114 N N . PRO B 1 515 ? 5.027 -47.625 -39.75 1 93.12 515 PRO B N 1
ATOM 9115 C CA . PRO B 1 515 ? 6.289 -47.812 -40.438 1 93.12 515 PRO B CA 1
ATOM 9116 C C . PRO B 1 515 ? 7.5 -47.312 -39.656 1 93.12 515 PRO B C 1
ATOM 9118 O O . PRO B 1 515 ? 8.578 -47.906 -39.75 1 93.12 515 PRO B O 1
ATOM 9121 N N . GLU B 1 516 ? 7.309 -46.406 -38.75 1 90 516 GLU B N 1
ATOM 9122 C CA . GLU B 1 516 ? 8.406 -45.781 -38.031 1 90 516 GLU B CA 1
ATOM 9123 C C . GLU B 1 516 ? 8.961 -46.75 -36.969 1 90 516 GLU B C 1
ATOM 9125 O O . GLU B 1 516 ? 10.07 -46.562 -36.469 1 90 516 GLU B O 1
ATOM 9130 N N . ASN B 1 517 ? 8.25 -47.75 -36.656 1 92.69 517 ASN B N 1
ATOM 9131 C CA . ASN B 1 517 ? 8.734 -48.719 -35.688 1 92.69 517 ASN B CA 1
ATOM 9132 C C . ASN B 1 517 ? 9.633 -49.75 -36.344 1 92.69 517 ASN B C 1
ATOM 9134 O O . ASN B 1 517 ? 10.25 -50.562 -35.656 1 92.69 517 ASN B O 1
ATOM 9138 N N . PHE B 1 518 ? 9.688 -49.75 -37.656 1 94.69 518 PHE B N 1
ATOM 9139 C CA . PHE B 1 518 ? 10.625 -50.594 -38.406 1 94.69 518 PHE B CA 1
ATOM 9140 C C . PHE B 1 518 ? 11.891 -49.812 -38.75 1 94.69 518 PHE B C 1
ATOM 9142 O O . PHE B 1 518 ? 11.828 -48.75 -39.375 1 94.69 518 PHE B O 1
ATOM 9149 N N . VAL B 1 519 ? 12.969 -50.344 -38.281 1 91.44 519 VAL B N 1
ATOM 9150 C CA . VAL B 1 519 ? 14.227 -49.625 -38.375 1 91.44 519 VAL B CA 1
ATOM 9151 C C . VAL B 1 519 ? 15.273 -50.469 -39.094 1 91.44 519 VAL B C 1
ATOM 9153 O O . VAL B 1 519 ? 15.469 -51.625 -38.75 1 91.44 519 VAL B O 1
ATOM 9156 N N . LYS B 1 520 ? 15.867 -49.844 -40.062 1 90.81 520 LYS B N 1
ATOM 9157 C CA . LYS B 1 520 ? 17.031 -50.469 -40.688 1 90.81 520 LYS B CA 1
ATOM 9158 C C . LYS B 1 520 ? 18.312 -50.031 -40 1 90.81 520 LYS B C 1
ATOM 9160 O O . LYS B 1 520 ? 18.594 -48.812 -39.875 1 90.81 520 LYS B O 1
ATOM 9165 N N . GLY B 1 521 ? 19 -50.969 -39.562 1 87.69 521 GLY B N 1
ATOM 9166 C CA . GLY B 1 521 ? 20.281 -50.656 -38.906 1 87.69 521 GLY B CA 1
ATOM 9167 C C . GLY B 1 521 ? 21.438 -50.625 -39.875 1 87.69 521 GLY B C 1
ATOM 9168 O O . GLY B 1 521 ? 21.391 -51.281 -40.938 1 87.69 521 GLY B O 1
ATOM 9169 N N . GLY B 1 522 ? 22.453 -49.906 -39.531 1 79.56 522 GLY B N 1
ATOM 9170 C CA . GLY B 1 522 ? 23.672 -49.844 -40.312 1 79.56 522 GLY B CA 1
ATOM 9171 C C . GLY B 1 522 ? 24.438 -51.156 -40.312 1 79.56 522 GLY B C 1
ATOM 9172 O O . GLY B 1 522 ? 25.281 -51.406 -41.188 1 79.56 522 GLY B O 1
ATOM 9173 N N . ASP B 1 523 ? 24.156 -51.969 -39.438 1 78.75 523 ASP B N 1
ATOM 9174 C CA . ASP B 1 523 ? 24.812 -53.281 -39.344 1 78.75 523 ASP B CA 1
ATOM 9175 C C . ASP B 1 523 ? 24.188 -54.281 -40.281 1 78.75 523 ASP B C 1
ATOM 9177 O O . ASP B 1 523 ? 24.578 -55.469 -40.281 1 78.75 523 ASP B O 1
ATOM 9181 N N . GLY B 1 524 ? 23.219 -53.875 -41.031 1 82.19 524 GLY B N 1
ATOM 9182 C CA . GLY B 1 524 ? 22.562 -54.781 -41.969 1 82.19 524 GLY B CA 1
ATOM 9183 C C . GLY B 1 524 ? 21.375 -55.5 -41.375 1 82.19 524 GLY B C 1
ATOM 9184 O O . GLY B 1 524 ? 20.672 -56.219 -42.062 1 82.19 524 GLY B O 1
ATOM 9185 N N . LYS B 1 525 ? 21.25 -55.281 -40.094 1 88.75 525 LYS B N 1
ATOM 9186 C CA . LYS B 1 525 ? 20.094 -55.875 -39.438 1 88.75 525 LYS B CA 1
ATOM 9187 C C . LYS B 1 525 ? 18.891 -54.969 -39.438 1 88.75 525 LYS B C 1
ATOM 9189 O O . LYS B 1 525 ? 19.031 -53.75 -39.562 1 88.75 525 LYS B O 1
ATOM 9194 N N . SER B 1 526 ? 17.688 -55.531 -39.469 1 93.75 526 SER B N 1
ATOM 9195 C CA . SER B 1 526 ? 16.438 -54.781 -39.375 1 93.75 526 SER B CA 1
ATOM 9196 C C . SER B 1 526 ? 15.789 -55 -38 1 93.75 526 SER B C 1
ATOM 9198 O O . SER B 1 526 ? 15.906 -56.094 -37.406 1 93.75 526 SER B O 1
ATOM 9200 N N . TYR B 1 527 ? 15.203 -53.969 -37.5 1 94.25 527 TYR B N 1
ATOM 9201 C CA . TYR B 1 527 ? 14.648 -54.031 -36.156 1 94.25 527 TYR B CA 1
ATOM 9202 C C . TYR B 1 527 ? 13.172 -53.625 -36.156 1 94.25 527 TYR B C 1
ATOM 9204 O O . TYR B 1 527 ? 12.727 -52.906 -37.031 1 94.25 527 TYR B O 1
ATOM 9212 N N . LEU B 1 528 ? 12.453 -54.156 -35.281 1 95.69 528 LEU B N 1
ATOM 9213 C CA . LEU B 1 528 ? 11.109 -53.75 -34.875 1 95.69 528 LEU B CA 1
ATOM 9214 C C . LEU B 1 528 ? 11.086 -53.25 -33.438 1 95.69 528 LEU B C 1
ATOM 9216 O O . LEU B 1 528 ? 11.25 -54.062 -32.5 1 95.69 528 LEU B O 1
ATOM 9220 N N . ILE B 1 529 ? 10.898 -51.906 -33.344 1 91.44 529 ILE B N 1
ATOM 9221 C CA . ILE B 1 529 ? 11.039 -51.312 -32 1 91.44 529 ILE B CA 1
ATOM 9222 C C . ILE B 1 529 ? 9.672 -50.938 -31.438 1 91.44 529 ILE B C 1
ATOM 9224 O O . ILE B 1 529 ? 8.664 -51.031 -32.156 1 91.44 529 ILE B O 1
ATOM 9228 N N . ASP B 1 530 ? 9.602 -50.625 -30.094 1 89.62 530 ASP B N 1
ATOM 9229 C CA . ASP B 1 530 ? 8.453 -50.094 -29.375 1 89.62 530 ASP B CA 1
ATOM 9230 C C . ASP B 1 530 ? 7.41 -51.188 -29.109 1 89.62 530 ASP B C 1
ATOM 9232 O O . ASP B 1 530 ? 6.391 -51.25 -29.797 1 89.62 530 ASP B O 1
ATOM 9236 N N . TRP B 1 531 ? 7.52 -51.812 -28.125 1 92.5 531 TRP B N 1
ATOM 9237 C CA . TRP B 1 531 ? 6.715 -53 -27.828 1 92.5 531 TRP B CA 1
ATOM 9238 C C . TRP B 1 531 ? 5.688 -52.719 -26.75 1 92.5 531 TRP B C 1
ATOM 9240 O O . TRP B 1 531 ? 5.223 -53.625 -26.062 1 92.5 531 TRP B O 1
ATOM 9250 N N . GLU B 1 532 ? 5.344 -51.5 -26.656 1 89.38 532 GLU B N 1
ATOM 9251 C CA . GLU B 1 532 ? 4.523 -51.062 -25.531 1 89.38 532 GLU B CA 1
ATOM 9252 C C . GLU B 1 532 ? 3.115 -51.656 -25.609 1 89.38 532 GLU B C 1
ATOM 9254 O O . GLU B 1 532 ? 2.479 -51.906 -24.594 1 89.38 532 GLU B O 1
ATOM 9259 N N . TYR B 1 533 ? 2.639 -51.969 -26.797 1 92.56 533 TYR B N 1
ATOM 9260 C CA . TYR B 1 533 ? 1.279 -52.469 -26.953 1 92.56 533 TYR B CA 1
ATOM 9261 C C . TYR B 1 533 ? 1.282 -53.938 -27.25 1 92.56 533 TYR B C 1
ATOM 9263 O O . TYR B 1 533 ? 0.225 -54.562 -27.453 1 92.56 533 TYR B O 1
ATOM 9271 N N . SER B 1 534 ? 2.369 -54.594 -27.281 1 95.44 534 SER B N 1
ATOM 9272 C CA . SER B 1 534 ? 2.516 -55.969 -27.75 1 95.44 534 SER B CA 1
ATOM 9273 C C . SER B 1 534 ? 1.702 -56.938 -26.906 1 95.44 534 SER B C 1
ATOM 9275 O O . SER B 1 534 ? 1.44 -56.688 -25.734 1 95.44 534 SER B O 1
ATOM 9277 N N . GLY B 1 535 ? 1.238 -58.031 -27.531 1 95.62 535 GLY B N 1
ATOM 9278 C CA . GLY B 1 535 ? 0.455 -59.062 -26.906 1 95.62 535 GLY B CA 1
ATOM 9279 C C . GLY B 1 535 ? 0.012 -60.156 -27.875 1 95.62 535 GLY B C 1
ATOM 9280 O O . GLY B 1 535 ? 0.224 -60.031 -29.078 1 95.62 535 GLY B O 1
ATOM 9281 N N . MET B 1 536 ? -0.559 -61.219 -27.281 1 96.38 536 MET B N 1
ATOM 9282 C CA . MET B 1 536 ? -1.11 -62.281 -28.125 1 96.38 536 MET B CA 1
ATOM 9283 C C . MET B 1 536 ? -2.332 -61.781 -28.891 1 96.38 536 MET B C 1
ATOM 9285 O O . MET B 1 536 ? -3.205 -61.125 -28.312 1 96.38 536 MET B O 1
ATOM 9289 N N . ASN B 1 537 ? -2.383 -62 -30.203 1 96.56 537 ASN B N 1
ATOM 9290 C CA . ASN B 1 537 ? -3.482 -61.562 -31.062 1 96.56 537 ASN B CA 1
ATOM 9291 C C . ASN B 1 537 ? -3.473 -62.312 -32.406 1 96.56 537 ASN B C 1
ATOM 9293 O O . ASN B 1 537 ? -2.578 -63.125 -32.656 1 96.56 537 ASN B O 1
ATOM 9297 N N . ASP B 1 538 ? -4.566 -62.125 -33.188 1 96.5 538 ASP B N 1
ATOM 9298 C CA . ASP B 1 538 ? -4.586 -62.625 -34.562 1 96.5 538 ASP B CA 1
ATOM 9299 C C . ASP B 1 538 ? -3.486 -61.969 -35.406 1 96.5 538 ASP B C 1
ATOM 9301 O O . ASP B 1 538 ? -3.324 -60.75 -35.375 1 96.5 538 ASP B O 1
ATOM 9305 N N . LEU B 1 539 ? -2.713 -62.812 -36.094 1 96.56 539 LEU B N 1
ATOM 9306 C CA . LEU B 1 539 ? -1.6 -62.281 -36.875 1 96.56 539 LEU B CA 1
ATOM 9307 C C . LEU B 1 539 ? -2.084 -61.25 -37.875 1 96.56 539 LEU B C 1
ATOM 9309 O O . LEU B 1 539 ? -1.34 -60.344 -38.25 1 96.56 539 LEU B O 1
ATOM 9313 N N . ALA B 1 540 ? -3.359 -61.375 -38.312 1 97.12 540 ALA B N 1
ATOM 9314 C CA . ALA B 1 540 ? -3.926 -60.469 -39.312 1 97.12 540 ALA B CA 1
ATOM 9315 C C . ALA B 1 540 ? -3.967 -59.031 -38.75 1 97.12 540 ALA B C 1
ATOM 9317 O O . ALA B 1 540 ? -4 -58.062 -39.531 1 97.12 540 ALA B O 1
ATOM 9318 N N . TRP B 1 541 ? -3.975 -58.906 -37.469 1 97.62 541 TRP B N 1
ATOM 9319 C CA . TRP B 1 541 ? -3.969 -57.562 -36.875 1 97.62 541 TRP B CA 1
ATOM 9320 C C . TRP B 1 541 ? -2.73 -56.781 -37.312 1 97.62 541 TRP B C 1
ATOM 9322 O O . TRP B 1 541 ? -2.838 -55.656 -37.812 1 97.62 541 TRP B O 1
ATOM 9332 N N . ASP B 1 542 ? -1.581 -57.344 -37.094 1 98.25 542 ASP B N 1
ATOM 9333 C CA . ASP B 1 542 ? -0.323 -56.656 -37.406 1 98.25 542 ASP B CA 1
ATOM 9334 C C . ASP B 1 542 ? -0.252 -56.312 -38.875 1 98.25 542 ASP B C 1
ATOM 9336 O O . ASP B 1 542 ? 0.226 -55.219 -39.25 1 98.25 542 ASP B O 1
ATOM 9340 N N . LEU B 1 543 ? -0.695 -57.219 -39.688 1 97.75 543 LEU B N 1
ATOM 9341 C CA . LEU B 1 543 ? -0.667 -57 -41.125 1 97.75 543 LEU B CA 1
ATOM 9342 C C . LEU B 1 543 ? -1.616 -55.875 -41.531 1 97.75 543 LEU B C 1
ATOM 9344 O O . LEU B 1 543 ? -1.26 -55 -42.312 1 97.75 543 LEU B O 1
ATOM 9348 N N . ALA B 1 544 ? -2.809 -55.938 -40.938 1 97.56 544 ALA B N 1
ATOM 9349 C CA . ALA B 1 544 ? -3.789 -54.875 -41.188 1 97.56 544 ALA B CA 1
ATOM 9350 C C . ALA B 1 544 ? -3.258 -53.5 -40.75 1 97.56 544 ALA B C 1
ATOM 9352 O O . ALA B 1 544 ? -3.393 -52.531 -41.469 1 97.56 544 ALA B O 1
ATOM 9353 N N . ALA B 1 545 ? -2.66 -53.5 -39.594 1 97.25 545 ALA B N 1
ATOM 9354 C CA . ALA B 1 545 ? -2.145 -52.281 -39.031 1 97.25 545 ALA B CA 1
ATOM 9355 C C . ALA B 1 545 ? -1.058 -51.656 -39.906 1 97.25 545 ALA B C 1
ATOM 9357 O O . ALA B 1 545 ? -1.067 -50.469 -40.188 1 97.25 545 ALA B O 1
ATOM 9358 N N . HIS B 1 546 ? -0.113 -52.469 -40.25 1 97.25 546 HIS B N 1
ATOM 9359 C CA . HIS B 1 546 ? 0.985 -52 -41.094 1 97.25 546 HIS B CA 1
ATOM 9360 C C . HIS B 1 546 ? 0.475 -51.438 -42.406 1 97.25 546 HIS B C 1
ATOM 9362 O O . HIS B 1 546 ? 0.888 -50.344 -42.844 1 97.25 546 HIS B O 1
ATOM 9368 N N . SER B 1 547 ? -0.4 -52.188 -43.062 1 97.06 547 SER B N 1
ATOM 9369 C CA . SER B 1 547 ? -0.99 -51.75 -44.344 1 97.06 547 SER B CA 1
ATOM 9370 C C . SER B 1 547 ? -1.7 -50.406 -44.156 1 97.06 547 SER B C 1
ATOM 9372 O O . SER B 1 547 ? -1.523 -49.5 -44.969 1 97.06 547 SER B O 1
ATOM 9374 N N . LEU B 1 548 ? -2.467 -50.312 -43.125 1 95.88 548 LEU B N 1
ATOM 9375 C CA . LEU B 1 548 ? -3.236 -49.094 -42.844 1 95.88 548 LEU B CA 1
ATOM 9376 C C . LEU B 1 548 ? -2.314 -47.938 -42.562 1 95.88 548 LEU B C 1
ATOM 9378 O O . LEU B 1 548 ? -2.494 -46.844 -43.156 1 95.88 548 LEU B O 1
ATOM 9382 N N . GLU B 1 549 ? -1.341 -48.062 -41.719 1 94.25 549 GLU B N 1
ATOM 9383 C CA . GLU B 1 549 ? -0.459 -46.969 -41.281 1 94.25 549 GLU B CA 1
ATOM 9384 C C . GLU B 1 549 ? 0.46 -46.531 -42.406 1 94.25 549 GLU B C 1
ATOM 9386 O O . GLU B 1 549 ? 0.851 -45.344 -42.438 1 94.25 549 GLU B O 1
ATOM 9391 N N . CYS B 1 550 ? 0.794 -47.375 -43.25 1 93.25 550 CYS B N 1
ATOM 9392 C CA . CYS B 1 550 ? 1.646 -47.031 -44.406 1 93.25 550 CYS B CA 1
ATOM 9393 C C . CYS B 1 550 ? 0.828 -46.406 -45.531 1 93.25 550 CYS B C 1
ATOM 9395 O O . CYS B 1 550 ? 1.389 -45.875 -46.469 1 93.25 550 CYS B O 1
ATOM 9397 N N . GLY B 1 551 ? -0.491 -46.531 -45.469 1 92.44 551 GLY B N 1
ATOM 9398 C CA . GLY B 1 551 ? -1.338 -46.031 -46.531 1 92.44 551 GLY B CA 1
ATOM 9399 C C . GLY B 1 551 ? -1.203 -46.812 -47.812 1 92.44 551 GLY B C 1
ATOM 9400 O O . GLY B 1 551 ? -1.136 -46.219 -48.906 1 92.44 551 GLY B O 1
ATOM 9401 N N . PHE B 1 552 ? -1.09 -48.062 -47.781 1 94.69 552 PHE B N 1
ATOM 9402 C CA . PHE B 1 552 ? -0.926 -48.906 -48.969 1 94.69 552 PHE B CA 1
ATOM 9403 C C . PHE B 1 552 ? -2.156 -48.812 -49.844 1 94.69 552 PHE B C 1
ATOM 9405 O O . PHE B 1 552 ? -3.287 -48.812 -49.375 1 94.69 552 PHE B O 1
ATOM 9412 N N . SER B 1 553 ? -1.931 -48.688 -51.156 1 92.62 553 SER B N 1
ATOM 9413 C CA . SER B 1 553 ? -2.99 -48.938 -52.125 1 92.62 553 SER B CA 1
ATOM 9414 C C . SER B 1 553 ? -3.387 -50.406 -52.156 1 92.62 553 SER B C 1
ATOM 9416 O O . SER B 1 553 ? -2.727 -51.25 -51.531 1 92.62 553 SER B O 1
ATOM 9418 N N . GLN B 1 554 ? -4.508 -50.719 -52.875 1 92.12 554 GLN B N 1
ATOM 9419 C CA . GLN B 1 554 ? -4.945 -52.125 -52.969 1 92.12 554 GLN B CA 1
ATOM 9420 C C . GLN B 1 554 ? -3.861 -53 -53.594 1 92.12 554 GLN B C 1
ATOM 9422 O O . GLN B 1 554 ? -3.627 -54.125 -53.125 1 92.12 554 GLN B O 1
ATOM 9427 N N . GLU B 1 555 ? -3.201 -52.469 -54.562 1 93 555 GLU B N 1
ATOM 9428 C CA . GLU B 1 555 ? -2.129 -53.219 -55.219 1 93 555 GLU B CA 1
ATOM 9429 C C . GLU B 1 555 ? -0.955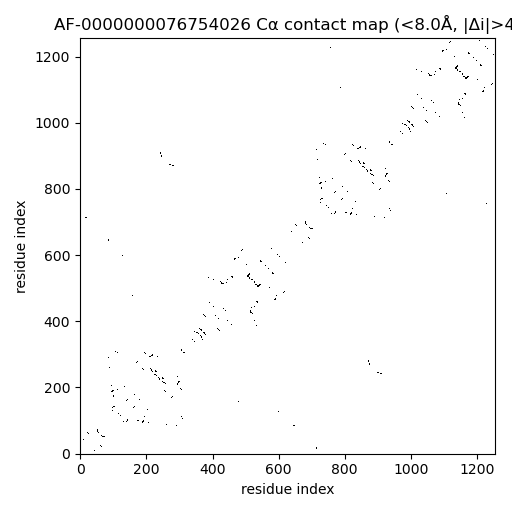 -53.438 -54.25 1 93 555 GLU B C 1
ATOM 9431 O O . GLU B 1 555 ? -0.373 -54.531 -54.25 1 93 555 GLU B O 1
ATOM 9436 N N . GLN B 1 556 ? -0.65 -52.438 -53.562 1 94.19 556 GLN B N 1
ATOM 9437 C CA . GLN B 1 556 ? 0.451 -52.5 -52.594 1 94.19 556 GLN B CA 1
ATOM 9438 C C . GLN B 1 556 ? 0.13 -53.469 -51.469 1 94.19 556 GLN B C 1
ATOM 9440 O O . GLN B 1 556 ? 0.994 -54.25 -51.031 1 94.19 556 GLN B O 1
ATOM 9445 N N . GLU B 1 557 ? -1.079 -53.438 -51 1 95.94 557 GLU B N 1
ATOM 9446 C CA . GLU B 1 557 ? -1.516 -54.344 -49.938 1 95.94 557 GLU B CA 1
ATOM 9447 C C . GLU B 1 557 ? -1.46 -55.812 -50.438 1 95.94 557 GLU B C 1
ATOM 9449 O O . GLU B 1 557 ? -1.037 -56.688 -49.688 1 95.94 557 GLU B O 1
ATOM 9454 N N . ASP B 1 558 ? -1.865 -56 -51.688 1 94.75 558 ASP B N 1
ATOM 9455 C CA . ASP B 1 558 ? -1.802 -57.344 -52.281 1 94.75 558 ASP B CA 1
ATOM 9456 C C . ASP B 1 558 ? -0.359 -57.844 -52.375 1 94.75 558 ASP B C 1
ATOM 9458 O O . ASP B 1 558 ? -0.076 -59 -52.062 1 94.75 558 ASP B O 1
ATOM 9462 N N . ARG B 1 559 ? 0.48 -56.969 -52.812 1 93.69 559 ARG B N 1
ATOM 9463 C CA . ARG B 1 559 ? 1.896 -57.312 -52.875 1 93.69 559 ARG B CA 1
ATOM 9464 C C . ARG B 1 559 ? 2.455 -57.625 -51.5 1 93.69 559 ARG B C 1
ATOM 9466 O O . ARG B 1 559 ? 3.193 -58.594 -51.312 1 93.69 559 ARG B O 1
ATOM 9473 N N . PHE B 1 560 ? 2.111 -56.844 -50.562 1 96.38 560 PHE B N 1
ATOM 9474 C CA . PHE B 1 560 ? 2.521 -57 -49.156 1 96.38 560 PHE B CA 1
ATOM 9475 C C . PHE B 1 560 ? 2.1 -58.344 -48.625 1 96.38 560 PHE B C 1
ATOM 9477 O O . PHE B 1 560 ? 2.91 -59.062 -48.062 1 96.38 560 PHE B O 1
ATOM 9484 N N . LEU B 1 561 ? 0.826 -58.688 -48.844 1 96.62 561 LEU B N 1
ATOM 9485 C CA . LEU B 1 561 ? 0.29 -59.969 -48.375 1 96.62 561 LEU B CA 1
ATOM 9486 C C . LEU B 1 561 ? 0.942 -61.125 -49.094 1 96.62 561 LEU B C 1
ATOM 9488 O O . LEU B 1 561 ? 1.2 -62.188 -48.469 1 96.62 561 LEU B O 1
ATOM 9492 N N . SER B 1 562 ? 1.213 -60.938 -50.406 1 96 562 SER B N 1
ATOM 9493 C CA . SER B 1 562 ? 1.89 -61.969 -51.156 1 96 562 SER B CA 1
ATOM 9494 C C . SER B 1 562 ? 3.285 -62.25 -50.625 1 96 562 SER B C 1
ATOM 9496 O O . SER B 1 562 ? 3.691 -63.406 -50.5 1 96 562 SER B O 1
ATOM 9498 N N . LEU B 1 563 ? 3.953 -61.188 -50.344 1 95.69 563 LEU B N 1
ATOM 9499 C CA . LEU B 1 563 ? 5.293 -61.312 -49.781 1 95.69 563 LEU B CA 1
ATOM 9500 C C . LEU B 1 563 ? 5.242 -62 -48.406 1 95.69 563 LEU B C 1
ATOM 9502 O O . LEU B 1 563 ? 6.078 -62.844 -48.094 1 95.69 563 LEU B O 1
ATOM 9506 N N . TYR B 1 564 ? 4.262 -61.625 -47.625 1 96.88 564 TYR B N 1
ATOM 9507 C CA . TYR B 1 564 ? 4.129 -62.25 -46.312 1 96.88 564 TYR B CA 1
ATOM 9508 C C . TYR B 1 564 ? 3.889 -63.75 -46.406 1 96.88 564 TYR B C 1
ATOM 9510 O O . TYR B 1 564 ? 4.449 -64.5 -45.625 1 96.88 564 TYR B O 1
ATOM 9518 N N . CYS B 1 565 ? 3.066 -64.125 -47.406 1 95 565 CYS B N 1
ATOM 9519 C CA . CYS B 1 565 ? 2.715 -65.5 -47.594 1 95 565 CYS B CA 1
ATOM 9520 C C . CYS B 1 565 ? 3.762 -66.25 -48.438 1 95 565 CYS B C 1
ATOM 9522 O O . CYS B 1 565 ? 3.535 -67.375 -48.906 1 95 565 CYS B O 1
ATOM 9524 N N . GLN B 1 566 ? 4.832 -65.5 -48.75 1 92.31 566 GLN B N 1
ATOM 9525 C CA . GLN B 1 566 ? 5.953 -66.062 -49.5 1 92.31 566 GLN B CA 1
ATOM 9526 C C . GLN B 1 566 ? 5.504 -66.562 -50.875 1 92.31 566 GLN B C 1
ATOM 9528 O O . GLN B 1 566 ? 5.812 -67.688 -51.25 1 92.31 566 GLN B O 1
ATOM 9533 N N . ASP B 1 567 ? 4.73 -65.812 -51.438 1 86 567 ASP B N 1
ATOM 9534 C CA . ASP B 1 567 ? 4.273 -65.938 -52.812 1 86 567 ASP B CA 1
ATOM 9535 C C . ASP B 1 567 ? 3.33 -67.125 -52.938 1 86 567 ASP B C 1
ATOM 9537 O O . ASP B 1 567 ? 3.129 -67.688 -54.031 1 86 567 ASP B O 1
ATOM 9541 N N . GLN B 1 568 ? 2.844 -67.562 -51.844 1 89.25 568 GLN B N 1
ATOM 9542 C CA . GLN B 1 568 ? 1.735 -68.5 -51.875 1 89.25 568 GLN B CA 1
ATOM 9543 C C . GLN B 1 568 ? 0.395 -67.812 -52 1 89.25 568 GLN B C 1
ATOM 9545 O O . GLN B 1 568 ? 0.334 -66.562 -51.875 1 89.25 568 GLN B O 1
ATOM 9550 N N . GLU B 1 569 ? -0.567 -68.625 -52.219 1 90.62 569 GLU B N 1
ATOM 9551 C CA . GLU B 1 569 ? -1.902 -68.062 -52.375 1 90.62 569 GLU B CA 1
ATOM 9552 C C . GLU B 1 569 ? -2.367 -67.375 -51.062 1 90.62 569 GLU B C 1
ATOM 9554 O O . GLU B 1 569 ? -2.236 -67.938 -50 1 90.62 569 GLU B O 1
ATOM 9559 N N . VAL B 1 570 ? -2.801 -66.125 -51.156 1 93.5 570 VAL B N 1
ATOM 9560 C CA . VAL B 1 570 ? -3.342 -65.375 -50.031 1 93.5 570 VAL B CA 1
ATOM 9561 C C . VAL B 1 570 ? -4.797 -65.75 -49.781 1 93.5 570 VAL B C 1
ATOM 9563 O O . VAL B 1 570 ? -5.645 -65.562 -50.656 1 93.5 570 VAL B O 1
ATOM 9566 N N . PRO B 1 571 ? -5.074 -66.312 -48.688 1 93.06 571 PRO B N 1
ATOM 9567 C CA . PRO B 1 571 ? -6.457 -66.75 -48.438 1 93.06 571 PRO B CA 1
ATOM 9568 C C . PRO B 1 571 ? -7.426 -65.562 -48.406 1 93.06 571 PRO B C 1
ATOM 9570 O O . PRO B 1 571 ? -7.082 -64.438 -47.906 1 93.06 571 PRO B O 1
ATOM 9573 N N . ASP B 1 572 ? -8.617 -65.688 -48.969 1 91.31 572 ASP B N 1
ATOM 9574 C CA . ASP B 1 572 ? -9.648 -64.688 -48.969 1 91.31 572 ASP B CA 1
ATOM 9575 C C . ASP B 1 572 ? -10.031 -64.312 -47.531 1 91.31 572 ASP B C 1
ATOM 9577 O O . ASP B 1 572 ? -10.352 -63.125 -47.281 1 91.31 572 ASP B O 1
ATOM 9581 N N . SER B 1 573 ? -9.961 -65.25 -46.719 1 94.25 573 SER B N 1
ATOM 9582 C CA . SER B 1 573 ? -10.281 -65 -45.312 1 94.25 573 SER B CA 1
ATOM 9583 C C . SER B 1 573 ? -9.305 -63.969 -44.719 1 94.25 573 SER B C 1
ATOM 9585 O O . SER B 1 573 ? -9.695 -63.125 -43.906 1 94.25 573 SER B O 1
ATOM 9587 N N . LEU B 1 574 ? -8.07 -64 -45.125 1 95.25 574 LEU B N 1
ATOM 9588 C CA . LEU B 1 574 ? -7.07 -63.094 -44.625 1 95.25 574 LEU B CA 1
ATOM 9589 C C . LEU B 1 574 ? -7.363 -61.688 -45.125 1 95.25 574 LEU B C 1
ATOM 9591 O O . LEU B 1 574 ? -7.254 -60.719 -44.375 1 95.25 574 LEU B O 1
ATOM 9595 N N . LYS B 1 575 ? -7.773 -61.531 -46.375 1 94.31 575 LYS B N 1
ATOM 9596 C CA . LYS B 1 575 ? -8.125 -60.25 -46.938 1 94.31 575 LYS B CA 1
ATOM 9597 C C . LYS B 1 575 ? -9.32 -59.625 -46.188 1 94.31 575 LYS B C 1
ATOM 9599 O O . LYS B 1 575 ? -9.328 -58.438 -45.906 1 94.31 575 LYS B O 1
ATOM 9604 N N . THR B 1 576 ? -10.289 -60.5 -45.938 1 94.38 576 THR B N 1
ATOM 9605 C CA . THR B 1 576 ? -11.469 -60.031 -45.219 1 94.38 576 THR B CA 1
ATOM 9606 C C . THR B 1 576 ? -11.102 -59.594 -43.781 1 94.38 576 THR B C 1
ATOM 9608 O O . THR B 1 576 ? -11.547 -58.531 -43.344 1 94.38 576 THR B O 1
ATOM 9611 N N . LYS B 1 577 ? -10.281 -60.312 -43.156 1 95.88 577 LYS B N 1
ATOM 9612 C CA . LYS B 1 577 ? -9.852 -59.969 -41.781 1 95.88 577 LYS B CA 1
ATOM 9613 C C . LYS B 1 577 ? -9.07 -58.656 -41.781 1 95.88 577 LYS B C 1
ATOM 9615 O O . LYS B 1 577 ? -9.203 -57.844 -40.875 1 95.88 577 LYS B O 1
ATOM 9620 N N . LEU B 1 578 ? -8.273 -58.469 -42.812 1 96.44 578 LEU B N 1
ATOM 9621 C CA . LEU B 1 578 ? -7.496 -57.219 -42.875 1 96.44 578 LEU B CA 1
ATOM 9622 C C . LEU B 1 578 ? -8.414 -56 -42.875 1 96.44 578 LEU B C 1
ATOM 9624 O O . LEU B 1 578 ? -8.172 -55.062 -42.125 1 96.44 578 LEU B O 1
ATOM 9628 N N . LEU B 1 579 ? -9.414 -56.062 -43.688 1 95.69 579 LEU B N 1
ATOM 9629 C CA . LEU B 1 579 ? -10.352 -54.938 -43.719 1 95.69 579 LEU B CA 1
ATOM 9630 C C . LEU B 1 579 ? -11.039 -54.75 -42.375 1 95.69 579 LEU B C 1
ATOM 9632 O O . LEU B 1 579 ? -11.156 -53.625 -41.906 1 95.69 579 LEU B O 1
ATOM 9636 N N . ILE B 1 580 ? -11.484 -55.844 -41.812 1 96.19 580 ILE B N 1
ATOM 9637 C CA . ILE B 1 580 ? -12.156 -55.75 -40.5 1 96.19 580 ILE B CA 1
ATOM 9638 C C . ILE B 1 580 ? -11.211 -55.156 -39.469 1 96.19 580 ILE B C 1
ATOM 9640 O O . ILE B 1 580 ? -11.586 -54.25 -38.75 1 96.19 580 ILE B O 1
ATOM 9644 N N . TYR B 1 581 ? -9.992 -55.625 -39.406 1 97.31 581 TYR B N 1
ATOM 9645 C CA . TYR B 1 581 ? -9.047 -55.156 -38.406 1 97.31 581 TYR B CA 1
ATOM 9646 C C . TYR B 1 581 ? -8.625 -53.719 -38.719 1 97.31 581 TYR B C 1
ATOM 9648 O O . TYR B 1 581 ? -8.328 -52.969 -37.781 1 97.31 581 TYR B O 1
ATOM 9656 N N . GLN B 1 582 ? -8.562 -53.281 -39.938 1 97.38 582 GLN B N 1
ATOM 9657 C CA . GLN B 1 582 ? -8.305 -51.875 -40.25 1 97.38 582 GLN B CA 1
ATOM 9658 C C . GLN B 1 582 ? -9.383 -51 -39.656 1 97.38 582 GLN B C 1
ATOM 9660 O O . GLN B 1 582 ? -9.086 -49.906 -39.125 1 97.38 582 GLN B O 1
ATOM 9665 N N . ILE B 1 583 ? -10.633 -51.438 -39.75 1 97.06 583 ILE B N 1
ATOM 9666 C CA . ILE B 1 583 ? -11.75 -50.688 -39.156 1 97.06 583 ILE B CA 1
ATOM 9667 C C . ILE B 1 583 ? -11.57 -50.625 -37.656 1 97.06 583 ILE B C 1
ATOM 9669 O O . ILE B 1 583 ? -11.672 -49.562 -37.062 1 97.06 583 ILE B O 1
ATOM 9673 N N . CYS B 1 584 ? -11.227 -51.75 -37.094 1 96.94 584 CYS B N 1
ATOM 9674 C CA . CYS B 1 584 ? -11.07 -51.812 -35.656 1 96.94 584 CYS B CA 1
ATOM 9675 C C . CYS B 1 584 ? -9.914 -50.938 -35.156 1 96.94 584 CYS B C 1
ATOM 9677 O O . CYS B 1 584 ? -10.016 -50.281 -34.125 1 96.94 584 CYS B O 1
ATOM 9679 N N . GLN B 1 585 ? -8.828 -50.969 -35.812 1 96.25 585 GLN B N 1
ATOM 9680 C CA . GLN B 1 585 ? -7.664 -50.156 -35.469 1 96.25 585 GLN B CA 1
ATOM 9681 C C . GLN B 1 585 ? -8 -48.656 -35.5 1 96.25 585 GLN B C 1
ATOM 9683 O O . GLN B 1 585 ? -7.684 -47.938 -34.531 1 96.25 585 GLN B O 1
ATOM 9688 N N . ASP B 1 586 ? -8.539 -48.25 -36.562 1 96.62 586 ASP B N 1
ATOM 9689 C CA . ASP B 1 586 ? -8.906 -46.844 -36.688 1 96.62 586 ASP B CA 1
ATOM 9690 C C . ASP B 1 586 ? -9.859 -46.438 -35.562 1 96.62 586 ASP B C 1
ATOM 9692 O O . ASP B 1 586 ? -9.711 -45.375 -35 1 96.62 586 ASP B O 1
ATOM 9696 N N . PHE B 1 587 ? -10.789 -47.281 -35.281 1 96.5 587 PHE B N 1
ATOM 9697 C CA . PHE B 1 587 ? -11.742 -47 -34.219 1 96.5 587 PHE B CA 1
ATOM 9698 C C . PHE B 1 587 ? -11.047 -46.969 -32.844 1 96.5 587 PHE B C 1
ATOM 9700 O O . PHE B 1 587 ? -11.227 -46.031 -32.062 1 96.5 587 PHE B O 1
ATOM 9707 N N . LEU B 1 588 ? -10.242 -47.938 -32.594 1 95.94 588 LEU B N 1
ATOM 9708 C CA . LEU B 1 588 ? -9.523 -48.031 -31.328 1 95.94 588 LEU B CA 1
ATOM 9709 C C . LEU B 1 588 ? -8.648 -46.812 -31.078 1 95.94 588 LEU B C 1
ATOM 9711 O O . LEU B 1 588 ? -8.727 -46.188 -30.016 1 95.94 588 LEU B O 1
ATOM 9715 N N . TRP B 1 589 ? -7.824 -46.469 -32.031 1 94.06 589 TRP B N 1
ATOM 9716 C CA . TRP B 1 589 ? -6.855 -45.406 -31.844 1 94.06 589 TRP B CA 1
ATOM 9717 C C . TRP B 1 589 ? -7.539 -44.031 -31.859 1 94.06 589 TRP B C 1
ATOM 9719 O O . TRP B 1 589 ? -7 -43.031 -31.359 1 94.06 589 TRP B O 1
ATOM 9729 N N . SER B 1 590 ? -8.727 -43.969 -32.438 1 94.31 590 SER B N 1
ATOM 9730 C CA . SER B 1 590 ? -9.508 -42.75 -32.344 1 94.31 590 SER B CA 1
ATOM 9731 C C . SER B 1 590 ? -9.969 -42.531 -30.891 1 94.31 590 SER B C 1
ATOM 9733 O O . SER B 1 590 ? -9.93 -41.406 -30.391 1 94.31 590 SER B O 1
ATOM 9735 N N . VAL B 1 591 ? -10.398 -43.625 -30.234 1 93.31 591 VAL B N 1
ATOM 9736 C CA . VAL B 1 591 ? -10.812 -43.5 -28.844 1 93.31 591 VAL B CA 1
ATOM 9737 C C . VAL B 1 591 ? -9.594 -43.219 -27.969 1 93.31 591 VAL B C 1
ATOM 9739 O O . VAL B 1 591 ? -9.672 -42.406 -27.047 1 93.31 591 VAL B O 1
ATOM 9742 N N . TRP B 1 592 ? -8.523 -43.844 -28.25 1 90.19 592 TRP B N 1
ATOM 9743 C CA . TRP B 1 592 ? -7.246 -43.594 -27.594 1 90.19 592 TRP B CA 1
ATOM 9744 C C . TRP B 1 592 ? -6.887 -42.094 -27.656 1 90.19 592 TRP B C 1
ATOM 9746 O O . TRP B 1 592 ? -6.477 -41.5 -26.672 1 90.19 592 TRP B O 1
ATOM 9756 N N . THR B 1 593 ? -7.051 -41.562 -28.766 1 86.94 593 THR B N 1
ATOM 9757 C CA . THR B 1 593 ? -6.723 -40.156 -29.016 1 86.94 593 THR B CA 1
ATOM 9758 C C . THR B 1 593 ? -7.602 -39.25 -28.172 1 86.94 593 THR B C 1
ATOM 9760 O O . THR B 1 593 ? -7.125 -38.25 -27.625 1 86.94 593 THR B O 1
ATOM 9763 N N . ILE B 1 594 ? -8.875 -39.656 -28.109 1 85.38 594 ILE B N 1
ATOM 9764 C CA . ILE B 1 594 ? -9.797 -38.844 -27.297 1 85.38 594 ILE B CA 1
ATOM 9765 C C . ILE B 1 594 ? -9.289 -38.75 -25.859 1 85.38 594 ILE B C 1
ATOM 9767 O O . ILE B 1 594 ? -9.227 -37.688 -25.281 1 85.38 594 ILE B O 1
ATOM 9771 N N . PHE B 1 595 ? -8.875 -39.875 -25.344 1 82.06 595 PHE B N 1
ATOM 9772 C CA . PHE B 1 595 ? -8.398 -39.906 -23.953 1 82.06 595 PHE B CA 1
ATOM 9773 C C . PHE B 1 595 ? -7.098 -39.125 -23.828 1 82.06 595 PHE B C 1
ATOM 9775 O O . PHE B 1 595 ? -6.961 -38.281 -22.922 1 82.06 595 PHE B O 1
ATOM 9782 N N . LYS B 1 596 ? -6.137 -39.406 -24.688 1 77.19 596 LYS B N 1
ATOM 9783 C CA . LYS B 1 596 ? -4.82 -38.781 -24.609 1 77.19 596 LYS B CA 1
ATOM 9784 C C . LYS B 1 596 ? -4.93 -37.25 -24.766 1 77.19 596 LYS B C 1
ATOM 9786 O O . LYS B 1 596 ? -4.215 -36.5 -24.094 1 77.19 596 LYS B O 1
ATOM 9791 N N . GLU B 1 597 ? -5.785 -36.875 -25.672 1 74.38 597 GLU B N 1
ATOM 9792 C CA . GLU B 1 597 ? -5.984 -35.438 -25.875 1 74.38 597 GLU B CA 1
ATOM 9793 C C . GLU B 1 597 ? -6.672 -34.812 -24.672 1 74.38 597 GLU B C 1
ATOM 9795 O O . GLU B 1 597 ? -6.434 -33.625 -24.375 1 74.38 597 GLU B O 1
ATOM 9800 N N . SER B 1 598 ? -7.496 -35.656 -24.016 1 70.56 598 SER B N 1
ATOM 9801 C CA . SER B 1 598 ? -8.125 -35.188 -22.797 1 70.56 598 SER B CA 1
ATOM 9802 C C . SER B 1 598 ? -7.09 -34.969 -21.688 1 70.56 598 SER B C 1
ATOM 9804 O O . SER B 1 598 ? -7.324 -34.219 -20.75 1 70.56 598 SER B O 1
ATOM 9806 N N . ARG B 1 599 ? -5.898 -35.594 -21.891 1 63.44 599 ARG B N 1
ATOM 9807 C CA . ARG B 1 599 ? -4.836 -35.5 -20.891 1 63.44 599 ARG B CA 1
ATOM 9808 C C . ARG B 1 599 ? -3.795 -34.469 -21.297 1 63.44 599 ARG B C 1
ATOM 9810 O O . ARG B 1 599 ? -2.715 -34.406 -20.703 1 63.44 599 ARG B O 1
ATOM 9817 N N . GLY B 1 600 ? -4.059 -33.812 -22.359 1 58.81 600 GLY B N 1
ATOM 9818 C CA . GLY B 1 600 ? -3.238 -32.656 -22.703 1 58.81 600 GLY B CA 1
ATOM 9819 C C . GLY B 1 600 ? -2.428 -32.844 -23.969 1 58.81 600 GLY B C 1
ATOM 9820 O O . GLY B 1 600 ? -1.708 -31.938 -24.391 1 58.81 600 GLY B O 1
ATOM 9821 N N . ASP B 1 601 ? -2.541 -33.969 -24.578 1 65.56 601 ASP B N 1
ATOM 9822 C CA . ASP B 1 601 ? -1.846 -34.219 -25.844 1 65.56 601 ASP B CA 1
ATOM 9823 C C . ASP B 1 601 ? -2.629 -33.625 -27.031 1 65.56 601 ASP B C 1
ATOM 9825 O O . ASP B 1 601 ? -3.82 -33.344 -26.906 1 65.56 601 ASP B O 1
ATOM 9829 N N . ASP B 1 602 ? -1.952 -33.219 -28.016 1 67.44 602 ASP B N 1
ATOM 9830 C CA . ASP B 1 602 ? -2.576 -32.781 -29.25 1 67.44 602 ASP B CA 1
ATOM 9831 C C . ASP B 1 602 ? -2.061 -33.562 -30.453 1 67.44 602 ASP B C 1
ATOM 9833 O O . ASP B 1 602 ? -0.89 -33.469 -30.828 1 67.44 602 ASP B O 1
ATOM 9837 N N . PHE B 1 603 ? -2.959 -34.219 -31.016 1 72.88 603 PHE B N 1
ATOM 9838 C CA . PHE B 1 603 ? -2.568 -35.062 -32.125 1 72.88 603 PHE B CA 1
ATOM 9839 C C . PHE B 1 603 ? -3.197 -34.562 -33.438 1 72.88 603 PHE B C 1
ATOM 9841 O O . PHE B 1 603 ? -3.283 -35.281 -34.406 1 72.88 603 PHE B O 1
ATOM 9848 N N . GLY B 1 604 ? -3.623 -33.281 -33.312 1 72.81 604 GLY B N 1
ATOM 9849 C CA . GLY B 1 604 ? -4.238 -32.688 -34.5 1 72.81 604 GLY B CA 1
ATOM 9850 C C . GLY B 1 604 ? -5.449 -33.469 -35 1 72.81 604 GLY B C 1
ATOM 9851 O O . GLY B 1 604 ? -6.375 -33.719 -34.219 1 72.81 604 GLY B O 1
ATOM 9852 N N . ASP B 1 605 ? -5.422 -33.75 -36.25 1 79.12 605 ASP B N 1
ATOM 9853 C CA . ASP B 1 605 ? -6.562 -34.438 -36.844 1 79.12 605 ASP B CA 1
ATOM 9854 C C . ASP B 1 605 ? -6.398 -35.938 -36.781 1 79.12 605 ASP B C 1
ATOM 9856 O O . ASP B 1 605 ? -7.164 -36.688 -37.406 1 79.12 605 ASP B O 1
ATOM 9860 N N . TYR B 1 606 ? -5.516 -36.312 -36.062 1 85 606 TYR B N 1
ATOM 9861 C CA . TYR B 1 606 ? -5.188 -37.75 -36 1 85 606 TYR B CA 1
ATOM 9862 C C . TYR B 1 606 ? -6.398 -38.562 -35.594 1 85 606 TYR B C 1
ATOM 9864 O O . TYR B 1 606 ? -6.773 -39.531 -36.281 1 85 606 TYR B O 1
ATOM 9872 N N . GLY B 1 607 ? -7.039 -38.188 -34.5 1 88.25 607 GLY B N 1
ATOM 9873 C CA . GLY B 1 607 ? -8.156 -38.938 -33.969 1 88.25 607 GLY B CA 1
ATOM 9874 C C . GLY B 1 607 ? -9.383 -38.906 -34.844 1 88.25 607 GLY B C 1
ATOM 9875 O O . GLY B 1 607 ? -9.922 -39.969 -35.188 1 88.25 607 GLY B O 1
ATOM 9876 N N . ILE B 1 608 ? -9.758 -37.75 -35.25 1 89.69 608 ILE B N 1
ATOM 9877 C CA . ILE B 1 608 ? -10.992 -37.594 -36.031 1 89.69 608 ILE B CA 1
ATOM 9878 C C . ILE B 1 608 ? -10.82 -38.219 -37.406 1 89.69 608 ILE B C 1
ATOM 9880 O O . ILE B 1 608 ? -11.766 -38.812 -37.969 1 89.69 608 ILE B O 1
ATOM 9884 N N . GLU B 1 609 ? -9.664 -38.094 -37.969 1 89.81 609 GLU B N 1
ATOM 9885 C CA . GLU B 1 609 ? -9.414 -38.688 -39.281 1 89.81 609 GLU B CA 1
ATOM 9886 C C . GLU B 1 609 ? -9.484 -40.188 -39.219 1 89.81 609 GLU B C 1
ATOM 9888 O O . GLU B 1 609 ? -10.023 -40.844 -40.125 1 89.81 609 GLU B O 1
ATOM 9893 N N . ARG B 1 610 ? -9.016 -40.719 -38.188 1 94.12 610 ARG B N 1
ATOM 9894 C CA . ARG B 1 610 ? -9.102 -42.188 -38 1 94.12 610 ARG B CA 1
ATOM 9895 C C . ARG B 1 610 ? -10.547 -42.625 -37.812 1 94.12 610 ARG B C 1
ATOM 9897 O O . ARG B 1 610 ? -10.977 -43.625 -38.344 1 94.12 610 ARG B O 1
ATOM 9904 N N . TYR B 1 611 ? -11.258 -41.812 -37.094 1 94.81 611 TYR B N 1
ATOM 9905 C CA . TYR B 1 611 ? -12.664 -42.125 -36.844 1 94.81 611 TYR B CA 1
ATOM 9906 C C . TYR B 1 611 ? -13.461 -42.125 -38.156 1 94.81 611 TYR B C 1
ATOM 9908 O O . TYR B 1 611 ? -14.227 -43.062 -38.406 1 94.81 611 TYR B O 1
ATOM 9916 N N . ARG B 1 612 ? -13.234 -41.125 -38.938 1 94.44 612 ARG B N 1
ATOM 9917 C CA . ARG B 1 612 ? -13.93 -41.031 -40.219 1 94.44 612 ARG B CA 1
ATOM 9918 C C . ARG B 1 612 ? -13.539 -42.156 -41.156 1 94.44 612 ARG B C 1
ATOM 9920 O O . ARG B 1 612 ? -14.383 -42.688 -41.875 1 94.44 612 ARG B O 1
ATOM 9927 N N . ARG B 1 613 ? -12.344 -42.469 -41.156 1 94.56 613 ARG B N 1
ATOM 9928 C CA . ARG B 1 613 ? -11.867 -43.562 -42 1 94.56 613 ARG B CA 1
ATOM 9929 C C . ARG B 1 613 ? -12.461 -44.906 -41.531 1 94.56 613 ARG B C 1
ATOM 9931 O O . ARG B 1 613 ? -12.781 -45.75 -42.375 1 94.56 613 ARG B O 1
ATOM 9938 N N . ALA B 1 614 ? -12.562 -45.062 -40.281 1 96.12 614 ALA B N 1
ATOM 9939 C CA . ALA B 1 614 ? -13.234 -46.281 -39.75 1 96.12 614 ALA B CA 1
ATOM 9940 C C . ALA B 1 614 ? -14.656 -46.375 -40.281 1 96.12 614 ALA B C 1
ATOM 9942 O O . ALA B 1 614 ? -15.094 -47.438 -40.688 1 96.12 614 ALA B O 1
ATOM 9943 N N . GLN B 1 615 ? -15.367 -45.25 -40.312 1 95.19 615 GLN B N 1
ATOM 9944 C CA . GLN B 1 615 ? -16.734 -45.219 -40.844 1 95.19 615 GLN B CA 1
ATOM 9945 C C . GLN B 1 615 ? -16.781 -45.562 -42.312 1 95.19 615 GLN B C 1
ATOM 9947 O O . GLN B 1 615 ? -17.625 -46.312 -42.75 1 95.19 615 GLN B O 1
ATOM 9952 N N . ALA B 1 616 ? -15.875 -44.938 -43 1 94.06 616 ALA B N 1
ATOM 9953 C CA . ALA B 1 616 ? -15.82 -45.188 -44.438 1 94.06 616 ALA B CA 1
ATOM 9954 C C . ALA B 1 616 ? -15.539 -46.656 -44.75 1 94.06 616 ALA B C 1
ATOM 9956 O O . ALA B 1 616 ? -16.156 -47.219 -45.625 1 94.06 616 ALA B O 1
ATOM 9957 N N . ASN B 1 617 ? -14.648 -47.25 -44.094 1 95.06 617 ASN B N 1
ATOM 9958 C CA . ASN B 1 617 ? -14.297 -48.656 -44.312 1 95.06 617 ASN B CA 1
ATOM 9959 C C . ASN B 1 617 ? -15.406 -49.594 -43.844 1 95.06 617 ASN B C 1
ATOM 9961 O O . ASN B 1 617 ? -15.57 -50.688 -44.375 1 95.06 617 ASN B O 1
ATOM 9965 N N . LEU B 1 618 ? -16.125 -49.188 -42.812 1 95 618 LEU B N 1
ATOM 9966 C CA . LEU B 1 618 ? -17.312 -49.906 -42.406 1 95 618 LEU B CA 1
ATOM 9967 C C . LEU B 1 618 ? -18.328 -50 -43.531 1 95 618 LEU B C 1
ATOM 9969 O O . LEU B 1 618 ? -18.891 -51.062 -43.812 1 95 618 LEU B O 1
ATOM 9973 N N . ALA B 1 619 ? -18.562 -48.875 -44.156 1 92.75 619 ALA B N 1
ATOM 9974 C CA . ALA B 1 619 ? -19.469 -48.812 -45.312 1 92.75 619 ALA B CA 1
ATOM 9975 C C . ALA B 1 619 ? -18.984 -49.719 -46.438 1 92.75 619 ALA B C 1
ATOM 9977 O O . ALA B 1 619 ? -19.781 -50.438 -47.062 1 92.75 619 ALA B O 1
ATOM 9978 N N . ARG B 1 620 ? -17.75 -49.719 -46.688 1 92.25 620 ARG B N 1
ATOM 9979 C CA . ARG B 1 620 ? -17.156 -50.562 -47.688 1 92.25 620 ARG B CA 1
ATOM 9980 C C . ARG B 1 620 ? -17.344 -52.031 -47.344 1 92.25 620 ARG B C 1
ATOM 9982 O O . ARG B 1 620 ? -17.656 -52.844 -48.219 1 92.25 620 ARG B O 1
ATOM 9989 N N . TYR B 1 621 ? -17.109 -52.406 -46.125 1 93.88 621 TYR B N 1
ATOM 9990 C CA . TYR B 1 621 ? -17.25 -53.781 -45.656 1 93.88 621 TYR B CA 1
ATOM 9991 C C . TYR B 1 621 ? -18.688 -54.25 -45.812 1 93.88 621 TYR B C 1
ATOM 9993 O O . TYR B 1 621 ? -18.938 -55.375 -46.25 1 93.88 621 TYR B O 1
ATOM 10001 N N . HIS B 1 622 ? -19.625 -53.375 -45.531 1 91.56 622 HIS B N 1
ATOM 10002 C CA . HIS B 1 622 ? -21.047 -53.719 -45.656 1 91.56 622 HIS B CA 1
ATOM 10003 C C . HIS B 1 622 ? -21.406 -53.938 -47.125 1 91.56 622 HIS B C 1
ATOM 10005 O O . HIS B 1 622 ? -22.203 -54.812 -47.438 1 91.56 622 HIS B O 1
ATOM 10011 N N . ALA B 1 623 ? -20.844 -53.156 -47.938 1 88.88 623 ALA B N 1
ATOM 10012 C CA . ALA B 1 623 ? -21.094 -53.312 -49.344 1 88.88 623 ALA B CA 1
ATOM 10013 C C . ALA B 1 623 ? -20.547 -54.625 -49.875 1 88.88 623 ALA B C 1
ATOM 10015 O O . ALA B 1 623 ? -21.203 -55.312 -50.688 1 88.88 623 ALA B O 1
ATOM 10016 N N . LEU B 1 624 ? -19.438 -55.031 -49.438 1 86.56 624 LEU B N 1
ATOM 10017 C CA . LEU B 1 624 ? -18.812 -56.312 -49.812 1 86.56 624 LEU B CA 1
ATOM 10018 C C . LEU B 1 624 ? -19.625 -57.5 -49.312 1 86.56 624 LEU B C 1
ATOM 10020 O O . LEU B 1 624 ? -19.734 -58.5 -50 1 86.56 624 LEU B O 1
ATOM 10024 N N . LYS B 1 625 ? -20.125 -57.375 -48.188 1 84.38 625 LYS B N 1
ATOM 10025 C CA . LYS B 1 625 ? -20.906 -58.438 -47.562 1 84.38 625 LYS B CA 1
ATOM 10026 C C . LYS B 1 625 ? -22.234 -58.625 -48.312 1 84.38 625 LYS B C 1
ATOM 10028 O O . LYS B 1 625 ? -22.734 -59.75 -48.406 1 84.38 625 LYS B O 1
ATOM 10033 N N . LYS B 1 626 ? -22.922 -57.562 -48.969 1 76.31 626 LYS B N 1
ATOM 10034 C CA . LYS B 1 626 ? -24.172 -57.656 -49.719 1 76.31 626 LYS B CA 1
ATOM 10035 C C . LYS B 1 626 ? -23.938 -58.281 -51.094 1 76.31 626 LYS B C 1
ATOM 10037 O O . LYS B 1 626 ? -24.812 -59 -51.594 1 76.31 626 LYS B O 1
ATOM 10042 N N . GLU B 1 627 ? -22.859 -57.969 -51.656 1 70.94 627 GLU B N 1
ATOM 10043 C CA . GLU B 1 627 ? -22.578 -58.531 -52.969 1 70.94 627 GLU B CA 1
ATOM 10044 C C . GLU B 1 627 ? -22.219 -60.031 -52.875 1 70.94 627 GLU B C 1
ATOM 10046 O O . GLU B 1 627 ? -22.391 -60.781 -53.844 1 70.94 627 GLU B O 1
ATOM 10051 N N . GLY B 1 628 ? -21.844 -60.5 -51.875 1 58.53 628 GLY B N 1
ATOM 10052 C CA . GLY B 1 628 ? -21.531 -61.906 -51.75 1 58.53 628 GLY B CA 1
ATOM 10053 C C . GLY B 1 628 ? -22.641 -62.719 -51.094 1 58.53 628 GLY B C 1
ATOM 10054 O O . GLY B 1 628 ? -23.531 -62.156 -50.438 1 58.53 628 GLY B O 1
#

Nearest PDB structures (foldseek):
  6pd2-assembly2_B  TM=9.352E-01  e=4.110E-19  Treponema denticola ATCC 35405
  3dxq-assembly2_B  TM=8.093E-01  e=9.713E-19  Mesorhizobium loti
  2xme-assembly3_E  TM=8.634E-01  e=1.845E-12  Archaeoglobus fulgidus
  2xme-assembly5_J  TM=8.713E-01  e=4.855E-12  Archaeoglobus fulgidus
  2xme-assembly4_H  TM=8.732E-01  e=3.546E-11  Archaeoglobus fulgidus